Protein AF-A0A261XWT5-F1 (afdb_monomer_lite)

pLDDT: mean 77.83, std 19.95, range [21.97, 98.19]

Organism: NCBI:txid1938954

Radius of gyration: 38.69 Å; chains: 1; bounding box: 104×102×106 Å

Sequence (996 aa):
MNPNPADGDENLSQVWNAPVTFSVPMAVYGLVGGSLRRSVSALGTRVRREFARGISHSAIVQSPVRLAVIGSGPAGFYTASRVLKDVEDVQVDMYEALPVPHGLVRFGVAPDHPEVKHKFDEVATDPRFGFIGNATIGKDFTLEDLKSHYDGIVLAYGASEDRRLGIENEDTPGVFSARAFVGWYNGLPIHRDLEPDLTRTDTAVIIGQGNVALDIGRILLSPVDMLRKTDITEYALEALSKSRIKRVHIVGRRGPLQVAFTAKELREMMTLPDVGFDTDYELLSSQLAAGSDLMSRNRALKRLMGILEKGSKTPFDTASKSWSLQFLRSPTKIHSGPDGRVSGITYELNQLQGPPEKAKAVGTGQFEDQACGLVFRSIGYKSIALEGLPFNQQSGTVPNEYGKVGDGDHVKGTYHCSNCSNKGSWQDYVKKLKQKQKQRHQMHIQDSSDLVKKNSGSFAKSLEEINAMPQQLFHHPHLVDWCVRDMKIDADVLKRYKVGVGSYPTHSSRIAAIQDKREPHEVPCLTFPQTALDYFSSIDQQGQQDTGVGHRIVRLKAYSPDLHETVTYDPPNQATAGLFGYHTAPFDADTVILTRKELDAMSAYQMTGIPSISLPTPNYTFPEKLTPLLDRFSKIYVWMDDDVEGQTAADRIARKLGESRCLIVHTRSGDLEGPLNAHHVLMQGKSIPELLASAQPVRHDKIVEFADLRDEVYREIMNPEQARGVQSKDLPGLNQVLKGHRPGELTILTGPTGIGKTTIISQLSLDYCKSGVSTLWGSFEIWNTRLARRMLSQYAGTDFSKSREEFDVWADEFQQLPLYFLKFFGSTGVRDVLQACNHAVWAYDVRHIVLDNLQFMLSQQGRSSLERWELQDDAIAEIRRFATQKDVHITLVVHPRKESGQGLDINSVFGSAKVTQEADNVIIIQDADGDRFIDVRKNRFDGTLGQIPFKFDRTTFKILPLDDEEMAALRKKYSQQAKQYAHRAYEKPYTPRNIS

Secondary structure (DSSP, 8-state):
--------------S-----------------------------S--SSS--S---------PPEEEEEE--SHHHHHHHHHHHHH-SSEEEEEE-SSSSS-THHHHTS-TT-GGGS-SSTTGGGSTTEEEE-S--BTTTB-HHHHHHH-SEEEE-----EE-----BTTTSTTEEEHHHHHHHHTT-GGGGGG----SS-SEEEEE--SHHHHHHHHHHHS-HHHHTTSS--HHHHHHHHT----EEEEE-SS-GGG----HHHHHHHHT-TTEEEEE-HHHHHHHHHHTHHHHHH-HHHHHHHHHHHH--SB-TTT-SEEEEEE-SEEEEEEEE-TTSSEEEEEEEEEEEES-TTTPEEEEEEEEEEEE-SEEEE-S-EEPPPPTTS--BTTTTB--EETTEE--SS--------TTT-----HHHHHHHHHHHHHHHTTTTHHHHHHHHHT--PPPSS-HHHHHHHHHHHTT-HHHHHIIIIIS---HHHHHHTT-EEEEEE-HHHHHHHHHHTSPPPEEEEEEEEEEEEEEEEEEPTTS-EEEEEEEEEEEEEEEETTTTEEEEEES--TT---EETGGGS-TT--EEEEESSHHHHHHHHHHH-S-EEE-SSSSS---GGGHHHHTT-SEEEEE--SSHHHHHHHHHHHHHH-GGGEEE--SSTT-TTS-SSHHHHHHHT--HHHHHHSPEEPPPTT---HHHHHHHHHHHHH-TTTT--BPPSS-HHHHHHH-SB-TT-EEEEE--TTSSHHHHHHHHHHHHHHTT--EEEEESSS-HHHHHHHHHHHHHTS-TTT-GGGHHHHHHHHHTS-EEE----S---HHHHHHHHHHHHHHH---EEEEE-HHHHHTTS-SSHHHHHHHHHHHHHHHHHHHHHHT-EEEEE-PBP---SS---GGGBSS-THHHHH-SEEEEEEEETTEEEEEEEEETTT---EEEEEEE-TTT--EEEPPHHHHHHHHHHHHHHHHHHHHHHTT---------

Foldseek 3Di:
DDDDDDDDDDDDDDDPDDDDDDDDDDDDDDDDDDDDDDDDDDDDDDDPDPPDDDPDDPDPPPAFAEEEEEAQAPVSLVVLVVCVVPPPRYAYEYEELAQDHHPCLQQPDFQLPCVSNPDRVVSVPDPSYHYHHNADELPNHDVVNVVVVHPYYAYPHPFDFADDLPAAPCVFAQEAALSLLSNCFSVVPVNVPVPHQQQPWQEEEEEAQELSLLSVVCLLAADLVSVVVGNTDPVSSVNSVNGNHFEYEYEEQAALLPGHYFQVSLVVSLEGPLEFEDEDVVSLVVVCVVCVVVCVVPVRSVSSSVSVVVTHPDHPVRGSGYYYYHYQWRWHHFDADPVRHTFWTKTFGWDWDDDSVPTDTDGPPDMDIDTTRHYYYPPDGAHDDRPPFDADPVVNDADDDVSHGDDPDDDAFADADPVPGDTGDVVVVVVVVVVVVVVCLVVCLVVLAVLQVPDADDFPDDLVVLQCFLVVQVVVVVNVCCCCPVLVQDNVLSSLLSWGKDWDFALVQLVVCLVVVHDRGTDIWTKFFFKGKDWDWDQPPVRDTDIDIAIDGRKIFTAHPVVRGTRAMTVLFPSHATWRQLRSADPQQQEEEEEQDNSLQSLCCVQPVHRYIYAPDNQLDHFLSNLSSNLSHQAYEYWYFQAPRRQVSSLLVCVSNDQNRYWYFHQCPLPPPGQRTSSSCSVVVDDDVVRVVPTHGNDDPPDDDCVRCVSVVVCCVVCVLSVAEQDAPQFVVVCVFQSYFFFLAEEEEEEAPPLQRLLVVLSSLLSCLVVSAQEEEAAQPDDPVVSVQLSLLLNVVFFCVPVVVCSVSSVSVSSSGNYYYDPHYFEAALVVVLVVVVCCCSRSVHAEYEHHAPCRNQVPPDPDPVVSQVSSLVSLVVVSVSRNVSRHYYYYYFYFADDPDDWDALVRTPHPNSNSVSGQWYWYWDADPNWIWIWTRHHNPPGGTDIFTWDADPRSRDIHGDDPVRVVVVVVVVVVVVVVVVVVVVPDDDDDDDDD

InterPro domains:
  IPR007694 DNA helicase, DnaB-like, C-terminal [PS51199] (720-966)
  IPR027032 Twinkle-like protein [PTHR12873] (412-958)
  IPR027417 P-loop containing nucleoside triphosphate hydrolase [G3DSA:3.40.50.300] (711-960)
  IPR027417 P-loop containing nucleoside triphosphate hydrolase [SSF52540] (730-954)
  IPR034154 Archaeal primase DnaG/twinkle-like, TOPRIM domain [cd01029] (590-665)
  IPR036188 FAD/NAD(P)-binding domain superfamily [G3DSA:3.50.50.60] (103-381)

Structure (mmCIF, N/CA/C/O backbone):
data_AF-A0A261XWT5-F1
#
_entry.id   AF-A0A261XWT5-F1
#
loop_
_atom_site.group_PDB
_atom_site.id
_atom_site.type_symbol
_atom_site.label_atom_id
_atom_site.label_alt_id
_atom_site.label_comp_id
_atom_site.label_asym_id
_atom_site.label_entity_id
_atom_site.label_seq_id
_atom_site.pdbx_PDB_ins_code
_atom_site.Cartn_x
_atom_site.Cartn_y
_atom_site.Cartn_z
_atom_site.occupancy
_atom_site.B_iso_or_equiv
_atom_site.auth_seq_id
_atom_site.auth_comp_id
_atom_site.auth_asym_id
_atom_site.auth_atom_id
_atom_site.pdbx_PDB_model_num
ATOM 1 N N . MET A 1 1 ? -39.220 62.805 10.317 1.00 37.00 1 MET A N 1
ATOM 2 C CA . MET A 1 1 ? -40.342 62.598 9.381 1.00 37.00 1 MET A CA 1
ATOM 3 C C . MET A 1 1 ? -40.854 61.188 9.613 1.00 37.00 1 MET A C 1
ATOM 5 O O . MET A 1 1 ? -40.074 60.254 9.525 1.00 37.00 1 MET A O 1
ATOM 9 N N . ASN A 1 2 ? -42.098 61.107 10.077 1.00 23.58 2 ASN A N 1
ATOM 10 C CA . ASN A 1 2 ? -42.857 59.910 10.461 1.00 23.58 2 ASN A CA 1
ATOM 11 C C . ASN A 1 2 ? -43.092 58.927 9.290 1.00 23.58 2 ASN A C 1
ATOM 13 O O . ASN A 1 2 ? -43.086 59.402 8.154 1.00 23.58 2 ASN A O 1
ATOM 17 N N . PRO A 1 3 ? -43.511 57.663 9.540 1.00 43.28 3 PRO A N 1
ATOM 18 C CA . PRO A 1 3 ? -43.437 56.903 10.797 1.00 43.28 3 PRO A CA 1
ATOM 19 C C . PRO A 1 3 ? -42.989 55.420 10.652 1.00 43.28 3 PRO A C 1
ATOM 21 O O . PRO A 1 3 ? -42.946 54.838 9.574 1.00 43.28 3 PRO A O 1
ATOM 24 N N . ASN A 1 4 ? -42.692 54.854 11.824 1.00 27.95 4 ASN A N 1
ATOM 25 C CA . ASN A 1 4 ? -42.684 53.443 12.276 1.00 27.95 4 ASN A CA 1
ATOM 26 C C . ASN A 1 4 ? -44.068 52.742 12.031 1.00 27.95 4 ASN A C 1
ATOM 28 O O . ASN A 1 4 ? -44.955 53.460 11.559 1.00 27.95 4 ASN A O 1
ATOM 32 N N . PRO A 1 5 ? -44.395 51.485 12.458 1.00 41.84 5 PRO A N 1
ATOM 33 C CA . PRO A 1 5 ? -43.621 50.422 13.146 1.00 41.84 5 PRO A CA 1
ATOM 34 C C . PRO A 1 5 ? -43.986 48.930 12.804 1.00 41.84 5 PRO A C 1
ATOM 36 O O . PRO A 1 5 ? -44.952 48.658 12.106 1.00 41.84 5 PRO A O 1
ATOM 39 N N . ALA A 1 6 ? -43.235 48.008 13.435 1.00 27.12 6 ALA A N 1
ATOM 40 C CA . ALA A 1 6 ? -43.646 46.759 14.128 1.00 27.12 6 ALA A CA 1
ATOM 41 C C . ALA A 1 6 ? -44.171 45.489 13.403 1.00 27.12 6 ALA A C 1
ATOM 43 O O . ALA A 1 6 ? -44.995 45.549 12.500 1.00 27.12 6 ALA A O 1
ATOM 44 N N . ASP A 1 7 ? -43.727 44.362 13.995 1.00 26.88 7 ASP A N 1
ATOM 45 C CA . ASP A 1 7 ? -44.239 42.975 13.993 1.00 26.88 7 ASP A CA 1
ATOM 46 C C . ASP A 1 7 ? -44.176 42.212 12.656 1.00 26.88 7 ASP A C 1
ATOM 48 O O . ASP A 1 7 ? -44.404 42.765 11.593 1.00 26.88 7 ASP A O 1
ATOM 52 N N . GLY A 1 8 ? -43.850 40.927 12.559 1.00 24.17 8 GLY A N 1
ATOM 53 C CA . GLY A 1 8 ? -43.664 39.824 13.492 1.00 24.17 8 GLY A CA 1
ATOM 54 C C . GLY A 1 8 ? -43.743 38.542 12.640 1.00 24.17 8 GLY A C 1
ATOM 55 O O . GLY A 1 8 ? -44.473 38.526 11.656 1.00 24.17 8 GLY A O 1
ATOM 56 N N . ASP A 1 9 ? -42.976 37.520 13.018 1.00 25.62 9 ASP A N 1
ATOM 57 C CA . ASP A 1 9 ? -43.111 36.103 12.642 1.00 25.62 9 ASP A CA 1
ATOM 58 C C . ASP A 1 9 ? -43.050 35.617 11.168 1.00 25.62 9 ASP A C 1
ATOM 60 O O . ASP A 1 9 ? -43.423 36.269 10.203 1.00 25.62 9 ASP A O 1
ATOM 64 N N . GLU A 1 10 ? -42.565 34.372 11.063 1.00 26.81 10 GLU A N 1
ATOM 65 C CA . GLU A 1 10 ? -42.656 33.427 9.936 1.00 26.81 10 GLU A CA 1
ATOM 66 C C . GLU A 1 10 ? -41.837 33.695 8.657 1.00 26.81 10 GLU A C 1
ATOM 68 O O . GLU A 1 10 ? -42.297 34.291 7.689 1.00 26.81 10 GLU A O 1
ATOM 73 N N . ASN A 1 11 ? -40.639 33.089 8.574 1.00 25.81 11 ASN A N 1
ATOM 74 C CA . ASN A 1 11 ? -40.117 32.605 7.286 1.00 25.81 11 ASN A CA 1
ATOM 75 C C . ASN A 1 11 ? -39.042 31.509 7.433 1.00 25.81 11 ASN A C 1
ATOM 77 O O . ASN A 1 11 ? -37.846 31.742 7.286 1.00 25.81 11 ASN A O 1
ATOM 81 N N . LEU A 1 12 ? -39.491 30.278 7.691 1.00 28.56 12 LEU A N 1
ATOM 82 C CA . LEU A 1 12 ? -38.783 29.045 7.322 1.00 28.56 12 LEU A CA 1
ATOM 83 C C . LEU A 1 12 ? -39.808 28.025 6.803 1.00 28.56 12 LEU A C 1
ATOM 85 O O . LEU A 1 12 ? -40.029 26.975 7.394 1.00 28.56 12 LEU A O 1
ATOM 89 N N . SER A 1 13 ? -40.474 28.349 5.695 1.00 25.31 13 SER A N 1
ATOM 90 C CA . SER A 1 13 ? -41.165 27.349 4.873 1.00 25.31 13 SER A CA 1
ATOM 91 C C . SER A 1 13 ? -41.384 27.870 3.452 1.00 25.31 13 SER A C 1
ATOM 93 O O . SER A 1 13 ? -42.408 28.456 3.145 1.00 25.31 13 SER A O 1
ATOM 95 N N . GLN A 1 14 ? -40.405 27.665 2.568 1.00 25.19 14 GLN A N 1
ATOM 96 C CA . GLN A 1 14 ? -40.595 27.660 1.110 1.00 25.19 14 GLN A CA 1
ATOM 97 C C . GLN A 1 14 ? -39.265 27.287 0.448 1.00 25.19 14 GLN A C 1
ATOM 99 O O . GLN A 1 14 ? -38.399 28.136 0.338 1.00 25.19 14 GLN A O 1
ATOM 104 N N . VAL A 1 15 ? -39.078 26.008 0.102 1.00 28.11 15 VAL A N 1
ATOM 105 C CA . VAL A 1 15 ? -38.671 25.492 -1.229 1.00 28.11 15 VAL A CA 1
ATOM 106 C C . VAL A 1 15 ? -38.748 23.958 -1.151 1.00 28.11 15 VAL A C 1
ATOM 108 O O . VAL A 1 15 ? -37.726 23.299 -1.116 1.00 28.11 15 VAL A O 1
ATOM 111 N N . TRP A 1 16 ? -39.948 23.377 -1.079 1.00 25.20 16 TRP A N 1
ATOM 112 C CA . TRP A 1 16 ? -40.218 21.980 -1.469 1.00 25.20 16 TRP A CA 1
ATOM 113 C C . TRP A 1 16 ? -41.704 21.888 -1.824 1.00 25.20 16 TRP A C 1
ATOM 115 O O . TRP A 1 16 ? -42.525 21.569 -0.976 1.00 25.20 16 TRP A O 1
ATOM 125 N N . ASN A 1 17 ? -42.053 22.283 -3.050 1.00 24.03 17 ASN A N 1
ATOM 126 C CA . ASN A 1 17 ? -43.281 21.874 -3.741 1.00 24.03 17 ASN A CA 1
ATOM 127 C C . ASN A 1 17 ? -43.215 22.338 -5.204 1.00 24.03 17 ASN A C 1
ATOM 129 O O . ASN A 1 17 ? -43.651 23.433 -5.547 1.00 24.03 17 ASN A O 1
ATOM 133 N N . ALA A 1 18 ? -42.656 21.490 -6.066 1.00 25.66 18 ALA A N 1
ATOM 134 C CA . ALA A 1 18 ? -42.948 21.481 -7.496 1.00 25.66 18 ALA A CA 1
ATOM 135 C C . ALA A 1 18 ? -42.745 20.045 -8.027 1.00 25.66 18 ALA A C 1
ATOM 137 O O . ALA A 1 18 ? -41.666 19.481 -7.834 1.00 25.66 18 ALA A O 1
ATOM 138 N N . PRO A 1 19 ? -43.764 19.424 -8.646 1.00 23.72 19 PRO A N 1
ATOM 139 C CA . PRO A 1 19 ? -43.698 18.052 -9.134 1.00 23.72 19 PRO A CA 1
ATOM 140 C C . PRO A 1 19 ? -42.956 17.998 -10.475 1.00 23.72 19 PRO A C 1
ATOM 142 O O . PRO A 1 19 ? -43.339 18.676 -11.426 1.00 23.72 19 PRO A O 1
ATOM 145 N N . VAL A 1 20 ? -41.923 17.160 -10.580 1.00 24.66 20 VAL A N 1
ATOM 146 C CA . VAL A 1 20 ? -41.331 16.805 -11.878 1.00 24.66 20 VAL A CA 1
ATOM 147 C C . VAL A 1 20 ? -42.005 15.529 -12.367 1.00 24.66 20 VAL A C 1
ATOM 149 O O . VAL A 1 20 ? -41.684 14.417 -11.956 1.00 24.66 20 VAL A O 1
ATOM 152 N N . THR A 1 21 ? -42.997 15.718 -13.228 1.00 23.58 21 THR A N 1
ATOM 153 C CA . THR A 1 21 ? -43.660 14.679 -14.016 1.00 23.58 21 THR A CA 1
ATOM 154 C C . THR A 1 21 ? -42.685 14.062 -15.021 1.00 23.58 21 THR A C 1
ATOM 156 O O . THR A 1 21 ? -42.221 14.749 -15.929 1.00 23.58 21 THR A O 1
ATOM 159 N N . PHE A 1 22 ? -42.421 12.758 -14.901 1.00 23.38 22 PHE A N 1
ATOM 160 C CA . PHE A 1 22 ? -41.857 11.947 -15.981 1.00 23.38 22 PHE A CA 1
ATOM 161 C C . PHE A 1 22 ? -42.978 11.551 -16.949 1.00 23.38 22 PHE A C 1
ATOM 163 O O . PHE A 1 22 ? -43.939 10.882 -16.573 1.00 23.38 22 PHE A O 1
ATOM 170 N N . SER A 1 23 ? -42.863 11.985 -18.202 1.00 21.97 23 SER A N 1
ATOM 171 C CA . SER A 1 23 ? -43.772 11.630 -19.289 1.00 21.97 23 SER A CA 1
ATOM 172 C C . SER A 1 23 ? -43.512 10.203 -19.777 1.00 21.97 23 SER A C 1
ATOM 174 O O . SER A 1 23 ? -42.477 9.924 -20.382 1.00 21.97 23 SER A O 1
ATOM 176 N N . VAL A 1 24 ? -44.486 9.325 -19.560 1.00 22.75 24 VAL A N 1
ATOM 177 C CA . VAL A 1 24 ? -44.648 8.038 -20.248 1.00 22.75 24 VAL A CA 1
ATOM 178 C C . VAL A 1 24 ? -45.638 8.250 -21.398 1.00 22.75 24 VAL A C 1
ATOM 180 O O . VAL A 1 24 ? -46.705 8.808 -21.143 1.00 22.75 24 VAL A O 1
ATOM 183 N N . PRO A 1 25 ? -45.384 7.779 -22.630 1.00 23.22 25 PRO A N 1
ATOM 184 C CA . PRO A 1 25 ? -46.446 7.608 -23.608 1.00 23.22 25 PRO A CA 1
ATOM 185 C C . PRO A 1 25 ? -46.893 6.137 -23.658 1.00 23.22 25 PRO A C 1
ATOM 187 O O . PRO A 1 25 ? -46.211 5.270 -24.195 1.00 23.22 25 PRO A O 1
ATOM 190 N N . MET A 1 26 ? -48.079 5.888 -23.109 1.00 23.09 26 MET A N 1
ATOM 191 C CA . MET A 1 26 ? -49.017 4.799 -23.428 1.00 23.09 26 MET A CA 1
ATOM 192 C C . MET A 1 26 ? -50.311 5.530 -23.831 1.00 23.09 26 MET A C 1
ATOM 194 O O . MET A 1 26 ? -50.638 6.532 -23.209 1.00 23.09 26 MET A O 1
ATOM 198 N N . ALA A 1 27 ? -51.118 5.179 -24.824 1.00 26.28 27 ALA A N 1
ATOM 199 C CA . ALA A 1 27 ? -51.316 3.970 -25.606 1.00 26.28 27 ALA A CA 1
ATOM 200 C C . ALA A 1 27 ? -52.194 4.343 -26.822 1.00 26.28 27 ALA A C 1
ATOM 202 O O . ALA A 1 27 ? -52.842 5.388 -26.792 1.00 26.28 27 ALA A O 1
ATOM 203 N N . VAL A 1 28 ? -52.342 3.455 -27.813 1.00 24.36 28 VAL A N 1
ATOM 204 C CA . VAL A 1 28 ? -53.604 3.365 -28.575 1.00 24.36 28 VAL A CA 1
ATOM 205 C C . VAL A 1 28 ? -53.929 1.899 -28.876 1.00 24.36 28 VAL A C 1
ATOM 207 O O . VAL A 1 28 ? -53.222 1.235 -29.628 1.00 24.36 28 VAL A O 1
ATOM 210 N N . TYR A 1 29 ? -55.041 1.422 -28.316 1.00 24.42 29 TYR A N 1
ATOM 211 C CA . TYR A 1 29 ? -55.840 0.300 -28.819 1.00 24.42 29 TYR A CA 1
ATOM 212 C C . TYR A 1 29 ? -57.248 0.851 -29.104 1.00 24.42 29 TYR A C 1
ATOM 214 O O . TYR A 1 29 ? -57.817 1.494 -28.223 1.00 24.42 29 TYR A O 1
ATOM 222 N N . GLY A 1 30 ? -57.827 0.589 -30.288 1.00 23.64 30 GLY A N 1
ATOM 223 C CA . GLY A 1 30 ? -59.265 0.811 -30.521 1.00 23.64 30 GLY A CA 1
ATOM 224 C C . GLY A 1 30 ? -59.755 0.972 -31.972 1.00 23.64 30 GLY A C 1
ATOM 225 O O . GLY A 1 30 ? -59.895 2.087 -32.448 1.00 23.64 30 GLY A O 1
ATOM 226 N N . LEU A 1 31 ? -60.100 -0.166 -32.595 1.00 25.09 31 LEU A N 1
ATOM 227 C CA . LEU A 1 31 ? -61.285 -0.452 -33.440 1.00 25.09 31 LEU A CA 1
ATOM 228 C C . LEU A 1 31 ? -61.637 0.419 -34.670 1.00 25.09 31 LEU A C 1
ATOM 230 O O . LEU A 1 31 ? -62.269 1.459 -34.541 1.00 25.09 31 LEU A O 1
ATOM 234 N N . VAL A 1 32 ? -61.498 -0.181 -35.863 1.00 26.08 32 VAL A N 1
ATOM 235 C CA . VAL A 1 32 ? -62.557 -0.217 -36.897 1.00 26.08 32 VAL A CA 1
ATOM 236 C C . VAL A 1 32 ? -62.563 -1.619 -37.521 1.00 26.08 32 VAL A C 1
ATOM 238 O O . VAL A 1 32 ? -61.518 -2.139 -37.907 1.00 26.08 32 VAL A O 1
ATOM 241 N N . GLY A 1 33 ? -63.734 -2.255 -37.561 1.00 22.34 33 GLY A N 1
ATOM 242 C CA . GLY A 1 33 ? -63.943 -3.570 -38.162 1.00 22.34 33 GLY A CA 1
ATOM 243 C C . GLY A 1 33 ? -64.268 -3.526 -39.657 1.00 22.34 33 GLY A C 1
ATOM 244 O O . GLY A 1 33 ? -64.658 -2.493 -40.192 1.00 22.34 33 GLY A O 1
ATOM 245 N N . GLY A 1 34 ? -64.196 -4.699 -40.292 1.00 23.11 34 GLY A N 1
ATOM 246 C CA . GLY A 1 34 ? -64.938 -4.998 -41.519 1.00 23.11 34 GLY A CA 1
ATOM 247 C C . GLY A 1 34 ? -64.121 -5.585 -42.672 1.00 23.11 34 GLY A C 1
ATOM 248 O O . GLY A 1 34 ? -63.550 -4.830 -43.439 1.00 23.11 34 GLY A O 1
ATOM 249 N N . SER A 1 35 ? -64.238 -6.914 -42.842 1.00 23.67 35 SER A N 1
ATOM 250 C CA . SER A 1 35 ? -64.257 -7.662 -44.122 1.00 23.67 35 SER A CA 1
ATOM 251 C C . SER A 1 35 ? -62.977 -7.621 -44.994 1.00 23.67 35 SER A C 1
ATOM 253 O O . SER A 1 35 ? -62.470 -6.569 -45.328 1.00 23.67 35 SER A O 1
ATOM 255 N N . LEU A 1 36 ? -62.369 -8.712 -45.466 1.00 24.45 36 LEU A N 1
ATOM 256 C CA . LEU A 1 36 ? -62.945 -9.838 -46.195 1.00 24.45 36 LEU A CA 1
ATOM 257 C C . LEU A 1 36 ? -61.902 -10.974 -46.305 1.00 24.45 36 LEU A C 1
ATOM 259 O O . LEU A 1 36 ? -60.698 -10.751 -46.386 1.00 24.45 36 LEU A O 1
ATOM 263 N N . ARG A 1 37 ? -62.417 -12.202 -46.378 1.00 24.09 37 ARG A N 1
ATOM 264 C CA . ARG A 1 37 ? -61.738 -13.468 -46.701 1.00 24.09 37 ARG A CA 1
ATOM 265 C C . ARG A 1 37 ? -60.977 -13.446 -48.041 1.00 24.09 37 ARG A C 1
ATOM 267 O O . ARG A 1 37 ? -61.537 -12.953 -49.016 1.00 24.09 37 ARG A O 1
ATOM 274 N N . ARG A 1 38 ? -59.848 -14.176 -48.107 1.00 24.34 38 ARG A N 1
ATOM 275 C CA . ARG A 1 38 ? -59.423 -15.197 -49.118 1.00 24.34 38 ARG A CA 1
ATOM 276 C C . ARG A 1 38 ? -57.883 -15.268 -49.142 1.00 24.34 38 ARG A C 1
ATOM 278 O O . ARG A 1 38 ? -57.230 -14.266 -49.363 1.00 24.34 38 ARG A O 1
ATOM 285 N N . SER A 1 39 ? -57.262 -16.360 -48.698 1.00 23.23 39 SER A N 1
ATOM 286 C CA . SER A 1 39 ? -57.064 -17.629 -49.422 1.00 23.23 39 SER A CA 1
ATOM 287 C C . SER A 1 39 ? -55.925 -17.584 -50.451 1.00 23.23 39 SER A C 1
ATOM 289 O O . SER A 1 39 ? -56.047 -16.932 -51.478 1.00 23.23 39 SER A O 1
ATOM 291 N N . VAL A 1 40 ? -54.943 -18.461 -50.196 1.00 23.08 40 VAL A N 1
ATOM 292 C CA . VAL A 1 40 ? -54.286 -19.361 -51.165 1.00 23.08 40 VAL A CA 1
ATOM 293 C C . VAL A 1 40 ? -52.984 -18.876 -51.826 1.00 23.08 40 VAL A C 1
ATOM 295 O O . VAL A 1 40 ? -52.940 -17.929 -52.597 1.00 23.08 40 VAL A O 1
ATOM 298 N N . SER A 1 41 ? -51.930 -19.630 -51.487 1.00 27.03 41 SER A N 1
ATOM 299 C CA . SER A 1 41 ? -50.740 -20.006 -52.262 1.00 27.03 41 SER A CA 1
ATOM 300 C C . SER A 1 41 ? -50.315 -19.127 -53.442 1.00 27.03 41 SER A C 1
ATOM 302 O O . SER A 1 41 ? -50.923 -19.170 -54.506 1.00 27.03 41 SER A O 1
ATOM 304 N N . ALA A 1 42 ? -49.146 -18.509 -53.309 1.00 25.92 42 ALA A N 1
ATOM 305 C CA . ALA A 1 42 ? -48.061 -18.554 -54.290 1.00 25.92 42 ALA A CA 1
ATOM 306 C C . ALA A 1 42 ? -46.954 -17.623 -53.799 1.00 25.92 42 ALA A C 1
ATOM 308 O O . ALA A 1 42 ? -47.206 -16.450 -53.567 1.00 25.92 42 ALA A O 1
ATOM 309 N N . LEU A 1 43 ? -45.757 -18.166 -53.602 1.00 25.98 43 LEU A N 1
ATOM 310 C CA . LEU A 1 43 ? -44.460 -17.617 -54.027 1.00 25.98 43 LEU A CA 1
ATOM 311 C C . LEU A 1 43 ? -43.359 -18.406 -53.305 1.00 25.98 43 LEU A C 1
ATOM 313 O O . LEU A 1 43 ? -42.570 -17.903 -52.509 1.00 25.98 43 LEU A O 1
ATOM 317 N N . GLY A 1 44 ? -43.315 -19.701 -53.619 1.00 28.34 44 GLY A N 1
ATOM 318 C CA . GLY A 1 44 ? -42.048 -20.407 -53.634 1.00 28.34 44 GLY A CA 1
ATOM 319 C C . GLY A 1 44 ? -41.213 -19.886 -54.804 1.00 28.34 44 GLY A C 1
ATOM 320 O O . GLY A 1 44 ? -41.739 -19.608 -55.882 1.00 28.34 44 GLY A O 1
ATOM 321 N N . THR A 1 45 ? -39.903 -19.826 -54.582 1.00 34.19 45 THR A N 1
ATOM 322 C CA . THR A 1 45 ? -38.868 -19.736 -55.624 1.00 34.19 45 THR A CA 1
ATOM 323 C C . THR A 1 45 ? -38.549 -18.341 -56.173 1.00 34.19 45 THR A C 1
ATOM 325 O O . THR A 1 45 ? -38.618 -18.117 -57.378 1.00 34.19 45 THR A O 1
ATOM 328 N N . ARG A 1 46 ? -38.078 -17.414 -55.319 1.00 31.09 46 ARG A N 1
ATOM 329 C CA . ARG A 1 46 ? -37.191 -16.318 -55.778 1.00 31.09 46 ARG A CA 1
ATOM 330 C C . ARG A 1 46 ? -36.356 -15.615 -54.691 1.00 31.09 46 ARG A C 1
ATOM 332 O O . ARG A 1 46 ? -36.257 -14.403 -54.705 1.00 31.09 46 ARG A O 1
ATOM 339 N N . VAL A 1 47 ? -35.699 -16.347 -53.781 1.00 28.36 47 VAL A N 1
ATOM 340 C CA . VAL A 1 47 ? -34.600 -15.788 -52.945 1.00 28.36 47 VAL A CA 1
ATOM 341 C C . VAL A 1 47 ? -33.512 -16.845 -52.690 1.00 28.36 47 VAL A C 1
ATOM 343 O O . VAL A 1 47 ? -33.224 -17.242 -51.568 1.00 28.36 47 VAL A O 1
ATOM 346 N N . ARG A 1 48 ? -32.908 -17.361 -53.763 1.00 27.23 48 ARG A N 1
ATOM 347 C CA . ARG A 1 48 ? -31.666 -18.153 -53.697 1.00 27.23 48 ARG A CA 1
ATOM 348 C C . ARG A 1 48 ? -30.737 -17.702 -54.821 1.00 27.23 48 ARG A C 1
ATOM 350 O O . ARG A 1 48 ? -30.675 -18.374 -55.845 1.00 27.23 48 ARG A O 1
ATOM 357 N N . ARG A 1 49 ? -30.077 -16.544 -54.648 1.00 27.84 49 ARG A N 1
ATOM 358 C CA . ARG A 1 49 ? -28.774 -16.221 -55.283 1.00 27.84 49 ARG A CA 1
ATOM 359 C C . ARG A 1 49 ? -28.088 -14.908 -54.863 1.00 27.84 49 ARG A C 1
ATOM 361 O O . ARG A 1 49 ? -26.983 -14.684 -55.329 1.00 27.84 49 ARG A O 1
ATOM 368 N N . GLU A 1 50 ? -28.626 -14.114 -53.933 1.00 27.61 50 GLU A N 1
ATOM 369 C CA . GLU A 1 50 ? -27.969 -12.866 -53.468 1.00 27.61 50 GLU A CA 1
ATOM 370 C C . GLU A 1 50 ? -27.706 -12.796 -51.949 1.00 27.61 50 GLU A C 1
ATOM 372 O O . GLU A 1 50 ? -27.666 -11.728 -51.357 1.00 27.61 50 GLU A O 1
ATOM 377 N N . PHE A 1 51 ? -27.460 -13.938 -51.301 1.00 27.09 51 PHE A N 1
ATOM 378 C CA . PHE A 1 51 ? -26.970 -14.000 -49.911 1.00 27.09 51 PHE A CA 1
ATOM 379 C C . PHE A 1 51 ? -25.691 -14.847 -49.827 1.00 27.09 51 PHE A C 1
ATOM 381 O O . PHE A 1 51 ? -25.592 -15.816 -49.083 1.00 27.09 51 PHE A O 1
ATOM 388 N N . ALA A 1 52 ? -24.710 -14.506 -50.662 1.00 28.03 52 ALA A N 1
ATOM 389 C CA . ALA A 1 52 ? -23.377 -15.107 -50.657 1.00 28.03 52 ALA A CA 1
ATOM 390 C C . ALA A 1 52 ? -22.307 -14.013 -50.790 1.00 28.03 52 ALA A C 1
ATOM 392 O O . ALA A 1 52 ? -21.527 -14.011 -51.734 1.00 28.03 52 ALA A O 1
ATOM 393 N N . ARG A 1 53 ? -22.332 -13.036 -49.875 1.00 31.05 53 ARG A N 1
ATOM 394 C CA . ARG A 1 53 ? -21.254 -12.070 -49.584 1.00 31.05 53 ARG A CA 1
ATOM 395 C C . ARG A 1 53 ? -21.629 -11.332 -48.299 1.00 31.05 53 ARG A C 1
ATOM 397 O O . ARG A 1 53 ? -22.270 -10.292 -48.324 1.00 31.05 53 ARG A O 1
ATOM 404 N N . GLY A 1 54 ? -21.320 -11.958 -47.170 1.00 28.34 54 GLY A N 1
ATOM 405 C CA . GLY A 1 54 ? -21.702 -11.458 -45.850 1.00 28.34 54 GLY A CA 1
ATOM 406 C C . GLY A 1 54 ? -21.642 -12.539 -44.780 1.00 28.34 54 GLY A C 1
ATOM 407 O O . GLY A 1 54 ? -22.585 -12.698 -44.021 1.00 28.34 54 GLY A O 1
ATOM 408 N N . ILE A 1 55 ? -20.560 -13.320 -44.752 1.00 30.83 55 ILE A N 1
ATOM 409 C CA . ILE A 1 55 ? -20.197 -14.107 -43.572 1.00 30.83 55 ILE A CA 1
ATOM 410 C C . ILE A 1 55 ? -18.940 -13.437 -43.021 1.00 30.83 55 ILE A C 1
ATOM 412 O O . ILE A 1 55 ? -17.819 -13.846 -43.315 1.00 30.83 55 ILE A O 1
ATOM 416 N N . SER A 1 56 ? -19.126 -12.335 -42.285 1.00 32.03 56 SER A N 1
ATOM 417 C CA . SER A 1 56 ? -18.104 -11.905 -41.337 1.00 32.03 56 SER A CA 1
ATOM 418 C C . SER A 1 56 ? -18.055 -12.955 -40.238 1.00 32.03 56 SER A C 1
ATOM 420 O O . SER A 1 56 ? -19.097 -13.375 -39.732 1.00 32.03 56 SER A O 1
ATOM 422 N N . HIS A 1 57 ? -16.844 -13.385 -39.914 1.00 29.97 57 HIS A N 1
ATOM 423 C CA . HIS A 1 57 ? -16.537 -14.318 -38.845 1.00 29.97 57 HIS A CA 1
ATOM 424 C C . HIS A 1 57 ? -17.379 -14.043 -37.596 1.00 29.97 57 HIS A C 1
ATOM 426 O O . HIS A 1 57 ? -17.286 -12.976 -36.991 1.00 29.97 57 HIS A O 1
ATOM 432 N N . SER A 1 58 ? -18.184 -15.025 -37.194 1.00 28.62 58 SER A N 1
ATOM 433 C CA . SER A 1 58 ? -18.648 -15.111 -35.819 1.00 28.62 58 SER A CA 1
ATOM 434 C C . SER A 1 58 ? -17.406 -15.281 -34.950 1.00 28.62 58 SER A C 1
ATOM 436 O O . SER A 1 58 ? -16.828 -16.369 -34.891 1.00 28.62 58 SER A O 1
ATOM 438 N N . ALA A 1 59 ? -16.965 -14.197 -34.317 1.00 32.38 59 ALA A N 1
ATOM 439 C CA . ALA A 1 59 ? -16.091 -14.288 -33.166 1.00 32.38 59 ALA A CA 1
ATOM 440 C C . ALA A 1 59 ? -16.742 -15.278 -32.194 1.00 32.38 59 ALA A C 1
ATOM 442 O O . ALA A 1 59 ? -17.905 -15.111 -31.821 1.00 32.38 59 ALA A O 1
ATOM 443 N N . ILE A 1 60 ? -16.019 -16.325 -31.805 1.00 31.95 60 ILE A N 1
ATOM 444 C CA . ILE A 1 60 ? -16.379 -17.059 -30.598 1.00 31.95 60 ILE A CA 1
ATOM 445 C C . ILE A 1 60 ? -16.136 -16.056 -29.471 1.00 31.95 60 ILE A C 1
ATOM 447 O O . ILE A 1 60 ? -15.011 -15.900 -29.004 1.00 31.95 60 ILE A O 1
ATOM 451 N N . VAL A 1 61 ? -17.175 -15.305 -29.105 1.00 33.41 61 VAL A N 1
ATOM 452 C CA . VAL A 1 61 ? -17.178 -14.461 -27.914 1.00 33.41 61 VAL A CA 1
ATOM 453 C C . VAL A 1 61 ? -17.012 -15.424 -26.746 1.00 33.41 61 VAL A C 1
ATOM 455 O O . VAL A 1 61 ? -17.942 -16.142 -26.386 1.00 33.41 61 VAL A O 1
ATOM 458 N N . GLN A 1 62 ? -15.793 -15.531 -26.221 1.00 47.38 62 GLN A N 1
ATOM 459 C CA . GLN A 1 62 ? -15.559 -16.277 -24.995 1.00 47.38 62 GLN A CA 1
ATOM 460 C C . GLN A 1 62 ? -16.206 -15.472 -23.869 1.00 47.38 62 GLN A C 1
ATOM 462 O O . GLN A 1 62 ? -15.820 -14.334 -23.621 1.00 47.38 62 GLN A O 1
ATOM 467 N N . SER A 1 63 ? -17.243 -16.037 -23.258 1.00 61.66 63 SER A N 1
ATOM 468 C CA . SER A 1 63 ? -18.018 -15.388 -22.206 1.00 61.66 63 SER A CA 1
ATOM 469 C C . SER A 1 63 ? -17.175 -15.192 -20.936 1.00 61.66 63 SER A C 1
ATOM 471 O O . SER A 1 63 ? -16.417 -16.107 -20.590 1.00 61.66 63 SER A O 1
ATOM 473 N N . PRO A 1 64 ? -17.313 -14.045 -20.242 1.00 77.19 64 PRO A N 1
ATOM 474 C CA . PRO A 1 64 ? -16.606 -13.769 -18.991 1.00 77.19 64 PRO A CA 1
ATOM 475 C C . PRO A 1 64 ? -16.960 -14.812 -17.929 1.00 77.19 64 PRO A C 1
ATOM 477 O O . PRO A 1 64 ? -18.047 -15.394 -17.965 1.00 77.19 64 PRO A O 1
ATOM 480 N N . VAL A 1 65 ? -16.064 -15.030 -16.961 1.00 83.56 65 VAL A N 1
ATOM 481 C CA . VAL A 1 65 ? -16.346 -15.918 -15.822 1.00 83.56 65 VAL A CA 1
ATOM 482 C C . VAL A 1 65 ? -17.490 -15.320 -15.012 1.00 83.56 65 VAL A C 1
ATOM 484 O O . VAL A 1 65 ? -17.396 -14.181 -14.561 1.00 83.56 65 VAL A O 1
ATOM 487 N N . ARG A 1 66 ? -18.567 -16.071 -14.791 1.00 89.00 66 ARG A N 1
ATOM 488 C CA . ARG A 1 66 ? -19.742 -15.582 -14.060 1.00 89.00 66 ARG A CA 1
ATOM 489 C C . ARG A 1 66 ? -19.720 -16.090 -12.625 1.00 89.00 66 ARG A C 1
ATOM 491 O O . ARG A 1 66 ? -19.772 -17.295 -12.382 1.00 89.00 66 ARG A O 1
ATOM 498 N N . LEU A 1 67 ? -19.691 -15.173 -11.665 1.00 91.06 67 LEU A N 1
ATOM 499 C CA . LEU A 1 67 ? -19.729 -15.463 -10.235 1.00 91.06 67 LEU A CA 1
ATOM 500 C C . LEU A 1 67 ? -21.052 -14.987 -9.634 1.00 91.06 67 LEU A C 1
ATOM 502 O O . LEU A 1 67 ? -21.342 -13.794 -9.659 1.00 91.06 67 LEU A O 1
ATOM 506 N N . ALA A 1 68 ? -21.809 -15.898 -9.027 1.00 92.62 68 ALA A N 1
ATOM 507 C CA . ALA A 1 68 ? -22.949 -15.534 -8.195 1.00 92.62 68 ALA A CA 1
ATOM 508 C C . ALA A 1 68 ? -22.512 -15.372 -6.734 1.00 92.62 68 ALA A C 1
ATOM 510 O O . ALA A 1 68 ? -21.866 -16.256 -6.166 1.00 92.62 68 ALA A O 1
ATOM 511 N N . VAL A 1 69 ? -22.899 -14.272 -6.093 1.00 92.12 69 VAL A N 1
ATOM 512 C CA . VAL 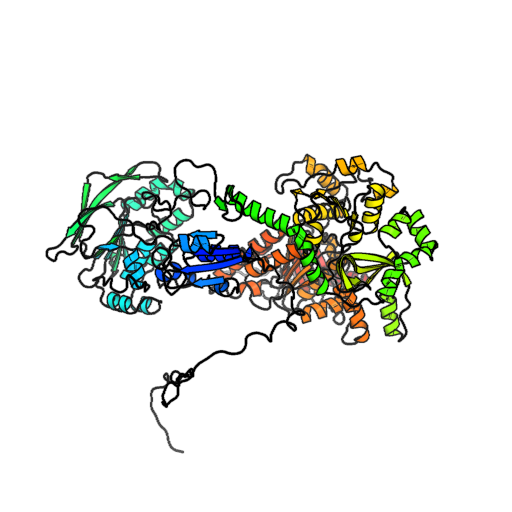A 1 69 ? -22.714 -14.053 -4.651 1.00 92.12 69 VAL A CA 1
ATOM 513 C C . VAL A 1 69 ? -24.086 -14.014 -3.990 1.00 92.12 69 VAL A C 1
ATOM 515 O O . VAL A 1 69 ? -24.876 -13.116 -4.250 1.00 92.12 69 VAL A O 1
ATOM 518 N N . ILE A 1 70 ? -24.389 -14.992 -3.140 1.00 90.44 70 ILE A N 1
ATOM 519 C CA . ILE A 1 70 ? -25.689 -15.109 -2.470 1.00 90.44 70 ILE A CA 1
ATOM 520 C C . ILE A 1 70 ? -25.608 -14.403 -1.118 1.00 90.44 70 ILE A C 1
ATOM 522 O O . ILE A 1 70 ? -25.055 -14.955 -0.170 1.00 90.44 70 ILE A O 1
ATOM 526 N N . GLY A 1 71 ? -26.175 -13.204 -1.029 1.00 86.75 71 GLY A N 1
ATOM 527 C CA . GLY A 1 71 ? -26.218 -12.349 0.153 1.00 86.75 71 GLY A CA 1
ATOM 528 C C . GLY A 1 71 ? -25.374 -11.085 -0.008 1.00 86.75 71 GLY A C 1
ATOM 529 O O . GLY A 1 71 ? -24.188 -11.145 -0.335 1.00 86.75 71 GLY A O 1
ATOM 530 N N . SER A 1 72 ? -25.972 -9.933 0.296 1.00 89.62 72 SER A N 1
ATOM 531 C CA . SER A 1 72 ? -25.350 -8.608 0.158 1.00 89.62 72 SER A CA 1
ATOM 532 C C . SER A 1 72 ? -24.860 -8.014 1.484 1.00 89.62 72 SER A C 1
ATOM 534 O O . SER A 1 72 ? -24.764 -6.801 1.656 1.00 89.62 72 SER A O 1
ATOM 536 N N . GLY A 1 73 ? -24.546 -8.859 2.467 1.00 85.50 73 GLY A N 1
ATOM 537 C CA . GLY A 1 73 ? -23.872 -8.419 3.691 1.00 85.50 73 GLY A CA 1
ATOM 538 C C . GLY A 1 73 ? -22.399 -8.043 3.453 1.00 85.50 73 GLY A C 1
ATOM 539 O O . GLY A 1 73 ? -21.891 -8.170 2.336 1.00 85.50 73 GLY A O 1
ATOM 540 N N . PRO A 1 74 ? -21.654 -7.665 4.510 1.00 80.81 74 PRO A N 1
ATOM 541 C CA . PRO A 1 74 ? -20.227 -7.346 4.408 1.00 80.81 74 PRO A CA 1
ATOM 542 C C . PRO A 1 74 ? -19.403 -8.428 3.711 1.00 80.81 74 PRO A C 1
ATOM 544 O O . PRO A 1 74 ? -18.574 -8.114 2.867 1.00 80.81 74 PRO A O 1
ATOM 547 N N . ALA A 1 75 ? -19.650 -9.704 4.031 1.00 80.44 75 ALA A N 1
ATOM 548 C CA . ALA A 1 75 ? -18.943 -10.823 3.411 1.00 80.44 75 ALA A CA 1
ATOM 549 C C . ALA A 1 75 ? -19.130 -10.840 1.886 1.00 80.44 75 ALA A C 1
ATOM 551 O O . ALA A 1 75 ? -18.147 -10.959 1.161 1.00 80.44 75 ALA A O 1
ATOM 552 N N . GLY A 1 76 ? -20.362 -10.638 1.406 1.00 83.94 76 GLY A N 1
ATOM 553 C CA . GLY A 1 76 ? -20.666 -10.589 -0.022 1.00 83.94 76 GLY A CA 1
ATOM 554 C C . GLY A 1 76 ? -19.971 -9.422 -0.720 1.00 83.94 76 GLY A C 1
ATOM 555 O O . GLY A 1 76 ? -19.301 -9.624 -1.732 1.00 83.94 76 GLY A O 1
ATOM 556 N N . PHE A 1 77 ? -20.051 -8.215 -0.151 1.00 85.56 77 PHE A N 1
ATOM 557 C CA . PHE A 1 77 ? -19.385 -7.038 -0.717 1.00 85.56 77 PHE A CA 1
ATOM 558 C C . PHE A 1 77 ? -17.855 -7.132 -0.689 1.00 85.56 77 PHE A C 1
ATOM 560 O O . PHE A 1 77 ? -17.210 -6.727 -1.654 1.00 85.56 77 PHE A O 1
ATOM 567 N N . TYR A 1 78 ? -17.256 -7.706 0.360 1.00 80.56 78 TYR A N 1
ATOM 568 C CA . TYR A 1 78 ? -15.812 -7.958 0.386 1.00 80.56 78 TYR A CA 1
ATOM 569 C C . TYR A 1 78 ? -15.393 -8.979 -0.671 1.00 80.56 78 TYR A C 1
ATOM 571 O O . TYR A 1 78 ? -14.375 -8.776 -1.333 1.00 80.56 78 TYR A O 1
ATOM 579 N N . THR A 1 79 ? -16.174 -10.047 -0.865 1.00 82.94 79 THR A N 1
ATOM 580 C CA . THR A 1 79 ? -15.930 -11.008 -1.944 1.00 82.94 79 THR A CA 1
ATOM 581 C C . THR A 1 79 ? -16.013 -10.330 -3.305 1.00 82.94 79 THR A C 1
ATOM 583 O O . THR A 1 79 ? -15.067 -10.448 -4.079 1.00 82.94 79 THR A O 1
ATOM 586 N N . ALA A 1 80 ? -17.087 -9.588 -3.584 1.00 87.50 80 ALA A N 1
ATOM 587 C CA . ALA A 1 80 ? -17.262 -8.886 -4.851 1.00 87.50 80 ALA A CA 1
ATOM 588 C C . ALA A 1 80 ? -16.118 -7.891 -5.106 1.00 87.50 80 ALA A C 1
ATOM 590 O O . ALA A 1 80 ? -15.456 -7.981 -6.133 1.00 87.50 80 ALA A O 1
ATOM 591 N N . SER A 1 81 ? -15.803 -7.028 -4.132 1.00 84.12 81 SER A N 1
ATOM 592 C CA . SER A 1 81 ? -14.695 -6.066 -4.216 1.00 84.12 81 SER A CA 1
ATOM 593 C C . SER A 1 81 ? -13.356 -6.743 -4.517 1.00 84.12 81 SER A C 1
ATOM 595 O O . SER A 1 81 ? -12.608 -6.301 -5.389 1.00 84.12 81 SER A O 1
ATOM 597 N N . ARG A 1 82 ? -13.046 -7.843 -3.819 1.00 82.56 82 ARG A N 1
ATOM 598 C CA . ARG A 1 82 ? -11.775 -8.550 -3.997 1.00 82.56 82 ARG A CA 1
ATOM 599 C C . ARG A 1 82 ? -11.703 -9.269 -5.342 1.00 82.56 82 ARG A C 1
ATOM 601 O O . ARG A 1 82 ? -10.662 -9.216 -5.986 1.00 82.56 82 ARG A O 1
ATOM 608 N N . VAL A 1 83 ? -12.788 -9.915 -5.764 1.00 83.19 83 VAL A N 1
ATOM 609 C CA . VAL A 1 83 ? -12.859 -10.622 -7.049 1.00 83.19 83 VAL A CA 1
ATOM 610 C C . VAL A 1 83 ? -12.759 -9.643 -8.213 1.00 83.19 83 VAL A C 1
ATOM 612 O O . VAL A 1 83 ? -11.937 -9.858 -9.094 1.00 83.19 83 VAL A O 1
ATOM 615 N N . LEU A 1 84 ? -13.510 -8.540 -8.183 1.00 86.69 84 LEU A N 1
ATOM 616 C CA . LEU A 1 84 ? -13.462 -7.501 -9.218 1.00 86.69 84 LEU A CA 1
ATOM 617 C C . LEU A 1 84 ? -12.081 -6.839 -9.321 1.00 86.69 84 LEU A C 1
ATOM 619 O O . LEU A 1 84 ? -11.688 -6.392 -10.399 1.00 86.69 84 LEU A O 1
ATOM 623 N N . LYS A 1 85 ? -11.337 -6.783 -8.210 1.00 81.06 85 LYS A N 1
ATOM 624 C CA . LYS A 1 85 ? -9.970 -6.255 -8.166 1.00 81.06 85 LYS A CA 1
ATOM 625 C C . LYS A 1 85 ? -8.921 -7.238 -8.691 1.00 81.06 85 LYS A C 1
ATOM 627 O O . LYS A 1 85 ? -7.988 -6.813 -9.362 1.00 81.06 85 LYS A O 1
ATOM 632 N N . ASP A 1 86 ? -9.035 -8.516 -8.339 1.00 79.94 86 ASP A N 1
ATOM 633 C CA . ASP A 1 86 ? -8.002 -9.524 -8.609 1.00 79.94 86 ASP A CA 1
ATOM 634 C C . ASP A 1 86 ? -8.247 -10.314 -9.913 1.00 79.94 86 ASP A C 1
ATOM 636 O O . ASP A 1 86 ? -7.356 -11.034 -10.366 1.00 79.94 86 ASP A O 1
ATOM 640 N N . VAL A 1 87 ? -9.449 -10.228 -10.498 1.00 79.94 87 VAL A N 1
ATOM 641 C CA . VAL A 1 87 ? -9.849 -10.954 -11.712 1.00 79.94 87 VAL A CA 1
ATOM 642 C C . VAL A 1 87 ? -10.403 -9.961 -12.737 1.00 79.94 87 VAL A C 1
ATOM 644 O O . VAL A 1 87 ? -11.411 -9.301 -12.498 1.00 79.94 87 VAL A O 1
ATOM 647 N N . GLU A 1 88 ? -9.734 -9.840 -13.886 1.00 76.25 88 GLU A N 1
ATOM 648 C CA . GLU A 1 88 ? -10.090 -8.850 -14.915 1.00 76.25 88 GLU A CA 1
ATOM 649 C C . GLU A 1 88 ? -11.355 -9.241 -15.704 1.00 76.25 88 GLU A C 1
ATOM 651 O O . GLU A 1 88 ? -12.255 -8.415 -15.857 1.00 76.25 88 GLU A O 1
ATOM 656 N N . ASP A 1 89 ? -11.461 -10.508 -16.124 1.00 85.69 89 ASP A N 1
ATOM 657 C CA . ASP A 1 89 ? -12.536 -11.052 -16.976 1.00 85.69 89 ASP A CA 1
ATOM 658 C C . ASP A 1 89 ? -13.589 -11.833 -16.159 1.00 85.69 89 ASP A C 1
ATOM 660 O O . ASP A 1 89 ? -13.766 -13.048 -16.303 1.00 85.69 89 ASP A O 1
ATOM 664 N N . VAL A 1 90 ? -14.239 -11.136 -15.220 1.00 89.88 90 VAL A N 1
ATOM 665 C CA . VAL A 1 90 ? -15.289 -11.686 -14.347 1.00 89.88 90 VAL A CA 1
ATOM 666 C C . VAL A 1 90 ? -16.520 -10.787 -14.343 1.00 89.88 90 VAL A C 1
ATOM 668 O O . VAL A 1 90 ? -16.399 -9.566 -14.298 1.00 89.88 90 VAL A O 1
ATOM 671 N N . GLN A 1 91 ? -17.701 -11.396 -14.337 1.00 93.81 91 GLN A N 1
ATOM 672 C CA . GLN A 1 91 ? -18.972 -10.749 -14.037 1.00 93.81 91 GLN A CA 1
ATOM 673 C C . GLN A 1 91 ? -19.472 -11.255 -12.684 1.00 93.81 91 GLN A C 1
ATOM 675 O O . GLN A 1 91 ? -19.571 -12.466 -12.472 1.00 93.81 91 GLN A O 1
ATOM 680 N N . VAL A 1 92 ? -19.774 -10.341 -11.763 1.00 95.00 92 VAL A N 1
ATOM 681 C CA . VAL A 1 92 ? -20.241 -10.671 -10.413 1.00 95.00 92 VAL A CA 1
ATOM 682 C C . VAL A 1 92 ? -21.696 -10.257 -10.269 1.00 95.00 92 VAL A C 1
ATOM 684 O O . VAL A 1 92 ? -21.987 -9.067 -10.219 1.00 95.00 92 VAL A O 1
ATOM 687 N N . ASP A 1 93 ? -22.593 -11.229 -10.137 1.00 95.31 93 ASP A N 1
ATOM 688 C CA . ASP A 1 93 ? -24.007 -10.981 -9.859 1.00 95.31 93 ASP A CA 1
ATOM 689 C C . ASP A 1 93 ? -24.299 -11.313 -8.387 1.00 95.31 93 ASP A C 1
ATOM 691 O O . ASP A 1 93 ? -24.104 -12.439 -7.920 1.00 95.31 93 ASP A O 1
ATOM 695 N N . MET A 1 94 ? -24.742 -10.320 -7.626 1.00 94.81 94 MET A N 1
ATOM 696 C CA . MET A 1 94 ? -25.043 -10.439 -6.206 1.00 94.81 94 MET A CA 1
ATOM 697 C C . MET A 1 94 ? -26.549 -10.550 -5.984 1.00 94.81 94 MET A C 1
ATOM 699 O O . MET A 1 94 ? -27.291 -9.605 -6.240 1.00 94.81 94 MET A O 1
ATOM 703 N N . TYR A 1 95 ? -26.981 -11.692 -5.459 1.00 94.19 95 TYR A N 1
ATOM 704 C CA . TYR A 1 95 ? -28.371 -11.982 -5.128 1.00 94.19 95 TYR A CA 1
ATOM 705 C C . TYR A 1 95 ? -28.669 -11.604 -3.681 1.00 94.19 95 TYR A C 1
ATOM 707 O O . TYR A 1 95 ? -27.946 -12.006 -2.769 1.00 94.19 95 TYR A O 1
ATOM 715 N N . GLU A 1 96 ? -29.751 -10.870 -3.455 1.00 92.69 96 GLU A N 1
ATOM 716 C CA . GLU A 1 96 ? -30.212 -10.473 -2.128 1.00 92.69 96 GLU A CA 1
ATOM 717 C C . GLU A 1 96 ? -31.712 -10.738 -1.983 1.00 92.69 96 GLU A C 1
ATOM 719 O O . GLU A 1 96 ? -32.509 -10.375 -2.846 1.00 92.69 96 GLU A O 1
ATOM 724 N N . ALA A 1 97 ? -32.102 -11.350 -0.862 1.00 90.56 97 ALA A N 1
ATOM 725 C CA . ALA A 1 97 ? -33.499 -11.662 -0.579 1.00 90.56 97 ALA A CA 1
ATOM 726 C C . ALA A 1 97 ? -34.324 -10.388 -0.338 1.00 90.56 97 ALA A C 1
ATOM 728 O O . ALA A 1 97 ? -35.509 -10.340 -0.654 1.00 90.56 97 ALA A O 1
ATOM 729 N N . LEU A 1 98 ? -33.702 -9.344 0.211 1.00 90.69 98 LEU A N 1
ATOM 730 C CA . LEU A 1 98 ? -34.326 -8.042 0.430 1.00 90.69 98 LEU A CA 1
ATOM 731 C C . LEU A 1 98 ? -34.179 -7.115 -0.793 1.00 90.69 98 LEU A C 1
ATOM 733 O O . LEU A 1 98 ? -33.259 -7.257 -1.594 1.00 90.69 98 LEU A O 1
ATOM 737 N N . PRO A 1 99 ? -35.054 -6.108 -0.952 1.00 89.44 99 PRO A N 1
ATOM 738 C CA . PRO A 1 99 ? -34.924 -5.127 -2.032 1.00 89.44 99 PRO A CA 1
ATOM 739 C C . PRO A 1 99 ? -33.742 -4.161 -1.845 1.00 89.44 99 PRO A C 1
ATOM 741 O O . PRO A 1 99 ? -33.405 -3.424 -2.766 1.00 89.44 99 PRO A O 1
ATOM 744 N N . VAL A 1 100 ? -33.122 -4.136 -0.660 1.00 88.94 100 VAL A N 1
ATOM 745 C CA . VAL A 1 100 ? -32.029 -3.219 -0.310 1.00 88.94 100 VAL A CA 1
ATOM 746 C C . VAL A 1 100 ? -30.795 -3.985 0.180 1.00 88.94 100 VAL A C 1
ATOM 748 O O . VAL A 1 100 ? -30.953 -4.990 0.879 1.00 88.94 100 VAL A O 1
ATOM 751 N N . PRO A 1 101 ? -29.578 -3.512 -0.146 1.00 88.06 101 PRO A N 1
ATOM 752 C CA . PRO A 1 101 ? -28.341 -4.213 0.177 1.00 88.06 101 PRO A CA 1
ATOM 753 C C . PRO A 1 101 ? -27.854 -3.995 1.626 1.00 88.06 101 PRO A C 1
ATOM 755 O O . PRO A 1 101 ? -28.504 -3.347 2.451 1.00 88.06 101 PRO A O 1
ATOM 758 N N . HIS A 1 102 ? -26.654 -4.517 1.910 1.00 84.50 102 HIS A N 1
ATOM 759 C CA . HIS A 1 102 ? -25.826 -4.344 3.118 1.00 84.50 102 HIS A CA 1
ATOM 760 C C . HIS A 1 102 ? -26.175 -5.242 4.312 1.00 84.50 102 HIS A C 1
ATOM 762 O O . HIS A 1 102 ? -25.431 -5.270 5.301 1.00 84.50 102 HIS A O 1
ATOM 768 N N . GLY A 1 103 ? -27.255 -6.022 4.235 1.00 86.31 103 GLY A N 1
ATOM 769 C CA . GLY A 1 103 ? -27.628 -6.998 5.261 1.00 86.31 103 GLY A CA 1
ATOM 770 C C . GLY A 1 103 ? -27.605 -6.408 6.679 1.00 86.31 103 GLY A C 1
ATOM 771 O O . GLY A 1 103 ? -28.230 -5.385 6.955 1.00 86.31 103 GLY A O 1
ATOM 772 N N . LEU A 1 104 ? -26.847 -7.027 7.593 1.00 82.12 104 LEU A N 1
ATOM 773 C CA . LEU A 1 104 ? -26.750 -6.581 8.992 1.00 82.12 104 LEU A CA 1
ATOM 774 C C . LEU A 1 104 ? -26.109 -5.199 9.180 1.00 82.12 104 LEU A C 1
ATOM 776 O O . LEU A 1 104 ? -26.304 -4.603 10.231 1.00 82.12 104 LEU A O 1
ATOM 780 N N . VAL A 1 105 ? -25.385 -4.648 8.205 1.00 83.62 105 VAL A N 1
ATOM 781 C CA . VAL A 1 105 ? -24.904 -3.259 8.325 1.00 83.62 105 VAL A CA 1
ATOM 782 C C . VAL A 1 105 ? -26.076 -2.284 8.320 1.00 83.62 105 VAL A C 1
ATOM 784 O O . VAL A 1 105 ? -26.059 -1.302 9.053 1.00 83.62 105 VAL A O 1
ATOM 787 N N . ARG A 1 106 ? -27.125 -2.593 7.551 1.00 83.94 106 ARG A N 1
ATOM 788 C CA . ARG A 1 106 ? -28.366 -1.820 7.530 1.00 83.94 106 ARG A CA 1
ATOM 789 C C . ARG A 1 106 ? -29.316 -2.236 8.649 1.00 83.94 106 ARG A C 1
ATOM 791 O O . ARG A 1 106 ? -29.809 -1.388 9.376 1.00 83.94 106 ARG A O 1
ATOM 798 N N . PHE A 1 107 ? -29.564 -3.539 8.781 1.00 85.31 107 PHE A N 1
ATOM 799 C CA . PHE A 1 107 ? -30.636 -4.061 9.637 1.00 85.31 107 PHE A CA 1
ATOM 800 C C . PHE A 1 107 ? -30.182 -4.551 11.018 1.00 85.31 107 PHE A C 1
ATOM 802 O O . PHE A 1 107 ? -31.020 -4.917 11.836 1.00 85.31 107 PHE A O 1
ATOM 809 N N . GLY A 1 108 ? -28.876 -4.601 11.283 1.00 82.00 108 GLY A N 1
ATOM 810 C CA . GLY A 1 108 ? -28.296 -5.138 12.519 1.00 82.00 108 GLY A CA 1
ATOM 811 C C . GLY A 1 108 ? -27.512 -4.120 13.346 1.00 82.00 108 GLY A C 1
ATOM 812 O O . GLY A 1 108 ? -27.547 -4.196 14.568 1.00 82.00 108 GLY A O 1
ATOM 813 N N . VAL A 1 109 ? -26.818 -3.175 12.706 1.00 82.62 109 VAL A N 1
ATOM 814 C CA . VAL A 1 109 ? -26.118 -2.082 13.398 1.00 82.62 109 VAL A CA 1
ATOM 815 C C . VAL A 1 109 ? -27.151 -1.124 13.982 1.00 82.62 109 VAL A C 1
ATOM 817 O O . VAL A 1 109 ? -28.086 -0.726 13.286 1.00 82.62 109 VAL A O 1
ATOM 820 N N . ALA A 1 110 ? -26.987 -0.770 15.255 1.00 79.25 110 ALA A N 1
ATOM 821 C CA . ALA A 1 110 ? -27.913 0.115 15.942 1.00 79.25 110 ALA A CA 1
ATOM 822 C C . ALA A 1 110 ? -27.970 1.510 15.272 1.00 79.25 110 ALA A C 1
ATOM 824 O O . ALA A 1 110 ? -26.958 1.980 14.736 1.00 79.25 110 ALA A O 1
ATOM 825 N N . PRO A 1 111 ? -29.131 2.188 15.283 1.00 76.88 111 PRO A N 1
ATOM 826 C CA . PRO A 1 111 ? -29.316 3.474 14.616 1.00 76.88 111 PRO A CA 1
ATOM 827 C C . PRO A 1 111 ? -28.371 4.586 15.068 1.00 76.88 111 PRO A C 1
ATOM 829 O O . PRO A 1 111 ? -28.034 5.493 14.308 1.00 76.88 111 PRO A O 1
ATOM 832 N N . ASP A 1 112 ? -27.907 4.510 16.308 1.00 72.75 112 ASP A N 1
ATOM 833 C CA . ASP A 1 112 ? -26.978 5.461 16.897 1.00 72.75 112 ASP A CA 1
ATOM 834 C C . ASP A 1 112 ? -25.500 5.198 16.545 1.00 72.75 112 ASP A C 1
ATOM 836 O O . ASP A 1 112 ? -24.620 5.934 16.989 1.00 72.75 112 ASP A O 1
ATOM 840 N N . HIS A 1 113 ? -25.227 4.233 15.653 1.00 74.06 113 HIS A N 1
ATOM 841 C CA . HIS A 1 113 ? -23.910 3.951 15.059 1.00 74.06 113 HIS A CA 1
ATOM 842 C C . HIS A 1 113 ? -23.865 4.166 13.527 1.00 74.06 113 HIS A C 1
ATOM 844 O O . HIS A 1 113 ? -23.574 3.231 12.771 1.00 74.06 113 HIS A O 1
ATOM 850 N N . PRO A 1 114 ? -24.098 5.390 13.013 1.00 63.31 114 PRO A N 1
ATOM 851 C CA . PRO A 1 114 ? -24.167 5.652 11.566 1.00 63.31 114 PRO A CA 1
ATOM 852 C C . PRO A 1 114 ? -22.822 5.480 10.830 1.00 63.31 114 PRO A C 1
ATOM 854 O O . PRO A 1 114 ? -22.774 5.171 9.642 1.00 63.31 114 PRO A O 1
ATOM 857 N N . GLU A 1 115 ? -21.706 5.628 11.540 1.00 57.94 115 GLU A N 1
ATOM 858 C CA . GLU A 1 115 ? -20.329 5.634 11.021 1.00 57.94 115 GLU A CA 1
ATOM 859 C C . GLU A 1 115 ? -19.864 4.325 10.346 1.00 57.94 115 GLU A C 1
ATOM 861 O O . GLU A 1 115 ? -18.884 4.321 9.598 1.00 57.94 115 GLU A O 1
ATOM 866 N N . VAL A 1 116 ? -20.572 3.209 10.557 1.00 59.41 116 VAL A N 1
ATOM 867 C CA . VAL A 1 116 ? -20.232 1.896 9.973 1.00 59.41 116 VAL A CA 1
ATOM 868 C C . VAL A 1 116 ? -20.965 1.638 8.639 1.00 59.41 116 VAL A C 1
ATOM 870 O O . VAL A 1 116 ? -20.633 0.683 7.937 1.00 59.41 116 VAL A O 1
ATOM 873 N N . LYS A 1 117 ? -21.926 2.491 8.244 1.00 60.38 117 LYS A N 1
ATOM 874 C CA . LYS A 1 117 ? -22.930 2.175 7.208 1.00 60.38 117 LYS A CA 1
ATOM 875 C C . LYS A 1 117 ? -22.556 2.500 5.739 1.00 60.38 117 LYS A C 1
ATOM 877 O O . LYS A 1 117 ? -23.268 2.045 4.856 1.00 60.38 117 LYS A O 1
ATOM 882 N N . HIS A 1 118 ? -21.437 3.180 5.440 1.00 57.38 118 HIS A N 1
ATOM 883 C CA . HIS A 1 118 ? -21.171 3.772 4.098 1.00 57.38 118 HIS A CA 1
ATOM 884 C C . HIS A 1 118 ? -20.010 3.174 3.268 1.00 57.38 118 HIS A C 1
ATOM 886 O O . HIS A 1 118 ? -19.478 3.834 2.382 1.00 57.38 118 HIS A O 1
ATOM 892 N N . LYS A 1 119 ? -19.547 1.948 3.544 1.00 60.75 119 LYS A N 1
ATOM 893 C CA . LYS A 1 119 ? -18.281 1.432 2.966 1.00 60.75 119 LYS A CA 1
ATOM 894 C C . LYS A 1 119 ? -18.398 0.604 1.676 1.00 60.75 119 LYS A C 1
ATOM 896 O O . LYS A 1 119 ? -17.384 0.074 1.233 1.00 60.75 119 LYS A O 1
ATOM 901 N N . PHE A 1 120 ? -19.589 0.439 1.096 1.00 69.94 120 PHE A N 1
ATOM 902 C CA . PHE A 1 120 ? -19.815 -0.584 0.059 1.00 69.94 120 PHE A CA 1
ATOM 903 C C . PHE A 1 120 ? -20.389 -0.070 -1.268 1.00 69.94 120 PHE A C 1
ATOM 905 O O . PHE A 1 120 ? -20.478 -0.844 -2.220 1.00 69.94 120 PHE A O 1
ATOM 912 N N . ASP A 1 121 ? -20.707 1.221 -1.362 1.00 74.19 121 ASP A N 1
ATOM 913 C CA . ASP A 1 121 ? -21.342 1.808 -2.550 1.00 74.19 121 ASP A CA 1
ATOM 914 C C . ASP A 1 121 ? -20.395 1.855 -3.761 1.00 74.19 121 ASP A C 1
ATOM 916 O O . ASP A 1 121 ? -20.839 1.757 -4.901 1.00 74.19 121 ASP A O 1
ATOM 920 N N . GLU A 1 122 ? -19.079 1.907 -3.532 1.00 78.44 122 GLU A N 1
ATOM 921 C CA . GLU A 1 122 ? -18.063 1.901 -4.595 1.00 78.44 122 GLU A CA 1
ATOM 922 C C . GLU A 1 122 ? -18.126 0.637 -5.467 1.00 78.44 122 GLU A C 1
ATOM 924 O O . GLU A 1 122 ? -17.999 0.723 -6.686 1.00 78.44 122 GLU A O 1
ATOM 929 N N . VAL A 1 123 ? -18.383 -0.532 -4.866 1.00 83.38 123 VAL A N 1
ATOM 930 C CA . VAL A 1 123 ? -18.476 -1.816 -5.591 1.00 83.38 123 VAL A CA 1
ATOM 931 C C . VAL A 1 123 ? -19.647 -1.802 -6.570 1.00 83.38 123 VAL A C 1
ATOM 933 O O . VAL A 1 123 ? -19.532 -2.334 -7.670 1.00 83.38 123 VAL A O 1
ATOM 936 N N . ALA A 1 124 ? -20.750 -1.149 -6.195 1.00 81.69 124 ALA A N 1
ATOM 937 C CA . ALA A 1 124 ? -21.937 -1.048 -7.034 1.00 81.69 124 ALA A CA 1
ATOM 938 C C . ALA A 1 124 ? -21.731 -0.170 -8.282 1.00 81.69 124 ALA A C 1
ATOM 940 O O . ALA A 1 124 ? -22.552 -0.217 -9.193 1.00 81.69 124 ALA A O 1
ATOM 941 N N . THR A 1 125 ? -20.648 0.616 -8.339 1.00 85.62 125 THR A N 1
ATOM 942 C CA . THR A 1 125 ? -20.313 1.442 -9.510 1.00 85.62 125 THR A CA 1
ATOM 943 C C . THR A 1 125 ? -19.507 0.704 -10.580 1.00 85.62 125 THR A C 1
ATOM 945 O O . THR A 1 125 ? -19.356 1.227 -11.685 1.00 85.62 125 THR A O 1
ATOM 948 N N . ASP A 1 126 ? -18.996 -0.500 -10.291 1.00 89.56 126 ASP A N 1
ATOM 949 C CA . ASP A 1 126 ? -18.244 -1.287 -11.271 1.00 89.56 126 ASP A CA 1
ATOM 950 C C . ASP A 1 126 ? -19.206 -1.852 -12.337 1.00 89.56 126 ASP A C 1
ATOM 952 O O . ASP A 1 126 ? -20.170 -2.534 -11.985 1.00 89.56 126 ASP A O 1
ATOM 956 N N . PRO A 1 127 ? -18.968 -1.626 -13.643 1.00 91.19 127 PRO A N 1
ATOM 957 C CA . PRO A 1 127 ? -19.859 -2.106 -14.703 1.00 91.19 127 PRO A CA 1
ATOM 958 C C . PRO A 1 127 ? -19.938 -3.638 -14.800 1.00 91.19 127 PRO A C 1
ATOM 960 O O . PRO A 1 127 ? -20.830 -4.161 -15.464 1.00 91.19 127 PRO A O 1
ATOM 963 N N . ARG A 1 128 ? -19.012 -4.367 -14.164 1.00 93.38 128 ARG A N 1
ATOM 964 C CA . ARG A 1 128 ? -18.996 -5.836 -14.101 1.00 93.38 128 ARG A CA 1
ATOM 965 C C . ARG A 1 128 ? -19.784 -6.388 -12.909 1.00 93.38 128 ARG A C 1
ATOM 967 O O . ARG A 1 128 ? -19.836 -7.607 -12.730 1.00 93.38 128 ARG A O 1
ATOM 974 N N . PHE A 1 129 ? -20.359 -5.516 -12.082 1.00 94.94 129 PHE A N 1
ATOM 975 C CA . PHE A 1 129 ? -21.147 -5.873 -10.912 1.00 94.94 129 PHE A CA 1
ATOM 976 C C . PHE A 1 129 ? -22.648 -5.687 -11.169 1.00 94.94 129 PHE A C 1
ATOM 978 O O . PHE A 1 129 ? -23.102 -4.602 -11.528 1.00 94.94 129 PHE A O 1
ATOM 985 N N . GLY A 1 130 ? -23.434 -6.738 -10.938 1.00 94.38 130 GLY A N 1
ATOM 986 C CA . GLY A 1 130 ? -24.893 -6.708 -10.966 1.00 94.38 130 GLY A CA 1
ATOM 987 C C . GLY A 1 130 ? -25.478 -6.930 -9.573 1.00 94.38 130 GLY A C 1
ATOM 988 O O . GLY A 1 130 ? -25.125 -7.894 -8.902 1.00 94.38 130 GLY A O 1
ATOM 989 N N . PHE A 1 131 ? -26.404 -6.076 -9.133 1.00 94.50 131 PHE A N 1
ATOM 990 C CA . PHE A 1 131 ? -27.185 -6.305 -7.913 1.00 94.50 131 PHE A CA 1
ATOM 991 C C . PHE A 1 131 ? -28.599 -6.775 -8.260 1.00 94.50 131 PHE A C 1
ATOM 993 O O . PHE A 1 131 ? -29.315 -6.111 -9.009 1.00 94.50 131 PHE A O 1
ATOM 1000 N N . ILE A 1 132 ? -29.007 -7.905 -7.686 1.00 94.38 132 ILE A N 1
ATOM 1001 C CA . ILE A 1 132 ? -30.304 -8.547 -7.902 1.00 94.38 132 ILE A CA 1
ATOM 1002 C C . ILE A 1 132 ? -30.989 -8.681 -6.537 1.00 94.38 132 ILE A C 1
ATOM 1004 O O . ILE A 1 132 ? -30.860 -9.692 -5.847 1.00 94.38 132 ILE A O 1
ATOM 1008 N N . GLY A 1 133 ? -31.678 -7.616 -6.127 1.00 93.06 133 GLY A N 1
ATOM 1009 C CA . GLY A 1 133 ? -32.474 -7.588 -4.899 1.00 93.06 133 GLY A CA 1
ATOM 1010 C C . GLY A 1 133 ? -33.851 -8.233 -5.065 1.00 93.06 133 GLY A C 1
ATOM 1011 O O . GLY A 1 133 ? -34.316 -8.459 -6.181 1.00 93.06 133 GLY A O 1
ATOM 1012 N N . ASN A 1 134 ? -34.525 -8.475 -3.939 1.00 92.94 134 ASN A N 1
ATOM 1013 C CA . ASN A 1 134 ? -35.836 -9.134 -3.878 1.00 92.94 134 ASN A CA 1
ATOM 1014 C C . ASN A 1 134 ? -35.848 -10.522 -4.556 1.00 92.94 134 ASN A C 1
ATOM 1016 O O . ASN A 1 134 ? -36.826 -10.902 -5.199 1.00 92.94 134 ASN A O 1
ATOM 1020 N N . ALA A 1 135 ? -34.738 -11.253 -4.436 1.00 91.81 135 ALA A N 1
ATOM 1021 C CA . ALA A 1 135 ? -34.522 -12.564 -5.033 1.00 91.81 135 ALA A CA 1
ATOM 1022 C C . ALA A 1 135 ? -34.044 -13.560 -3.966 1.00 91.81 135 ALA A C 1
ATOM 1024 O O . ALA A 1 135 ? -32.870 -13.598 -3.590 1.00 91.81 135 ALA A O 1
ATOM 1025 N N . THR A 1 136 ? -34.959 -14.387 -3.462 1.00 88.94 136 THR A N 1
ATOM 1026 C CA . THR A 1 136 ? -34.672 -15.350 -2.393 1.00 88.94 136 THR A CA 1
ATOM 1027 C C . THR A 1 136 ? -34.211 -16.684 -2.973 1.00 88.94 136 THR A C 1
ATOM 1029 O O . THR A 1 136 ? -35.010 -17.463 -3.497 1.00 88.94 136 THR A O 1
ATOM 1032 N N . ILE A 1 137 ? -32.921 -16.993 -2.832 1.00 86.19 137 ILE A N 1
ATOM 1033 C CA . ILE A 1 137 ? -32.387 -18.302 -3.233 1.00 86.19 137 ILE A CA 1
ATOM 1034 C C . ILE A 1 137 ? -32.885 -19.388 -2.269 1.00 86.19 137 ILE A C 1
ATOM 1036 O O . ILE A 1 137 ? -32.791 -19.240 -1.053 1.00 86.19 137 ILE A O 1
ATOM 1040 N N . GLY A 1 138 ? -33.418 -20.477 -2.821 1.00 82.19 138 GLY A N 1
ATOM 1041 C CA . GLY A 1 138 ? -34.142 -21.533 -2.110 1.00 82.19 138 GLY A CA 1
ATOM 1042 C C . GLY A 1 138 ? -35.667 -21.370 -2.130 1.00 82.19 138 GLY A C 1
ATOM 1043 O O . GLY A 1 138 ? -36.364 -22.270 -1.677 1.00 82.19 138 GLY A O 1
ATOM 1044 N N . LYS A 1 139 ? -36.196 -20.253 -2.655 1.00 85.06 139 LYS A N 1
ATOM 1045 C CA . LYS A 1 139 ? -37.642 -20.029 -2.827 1.00 85.06 139 LYS A CA 1
ATOM 1046 C C . LYS A 1 139 ? -37.993 -19.561 -4.238 1.00 85.06 139 LYS A C 1
ATOM 1048 O O . LYS A 1 139 ? -38.775 -20.220 -4.911 1.00 85.06 139 LYS A O 1
ATOM 1053 N N . ASP A 1 140 ? -37.422 -18.436 -4.663 1.00 86.12 140 ASP A N 1
ATOM 1054 C CA . ASP A 1 140 ? -37.694 -17.827 -5.971 1.00 86.12 140 ASP A CA 1
ATOM 1055 C C . ASP A 1 140 ? -36.807 -18.446 -7.065 1.00 86.12 140 ASP A C 1
ATOM 1057 O O . ASP A 1 140 ? -37.235 -18.609 -8.203 1.00 86.12 140 ASP A O 1
ATOM 1061 N N . PHE A 1 141 ? -35.585 -18.839 -6.691 1.00 85.56 141 PHE A N 1
ATOM 1062 C CA . PHE A 1 141 ? -34.632 -19.566 -7.532 1.00 85.56 141 PHE A CA 1
ATOM 1063 C C . PHE A 1 141 ? -34.027 -20.716 -6.730 1.00 85.56 141 PHE A C 1
ATOM 1065 O O . PHE A 1 141 ? -33.657 -20.525 -5.569 1.00 85.56 141 PHE A O 1
ATOM 1072 N N . THR A 1 142 ? -33.887 -21.900 -7.318 1.00 85.06 142 THR A N 1
ATOM 1073 C CA . THR A 1 142 ? -33.193 -23.020 -6.667 1.00 85.06 142 THR A CA 1
ATOM 1074 C C . THR A 1 142 ? -31.684 -22.876 -6.835 1.00 85.06 142 THR A C 1
ATOM 1076 O O . THR A 1 142 ? -31.217 -22.275 -7.796 1.00 85.06 142 THR A O 1
ATOM 1079 N N . LEU A 1 143 ? -30.881 -23.458 -5.938 1.00 80.75 143 LEU A N 1
ATOM 1080 C CA . LEU A 1 143 ? -29.421 -23.436 -6.104 1.00 80.75 143 LEU A CA 1
ATOM 1081 C C . LEU A 1 143 ? -28.975 -24.108 -7.416 1.00 80.75 143 LEU A C 1
ATOM 1083 O O . LEU A 1 143 ? -27.953 -23.729 -7.986 1.00 80.75 143 LEU A O 1
ATOM 1087 N N . GLU A 1 144 ? -29.738 -25.090 -7.897 1.00 80.25 144 GLU A N 1
ATOM 1088 C CA . GLU A 1 144 ? -29.475 -25.786 -9.157 1.00 80.25 144 GLU A CA 1
ATOM 1089 C C . GLU A 1 144 ? -29.657 -24.863 -10.371 1.00 80.25 144 GLU A C 1
ATOM 1091 O O . GLU A 1 144 ? -28.843 -24.894 -11.299 1.00 80.25 144 GLU A O 1
ATOM 1096 N N . ASP A 1 145 ? -30.635 -23.952 -10.312 1.00 83.38 145 ASP A N 1
ATOM 1097 C CA . ASP A 1 145 ? -30.810 -22.910 -11.326 1.00 83.38 145 ASP A CA 1
ATOM 1098 C C . ASP A 1 145 ? -29.557 -22.032 -11.420 1.00 83.38 145 ASP A C 1
ATOM 1100 O O . ASP A 1 145 ? -29.073 -21.772 -12.518 1.00 83.38 145 ASP A O 1
ATOM 1104 N N . LEU A 1 146 ? -28.948 -21.639 -10.293 1.00 83.88 146 LEU A N 1
ATOM 1105 C CA . LEU A 1 146 ? -27.706 -20.854 -10.329 1.00 83.88 146 LEU A CA 1
ATOM 1106 C C . LEU A 1 146 ? -26.513 -21.670 -10.839 1.00 83.88 146 LEU A C 1
ATOM 1108 O O . LEU A 1 146 ? -25.716 -21.151 -11.619 1.00 83.88 146 LEU A O 1
ATOM 1112 N N . LYS A 1 147 ? -26.378 -22.943 -10.447 1.00 81.12 147 LYS A N 1
ATOM 1113 C CA . LYS A 1 147 ? -25.238 -23.782 -10.869 1.00 81.12 147 LYS A CA 1
ATOM 1114 C C . LYS A 1 147 ? -25.143 -23.950 -12.384 1.00 81.12 147 LYS A C 1
ATOM 1116 O O . LYS A 1 147 ? -24.046 -24.141 -12.898 1.00 81.12 147 LYS A O 1
ATOM 1121 N N . SER A 1 148 ? -26.270 -23.900 -13.091 1.00 81.31 148 SER A N 1
ATOM 1122 C CA . SER A 1 148 ? -26.292 -24.010 -14.554 1.00 81.31 148 SER A CA 1
ATOM 1123 C C . SER A 1 148 ? -25.903 -22.714 -15.280 1.00 81.31 148 SER A C 1
ATOM 1125 O O . SER A 1 148 ? -25.516 -22.773 -16.446 1.00 81.31 148 SER A O 1
ATOM 1127 N N . HIS A 1 149 ? -25.953 -21.560 -14.603 1.00 84.81 149 HIS A N 1
ATOM 1128 C CA . HIS A 1 149 ? -25.728 -20.236 -15.203 1.00 84.81 149 HIS A CA 1
ATOM 1129 C C . HIS A 1 149 ? -24.433 -19.543 -14.752 1.00 84.81 149 HIS A C 1
ATOM 1131 O O . HIS A 1 149 ? -24.036 -18.552 -15.374 1.00 84.81 149 HIS A O 1
ATOM 1137 N N . TYR A 1 150 ? -23.790 -20.045 -13.694 1.00 85.38 150 TYR A N 1
ATOM 1138 C CA . TYR A 1 150 ? -22.608 -19.447 -13.072 1.00 85.38 150 TYR A CA 1
ATOM 1139 C C . TYR A 1 150 ? -21.456 -20.448 -12.940 1.00 85.38 150 TYR A C 1
ATOM 1141 O O . TYR A 1 150 ? -21.649 -21.602 -12.563 1.00 85.38 150 TYR A O 1
ATOM 1149 N N . ASP A 1 151 ? -20.234 -19.974 -13.179 1.00 83.62 151 ASP A N 1
ATOM 1150 C CA . ASP A 1 151 ? -18.994 -20.746 -13.027 1.00 83.62 151 ASP A CA 1
ATOM 1151 C C . ASP A 1 151 ? -18.580 -20.914 -11.556 1.00 83.62 151 ASP A C 1
ATOM 1153 O O . ASP A 1 151 ? -17.784 -21.792 -11.209 1.00 83.62 151 ASP A O 1
ATOM 1157 N N . GLY A 1 152 ? -19.095 -20.053 -10.676 1.00 84.56 152 GLY A N 1
ATOM 1158 C CA . GLY A 1 152 ? -18.878 -20.115 -9.238 1.00 84.56 152 GLY A CA 1
ATOM 1159 C C . GLY A 1 152 ? -20.042 -19.511 -8.464 1.00 84.56 152 GLY A C 1
ATOM 1160 O O . GLY A 1 152 ? -20.680 -18.563 -8.917 1.00 84.56 152 GLY A O 1
ATOM 1161 N N . ILE A 1 153 ? -20.293 -20.048 -7.271 1.00 87.00 153 ILE A N 1
ATOM 1162 C CA . ILE A 1 153 ? -21.310 -19.544 -6.345 1.00 87.00 153 ILE A CA 1
ATOM 1163 C C . ILE A 1 153 ? -20.664 -19.368 -4.975 1.00 87.00 153 ILE A C 1
ATOM 1165 O O . ILE A 1 153 ? -20.079 -20.309 -4.433 1.00 87.00 153 ILE A O 1
ATOM 1169 N N . VAL A 1 154 ? -20.782 -18.173 -4.406 1.00 85.38 154 VAL A N 1
ATOM 1170 C CA . VAL A 1 154 ? -20.323 -17.858 -3.052 1.00 85.38 154 VAL A CA 1
ATOM 1171 C C . VAL A 1 154 ? -21.527 -17.679 -2.145 1.00 85.38 154 VAL A C 1
ATOM 1173 O O . VAL A 1 154 ? -22.415 -16.875 -2.414 1.00 85.38 154 VAL A O 1
ATOM 1176 N N . LEU A 1 155 ? -21.537 -18.418 -1.039 1.00 84.50 155 LEU A N 1
ATOM 1177 C CA . LEU A 1 155 ? -22.582 -18.351 -0.026 1.00 84.50 155 LEU A CA 1
ATOM 1178 C C . LEU A 1 155 ? -22.204 -17.310 1.034 1.00 84.50 155 LEU A C 1
ATOM 1180 O O . LEU A 1 155 ? -21.342 -17.556 1.874 1.00 84.50 155 LEU A O 1
ATOM 1184 N N . ALA A 1 156 ? -22.857 -16.151 0.998 1.00 86.62 156 ALA A N 1
ATOM 1185 C CA . ALA A 1 156 ? -22.636 -15.015 1.894 1.00 86.62 156 ALA A CA 1
ATOM 1186 C C . ALA A 1 156 ? -23.933 -14.557 2.601 1.00 86.62 156 ALA A C 1
ATOM 1188 O O . ALA A 1 156 ? -24.046 -13.410 3.036 1.00 86.62 156 ALA A O 1
ATOM 1189 N N . TYR A 1 157 ? -24.907 -15.462 2.753 1.00 79.12 157 TYR A N 1
ATOM 1190 C CA . TYR A 1 157 ? -26.261 -15.169 3.246 1.00 79.12 157 TYR A CA 1
ATOM 1191 C C . TYR A 1 157 ? -26.361 -15.013 4.775 1.00 79.12 157 TYR A C 1
ATOM 1193 O O . TYR A 1 157 ? -27.427 -14.719 5.316 1.00 79.12 157 TYR A O 1
ATOM 1201 N N . GLY A 1 158 ? -25.237 -15.169 5.481 1.00 79.62 158 GLY A N 1
ATOM 1202 C CA . GLY A 1 158 ? -25.143 -14.966 6.922 1.00 79.62 158 GLY A CA 1
ATOM 1203 C C . GLY A 1 158 ? -26.014 -15.926 7.737 1.00 79.62 158 GLY A C 1
ATOM 1204 O O . GLY A 1 158 ? -26.357 -17.022 7.301 1.00 79.62 158 GLY A O 1
ATOM 1205 N N . ALA A 1 159 ? -26.347 -15.503 8.958 1.00 75.12 159 ALA A N 1
ATOM 1206 C CA . ALA A 1 159 ? -27.168 -16.267 9.888 1.00 75.12 159 ALA A CA 1
ATOM 1207 C C . ALA A 1 159 ? -28.524 -15.576 10.081 1.00 75.12 159 ALA A C 1
ATOM 1209 O O . ALA A 1 159 ? -28.587 -14.465 10.620 1.00 75.12 159 ALA A O 1
ATOM 1210 N N . SER A 1 160 ? -29.596 -16.201 9.591 1.00 68.50 160 SER A N 1
ATOM 1211 C CA . SER A 1 160 ? -30.943 -15.622 9.525 1.00 68.50 160 SER A CA 1
ATOM 1212 C C . SER A 1 160 ? -31.879 -16.018 10.672 1.00 68.50 160 SER A C 1
ATOM 1214 O O . SER A 1 160 ? -32.876 -15.328 10.877 1.00 68.50 160 SER A O 1
ATOM 1216 N N . GLU A 1 161 ? -31.537 -17.042 11.452 1.00 72.62 161 GLU A N 1
ATOM 1217 C CA . GLU A 1 161 ? -32.270 -17.494 12.642 1.00 72.62 161 GLU A CA 1
ATOM 1218 C C . GLU A 1 161 ? -31.575 -17.073 13.945 1.00 72.62 161 GLU A C 1
ATOM 1220 O O . GLU A 1 161 ? -30.421 -16.630 13.968 1.00 72.62 161 GLU A O 1
ATOM 1225 N N . ASP A 1 162 ? -32.283 -17.233 15.060 1.00 76.75 162 ASP A N 1
ATOM 1226 C CA . ASP A 1 162 ? -31.750 -17.114 16.414 1.00 76.75 162 ASP A CA 1
ATOM 1227 C C . ASP A 1 162 ? -31.657 -18.470 17.118 1.00 76.75 162 ASP A C 1
ATOM 1229 O O . ASP A 1 162 ? -32.360 -19.429 16.803 1.00 76.75 162 ASP A O 1
ATOM 1233 N N . ARG A 1 163 ? -30.739 -18.566 18.082 1.00 80.81 163 ARG A N 1
ATOM 1234 C CA . ARG A 1 163 ? -30.631 -19.750 18.937 1.00 80.81 163 ARG A CA 1
ATOM 1235 C C . ARG A 1 163 ? -31.739 -19.749 19.986 1.00 80.81 163 ARG A C 1
ATOM 1237 O O . ARG A 1 163 ? -32.062 -18.702 20.541 1.00 80.81 163 ARG A O 1
ATOM 1244 N N . ARG A 1 164 ? -32.264 -20.935 20.295 1.00 86.12 164 ARG A N 1
ATOM 1245 C CA . ARG A 1 164 ? -33.211 -21.191 21.391 1.00 86.12 164 ARG A CA 1
ATOM 1246 C C . ARG A 1 164 ? -32.471 -21.500 22.697 1.00 86.12 164 ARG A C 1
ATOM 1248 O O . ARG A 1 164 ? -31.365 -22.039 22.661 1.00 86.12 164 ARG A O 1
ATOM 1255 N N . LEU A 1 165 ? -33.064 -21.123 23.825 1.00 86.12 165 LEU A N 1
ATOM 1256 C CA . LEU A 1 165 ? -32.608 -21.451 25.176 1.00 86.12 165 LEU A CA 1
ATOM 1257 C C . LEU A 1 165 ? -32.926 -22.912 25.511 1.00 86.12 165 LEU A C 1
ATOM 1259 O O . LEU A 1 165 ? -32.144 -23.541 26.217 1.00 86.12 165 LEU A O 1
ATOM 1263 N N . GLY A 1 166 ? -34.024 -23.451 24.969 1.00 88.25 166 GLY A N 1
ATOM 1264 C CA . GLY A 1 166 ? -34.465 -24.822 25.217 1.00 88.25 166 GLY A CA 1
ATOM 1265 C C . GLY A 1 166 ? -35.029 -25.011 26.624 1.00 88.25 166 GLY A C 1
ATOM 1266 O O . GLY A 1 166 ? -34.809 -26.056 27.228 1.00 88.25 166 GLY A O 1
ATOM 1267 N N . ILE A 1 167 ? -35.705 -23.988 27.153 1.00 91.38 167 ILE A N 1
ATOM 1268 C CA . ILE A 1 167 ? -36.249 -23.965 28.518 1.00 91.38 167 ILE A CA 1
ATOM 1269 C C . ILE A 1 167 ? -37.777 -23.929 28.513 1.00 91.38 167 ILE A C 1
ATOM 1271 O O . ILE A 1 167 ? -38.405 -23.570 27.516 1.00 91.38 167 ILE A O 1
ATOM 1275 N N . GLU A 1 168 ? -38.383 -24.289 29.642 1.00 89.44 168 GLU A N 1
ATOM 1276 C CA . GLU A 1 168 ? -39.837 -24.261 29.800 1.00 89.44 168 GLU A CA 1
ATOM 1277 C C . GLU A 1 168 ? -40.379 -22.831 29.614 1.00 89.44 168 GLU A C 1
ATOM 1279 O O . GLU A 1 168 ? -39.823 -21.875 30.166 1.00 89.44 168 GLU A O 1
ATOM 1284 N N . ASN A 1 169 ? -41.479 -22.703 28.860 1.00 91.62 169 ASN A N 1
ATOM 1285 C CA . ASN A 1 169 ? -42.180 -21.444 28.569 1.00 91.62 169 ASN A CA 1
ATOM 1286 C C . ASN A 1 169 ? -41.355 -20.403 27.777 1.00 91.62 169 ASN A C 1
ATOM 1288 O O . ASN A 1 169 ? -41.594 -19.202 27.872 1.00 91.62 169 ASN A O 1
ATOM 1292 N N . GLU A 1 170 ? -40.395 -20.844 26.956 1.00 91.00 170 GLU A N 1
ATOM 1293 C CA . GLU A 1 170 ? -39.596 -19.946 26.103 1.00 91.00 170 GLU A CA 1
ATOM 1294 C C . GLU A 1 170 ? -40.431 -19.148 25.076 1.00 91.00 170 GLU A C 1
ATOM 1296 O O . GLU A 1 170 ? -40.020 -18.063 24.669 1.00 91.00 170 GLU A O 1
ATOM 1301 N N . ASP A 1 171 ? -41.601 -19.654 24.676 1.00 90.19 171 ASP A N 1
ATOM 1302 C CA . ASP A 1 171 ? -42.498 -19.017 23.697 1.00 90.19 171 ASP A CA 1
ATOM 1303 C C . ASP A 1 171 ? -43.604 -18.153 24.339 1.00 90.19 171 ASP A C 1
ATOM 1305 O O . ASP A 1 171 ? -44.534 -17.718 23.656 1.00 90.19 171 ASP A O 1
ATOM 1309 N N . THR A 1 172 ? -43.529 -17.887 25.648 1.00 92.88 172 THR A N 1
ATOM 1310 C CA . THR A 1 172 ? -44.507 -17.034 26.336 1.00 92.88 172 THR A CA 1
ATOM 1311 C C . THR A 1 172 ? -44.524 -15.616 25.739 1.00 92.88 172 THR A C 1
ATOM 1313 O O . THR A 1 172 ? -43.466 -15.008 25.548 1.00 92.88 172 THR A O 1
ATOM 1316 N N . PRO A 1 173 ? -45.708 -15.022 25.487 1.00 92.25 173 PRO A N 1
ATOM 1317 C CA . PRO A 1 173 ? -45.825 -13.634 25.051 1.00 92.25 173 PRO A CA 1
ATOM 1318 C C . PRO A 1 173 ? -45.049 -12.659 25.951 1.00 92.25 173 PRO A C 1
ATOM 1320 O O . PRO A 1 173 ? -45.237 -12.625 27.167 1.00 92.25 173 PRO A O 1
ATOM 1323 N N . GLY A 1 174 ? -44.188 -11.839 25.341 1.00 90.94 174 GLY A N 1
ATOM 1324 C CA . GLY A 1 174 ? -43.230 -10.975 26.047 1.00 90.94 174 GLY A CA 1
ATOM 1325 C C . GLY A 1 174 ? -41.794 -11.515 26.060 1.00 90.94 174 GLY A C 1
ATOM 1326 O O . GLY A 1 174 ? -40.886 -10.819 26.515 1.00 90.94 174 GLY A O 1
ATOM 1327 N N . VAL A 1 175 ? -41.563 -12.714 25.519 1.00 94.56 175 VAL A N 1
ATOM 1328 C CA . VAL A 1 175 ? -40.226 -13.234 25.216 1.00 94.56 175 VAL A CA 1
ATOM 1329 C C . VAL A 1 175 ? -39.914 -12.997 23.739 1.00 94.56 175 VAL A C 1
ATOM 1331 O O . VAL A 1 175 ? -40.595 -13.505 22.851 1.00 94.56 175 VAL A O 1
ATOM 1334 N N . PHE A 1 176 ? -38.859 -12.238 23.459 1.00 94.00 176 PHE A N 1
ATOM 1335 C CA . PHE A 1 176 ? -38.458 -11.861 22.108 1.00 94.00 176 PHE A CA 1
ATOM 1336 C C . PHE A 1 176 ? -37.043 -12.333 21.783 1.00 94.00 176 PHE A C 1
ATOM 1338 O O . PHE A 1 176 ? -36.146 -12.376 22.626 1.00 94.00 176 PHE A O 1
ATOM 1345 N N . SER A 1 177 ? -36.808 -12.654 20.515 1.00 92.62 177 SER A N 1
ATOM 1346 C CA . SER A 1 177 ? -35.453 -12.804 19.990 1.00 92.62 177 SER A CA 1
ATOM 1347 C C . SER A 1 177 ? -34.784 -11.432 19.900 1.00 92.62 177 SER A C 1
ATOM 1349 O O . SER A 1 177 ? -35.389 -10.476 19.409 1.00 92.62 177 SER A O 1
ATOM 1351 N N . ALA A 1 178 ? -33.521 -11.331 20.323 1.00 91.62 178 ALA A N 1
ATOM 1352 C CA . ALA A 1 178 ? -32.739 -10.106 20.166 1.00 91.62 178 ALA A CA 1
ATOM 1353 C C . ALA A 1 178 ? -32.685 -9.660 18.697 1.00 91.62 178 ALA A C 1
ATOM 1355 O O . ALA A 1 178 ? -32.855 -8.483 18.395 1.00 91.62 178 ALA A O 1
ATOM 1356 N N . ARG A 1 179 ? -32.537 -10.617 17.772 1.00 87.56 179 ARG A N 1
ATOM 1357 C CA . ARG A 1 179 ? -32.568 -10.368 16.326 1.00 87.56 179 ARG A CA 1
ATOM 1358 C C . ARG A 1 179 ? -33.887 -9.750 15.879 1.00 87.56 179 ARG A C 1
ATOM 1360 O O . ARG A 1 179 ? -33.871 -8.829 15.067 1.00 87.56 179 ARG A O 1
ATOM 1367 N N . ALA A 1 180 ? -35.007 -10.287 16.362 1.00 91.31 180 ALA A N 1
ATOM 1368 C CA . ALA A 1 180 ? -36.328 -9.811 15.975 1.00 91.31 180 ALA A CA 1
ATOM 1369 C C . ALA A 1 180 ? -36.524 -8.360 16.410 1.00 91.31 180 ALA A C 1
ATOM 1371 O O . ALA A 1 180 ? -36.895 -7.523 15.594 1.00 91.31 180 ALA A O 1
ATOM 1372 N N . PHE A 1 181 ? -36.169 -8.042 17.656 1.00 94.69 181 PHE A N 1
ATOM 1373 C CA . PHE A 1 181 ? -36.263 -6.682 18.183 1.00 94.69 181 PHE A CA 1
ATOM 1374 C C . PHE A 1 181 ? -35.329 -5.697 17.464 1.00 94.69 181 PHE A C 1
ATOM 1376 O O . PHE A 1 181 ? -35.751 -4.598 17.113 1.00 94.69 181 PHE A O 1
ATOM 1383 N N . VAL A 1 182 ? -34.088 -6.110 17.173 1.00 93.19 182 VAL A N 1
ATOM 1384 C CA . VAL A 1 182 ? -33.134 -5.320 16.375 1.00 93.19 182 VAL A CA 1
ATOM 1385 C C . VAL A 1 182 ? -33.670 -5.054 14.973 1.00 93.19 182 VAL A C 1
ATOM 1387 O O . VAL A 1 182 ? -33.682 -3.917 14.510 1.00 93.19 182 VAL A O 1
ATOM 1390 N N . GLY A 1 183 ? -34.169 -6.095 14.307 1.00 91.25 183 GLY A N 1
ATOM 1391 C CA . GLY A 1 183 ? -34.784 -5.957 12.995 1.00 91.25 183 GLY A CA 1
ATOM 1392 C C . GLY A 1 183 ? -36.027 -5.070 13.029 1.00 91.25 183 GLY A C 1
ATOM 1393 O O . GLY A 1 183 ? -36.205 -4.270 12.120 1.00 91.25 183 GLY A O 1
ATOM 1394 N N . TRP A 1 184 ? -36.849 -5.159 14.075 1.00 95.12 184 TRP A N 1
ATOM 1395 C CA . TRP A 1 184 ? -38.027 -4.312 14.253 1.00 95.12 184 TRP A CA 1
ATOM 1396 C C . TRP A 1 184 ? -37.644 -2.833 14.294 1.00 95.12 184 TRP A C 1
ATOM 1398 O O . TRP A 1 184 ? -38.143 -2.072 13.467 1.00 95.12 184 TRP A O 1
ATOM 1408 N N . TYR A 1 185 ? -36.707 -2.419 15.155 1.00 94.38 185 TYR A N 1
ATOM 1409 C CA . TYR A 1 185 ? -36.350 -0.999 15.234 1.00 94.38 185 TYR A CA 1
ATOM 1410 C C . TYR A 1 185 ? -35.567 -0.494 14.009 1.00 94.38 185 TYR A C 1
ATOM 1412 O O . TYR A 1 185 ? -35.698 0.681 13.663 1.00 94.38 185 TYR A O 1
ATOM 1420 N N . ASN A 1 186 ? -34.821 -1.367 13.315 1.00 92.25 186 ASN A N 1
ATOM 1421 C CA . ASN A 1 186 ? -34.060 -1.043 12.097 1.00 92.25 186 ASN A CA 1
ATOM 1422 C C . ASN A 1 186 ? -34.861 -1.189 10.787 1.00 92.25 186 ASN A C 1
ATOM 1424 O O . ASN A 1 186 ? -34.313 -0.989 9.702 1.00 92.25 186 ASN A O 1
ATOM 1428 N N . GLY A 1 187 ? -36.141 -1.566 10.843 1.00 90.81 187 GLY A N 1
ATOM 1429 C CA . GLY A 1 187 ? -36.990 -1.631 9.649 1.00 90.81 187 GLY A CA 1
ATOM 1430 C C . GLY A 1 187 ? -36.813 -2.872 8.781 1.00 90.81 187 GLY A C 1
ATOM 1431 O O . GLY A 1 187 ? -37.062 -2.813 7.577 1.00 90.81 187 GLY A O 1
ATOM 1432 N N . LEU A 1 188 ? -36.392 -3.999 9.357 1.00 89.50 188 LEU A N 1
ATOM 1433 C CA . LEU A 1 188 ? -36.391 -5.278 8.656 1.00 89.50 188 LEU A CA 1
ATOM 1434 C C . LEU A 1 188 ? -37.848 -5.709 8.382 1.00 89.50 188 LEU A C 1
ATOM 1436 O O . LEU A 1 188 ? -38.586 -5.931 9.345 1.00 89.50 188 LEU A O 1
ATOM 1440 N N . PRO A 1 189 ? -38.269 -5.888 7.112 1.00 88.25 189 PRO A N 1
ATOM 1441 C CA . PRO A 1 189 ? -39.686 -6.049 6.766 1.00 88.25 189 PRO A CA 1
ATOM 1442 C C . PRO A 1 189 ? -40.408 -7.178 7.511 1.00 88.25 189 PRO A C 1
ATOM 1444 O O . PRO A 1 189 ? -41.536 -6.992 7.952 1.00 88.25 189 PRO A O 1
ATOM 1447 N N . ILE A 1 190 ? -39.739 -8.317 7.719 1.00 88.00 190 ILE A N 1
ATOM 1448 C CA . ILE A 1 190 ? -40.314 -9.485 8.411 1.00 88.00 190 ILE A CA 1
ATOM 1449 C C . ILE A 1 190 ? -40.617 -9.250 9.899 1.00 88.00 190 ILE A C 1
ATOM 1451 O O . ILE A 1 190 ? -41.334 -10.040 10.499 1.00 88.00 190 ILE A O 1
ATOM 1455 N N . HIS A 1 191 ? -40.057 -8.200 10.507 1.00 91.38 191 HIS A N 1
ATOM 1456 C CA . HIS A 1 191 ? -40.252 -7.873 11.922 1.00 91.38 191 HIS A CA 1
ATOM 1457 C C . HIS A 1 191 ? -41.040 -6.578 12.125 1.00 91.38 191 HIS A C 1
ATOM 1459 O O . HIS A 1 191 ? -41.113 -6.100 13.253 1.00 91.38 191 HIS A O 1
ATOM 1465 N N . ARG A 1 192 ? -41.620 -5.997 11.066 1.00 90.06 192 ARG A N 1
ATOM 1466 C CA . ARG A 1 192 ? -42.423 -4.769 11.163 1.00 90.06 192 ARG A CA 1
ATOM 1467 C C . ARG A 1 192 ? -43.521 -4.897 12.224 1.00 90.06 192 ARG A C 1
ATOM 1469 O O . ARG A 1 192 ? -43.649 -4.023 13.074 1.00 90.06 192 ARG A O 1
ATOM 1476 N N . ASP A 1 193 ? -44.223 -6.026 12.213 1.00 90.31 193 ASP A N 1
ATOM 1477 C CA . ASP A 1 193 ? -45.400 -6.278 13.049 1.00 90.31 193 ASP A CA 1
ATOM 1478 C C . ASP A 1 193 ? -45.047 -7.019 14.358 1.00 90.31 193 ASP A C 1
ATOM 1480 O O . ASP A 1 193 ? -45.871 -7.728 14.925 1.00 90.31 193 ASP A O 1
ATOM 1484 N N . LEU A 1 194 ? -43.801 -6.893 14.846 1.00 90.06 194 LEU A N 1
ATOM 1485 C CA . LEU A 1 194 ? -43.366 -7.520 16.106 1.00 90.06 194 LEU A CA 1
ATOM 1486 C C . LEU A 1 194 ? -44.118 -6.975 17.335 1.00 90.06 194 LEU A C 1
ATOM 1488 O O . LEU A 1 194 ? -44.255 -7.690 18.324 1.00 90.06 194 LEU A O 1
ATOM 1492 N N . GLU A 1 195 ? -44.539 -5.706 17.274 1.00 86.75 195 GLU A N 1
ATOM 1493 C CA . GLU A 1 195 ? -45.336 -4.994 18.289 1.00 86.75 195 GLU A CA 1
ATOM 1494 C C . GLU A 1 195 ? -44.953 -5.309 19.756 1.00 86.75 195 GLU A C 1
ATOM 1496 O O . GLU A 1 195 ? -45.784 -5.775 20.544 1.00 86.75 195 GLU A O 1
ATOM 1501 N N . PRO A 1 196 ? -43.690 -5.074 20.170 1.00 91.06 196 PRO A N 1
ATOM 1502 C CA . PRO A 1 196 ? -43.279 -5.318 21.546 1.00 91.06 196 PRO A CA 1
ATOM 1503 C C . PRO A 1 196 ? -44.040 -4.395 22.508 1.00 91.06 196 PRO A C 1
ATOM 1505 O O . PRO A 1 196 ? -44.005 -3.171 22.379 1.00 91.06 196 PRO A O 1
ATOM 1508 N N . ASP A 1 197 ? -44.705 -4.974 23.509 1.00 89.94 197 ASP A N 1
ATOM 1509 C CA . ASP A 1 197 ? -45.414 -4.195 24.525 1.00 89.94 197 ASP A CA 1
ATOM 1510 C C . ASP A 1 197 ? -44.439 -3.645 25.571 1.00 89.94 197 ASP A C 1
ATOM 1512 O O . ASP A 1 197 ? -44.040 -4.326 26.517 1.00 89.94 197 ASP A O 1
ATOM 1516 N N . LEU A 1 198 ? -44.065 -2.380 25.392 1.00 93.88 198 LEU A N 1
ATOM 1517 C CA . LEU A 1 198 ? -43.160 -1.655 26.284 1.00 93.88 198 LEU A CA 1
ATOM 1518 C C . LEU A 1 198 ? -43.901 -0.869 27.382 1.00 93.88 198 LEU A C 1
ATOM 1520 O O . LEU A 1 198 ? -43.270 -0.136 28.140 1.00 93.88 198 LEU A O 1
ATOM 1524 N N . THR A 1 199 ? -45.232 -0.973 27.468 1.00 93.25 199 THR A N 1
ATOM 1525 C CA . THR A 1 199 ? -46.064 -0.082 28.298 1.00 93.25 199 THR A CA 1
ATOM 1526 C C . THR A 1 199 ? -46.488 -0.688 29.635 1.00 93.25 199 THR A C 1
ATOM 1528 O O . THR A 1 199 ? -46.824 0.051 30.561 1.00 93.25 199 THR A O 1
ATOM 1531 N N . ARG A 1 200 ? -46.483 -2.021 29.757 1.00 86.69 200 ARG A N 1
ATOM 1532 C CA . ARG A 1 200 ? -47.016 -2.744 30.931 1.00 86.69 200 ARG A CA 1
ATOM 1533 C C . ARG A 1 200 ? -45.997 -3.015 32.031 1.00 86.69 200 ARG A C 1
ATOM 1535 O O . ARG A 1 200 ? -46.386 -3.230 33.173 1.00 86.69 200 ARG A O 1
ATOM 1542 N N . THR A 1 201 ? -44.715 -3.018 31.691 1.00 92.25 201 THR A N 1
ATOM 1543 C CA . THR A 1 201 ? -43.615 -3.355 32.601 1.00 92.25 201 THR A CA 1
ATOM 1544 C C . THR A 1 201 ? -42.606 -2.222 32.665 1.00 92.25 201 THR A C 1
ATOM 1546 O O . THR A 1 201 ? -42.437 -1.476 31.702 1.00 92.25 201 THR A O 1
ATOM 1549 N N . ASP A 1 202 ? -41.927 -2.102 33.801 1.00 95.50 202 ASP A N 1
ATOM 1550 C CA . ASP A 1 202 ? -40.772 -1.224 33.956 1.00 95.50 202 ASP A CA 1
ATOM 1551 C C . ASP A 1 202 ? -39.433 -1.971 33.868 1.00 95.50 202 ASP A C 1
ATOM 1553 O O . ASP A 1 202 ? -38.380 -1.337 33.890 1.00 95.50 202 ASP A O 1
ATOM 1557 N N . THR A 1 203 ? -39.459 -3.301 33.751 1.00 96.75 203 THR A N 1
ATOM 1558 C CA . THR A 1 203 ? -38.273 -4.153 33.862 1.00 96.75 203 THR A CA 1
ATOM 1559 C C . THR A 1 203 ? -38.172 -5.112 32.681 1.00 96.75 203 THR A C 1
ATOM 1561 O O . THR A 1 203 ? -39.107 -5.876 32.407 1.00 96.75 203 THR A O 1
ATOM 1564 N N . ALA A 1 204 ? -37.018 -5.083 32.008 1.00 97.81 204 ALA A N 1
ATOM 1565 C CA . ALA A 1 204 ? -36.649 -5.978 30.918 1.00 97.81 204 ALA A CA 1
ATOM 1566 C C . ALA A 1 204 ? -35.404 -6.803 31.270 1.00 97.81 204 ALA A C 1
ATOM 1568 O O . ALA A 1 204 ? -34.466 -6.313 31.898 1.00 97.81 204 ALA A O 1
ATOM 1569 N N . VAL A 1 205 ? -35.371 -8.052 30.821 1.00 98.06 205 VAL A N 1
ATOM 1570 C CA . VAL A 1 205 ? -34.239 -8.969 30.994 1.00 98.06 205 VAL A CA 1
ATOM 1571 C C . VAL A 1 205 ? -33.650 -9.300 29.635 1.00 98.06 205 VAL A C 1
ATOM 1573 O O . VAL A 1 205 ? -34.379 -9.630 28.710 1.00 98.06 205 VAL A O 1
ATOM 1576 N N . ILE A 1 206 ? -32.330 -9.259 29.505 1.00 97.94 206 ILE A N 1
ATOM 1577 C CA . ILE A 1 206 ? -31.611 -9.635 28.290 1.00 97.94 206 ILE A CA 1
ATOM 1578 C C . ILE A 1 206 ? -30.669 -10.784 28.634 1.00 97.94 206 ILE A C 1
ATOM 1580 O O . ILE A 1 206 ? -29.730 -10.625 29.408 1.00 97.94 206 ILE A O 1
ATOM 1584 N N . ILE A 1 207 ? -30.906 -11.950 28.043 1.00 96.75 207 ILE A N 1
ATOM 1585 C CA . ILE A 1 207 ? -30.074 -13.135 28.235 1.00 96.75 207 ILE A CA 1
ATOM 1586 C C . ILE A 1 207 ? -28.936 -13.114 27.217 1.00 96.75 207 ILE A C 1
ATOM 1588 O O . ILE A 1 207 ? -29.160 -13.320 26.025 1.00 96.75 207 ILE A O 1
ATOM 1592 N N . GLY A 1 208 ? -27.713 -12.901 27.693 1.00 93.31 208 GLY A N 1
ATOM 1593 C CA . GLY A 1 208 ? -26.495 -12.824 26.891 1.00 93.31 208 GLY A CA 1
ATOM 1594 C C . GLY A 1 208 ? -25.692 -11.552 27.166 1.00 93.31 208 GLY A C 1
ATOM 1595 O O . GLY A 1 208 ? -26.247 -10.491 27.410 1.00 93.31 208 GLY A O 1
ATOM 1596 N N . GLN A 1 209 ? -24.363 -11.653 27.092 1.00 93.88 209 GLN A N 1
ATOM 1597 C CA . GLN A 1 209 ? -23.423 -10.553 27.363 1.00 93.88 209 GLN A CA 1
ATOM 1598 C C . GLN A 1 209 ? -22.512 -10.286 26.153 1.00 93.88 209 GLN A C 1
ATOM 1600 O O . GLN A 1 209 ? -21.284 -10.325 26.251 1.00 93.88 209 GLN A O 1
ATOM 1605 N N . GLY A 1 210 ? -23.127 -10.073 24.988 1.00 90.50 210 GLY A N 1
ATOM 1606 C CA . GLY A 1 210 ? -22.463 -9.600 23.767 1.00 90.50 210 GLY A CA 1
ATOM 1607 C C . GLY A 1 210 ? -22.918 -8.190 23.383 1.00 90.50 210 GLY A C 1
ATOM 1608 O O . GLY A 1 210 ? -23.821 -7.646 24.014 1.00 90.50 210 GLY A O 1
ATOM 1609 N N . ASN A 1 211 ? -22.343 -7.615 22.323 1.00 91.69 211 ASN A N 1
ATOM 1610 C CA . ASN A 1 211 ? -22.661 -6.241 21.894 1.00 91.69 211 ASN A CA 1
ATOM 1611 C C . ASN A 1 211 ? -24.155 -6.022 21.615 1.00 91.69 211 ASN A C 1
ATOM 1613 O O . ASN A 1 211 ? -24.717 -5.048 22.095 1.00 91.69 211 ASN A O 1
ATOM 1617 N N . VAL A 1 212 ? -24.828 -6.985 20.974 1.00 90.44 212 VAL A N 1
ATOM 1618 C CA . VAL A 1 212 ? -26.274 -6.902 20.692 1.00 90.44 212 VAL A CA 1
ATOM 1619 C C . VAL A 1 212 ? -27.103 -6.736 21.973 1.00 90.44 212 VAL A C 1
ATOM 1621 O O . VAL A 1 212 ? -28.121 -6.053 21.968 1.00 90.44 212 VAL A O 1
ATOM 1624 N N . ALA A 1 213 ? -26.683 -7.341 23.091 1.00 94.75 213 ALA A N 1
ATOM 1625 C CA . ALA A 1 213 ? -27.374 -7.155 24.365 1.00 94.75 213 ALA A CA 1
ATOM 1626 C C . ALA A 1 213 ? -27.237 -5.716 24.888 1.00 94.75 213 ALA A C 1
ATOM 1628 O O . ALA A 1 213 ? -28.211 -5.157 25.391 1.00 94.75 213 ALA A O 1
ATOM 1629 N N . LEU A 1 214 ? -26.059 -5.105 24.720 1.00 95.31 214 LEU A N 1
ATOM 1630 C CA . LEU A 1 214 ? -25.843 -3.699 25.060 1.00 95.31 214 LEU A CA 1
ATOM 1631 C C . LEU A 1 214 ? -26.635 -2.771 24.133 1.00 95.31 214 LEU A C 1
ATOM 1633 O O . LEU A 1 214 ? -27.212 -1.807 24.618 1.00 95.31 214 LEU A O 1
ATOM 1637 N N . ASP A 1 215 ? -26.731 -3.082 22.837 1.00 94.00 215 ASP A N 1
ATOM 1638 C CA . ASP A 1 215 ? -27.519 -2.295 21.879 1.00 94.00 215 ASP A CA 1
ATOM 1639 C C . ASP A 1 215 ? -29.008 -2.285 22.240 1.00 94.00 215 ASP A C 1
ATOM 1641 O O . ASP A 1 215 ? -29.635 -1.229 22.269 1.00 94.00 215 ASP A O 1
ATOM 1645 N N . ILE A 1 216 ? -29.577 -3.443 22.588 1.00 95.62 216 ILE A N 1
ATOM 1646 C CA . ILE A 1 216 ? -30.971 -3.527 23.049 1.00 95.62 216 ILE A CA 1
ATOM 1647 C C . ILE A 1 216 ? -31.158 -2.726 24.339 1.00 95.62 216 ILE A C 1
ATOM 1649 O O . ILE A 1 216 ? -32.106 -1.947 24.439 1.00 95.62 216 ILE A O 1
ATOM 1653 N N . GLY A 1 217 ? -30.243 -2.869 25.305 1.00 96.25 217 GLY A N 1
ATOM 1654 C CA . GLY A 1 217 ? -30.269 -2.071 26.531 1.00 96.25 217 GLY A CA 1
ATOM 1655 C C . GLY A 1 217 ? -30.236 -0.570 26.240 1.00 96.25 217 GLY A C 1
ATOM 1656 O O . GLY A 1 217 ? -31.030 0.185 26.799 1.00 96.25 217 GLY A O 1
ATOM 1657 N N . ARG A 1 218 ? -29.390 -0.143 25.300 1.00 95.31 218 ARG A N 1
ATOM 1658 C CA . ARG A 1 218 ? -29.248 1.255 24.893 1.00 95.31 218 ARG A CA 1
ATOM 1659 C C . ARG A 1 218 ? -30.514 1.791 24.243 1.00 95.31 218 ARG A C 1
ATOM 1661 O O . ARG A 1 218 ? -30.969 2.860 24.637 1.00 95.31 218 ARG A O 1
ATOM 1668 N N . ILE A 1 219 ? -31.122 1.050 23.319 1.00 95.69 219 ILE A N 1
ATOM 1669 C CA . ILE A 1 219 ? -32.373 1.455 22.660 1.00 95.69 219 ILE A CA 1
ATOM 1670 C C . ILE A 1 219 ? -33.529 1.567 23.662 1.00 95.69 219 ILE A C 1
ATOM 1672 O O . ILE A 1 219 ? -34.297 2.522 23.596 1.00 95.69 219 ILE A O 1
ATOM 1676 N N . LEU A 1 220 ? -33.634 0.645 24.623 1.00 96.31 220 LEU A N 1
ATOM 1677 C CA . LEU A 1 220 ? -34.692 0.684 25.640 1.00 96.31 220 LEU A CA 1
ATOM 1678 C C . LEU A 1 220 ? -34.528 1.839 26.641 1.00 96.31 220 LEU A C 1
ATOM 1680 O O . LEU A 1 220 ? -35.522 2.361 27.151 1.00 96.31 220 LEU A O 1
ATOM 1684 N N . LEU A 1 221 ? -33.287 2.222 26.951 1.00 96.25 221 LEU A N 1
ATOM 1685 C CA . LEU A 1 221 ? -32.992 3.181 28.018 1.00 96.25 221 LEU A CA 1
ATOM 1686 C C . LEU A 1 221 ? -32.755 4.609 27.520 1.00 96.25 221 LEU A C 1
ATOM 1688 O O . LEU A 1 221 ? -33.042 5.549 28.267 1.00 96.25 221 LEU A O 1
ATOM 1692 N N . SER A 1 222 ? -32.302 4.781 26.276 1.00 94.56 222 SER A N 1
ATOM 1693 C CA . SER A 1 222 ? -31.970 6.088 25.703 1.00 94.56 222 SER A CA 1
ATOM 1694 C C . SER A 1 222 ? -33.156 7.060 25.712 1.00 94.56 222 SER A C 1
ATOM 1696 O O . SER A 1 222 ? -34.304 6.651 25.512 1.00 94.56 222 SER A O 1
ATOM 1698 N N . PRO A 1 223 ? -32.906 8.369 25.896 1.00 92.38 223 PRO A N 1
ATOM 1699 C CA . PRO A 1 223 ? -33.931 9.383 25.698 1.00 92.38 223 PRO A CA 1
ATOM 1700 C C . PRO A 1 223 ? -34.456 9.374 24.260 1.00 92.38 223 PRO A C 1
ATOM 1702 O O . PRO A 1 223 ? -33.685 9.332 23.298 1.00 92.38 223 PRO A O 1
ATOM 1705 N N . VAL A 1 224 ? -35.773 9.500 24.113 1.00 92.19 224 VAL A N 1
ATOM 1706 C CA . VAL A 1 224 ? -36.458 9.477 22.810 1.00 92.19 224 VAL A CA 1
ATOM 1707 C C . VAL A 1 224 ? -35.935 10.580 21.881 1.00 92.19 224 VAL A C 1
ATOM 1709 O O . VAL A 1 224 ? -35.776 10.351 20.686 1.00 92.19 224 VAL A O 1
ATOM 1712 N N . ASP A 1 225 ? -35.586 11.752 22.420 1.00 91.75 225 ASP A N 1
ATOM 1713 C CA . ASP A 1 225 ? -35.047 12.877 21.640 1.00 91.75 225 ASP A CA 1
ATOM 1714 C C . ASP A 1 225 ? -33.663 12.606 21.039 1.00 91.75 225 ASP A C 1
ATOM 1716 O O . ASP A 1 225 ? -33.304 13.200 20.020 1.00 91.75 225 ASP A O 1
ATOM 1720 N N . MET A 1 226 ? -32.875 11.714 21.652 1.00 91.94 226 MET A N 1
ATOM 1721 C CA . MET A 1 226 ? -31.622 11.245 21.059 1.00 91.94 226 MET A CA 1
ATOM 1722 C C . MET A 1 226 ? -31.908 10.273 19.915 1.00 91.94 226 MET A C 1
ATOM 1724 O O . MET A 1 226 ? -31.357 10.439 18.830 1.00 91.94 226 MET A O 1
ATOM 1728 N N . LEU A 1 227 ? -32.820 9.320 20.128 1.00 92.25 227 LEU A N 1
ATOM 1729 C CA . LEU A 1 227 ? -33.195 8.329 19.115 1.00 92.25 227 LEU A CA 1
ATOM 1730 C C . LEU A 1 227 ? -33.866 8.969 17.892 1.00 92.25 227 LEU A C 1
ATOM 1732 O O . LEU A 1 227 ? -33.604 8.555 16.768 1.00 92.25 227 LEU A O 1
ATOM 1736 N N . ARG A 1 228 ? -34.652 10.037 18.077 1.00 91.75 228 ARG A N 1
ATOM 1737 C CA . ARG A 1 228 ? -35.306 10.790 16.989 1.00 91.75 228 ARG A CA 1
ATOM 1738 C C . ARG A 1 228 ? -34.322 11.349 15.950 1.00 91.75 228 ARG A C 1
ATOM 1740 O O . ARG A 1 228 ? -34.723 11.642 14.832 1.00 91.75 228 ARG A O 1
ATOM 1747 N N . LYS A 1 229 ? -33.045 11.515 16.311 1.00 90.62 229 LYS A N 1
ATOM 1748 C CA . LYS A 1 229 ? -31.981 12.017 15.421 1.00 90.62 229 LYS A CA 1
ATOM 1749 C C . LYS A 1 229 ? -31.267 10.908 14.635 1.00 90.62 229 LYS A C 1
ATOM 1751 O O . LYS A 1 229 ? -30.308 11.201 13.926 1.00 90.62 229 LYS A O 1
ATOM 1756 N N . THR A 1 230 ? -31.687 9.656 14.800 1.00 90.44 230 THR A N 1
ATOM 1757 C CA . THR A 1 230 ? -31.090 8.469 14.169 1.00 90.44 230 THR A CA 1
ATOM 1758 C C . THR A 1 230 ? -31.972 7.936 13.036 1.00 90.44 230 THR A C 1
ATOM 1760 O O . THR A 1 230 ? -33.058 8.460 12.802 1.00 90.44 230 THR A O 1
ATOM 1763 N N . ASP A 1 231 ? -31.532 6.882 12.342 1.00 87.25 231 ASP A N 1
ATOM 1764 C CA . ASP A 1 231 ? -32.318 6.191 11.308 1.00 87.25 231 ASP A CA 1
ATOM 1765 C C . ASP A 1 231 ? -33.266 5.107 11.865 1.00 87.25 231 ASP A C 1
ATOM 1767 O O . ASP A 1 231 ? -33.685 4.208 11.134 1.00 87.25 231 ASP A O 1
ATOM 1771 N N . ILE A 1 232 ? -33.627 5.191 13.152 1.00 93.50 232 ILE A N 1
ATOM 1772 C CA . ILE A 1 232 ? -34.632 4.319 13.770 1.00 93.50 232 ILE A CA 1
ATOM 1773 C C . ILE A 1 232 ? -36.000 4.500 13.099 1.00 93.50 232 ILE A C 1
ATOM 1775 O O . ILE A 1 232 ? -36.397 5.605 12.727 1.00 93.50 232 ILE A O 1
ATOM 1779 N N . THR A 1 233 ? -36.751 3.409 12.960 1.00 93.56 233 THR A N 1
ATOM 1780 C CA . THR A 1 233 ? -38.085 3.457 12.349 1.00 93.56 233 THR A CA 1
ATOM 1781 C C . THR A 1 233 ? -39.096 4.250 13.176 1.00 93.56 233 THR A C 1
ATOM 1783 O O . THR A 1 233 ? -39.094 4.214 14.406 1.00 93.56 233 THR A O 1
ATOM 1786 N N . GLU A 1 234 ? -40.010 4.937 12.487 1.00 93.00 234 GLU A N 1
ATOM 1787 C CA . GLU A 1 234 ? -41.009 5.810 13.115 1.00 93.00 234 GLU A CA 1
ATOM 1788 C C . GLU A 1 234 ? -41.941 5.051 14.070 1.00 93.00 234 GLU A C 1
ATOM 1790 O O . GLU A 1 234 ? -42.160 5.495 15.195 1.00 93.00 234 GLU A O 1
ATOM 1795 N N . TYR A 1 235 ? -42.411 3.862 13.678 1.00 93.75 235 TYR A N 1
ATOM 1796 C CA . TYR A 1 235 ? -43.259 3.027 14.536 1.00 93.75 235 TYR A CA 1
ATOM 1797 C C . TYR A 1 235 ? -42.515 2.533 15.789 1.00 93.75 235 TYR A C 1
ATOM 1799 O O . TYR A 1 235 ? -43.108 2.425 16.863 1.00 93.75 235 TYR A O 1
ATOM 1807 N N . ALA A 1 236 ? -41.208 2.264 15.685 1.00 94.81 236 ALA A N 1
ATOM 1808 C CA . ALA A 1 236 ? -40.411 1.862 16.836 1.00 94.81 236 ALA A CA 1
ATOM 1809 C C . ALA A 1 236 ? -40.167 3.044 17.772 1.00 94.81 236 ALA A C 1
ATOM 1811 O O . ALA A 1 236 ? -40.281 2.897 18.988 1.00 94.81 236 ALA A O 1
ATOM 1812 N N . LEU A 1 237 ? -39.904 4.228 17.214 1.00 94.75 237 LEU A N 1
ATOM 1813 C CA . LEU A 1 237 ? -39.784 5.465 17.977 1.00 94.75 237 LEU A CA 1
ATOM 1814 C C . LEU A 1 237 ? -41.092 5.807 18.707 1.00 94.75 237 LEU A C 1
ATOM 1816 O O . LEU A 1 237 ? -41.052 6.203 19.872 1.00 94.75 237 LEU A O 1
ATOM 1820 N N . GLU A 1 238 ? -42.248 5.613 18.066 1.00 93.94 238 GLU A N 1
ATOM 1821 C CA . GLU A 1 238 ? -43.558 5.802 18.693 1.00 93.94 238 GLU A CA 1
ATOM 1822 C C . GLU A 1 238 ? -43.765 4.838 19.869 1.00 93.94 238 GLU A C 1
ATOM 1824 O O . GLU A 1 238 ? -44.117 5.274 20.970 1.00 93.94 238 GLU A O 1
ATOM 1829 N N . ALA A 1 239 ? -43.488 3.546 19.683 1.00 94.88 239 ALA A N 1
ATOM 1830 C CA . ALA A 1 239 ? -43.583 2.558 20.755 1.00 94.88 239 ALA A CA 1
ATOM 1831 C C . ALA A 1 239 ? -42.613 2.864 21.913 1.00 94.88 239 ALA A C 1
ATOM 1833 O O . ALA A 1 239 ? -43.005 2.821 23.081 1.00 94.88 239 ALA A O 1
ATOM 1834 N N . LEU A 1 240 ? -41.370 3.249 21.605 1.00 95.06 240 LEU A N 1
ATOM 1835 C CA . LEU A 1 240 ? -40.366 3.646 22.596 1.00 95.06 240 LEU A CA 1
ATOM 1836 C C . LEU A 1 240 ? -40.760 4.930 23.337 1.00 95.06 240 LEU A C 1
ATOM 1838 O O . LEU A 1 240 ? -40.486 5.044 24.529 1.00 95.06 240 LEU A O 1
ATOM 1842 N N . SER A 1 241 ? -41.464 5.862 22.688 1.00 94.62 241 SER A N 1
ATOM 1843 C CA . SER A 1 241 ? -41.966 7.077 23.346 1.00 94.62 241 SER A CA 1
ATOM 1844 C C . SER A 1 241 ? -43.015 6.801 24.429 1.00 94.62 241 SER A C 1
ATOM 1846 O O . SER A 1 241 ? -43.154 7.580 25.370 1.00 94.62 241 SER A O 1
ATOM 1848 N N . LYS A 1 242 ? -43.715 5.664 24.324 1.00 95.44 242 LYS A N 1
ATOM 1849 C CA . LYS A 1 242 ? -44.709 5.176 25.291 1.00 95.44 242 LYS A CA 1
ATOM 1850 C C . LYS A 1 242 ? -44.107 4.190 26.307 1.00 95.44 242 LYS A C 1
ATOM 1852 O O . LYS A 1 242 ? -44.824 3.709 27.186 1.00 95.44 242 LYS A O 1
ATOM 1857 N N . SER A 1 243 ? -42.813 3.878 26.189 1.00 95.94 243 SER A N 1
ATOM 1858 C CA . SER A 1 243 ? -42.126 2.877 27.007 1.00 95.94 243 SER A CA 1
ATOM 1859 C C . SER A 1 243 ? -42.117 3.257 28.486 1.00 95.94 243 SER A C 1
ATOM 1861 O O . SER A 1 243 ? -41.766 4.377 28.860 1.00 95.94 243 SER A O 1
ATOM 1863 N N . ARG A 1 244 ? -42.454 2.291 29.344 1.00 95.62 244 ARG A N 1
ATOM 1864 C CA . ARG A 1 244 ? -42.323 2.392 30.803 1.00 95.62 244 ARG A CA 1
ATOM 1865 C C . ARG A 1 244 ? -41.061 1.723 31.334 1.00 95.62 244 ARG A C 1
ATOM 1867 O O . ARG A 1 244 ? -40.854 1.752 32.545 1.00 95.62 244 ARG A O 1
ATOM 1874 N N . ILE A 1 245 ? -40.217 1.164 30.463 1.00 97.12 245 ILE A N 1
ATOM 1875 C CA . ILE A 1 245 ? -38.982 0.483 30.859 1.00 97.12 245 ILE A CA 1
ATOM 1876 C C . ILE A 1 245 ? -38.038 1.461 31.565 1.00 97.12 245 ILE A C 1
ATOM 1878 O O . ILE A 1 245 ? -37.614 2.479 31.011 1.00 97.12 245 ILE A O 1
ATOM 1882 N N . LYS A 1 246 ? -37.699 1.113 32.805 1.00 96.12 246 LYS A N 1
ATOM 1883 C CA . LYS A 1 246 ? -36.751 1.816 33.669 1.00 96.12 246 LYS A CA 1
ATOM 1884 C C . LYS A 1 246 ? -35.547 0.961 34.029 1.00 96.12 246 LYS A C 1
ATOM 1886 O O . LYS A 1 246 ? -34.499 1.532 34.295 1.00 96.12 246 LYS A O 1
ATOM 1891 N N . ARG A 1 247 ? -35.683 -0.369 34.055 1.00 97.00 247 ARG A N 1
ATOM 1892 C CA . ARG A 1 247 ? -34.635 -1.301 34.489 1.00 97.00 247 ARG A CA 1
ATOM 1893 C C . ARG A 1 247 ? -34.339 -2.331 33.407 1.00 97.00 247 ARG A C 1
ATOM 1895 O O . ARG A 1 247 ? -35.258 -2.975 32.900 1.00 97.00 247 ARG A O 1
ATOM 1902 N N . VAL A 1 248 ? -33.063 -2.506 33.074 1.00 98.19 248 VAL A N 1
ATOM 1903 C CA . VAL A 1 248 ? -32.602 -3.555 32.149 1.00 98.19 248 VAL A CA 1
ATOM 1904 C C . VAL A 1 248 ? -31.558 -4.441 32.824 1.00 98.19 248 VAL A C 1
ATOM 1906 O O . VAL A 1 248 ? -30.466 -3.985 33.148 1.00 98.19 248 VAL A O 1
ATOM 1909 N N . HIS A 1 249 ? -31.855 -5.727 32.985 1.00 98.00 249 HIS A N 1
ATOM 1910 C CA . HIS A 1 249 ? -30.914 -6.705 33.536 1.00 98.00 249 HIS A CA 1
ATOM 1911 C C . HIS A 1 249 ? -30.265 -7.511 32.413 1.00 98.00 249 HIS A C 1
ATOM 1913 O O . HIS A 1 249 ? -30.952 -8.232 31.692 1.00 98.00 249 HIS A O 1
ATOM 1919 N N . ILE A 1 250 ? -28.944 -7.410 32.264 1.00 97.94 250 ILE A N 1
ATOM 1920 C CA . ILE A 1 250 ? -28.174 -8.146 31.258 1.00 97.94 250 ILE A CA 1
ATOM 1921 C C . ILE A 1 250 ? -27.481 -9.332 31.928 1.00 97.94 250 ILE A C 1
ATOM 1923 O O . ILE A 1 250 ? -26.529 -9.179 32.698 1.00 97.94 250 ILE A O 1
ATOM 1927 N N . VAL A 1 251 ? -27.953 -10.533 31.609 1.00 97.19 251 VAL A N 1
ATOM 1928 C CA . VAL A 1 251 ? -27.640 -11.758 32.347 1.00 97.19 251 VAL A CA 1
ATOM 1929 C C . VAL A 1 251 ? -26.694 -12.647 31.552 1.00 97.19 251 VAL A C 1
ATOM 1931 O O . VAL A 1 251 ? -26.945 -12.982 30.393 1.00 97.19 251 VAL A O 1
ATOM 1934 N N . GLY A 1 252 ? -25.589 -13.049 32.173 1.00 94.75 252 GLY A N 1
ATOM 1935 C CA . GLY A 1 252 ? -24.587 -13.933 31.598 1.00 94.75 252 GLY A CA 1
ATOM 1936 C C . GLY A 1 252 ? -24.367 -15.185 32.437 1.00 94.75 252 GLY A C 1
ATOM 1937 O O . GLY A 1 252 ? -24.185 -15.122 33.647 1.00 94.75 252 GLY A O 1
ATOM 1938 N N . ARG A 1 253 ? -24.262 -16.335 31.766 1.00 93.62 253 ARG A N 1
ATOM 1939 C CA . ARG A 1 253 ? -23.935 -17.620 32.411 1.00 93.62 253 ARG A CA 1
ATOM 1940 C C . ARG A 1 253 ? -22.500 -17.722 32.947 1.00 93.62 253 ARG A C 1
ATOM 1942 O O . ARG A 1 253 ? -22.199 -18.635 33.701 1.00 93.62 253 ARG A O 1
ATOM 1949 N N . ARG A 1 254 ? -21.590 -16.831 32.531 1.00 93.12 254 ARG A N 1
ATOM 1950 C CA . ARG A 1 254 ? -20.166 -16.818 32.938 1.00 93.12 254 ARG A CA 1
ATOM 1951 C C . ARG A 1 254 ? -19.832 -15.559 33.744 1.00 93.12 254 ARG A C 1
ATOM 1953 O O . ARG A 1 254 ? -20.719 -14.751 34.004 1.00 93.12 254 ARG A O 1
ATOM 1960 N N . GLY A 1 255 ? -18.572 -15.431 34.160 1.00 91.00 255 GLY A N 1
ATOM 1961 C CA . GLY A 1 255 ? -18.076 -14.302 34.941 1.00 91.00 255 GLY A CA 1
ATOM 1962 C C . GLY A 1 255 ? -17.637 -13.095 34.095 1.00 91.00 255 GLY A C 1
ATOM 1963 O O . GLY A 1 255 ? -17.590 -13.179 32.861 1.00 91.00 255 GLY A O 1
ATOM 1964 N N . PRO A 1 256 ? -17.260 -11.983 34.759 1.00 90.88 256 PRO A N 1
ATOM 1965 C CA . PRO A 1 256 ? -16.856 -10.726 34.119 1.00 90.88 256 PRO A CA 1
ATOM 1966 C C . PRO A 1 256 ? -15.694 -10.861 33.129 1.00 90.88 256 PRO A C 1
ATOM 1968 O O . PRO A 1 256 ? -15.664 -10.183 32.108 1.00 90.88 256 PRO A O 1
ATOM 1971 N N . LEU A 1 257 ? -14.753 -11.775 33.383 1.00 89.44 257 LEU A N 1
ATOM 1972 C CA . LEU A 1 257 ? -13.591 -11.982 32.513 1.00 89.44 257 LEU A CA 1
ATOM 1973 C C . LEU A 1 257 ? -13.938 -12.685 31.186 1.00 89.44 257 LEU A C 1
ATOM 1975 O O . LEU A 1 257 ? -13.118 -12.687 30.272 1.00 89.44 257 LEU A O 1
ATOM 1979 N N . GLN A 1 258 ? -15.128 -13.291 31.067 1.00 89.12 258 GLN A N 1
ATOM 1980 C CA . GLN A 1 258 ? -15.567 -14.047 29.882 1.00 89.12 258 GLN A CA 1
ATOM 1981 C C . GLN A 1 258 ? -16.680 -13.351 29.081 1.00 89.12 258 GLN A C 1
ATOM 1983 O O . GLN A 1 258 ? -17.353 -13.996 28.260 1.00 89.12 258 GLN A O 1
ATOM 1988 N N . VAL A 1 259 ? -16.910 -12.061 29.327 1.00 90.38 259 VAL A N 1
ATOM 1989 C CA . VAL A 1 259 ? -17.857 -11.250 28.553 1.00 90.38 259 VAL A CA 1
ATOM 1990 C C . VAL A 1 259 ? -17.430 -11.163 27.087 1.00 90.38 259 VAL A C 1
ATOM 1992 O O . VAL A 1 259 ? -16.244 -11.213 26.765 1.00 90.38 259 VAL A O 1
ATOM 1995 N N . ALA A 1 260 ? -18.408 -11.062 26.187 1.00 88.94 260 ALA A N 1
ATOM 1996 C CA . ALA A 1 260 ? -18.166 -10.990 24.745 1.00 88.94 260 ALA A CA 1
ATOM 1997 C C . ALA A 1 260 ? -18.360 -9.575 24.180 1.00 88.94 260 ALA A C 1
ATOM 1999 O O . ALA A 1 260 ? -18.081 -9.355 23.002 1.00 88.94 260 ALA A O 1
ATOM 2000 N N . PHE A 1 261 ? -18.858 -8.634 24.987 1.00 92.62 261 PHE A N 1
ATOM 2001 C CA . PHE A 1 261 ? -18.991 -7.245 24.575 1.00 92.62 261 PHE A CA 1
ATOM 2002 C C . PHE A 1 261 ? -17.647 -6.508 24.585 1.00 92.62 261 PHE A C 1
ATOM 2004 O O . PHE A 1 261 ? -16.729 -6.843 25.337 1.00 92.62 261 PHE A O 1
ATOM 2011 N N . THR A 1 262 ? -17.533 -5.484 23.748 1.00 90.88 262 THR A N 1
ATOM 2012 C CA . THR A 1 262 ? -16.310 -4.699 23.573 1.00 90.88 262 THR A CA 1
ATOM 2013 C C . THR A 1 262 ? -16.331 -3.389 24.367 1.00 90.88 262 THR A C 1
ATOM 2015 O O . THR A 1 262 ? -17.356 -2.915 24.855 1.00 90.88 262 THR A O 1
ATOM 2018 N N . ALA A 1 263 ? -15.144 -2.801 24.558 1.00 90.44 263 ALA A N 1
ATOM 2019 C CA . ALA A 1 263 ? -14.971 -1.645 25.437 1.00 90.44 263 ALA A CA 1
ATOM 2020 C C . ALA A 1 263 ? -15.592 -0.350 24.900 1.00 90.44 263 ALA A C 1
ATOM 2022 O O . ALA A 1 263 ? -15.745 0.587 25.675 1.00 90.44 263 ALA A O 1
ATOM 2023 N N . LYS A 1 264 ? -15.899 -0.257 23.600 1.00 88.62 264 LYS A N 1
ATOM 2024 C CA . LYS A 1 264 ? -16.565 0.915 23.014 1.00 88.62 264 LYS A CA 1
ATOM 2025 C C . LYS A 1 264 ? -18.037 0.941 23.439 1.00 88.62 264 LYS A C 1
ATOM 2027 O O . LYS A 1 264 ? -18.473 1.901 24.060 1.00 88.62 264 LYS A O 1
ATOM 2032 N N . GLU A 1 265 ? -18.726 -0.163 23.209 1.00 90.31 265 GLU A N 1
ATOM 2033 C CA . GLU A 1 265 ? -20.153 -0.391 23.418 1.00 90.31 265 GLU A CA 1
ATOM 2034 C C . GLU A 1 265 ? -20.493 -0.332 24.908 1.00 90.31 265 GLU A C 1
ATOM 2036 O O . GLU A 1 265 ? -21.483 0.280 25.308 1.00 90.31 265 GLU A O 1
ATOM 2041 N N . LEU A 1 266 ? -19.617 -0.883 25.758 1.00 94.50 266 LEU A N 1
ATOM 2042 C CA . LEU A 1 266 ? -19.740 -0.724 27.206 1.00 94.50 266 LEU A CA 1
ATOM 2043 C C . LEU A 1 266 ? -19.668 0.752 27.622 1.00 94.50 266 LEU A C 1
ATOM 2045 O O . LEU A 1 266 ? -20.437 1.204 28.466 1.00 94.50 266 LEU A O 1
ATOM 2049 N N . ARG A 1 267 ? -18.729 1.511 27.047 1.00 92.56 267 ARG A N 1
ATOM 2050 C CA . ARG A 1 267 ? -18.504 2.915 27.410 1.00 92.56 267 ARG A CA 1
ATOM 2051 C C . ARG A 1 267 ? -19.700 3.779 27.025 1.00 92.56 267 ARG A C 1
ATOM 2053 O O . ARG A 1 267 ? -20.078 4.642 27.803 1.00 92.56 267 ARG A O 1
ATOM 2060 N N . GLU A 1 268 ? -20.311 3.505 25.878 1.00 91.06 268 GLU A N 1
ATOM 2061 C CA . GLU A 1 268 ? -21.528 4.181 25.423 1.00 91.06 268 GLU A CA 1
ATOM 2062 C C . GLU A 1 268 ? -22.693 3.954 26.394 1.00 91.06 268 GLU A C 1
ATOM 2064 O O . GLU A 1 268 ? -23.313 4.929 26.823 1.00 91.06 268 GLU A O 1
ATOM 2069 N N . MET A 1 269 ? -22.909 2.710 26.847 1.00 93.50 269 MET A N 1
ATOM 2070 C CA . MET A 1 269 ? -23.893 2.409 27.899 1.00 93.50 269 MET A CA 1
ATOM 2071 C C . MET A 1 269 ? -23.613 3.162 29.206 1.00 93.50 269 MET A C 1
ATOM 2073 O O . MET A 1 269 ? -24.524 3.743 29.790 1.00 93.50 269 MET A O 1
ATOM 2077 N N . MET A 1 270 ? -22.352 3.213 29.646 1.00 93.62 270 MET A N 1
ATOM 2078 C CA . MET A 1 270 ? -21.945 3.924 30.872 1.00 93.62 270 MET A CA 1
ATOM 2079 C C . MET A 1 270 ? -22.110 5.451 30.790 1.00 93.62 270 MET A C 1
ATOM 2081 O O . MET A 1 270 ? -22.080 6.133 31.818 1.00 93.62 270 MET A O 1
ATOM 2085 N N . THR A 1 271 ? -22.236 5.998 29.578 1.00 92.31 271 THR A N 1
ATOM 2086 C CA . THR A 1 271 ? -22.345 7.443 29.320 1.00 92.31 271 THR A CA 1
ATOM 2087 C C . THR A 1 271 ? -23.768 7.920 29.047 1.00 92.31 271 THR A C 1
ATOM 2089 O O . THR A 1 271 ? -23.956 9.123 28.853 1.00 92.31 271 THR A O 1
ATOM 2092 N N . LEU A 1 272 ? -24.753 7.015 29.034 1.00 92.69 272 LEU A N 1
ATOM 2093 C CA . LEU A 1 272 ? -26.149 7.386 28.829 1.00 92.69 272 LEU A CA 1
ATOM 2094 C C . LEU A 1 272 ? -26.614 8.401 29.888 1.00 92.69 272 LEU A C 1
ATOM 2096 O O . LEU A 1 272 ? -26.327 8.232 31.076 1.00 92.69 272 LEU A O 1
ATOM 2100 N N . PRO A 1 273 ? -27.321 9.469 29.478 1.00 92.06 273 PRO A N 1
ATOM 2101 C CA . PRO A 1 273 ? -27.798 10.480 30.409 1.00 92.06 273 PRO A CA 1
ATOM 2102 C C . PRO A 1 273 ? -28.902 9.906 31.300 1.00 92.06 273 PRO A C 1
ATOM 2104 O O . PRO A 1 273 ? -29.825 9.272 30.799 1.00 92.06 273 PRO A O 1
ATOM 2107 N N . ASP A 1 274 ? -28.817 10.176 32.605 1.00 93.06 274 ASP A N 1
ATOM 2108 C CA . ASP A 1 274 ? -29.815 9.760 33.607 1.00 93.06 274 ASP A CA 1
ATOM 2109 C C . ASP A 1 274 ? -30.052 8.232 33.686 1.00 93.06 274 ASP A C 1
ATOM 2111 O O . ASP A 1 274 ? -31.142 7.753 34.000 1.00 93.06 274 ASP A O 1
ATOM 2115 N N . VAL A 1 275 ? -29.004 7.449 33.396 1.00 96.44 275 VAL A N 1
ATOM 2116 C CA . VAL A 1 275 ? -29.017 5.987 33.513 1.00 96.44 275 VAL A CA 1
ATOM 2117 C C . VAL A 1 275 ? -27.880 5.523 34.427 1.00 96.44 275 VAL A C 1
ATOM 2119 O O . VAL A 1 275 ? -26.705 5.756 34.142 1.00 96.44 275 VAL A O 1
ATOM 2122 N N . GLY A 1 276 ? -28.230 4.839 35.516 1.00 95.69 276 GLY A N 1
ATOM 2123 C CA . GLY A 1 276 ? -27.288 4.256 36.471 1.00 95.69 276 GLY A CA 1
ATOM 2124 C C . GLY A 1 276 ? -26.890 2.818 36.130 1.00 95.69 276 GLY A C 1
ATOM 2125 O O . GLY A 1 276 ? -27.701 2.051 35.612 1.00 95.69 276 GLY A O 1
ATOM 2126 N N . PHE A 1 277 ? -25.651 2.437 36.435 1.00 96.25 277 PHE A N 1
ATOM 2127 C CA . PHE A 1 277 ? -25.136 1.074 36.302 1.00 96.25 277 PHE A CA 1
ATOM 2128 C C . PHE A 1 277 ? -25.034 0.388 37.667 1.00 96.25 277 PHE A C 1
ATOM 2130 O O . PHE A 1 277 ? -24.531 0.988 38.615 1.00 96.25 277 PHE A O 1
ATOM 2137 N N . ASP A 1 278 ? -25.462 -0.871 37.731 1.00 93.00 278 ASP A N 1
ATOM 2138 C CA . ASP A 1 278 ? -25.347 -1.733 38.909 1.00 93.00 278 ASP A CA 1
ATOM 2139 C C . ASP A 1 278 ? -24.737 -3.103 38.566 1.00 93.00 278 ASP A C 1
ATOM 2141 O O . ASP A 1 278 ? -24.867 -3.622 37.453 1.00 93.00 278 ASP A O 1
ATOM 2145 N N . THR A 1 279 ? -24.040 -3.702 39.524 1.00 93.06 279 THR A N 1
ATOM 2146 C CA . THR A 1 279 ? -23.460 -5.044 39.412 1.00 93.06 279 THR A CA 1
ATOM 2147 C C . THR A 1 279 ? -23.103 -5.569 40.798 1.00 93.06 279 THR A C 1
ATOM 2149 O O . THR A 1 279 ? -22.937 -4.814 41.751 1.00 93.06 279 THR A O 1
ATOM 2152 N N . A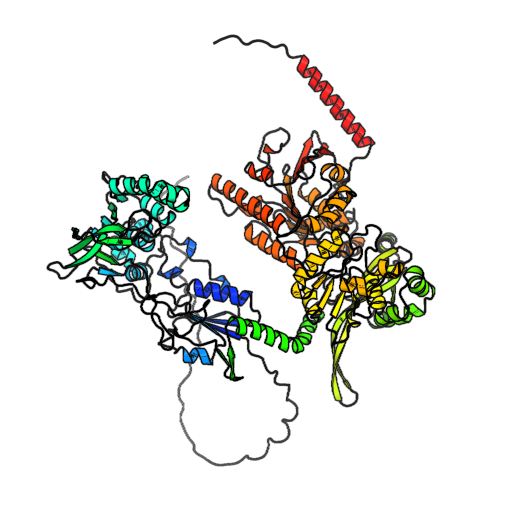SP A 1 280 ? -22.877 -6.875 40.898 1.00 90.62 280 ASP A N 1
ATOM 2153 C CA . ASP A 1 280 ? -22.228 -7.461 42.068 1.00 90.62 280 ASP A CA 1
ATOM 2154 C C . ASP A 1 280 ? -20.741 -7.046 42.112 1.00 90.62 280 ASP A C 1
ATOM 2156 O O . ASP A 1 280 ? -19.887 -7.620 41.425 1.00 90.62 280 ASP A O 1
ATOM 2160 N N . TYR A 1 281 ? -20.444 -5.986 42.869 1.00 87.69 281 TYR A N 1
ATOM 2161 C CA . TYR A 1 281 ? -19.095 -5.431 43.016 1.00 87.69 281 TYR A CA 1
ATOM 2162 C C . TYR A 1 281 ? -18.152 -6.348 43.811 1.00 87.69 281 TYR A C 1
ATOM 2164 O O . TYR A 1 281 ? -16.937 -6.323 43.587 1.00 87.69 281 TYR A O 1
ATOM 2172 N N . GLU A 1 282 ? -18.681 -7.188 44.701 1.00 88.88 282 GLU A N 1
ATOM 2173 C CA . GLU A 1 282 ? -17.890 -8.165 45.457 1.00 88.88 282 GLU A CA 1
ATOM 2174 C C . GLU A 1 282 ? -17.434 -9.310 44.539 1.00 88.88 282 GLU A C 1
ATOM 2176 O O . GLU A 1 282 ? -16.251 -9.669 44.484 1.00 88.88 282 GLU A O 1
ATOM 2181 N N . LEU A 1 283 ? -18.341 -9.814 43.700 1.00 88.75 283 LEU A N 1
ATOM 2182 C CA . LEU A 1 283 ? -17.995 -10.776 42.658 1.00 88.75 283 LEU A CA 1
ATOM 2183 C C . LEU A 1 283 ? -17.035 -10.177 41.621 1.00 88.75 283 LEU A C 1
ATOM 2185 O O . LEU A 1 283 ? -16.091 -10.843 41.194 1.00 88.75 283 LEU A O 1
ATOM 2189 N N . LEU A 1 284 ? -17.255 -8.927 41.204 1.00 88.69 284 LEU A N 1
ATOM 2190 C CA . LEU A 1 284 ? -16.385 -8.260 40.238 1.00 88.69 284 LEU A CA 1
ATOM 2191 C C . LEU A 1 284 ? -14.958 -8.129 40.785 1.00 88.69 284 LEU A C 1
ATOM 2193 O O . LEU A 1 284 ? -14.011 -8.574 40.138 1.00 88.69 284 LEU A O 1
ATOM 2197 N N . SER A 1 285 ? -14.803 -7.577 41.988 1.00 87.56 285 SER A N 1
ATOM 2198 C CA . SER A 1 285 ? -13.492 -7.381 42.619 1.00 87.56 285 SER A CA 1
ATOM 2199 C C . SER A 1 285 ? -12.754 -8.702 42.865 1.00 87.56 285 SER A C 1
ATOM 2201 O O . SER A 1 285 ? -11.567 -8.811 42.540 1.00 87.56 285 SER A O 1
ATOM 2203 N N . SER A 1 286 ? -13.448 -9.743 43.339 1.00 87.00 286 SER A N 1
ATOM 2204 C CA . SER A 1 286 ? -12.851 -11.072 43.536 1.00 87.00 286 SER A CA 1
ATOM 2205 C C . SER A 1 286 ? -12.381 -11.719 42.224 1.00 87.00 286 SER A C 1
ATOM 2207 O O . SER A 1 286 ? -11.272 -12.258 42.157 1.00 87.00 286 SER A O 1
ATOM 2209 N N . GLN A 1 287 ? -13.165 -11.617 41.145 1.00 84.69 287 GLN A N 1
ATOM 2210 C CA . GLN A 1 287 ? -12.794 -12.125 39.817 1.00 84.69 287 GLN A CA 1
ATOM 2211 C C . GLN A 1 287 ? -11.614 -11.355 39.210 1.00 84.69 287 GLN A C 1
ATOM 2213 O O . GLN A 1 287 ? -10.742 -11.956 38.582 1.00 84.69 287 GLN A O 1
ATOM 2218 N N . LEU A 1 288 ? -11.546 -10.038 39.415 1.00 83.62 288 LEU A N 1
ATOM 2219 C CA . LEU A 1 288 ? -10.440 -9.204 38.939 1.00 83.62 288 LEU A CA 1
ATOM 2220 C C . LEU A 1 288 ? -9.126 -9.527 39.649 1.00 83.62 288 LEU A C 1
ATOM 2222 O O . LEU A 1 288 ? -8.091 -9.649 38.990 1.00 83.62 288 LEU A O 1
ATOM 2226 N N . ALA A 1 289 ? -9.168 -9.743 40.965 1.00 84.00 289 ALA A N 1
ATOM 2227 C CA . ALA A 1 289 ? -8.007 -10.194 41.726 1.00 84.00 289 ALA A CA 1
ATOM 2228 C C . ALA A 1 289 ? -7.501 -11.556 41.212 1.00 84.00 289 ALA A C 1
ATOM 2230 O O . ALA A 1 289 ? -6.313 -11.707 40.906 1.00 84.00 289 ALA A O 1
ATOM 2231 N N . ALA A 1 290 ? -8.416 -12.515 41.022 1.00 81.25 290 ALA A N 1
ATOM 2232 C CA . ALA A 1 290 ? -8.101 -13.846 40.505 1.00 81.25 290 ALA A CA 1
ATOM 2233 C C . ALA A 1 290 ? -7.595 -13.837 39.044 1.00 81.25 290 ALA A C 1
ATOM 2235 O O . ALA A 1 290 ? -6.813 -14.702 38.653 1.00 81.25 290 ALA A O 1
ATOM 2236 N N . GLY A 1 291 ? -8.019 -12.862 38.232 1.00 79.81 291 GLY A N 1
ATOM 2237 C CA . GLY A 1 291 ? -7.663 -12.717 36.815 1.00 79.81 291 GLY A CA 1
ATOM 2238 C C . GLY A 1 291 ? -6.514 -11.752 36.513 1.00 79.81 291 GLY A C 1
ATOM 2239 O O . GLY A 1 291 ? -6.308 -11.407 35.346 1.00 79.81 291 GLY A O 1
ATOM 2240 N N . SER A 1 292 ? -5.781 -11.284 37.525 1.00 80.38 292 SER A N 1
ATOM 2241 C CA . SER A 1 292 ? -4.755 -10.237 37.388 1.00 80.38 292 SER A CA 1
ATOM 2242 C C . SER A 1 292 ? -3.657 -10.562 36.361 1.00 80.38 292 SER A C 1
ATOM 2244 O O . SER A 1 292 ? -3.315 -9.710 35.535 1.00 80.38 292 SER A O 1
ATOM 2246 N N . ASP A 1 293 ? -3.165 -11.804 36.330 1.00 80.69 293 ASP A N 1
ATOM 2247 C CA . ASP A 1 293 ? -2.181 -12.267 35.339 1.00 80.69 293 ASP A CA 1
ATOM 2248 C C . ASP A 1 293 ? -2.747 -12.231 33.906 1.00 80.69 293 ASP A C 1
ATOM 2250 O O . ASP A 1 293 ? -2.124 -11.670 33.002 1.00 80.69 293 ASP A O 1
ATOM 2254 N N . LEU A 1 294 ? -3.980 -12.708 33.699 1.00 78.88 294 LEU A N 1
ATOM 2255 C CA . LEU A 1 294 ? -4.656 -12.668 32.394 1.00 78.88 294 LEU A CA 1
ATOM 2256 C C . LEU A 1 294 ? -4.832 -11.226 31.887 1.00 78.88 294 LEU A C 1
ATOM 2258 O O . LEU A 1 294 ? -4.591 -10.933 30.713 1.00 78.88 294 LEU A O 1
ATOM 2262 N N . MET A 1 295 ? -5.203 -10.300 32.774 1.00 81.75 295 MET A N 1
ATOM 2263 C CA . MET A 1 295 ? -5.342 -8.880 32.435 1.00 81.75 295 MET A CA 1
ATOM 2264 C C . MET A 1 295 ? -4.003 -8.198 32.136 1.00 81.75 295 MET A C 1
ATOM 2266 O O . MET A 1 295 ? -3.960 -7.262 31.336 1.00 81.75 295 MET A O 1
ATOM 2270 N N . SER A 1 296 ? -2.900 -8.656 32.735 1.00 80.00 296 SER A N 1
ATOM 2271 C CA . SER A 1 296 ? -1.564 -8.137 32.417 1.00 80.00 296 SER A CA 1
ATOM 2272 C C . SER A 1 296 ? -1.154 -8.463 30.974 1.00 80.00 296 SER A C 1
ATOM 2274 O O . SER A 1 296 ? -0.554 -7.627 30.295 1.00 80.00 296 SER A O 1
ATOM 2276 N N . ARG A 1 297 ? -1.565 -9.637 30.477 1.00 82.44 297 ARG A N 1
ATOM 2277 C CA . ARG A 1 297 ? -1.264 -10.138 29.127 1.00 82.44 297 ARG A CA 1
ATOM 2278 C C . ARG A 1 297 ? -2.259 -9.648 28.073 1.00 82.44 297 ARG A C 1
ATOM 2280 O O . ARG A 1 297 ? -1.908 -9.551 26.901 1.00 82.44 297 ARG A O 1
ATOM 2287 N N . ASN A 1 298 ? -3.484 -9.292 28.472 1.00 84.12 298 ASN A N 1
ATOM 2288 C CA . ASN A 1 298 ? -4.534 -8.816 27.572 1.00 84.12 298 ASN A CA 1
ATOM 2289 C C . ASN A 1 298 ? -4.949 -7.366 27.876 1.00 84.12 298 ASN A C 1
ATOM 2291 O O . ASN A 1 298 ? -5.849 -7.083 28.672 1.00 84.12 298 ASN A O 1
ATOM 2295 N N . ARG A 1 299 ? -4.323 -6.421 27.163 1.00 85.06 299 ARG A N 1
ATOM 2296 C CA . ARG A 1 299 ? -4.572 -4.978 27.318 1.00 85.06 299 ARG A CA 1
ATOM 2297 C C . ARG A 1 299 ? -6.028 -4.579 27.031 1.00 85.06 299 ARG A C 1
ATOM 2299 O O . ARG A 1 299 ? -6.518 -3.632 27.645 1.00 85.06 299 ARG A O 1
ATOM 2306 N N . ALA A 1 300 ? -6.713 -5.264 26.112 1.00 81.62 300 ALA A N 1
ATOM 2307 C CA . ALA A 1 300 ? -8.114 -4.979 25.794 1.00 81.62 300 ALA A CA 1
ATOM 2308 C C . ALA A 1 300 ? -9.031 -5.353 26.967 1.00 81.62 300 ALA A C 1
ATOM 2310 O O . ALA A 1 300 ? -9.858 -4.537 27.376 1.00 81.62 300 ALA A O 1
ATOM 2311 N N . LEU A 1 301 ? -8.809 -6.528 27.563 1.00 85.00 301 LEU A N 1
ATOM 2312 C CA . LEU A 1 301 ? -9.532 -6.982 28.749 1.00 85.00 301 LEU A CA 1
ATOM 2313 C C . LEU A 1 301 ? -9.287 -6.054 29.947 1.00 85.00 301 LEU A C 1
ATOM 2315 O O . LEU A 1 301 ? -10.242 -5.628 30.588 1.00 85.00 301 LEU A O 1
ATOM 2319 N N . LYS A 1 302 ? -8.034 -5.645 30.194 1.00 87.31 302 LYS A N 1
ATOM 2320 C CA . LYS A 1 302 ? -7.699 -4.697 31.274 1.00 87.31 302 LYS A CA 1
ATOM 2321 C C . LYS A 1 302 ? -8.456 -3.370 31.152 1.00 87.31 302 LYS A C 1
ATOM 2323 O O . LYS A 1 302 ? -8.960 -2.846 32.139 1.00 87.31 302 LYS A O 1
ATOM 2328 N N . ARG A 1 303 ? -8.554 -2.822 29.935 1.00 87.69 303 ARG A N 1
ATOM 2329 C CA . ARG A 1 303 ? -9.318 -1.589 29.672 1.00 87.69 303 ARG A CA 1
ATOM 2330 C C . ARG A 1 303 ? -10.816 -1.781 29.897 1.00 87.69 303 ARG A C 1
ATOM 2332 O O . ARG A 1 303 ? -11.450 -0.879 30.427 1.00 87.69 303 ARG A O 1
ATOM 2339 N N . LEU A 1 304 ? -11.367 -2.920 29.475 1.00 90.75 304 LEU A N 1
ATOM 2340 C CA . LEU A 1 304 ? -12.779 -3.256 29.660 1.00 90.75 304 LEU A CA 1
ATOM 2341 C C . LEU A 1 304 ? -13.137 -3.322 31.147 1.00 90.75 304 LEU A C 1
ATOM 2343 O O . LEU A 1 304 ? -14.096 -2.692 31.583 1.00 90.75 304 LEU A O 1
ATOM 2347 N N . MET A 1 305 ? -12.322 -4.034 31.922 1.00 91.06 305 MET A N 1
ATOM 2348 C CA . MET A 1 305 ? -12.516 -4.192 33.360 1.00 91.06 305 MET A CA 1
ATOM 2349 C C . MET A 1 305 ? -12.407 -2.860 34.106 1.00 91.06 305 MET A C 1
ATOM 2351 O O . MET A 1 305 ? -13.269 -2.558 34.923 1.00 91.06 305 MET A O 1
ATOM 2355 N N . GLY A 1 306 ? -11.450 -2.002 33.739 1.00 88.75 306 GLY A N 1
ATOM 2356 C CA . GLY A 1 306 ? -11.342 -0.663 34.328 1.00 88.75 306 GLY A CA 1
ATOM 2357 C C . GLY A 1 306 ? -12.555 0.245 34.063 1.00 88.75 306 GLY A C 1
ATOM 2358 O O . GLY A 1 306 ? -12.797 1.175 34.825 1.00 88.75 306 GLY A O 1
ATOM 2359 N N . ILE A 1 307 ? -13.341 -0.004 33.006 1.00 91.50 307 ILE A N 1
ATOM 2360 C CA . ILE A 1 307 ? -14.614 0.707 32.781 1.00 91.50 307 ILE A CA 1
ATOM 2361 C C . ILE A 1 307 ? -15.690 0.193 33.744 1.00 91.50 307 ILE A C 1
ATOM 2363 O O . ILE A 1 307 ? -16.424 1.004 34.300 1.00 91.50 307 ILE A O 1
ATOM 2367 N N . LEU A 1 308 ? -15.768 -1.126 33.961 1.00 90.94 308 LEU A N 1
ATOM 2368 C CA . LEU A 1 308 ? -16.711 -1.723 34.915 1.00 90.94 308 LEU A CA 1
ATOM 2369 C C . LEU A 1 308 ? -16.420 -1.278 36.354 1.00 90.94 308 LEU A C 1
ATOM 2371 O O . LEU A 1 308 ? -17.350 -0.907 37.061 1.00 90.94 308 LEU A O 1
ATOM 2375 N N . GLU A 1 309 ? -15.145 -1.248 36.758 1.00 87.06 309 GLU A N 1
ATOM 2376 C CA . GLU A 1 309 ? -14.728 -0.745 38.077 1.00 87.06 309 GLU A CA 1
ATOM 2377 C C . GLU A 1 309 ? -15.095 0.730 38.277 1.00 87.06 309 GLU A C 1
ATOM 2379 O O . GLU A 1 309 ? -15.490 1.128 39.369 1.00 87.06 309 GLU A O 1
ATOM 2384 N N . LYS A 1 310 ? -14.979 1.548 37.223 1.00 88.62 310 LYS A N 1
ATOM 2385 C CA . LYS A 1 310 ? -15.282 2.982 37.288 1.00 88.62 310 LYS A CA 1
ATOM 2386 C C . LYS A 1 310 ? -16.784 3.276 37.404 1.00 88.62 310 LYS A C 1
ATOM 2388 O O . LYS A 1 310 ? -17.142 4.308 37.966 1.00 88.62 310 LYS A O 1
ATOM 2393 N N . GLY A 1 311 ? -17.638 2.401 36.874 1.00 87.88 311 GLY A N 1
ATOM 2394 C CA . GLY A 1 311 ? -19.093 2.568 36.879 1.00 87.88 311 GLY A CA 1
ATOM 2395 C C . GLY A 1 311 ? -19.620 3.634 35.907 1.00 87.88 311 GLY A C 1
ATOM 2396 O O . GLY A 1 311 ? -18.878 4.212 35.102 1.00 87.88 311 GLY A O 1
ATOM 2397 N N . SER A 1 312 ? -20.936 3.866 35.956 1.00 89.06 312 SER A N 1
ATOM 2398 C CA . SER A 1 312 ? -21.635 4.839 35.108 1.00 89.06 312 SER A CA 1
ATOM 2399 C C . SER A 1 312 ? -21.368 6.280 35.531 1.00 89.06 312 SER A C 1
ATOM 2401 O O . SER A 1 312 ? -21.062 6.575 36.685 1.00 89.06 312 SER A O 1
ATOM 2403 N N . LYS A 1 313 ? -21.531 7.213 34.586 1.00 86.56 313 LYS A N 1
ATOM 2404 C CA . LYS A 1 313 ? -21.381 8.649 34.865 1.00 86.56 313 LYS A CA 1
ATOM 2405 C C . LYS A 1 313 ? -22.461 9.173 35.819 1.00 86.56 313 LYS A C 1
ATOM 2407 O O . LYS A 1 313 ? -22.163 10.030 36.646 1.00 86.56 313 LYS A O 1
ATOM 2412 N N . THR A 1 314 ? -23.689 8.674 35.687 1.00 87.88 314 THR A N 1
ATOM 2413 C CA . THR A 1 314 ? -24.772 8.930 36.641 1.00 87.88 314 THR A CA 1
ATOM 2414 C C . THR A 1 314 ? -24.724 7.860 37.734 1.00 87.88 314 THR A C 1
ATOM 2416 O O . THR A 1 314 ? -24.765 6.674 37.393 1.00 87.88 314 THR A O 1
ATOM 2419 N N . PRO A 1 315 ? -24.621 8.233 39.019 1.00 87.19 315 PRO A N 1
ATOM 2420 C CA . PRO A 1 315 ? -24.689 7.282 40.126 1.00 87.19 315 PRO A CA 1
ATOM 2421 C C . PRO A 1 315 ? -26.026 6.525 40.163 1.00 87.19 315 PRO A C 1
ATOM 2423 O O . PRO A 1 315 ? -27.077 7.089 39.864 1.00 87.19 315 PRO A O 1
ATOM 2426 N N . PHE A 1 316 ? -25.993 5.238 40.520 1.00 87.69 316 PHE A N 1
ATOM 2427 C CA . PHE A 1 316 ? -27.174 4.362 40.504 1.00 87.69 316 PHE A CA 1
ATOM 2428 C C . PHE A 1 316 ? -28.305 4.823 41.436 1.00 87.69 316 PHE A C 1
ATOM 2430 O O . PHE A 1 316 ? -29.476 4.702 41.093 1.00 87.69 316 PHE A O 1
ATOM 2437 N N . ASP A 1 317 ? -27.957 5.385 42.589 1.00 85.31 317 ASP A N 1
ATOM 2438 C CA . ASP A 1 317 ? -28.875 5.886 43.616 1.00 85.31 317 ASP A CA 1
ATOM 2439 C C . ASP A 1 317 ? -29.667 7.135 43.195 1.00 85.31 317 ASP A C 1
ATOM 2441 O O . ASP A 1 317 ? -30.746 7.394 43.729 1.00 85.31 317 ASP A O 1
ATOM 2445 N N . THR A 1 318 ? -29.147 7.903 42.237 1.00 89.00 318 THR A N 1
ATOM 2446 C CA . THR A 1 318 ? -29.729 9.177 41.785 1.00 89.00 318 THR A CA 1
ATOM 2447 C C . THR A 1 318 ? -30.351 9.108 40.391 1.00 89.00 318 THR A C 1
ATOM 2449 O O . THR A 1 318 ? -31.009 10.063 39.980 1.00 89.00 318 THR A O 1
ATOM 2452 N N . ALA A 1 319 ? -30.173 8.001 39.666 1.00 91.94 319 ALA A N 1
ATOM 2453 C CA . ALA A 1 319 ? -30.654 7.843 38.298 1.00 91.94 319 ALA A CA 1
ATOM 2454 C C . ALA A 1 319 ? -32.151 7.492 38.228 1.00 91.94 319 ALA A C 1
ATOM 2456 O O . ALA A 1 319 ? -32.651 6.674 39.003 1.00 91.94 319 ALA A O 1
ATOM 2457 N N . SER A 1 320 ? -32.869 8.044 37.244 1.00 92.44 320 SER A N 1
ATOM 2458 C CA . SER A 1 320 ? -34.283 7.690 37.016 1.00 92.44 320 SER A CA 1
ATOM 2459 C C . SER A 1 320 ? -34.474 6.331 36.326 1.00 92.44 320 SER A C 1
ATOM 2461 O O . SER A 1 320 ? -35.531 5.698 36.463 1.00 92.44 320 SER A O 1
ATOM 2463 N N . LYS A 1 321 ? -33.449 5.876 35.598 1.00 96.62 321 LYS A N 1
ATOM 2464 C CA . LYS A 1 321 ? -33.370 4.569 34.940 1.00 96.62 321 LYS A CA 1
ATOM 2465 C C . LYS A 1 321 ? -32.073 3.855 35.308 1.00 96.62 321 LYS A C 1
ATOM 2467 O O . LYS A 1 321 ? -31.088 4.486 35.684 1.00 96.62 321 LYS A O 1
ATOM 2472 N N . SER A 1 322 ? -32.035 2.538 35.141 1.00 96.81 322 SER A N 1
ATOM 2473 C CA . SER A 1 322 ? -30.840 1.754 35.420 1.00 96.81 322 SER A CA 1
ATOM 2474 C C . SER A 1 322 ? -30.683 0.517 34.545 1.00 96.81 322 SER A C 1
ATOM 2476 O O . SER A 1 322 ? -31.624 0.008 33.930 1.00 96.81 322 SER A O 1
ATOM 2478 N N . TRP A 1 323 ? -29.454 0.018 34.502 1.00 97.62 323 TRP A N 1
ATOM 2479 C CA . TRP A 1 323 ? -29.134 -1.283 33.940 1.00 97.62 323 TRP A CA 1
ATOM 2480 C C . TRP A 1 323 ? -28.120 -2.012 34.810 1.00 97.62 323 TRP A C 1
ATOM 2482 O O . TRP A 1 323 ? -27.335 -1.380 35.515 1.00 97.62 323 TRP A O 1
ATOM 2492 N N . SER A 1 324 ? -28.124 -3.342 34.750 1.00 96.38 324 SER A N 1
ATOM 2493 C CA . SER A 1 324 ? -27.157 -4.141 35.495 1.00 96.38 324 SER A CA 1
ATOM 2494 C C . SER A 1 324 ? -26.555 -5.286 34.700 1.00 96.38 324 SER A C 1
ATOM 2496 O O . SER A 1 324 ? -27.149 -5.790 33.743 1.00 96.38 324 SER A O 1
ATOM 2498 N N . LEU A 1 325 ? -25.355 -5.699 35.113 1.00 97.06 325 LEU A N 1
ATOM 2499 C CA . LEU A 1 325 ? -24.719 -6.929 34.651 1.00 97.06 325 LEU A CA 1
ATOM 2500 C C . LEU A 1 325 ? -24.826 -7.994 35.737 1.00 97.06 325 LEU A C 1
ATOM 2502 O O . LEU A 1 325 ? -24.230 -7.883 36.804 1.00 97.06 325 LEU A O 1
ATOM 2506 N N . GLN A 1 326 ? -25.568 -9.055 35.442 1.00 96.00 326 GLN A N 1
ATOM 2507 C CA . GLN A 1 326 ? -25.717 -10.196 36.335 1.00 96.00 326 GLN A CA 1
ATOM 2508 C C . GLN A 1 326 ? -24.915 -11.369 35.785 1.00 96.00 326 GLN A C 1
ATOM 2510 O O . GLN A 1 326 ? -25.186 -11.880 34.699 1.00 96.00 326 GLN A O 1
ATOM 2515 N N . PHE A 1 327 ? -23.893 -11.778 36.526 1.00 95.31 327 PHE A N 1
ATOM 2516 C CA . PHE A 1 327 ? -23.001 -12.865 36.134 1.00 95.31 327 PHE A CA 1
ATOM 2517 C C . PHE A 1 327 ? -23.441 -14.195 36.734 1.00 95.31 327 PHE A C 1
ATOM 2519 O O . PHE A 1 327 ? -24.268 -14.240 37.647 1.00 95.31 327 PHE A O 1
ATOM 2526 N N . LEU A 1 328 ? -22.838 -15.271 36.228 1.00 94.81 328 LEU A N 1
ATOM 2527 C CA . LEU A 1 328 ? -22.974 -16.624 36.759 1.00 94.81 328 LEU A CA 1
ATOM 2528 C C . LEU A 1 328 ? -24.428 -17.109 36.869 1.00 94.81 328 LEU A C 1
ATOM 2530 O O . LEU A 1 328 ? -24.757 -17.859 37.776 1.00 94.81 328 LEU A O 1
ATOM 2534 N N . ARG A 1 329 ? -25.299 -16.755 35.921 1.00 96.50 329 ARG A N 1
ATOM 2535 C CA . ARG A 1 329 ? -26.718 -17.156 35.923 1.00 96.50 329 ARG A CA 1
ATOM 2536 C C . ARG A 1 329 ? -27.139 -17.779 34.599 1.00 96.50 329 ARG A C 1
ATOM 2538 O O . ARG A 1 329 ? -26.927 -17.197 33.535 1.00 96.50 329 ARG A O 1
ATOM 2545 N N . SER A 1 330 ? -27.721 -18.972 34.668 1.00 95.38 330 SER A N 1
ATOM 2546 C CA . SER A 1 330 ? -28.273 -19.694 33.517 1.00 95.38 330 SER A CA 1
ATOM 2547 C C . SER A 1 330 ? -29.792 -19.738 33.659 1.00 95.38 330 SER A C 1
ATOM 2549 O O . SER A 1 330 ? -30.260 -20.209 34.688 1.00 95.38 330 SER A O 1
ATOM 2551 N N . PRO A 1 331 ? -30.584 -19.257 32.688 1.00 95.56 331 PRO A N 1
ATOM 2552 C CA . PRO A 1 331 ? -32.038 -19.340 32.790 1.00 95.56 331 PRO A CA 1
ATOM 2553 C C . PRO A 1 331 ? -32.500 -20.795 32.688 1.00 95.56 331 PRO A C 1
ATOM 2555 O O . PRO A 1 331 ? -31.987 -21.543 31.856 1.00 95.56 331 PRO A O 1
ATOM 2558 N N . THR A 1 332 ? -33.471 -21.179 33.513 1.00 94.81 332 THR A N 1
ATOM 2559 C CA . THR A 1 332 ? -34.010 -22.549 33.563 1.00 94.81 332 THR A CA 1
ATOM 2560 C C . THR A 1 332 ? -35.503 -22.617 33.280 1.00 94.81 332 THR A C 1
ATOM 2562 O O . THR A 1 332 ? -35.963 -23.603 32.706 1.00 94.81 332 THR A O 1
ATOM 2565 N N . LYS A 1 333 ? -36.260 -21.572 33.631 1.00 94.81 333 LYS A N 1
ATOM 2566 C CA . LYS A 1 333 ? -37.713 -21.520 33.435 1.00 94.81 333 LYS A CA 1
ATOM 2567 C C . LYS A 1 333 ? -38.208 -20.089 33.279 1.00 94.81 333 LYS A C 1
ATOM 2569 O O . LYS A 1 333 ? -37.748 -19.201 33.991 1.00 94.81 333 LYS A O 1
ATOM 2574 N N . ILE A 1 334 ? -39.170 -19.878 32.384 1.00 96.12 334 ILE A N 1
ATOM 2575 C CA . ILE A 1 334 ? -39.922 -18.623 32.286 1.00 96.12 334 ILE A CA 1
ATOM 2576 C C . ILE A 1 334 ? -41.277 -18.790 32.984 1.00 96.12 334 ILE A C 1
ATOM 2578 O O . ILE A 1 334 ? -41.965 -19.802 32.822 1.00 96.12 334 ILE A O 1
ATOM 2582 N N . HIS A 1 335 ? -41.665 -17.796 33.778 1.00 94.88 335 HIS A N 1
ATOM 2583 C CA . HIS A 1 335 ? -42.949 -17.765 34.472 1.00 94.88 335 HIS A CA 1
ATOM 2584 C C . HIS A 1 335 ? -43.967 -16.975 33.660 1.00 94.88 335 HIS A C 1
ATOM 2586 O O . HIS A 1 335 ? -43.656 -15.900 33.142 1.00 94.88 335 HIS A O 1
ATOM 2592 N N . SER A 1 336 ? -45.186 -17.506 33.570 1.00 92.00 336 SER A N 1
ATOM 2593 C CA . SER A 1 336 ? -46.314 -16.827 32.930 1.00 92.00 336 SER A CA 1
ATOM 2594 C C . SER A 1 336 ? -47.284 -16.315 33.994 1.00 92.00 336 SER A C 1
ATOM 2596 O O . SER A 1 336 ? -47.657 -17.054 34.905 1.00 92.00 336 SER A O 1
ATOM 2598 N N . GLY A 1 337 ? -47.686 -15.053 33.876 1.00 88.38 337 GLY A N 1
ATOM 2599 C CA . GLY A 1 337 ? -48.669 -14.418 34.740 1.00 88.38 337 GLY A CA 1
ATOM 2600 C C . GLY A 1 337 ? -50.109 -14.833 34.412 1.00 88.38 337 GLY A C 1
ATOM 2601 O O . GLY A 1 337 ? -50.353 -15.574 33.456 1.00 88.38 337 GLY A O 1
ATOM 2602 N N . PRO A 1 338 ? -51.097 -14.325 35.172 1.00 84.50 338 PRO A N 1
ATOM 2603 C CA . PRO A 1 338 ? -52.514 -14.650 34.978 1.00 84.50 338 PRO A CA 1
ATOM 2604 C C . PRO A 1 338 ? -53.077 -14.263 33.601 1.00 84.50 338 PRO A C 1
ATOM 2606 O O . PRO A 1 338 ? -54.071 -14.831 33.163 1.00 84.50 338 PRO A O 1
ATOM 2609 N N . ASP A 1 339 ? -52.454 -13.299 32.918 1.00 85.06 339 ASP A N 1
ATOM 2610 C CA . ASP A 1 339 ? -52.804 -12.857 31.564 1.00 85.06 339 ASP A CA 1
ATOM 2611 C C . ASP A 1 339 ? -52.082 -13.654 30.459 1.00 85.06 339 ASP A C 1
ATOM 2613 O O . ASP A 1 339 ? -52.190 -13.316 29.279 1.00 85.06 339 ASP A O 1
ATOM 2617 N N . GLY A 1 340 ? -51.349 -14.709 30.832 1.00 87.62 340 GLY A N 1
ATOM 2618 C CA . GLY A 1 340 ? -50.618 -15.584 29.918 1.00 87.62 340 GLY A CA 1
ATOM 2619 C C . GLY A 1 340 ? -49.327 -14.983 29.358 1.00 87.62 340 GLY A C 1
ATOM 2620 O O . GLY A 1 340 ? -48.760 -15.558 28.433 1.00 87.62 340 GLY A O 1
ATOM 2621 N N . ARG A 1 341 ? -48.858 -13.840 29.876 1.00 90.88 341 ARG A N 1
ATOM 2622 C CA . ARG A 1 341 ? -47.607 -13.184 29.450 1.00 90.88 341 ARG A CA 1
ATOM 2623 C C . ARG A 1 341 ? -46.489 -13.413 30.457 1.00 90.88 341 ARG A C 1
ATOM 2625 O O . ARG A 1 341 ? -46.737 -13.872 31.567 1.00 90.88 341 ARG A O 1
ATOM 2632 N N . VAL A 1 342 ? -45.254 -13.087 30.090 1.00 94.75 342 VAL A N 1
ATOM 2633 C CA . VAL A 1 342 ? -44.110 -13.259 30.993 1.00 94.75 342 VAL A CA 1
ATOM 2634 C C . VAL A 1 342 ? -44.268 -12.408 32.260 1.00 94.75 342 VAL A C 1
ATOM 2636 O O . VAL A 1 342 ? -44.592 -11.224 32.189 1.00 94.75 342 VAL A O 1
ATOM 2639 N N . SER A 1 343 ? -44.054 -13.028 33.421 1.00 94.75 343 SER A N 1
ATOM 2640 C CA . SER A 1 343 ? -44.092 -12.368 34.735 1.00 94.75 343 SER A CA 1
ATOM 2641 C C . SER A 1 343 ? -42.779 -12.492 35.512 1.00 94.75 343 SER A C 1
ATOM 2643 O O . SER A 1 343 ? -42.574 -11.802 36.512 1.00 94.75 343 SER A O 1
ATOM 2645 N N . GLY A 1 344 ? -41.877 -13.367 35.069 1.00 95.19 344 GLY A N 1
ATOM 2646 C CA . GLY A 1 344 ? -40.568 -13.555 35.674 1.00 95.19 344 GLY A CA 1
ATOM 2647 C C . GLY A 1 344 ? -39.780 -14.688 35.032 1.00 95.19 344 GLY A C 1
ATOM 2648 O O . GLY A 1 344 ? -40.246 -15.353 34.106 1.00 95.19 344 GLY A O 1
ATOM 2649 N N . ILE A 1 345 ? -38.578 -14.911 35.543 1.00 97.00 345 ILE A N 1
ATOM 2650 C CA . ILE A 1 345 ? -37.650 -15.934 35.069 1.00 97.00 345 ILE A CA 1
ATOM 2651 C C . ILE A 1 345 ? -36.875 -16.525 36.249 1.00 97.00 345 ILE A C 1
ATOM 2653 O O . ILE A 1 345 ? -36.439 -15.790 37.133 1.00 97.00 345 ILE A O 1
ATOM 2657 N N . THR A 1 346 ? -36.704 -17.845 36.251 1.00 97.25 346 THR A N 1
ATOM 2658 C CA . THR A 1 346 ? -35.834 -18.560 37.190 1.00 97.25 346 THR A CA 1
ATOM 2659 C C . THR A 1 346 ? -34.458 -18.745 36.570 1.00 97.25 346 THR A C 1
ATOM 2661 O O . THR A 1 346 ? -34.331 -19.181 35.418 1.00 97.25 346 THR A O 1
ATOM 2664 N N . TYR A 1 347 ? -33.423 -18.469 37.353 1.00 97.25 347 TYR A N 1
ATOM 2665 C CA . TYR A 1 347 ? -32.038 -18.781 37.040 1.00 97.25 347 TYR A CA 1
ATOM 2666 C C . TYR A 1 347 ? -31.518 -19.891 37.944 1.00 97.25 347 TYR A C 1
ATOM 2668 O O . TYR A 1 347 ? -31.845 -19.936 39.123 1.00 97.25 347 TYR A O 1
ATOM 2676 N N . GLU A 1 348 ? -30.645 -20.737 37.412 1.00 97.12 348 GLU A N 1
ATOM 2677 C CA . GLU A 1 348 ? -29.697 -21.511 38.205 1.00 97.12 348 GLU A CA 1
ATOM 2678 C C . GLU A 1 348 ? -28.391 -20.715 38.340 1.00 97.12 348 GLU A C 1
ATOM 2680 O O . GLU A 1 348 ? -27.856 -20.186 37.351 1.00 97.12 348 GLU A O 1
ATOM 2685 N N . LEU A 1 349 ? -27.875 -20.628 39.565 1.00 96.38 349 LEU A N 1
ATOM 2686 C CA . LEU A 1 349 ? -26.573 -20.038 39.846 1.00 96.38 349 LEU A CA 1
ATOM 2687 C C . LEU A 1 349 ? -25.465 -20.970 39.348 1.00 96.38 349 LEU A C 1
ATOM 2689 O O . LEU A 1 349 ? -25.525 -22.186 39.500 1.00 96.38 349 LEU A O 1
ATOM 2693 N N . ASN A 1 350 ? -24.433 -20.394 38.743 1.00 95.44 350 ASN A N 1
ATOM 2694 C CA . ASN A 1 350 ? -23.312 -21.130 38.178 1.00 95.44 350 ASN A CA 1
ATOM 2695 C C . ASN A 1 350 ? -22.034 -20.900 38.983 1.00 95.44 350 ASN A C 1
ATOM 2697 O O . ASN A 1 350 ? -21.793 -19.831 39.537 1.00 95.44 350 ASN A O 1
ATOM 2701 N N . GLN A 1 351 ? -21.139 -21.874 38.917 1.00 91.88 351 GLN A N 1
ATOM 2702 C CA . GLN A 1 351 ? -19.734 -21.716 39.248 1.00 91.88 351 GLN A CA 1
ATOM 2703 C C . GLN A 1 351 ? -18.884 -21.928 37.991 1.00 91.88 351 GLN A C 1
ATOM 2705 O O . GLN A 1 351 ? -19.254 -22.672 37.079 1.00 91.88 351 GLN A O 1
ATOM 2710 N N . LEU A 1 352 ? -17.736 -21.255 37.920 1.00 90.88 352 LEU A N 1
ATOM 2711 C CA . LEU A 1 352 ? -16.776 -21.450 36.838 1.00 90.88 352 LEU A CA 1
ATOM 2712 C C . LEU A 1 352 ? -15.838 -22.619 37.149 1.00 90.88 352 LEU A C 1
ATOM 2714 O O . LEU A 1 352 ? -15.218 -22.653 38.209 1.00 90.88 352 LEU A O 1
ATOM 2718 N N . GLN A 1 353 ? -15.692 -23.540 36.196 1.00 85.69 353 GLN A N 1
ATOM 2719 C CA . GLN A 1 353 ? -14.720 -24.632 36.245 1.00 85.69 353 GLN A CA 1
ATOM 2720 C C . GLN A 1 353 ? -13.724 -24.541 35.082 1.00 85.69 353 GLN A C 1
ATOM 2722 O O . GLN A 1 353 ? -14.099 -24.267 33.938 1.00 85.69 353 GLN A O 1
ATOM 2727 N N . GLY A 1 354 ? -12.454 -24.831 35.368 1.00 81.44 354 GLY A N 1
ATOM 2728 C CA . GLY A 1 354 ? -11.355 -24.790 34.401 1.00 81.44 354 GLY A CA 1
ATOM 2729 C C . GLY A 1 354 ? -10.563 -23.474 34.413 1.00 81.44 354 GLY A C 1
ATOM 2730 O O . GLY A 1 354 ? -10.847 -22.582 35.211 1.00 81.44 354 GLY A O 1
ATOM 2731 N N . PRO A 1 355 ? -9.540 -23.348 33.548 1.00 75.69 355 PRO A N 1
ATOM 2732 C CA . PRO A 1 355 ? -8.677 -22.169 33.514 1.00 75.69 355 PRO A CA 1
ATOM 2733 C C . PRO A 1 355 ? -9.454 -20.915 33.067 1.00 75.69 355 PRO A C 1
ATOM 2735 O O . PRO A 1 355 ? -10.360 -21.045 32.237 1.00 75.69 355 PRO A O 1
ATOM 2738 N N . PRO A 1 356 ? -9.081 -19.700 33.525 1.00 71.25 356 PRO A N 1
ATOM 2739 C CA . PRO A 1 356 ? -9.828 -18.458 33.274 1.00 71.25 356 PRO A CA 1
ATOM 2740 C C . PRO A 1 356 ? -10.188 -18.185 31.803 1.00 71.25 356 PRO A C 1
ATOM 2742 O O . PRO A 1 356 ? -11.265 -17.659 31.518 1.00 71.25 356 PRO A O 1
ATOM 2745 N N . GLU A 1 357 ? -9.324 -18.590 30.866 1.00 68.00 357 GLU A N 1
ATOM 2746 C CA . GLU A 1 357 ? -9.501 -18.405 29.416 1.00 68.00 357 GLU A CA 1
ATOM 2747 C C . GLU A 1 357 ? -10.528 -19.357 28.778 1.00 68.00 357 GLU A C 1
ATOM 2749 O O . GLU A 1 357 ? -11.115 -19.040 27.744 1.00 68.00 357 GLU A O 1
ATOM 2754 N N . LYS A 1 358 ? -10.755 -20.536 29.373 1.00 74.81 358 LYS A N 1
ATOM 2755 C CA . LYS A 1 358 ? -11.673 -21.574 28.861 1.00 74.81 358 LYS A CA 1
ATOM 2756 C C . LYS A 1 358 ? -12.706 -22.006 29.903 1.00 74.81 358 LYS A C 1
ATOM 2758 O O . LYS A 1 358 ? -13.274 -23.093 29.790 1.00 74.81 358 LYS A O 1
ATOM 2763 N N . ALA A 1 359 ? -12.941 -21.161 30.905 1.00 81.62 359 ALA A N 1
ATOM 2764 C CA . ALA A 1 359 ? -13.821 -21.458 32.019 1.00 81.62 359 ALA A CA 1
ATOM 2765 C C . ALA A 1 359 ? -15.238 -21.795 31.528 1.00 81.62 359 ALA A C 1
ATOM 2767 O O . ALA A 1 359 ? -15.862 -21.036 30.772 1.00 81.62 359 ALA A O 1
ATOM 2768 N N . LYS A 1 360 ? -15.738 -22.955 31.956 1.00 87.19 360 LYS A N 1
ATOM 2769 C CA . LYS A 1 360 ? -17.100 -23.419 31.686 1.00 87.19 360 LYS A CA 1
ATOM 2770 C C . LYS A 1 360 ? -17.989 -23.088 32.877 1.00 87.19 360 LYS A C 1
ATOM 2772 O O . LYS A 1 360 ? -17.559 -23.215 34.018 1.00 87.19 360 LYS A O 1
ATOM 2777 N N . ALA A 1 361 ? -19.216 -22.667 32.594 1.00 90.19 361 ALA A N 1
ATOM 2778 C CA . ALA A 1 361 ? -20.243 -22.483 33.610 1.00 90.19 361 ALA A CA 1
ATOM 2779 C C . ALA A 1 361 ? -20.860 -23.841 33.957 1.00 90.19 361 ALA A C 1
ATOM 2781 O O . ALA A 1 361 ? -21.236 -24.583 33.046 1.00 90.19 361 ALA A O 1
ATOM 2782 N N . VAL A 1 362 ? -20.937 -24.152 35.247 1.00 92.69 362 VAL A N 1
ATOM 2783 C CA . VAL A 1 362 ? -21.550 -25.370 35.783 1.00 92.69 362 VAL A CA 1
ATOM 2784 C C . VAL A 1 362 ? -22.558 -24.963 36.850 1.00 92.69 362 VAL A C 1
ATOM 2786 O O . VAL A 1 362 ? -22.216 -24.174 37.728 1.00 92.69 362 VAL A O 1
ATOM 2789 N N . GLY A 1 363 ? -23.783 -25.474 36.753 1.00 91.94 363 GLY A N 1
ATOM 2790 C CA . GLY A 1 363 ? -24.854 -25.187 37.703 1.00 91.94 363 GLY A CA 1
ATOM 2791 C C . GLY A 1 363 ? -24.525 -25.678 39.113 1.00 91.94 363 GLY A C 1
ATOM 2792 O O . GLY A 1 363 ? -23.894 -26.723 39.286 1.00 91.94 363 GLY A O 1
ATOM 2793 N N . THR A 1 364 ? -24.904 -24.897 40.123 1.00 93.75 364 THR A N 1
ATOM 2794 C CA . THR A 1 364 ? -24.686 -25.221 41.541 1.00 93.75 364 THR A CA 1
ATOM 2795 C C . THR A 1 364 ? -25.886 -25.920 42.179 1.00 93.75 364 THR A C 1
ATOM 2797 O O . THR A 1 364 ? -25.808 -26.308 43.344 1.00 93.75 364 THR A O 1
ATOM 2800 N N . GLY A 1 365 ? -27.005 -26.062 41.457 1.00 92.75 365 GLY A N 1
ATOM 2801 C CA . GLY A 1 365 ? -28.284 -26.514 42.004 1.00 92.75 365 GLY A CA 1
ATOM 2802 C C . GLY A 1 365 ? -29.017 -25.474 42.861 1.00 92.75 365 GLY A C 1
ATOM 2803 O O . GLY A 1 365 ? -30.062 -25.792 43.427 1.00 92.75 365 GLY A O 1
ATOM 2804 N N . GLN A 1 366 ? -28.498 -24.246 42.981 1.00 95.19 366 GLN A N 1
ATOM 2805 C CA . GLN A 1 366 ? -29.192 -23.132 43.636 1.00 95.19 366 GLN A CA 1
ATOM 2806 C C . GLN A 1 366 ? -29.956 -22.300 42.609 1.00 95.19 366 GLN A C 1
ATOM 2808 O O . GLN A 1 366 ? -29.419 -21.989 41.545 1.00 95.19 366 GLN A O 1
ATOM 2813 N N . PHE A 1 367 ? -31.184 -21.908 42.949 1.00 95.69 367 PHE A N 1
ATOM 2814 C CA . PHE A 1 367 ? -32.084 -21.195 42.046 1.00 95.69 367 PHE A CA 1
ATOM 2815 C C . PHE A 1 367 ? -32.466 -19.814 42.584 1.00 95.69 367 PHE A C 1
ATOM 2817 O O . PHE A 1 367 ? -32.621 -19.632 43.790 1.00 95.69 367 PHE A O 1
ATOM 2824 N N . GLU A 1 368 ? -32.631 -18.857 41.675 1.00 95.56 368 GLU A N 1
ATOM 2825 C CA . GLU A 1 368 ? -33.011 -17.470 41.953 1.00 95.56 368 GLU A CA 1
ATOM 2826 C C . GLU A 1 368 ? -34.127 -17.046 40.990 1.00 95.56 368 GLU A C 1
ATOM 2828 O O . GLU A 1 368 ? -33.985 -17.205 39.778 1.00 95.56 368 GLU A O 1
ATOM 2833 N N . ASP A 1 369 ? -35.223 -16.495 41.512 1.00 95.06 369 ASP A N 1
ATOM 2834 C CA . ASP A 1 369 ? -36.316 -15.949 40.702 1.00 95.06 369 ASP A CA 1
ATOM 2835 C C . ASP A 1 369 ? -36.176 -14.432 40.537 1.00 95.06 369 ASP A C 1
ATOM 2837 O O . ASP A 1 369 ? -35.955 -13.702 41.503 1.00 95.06 369 ASP A O 1
ATOM 2841 N N . GLN A 1 370 ? -36.381 -13.944 39.313 1.00 94.94 370 GLN A N 1
ATOM 2842 C CA . GLN A 1 370 ? -36.396 -12.521 38.991 1.00 94.94 370 GLN A CA 1
ATOM 2843 C C . GLN A 1 370 ? -37.698 -12.134 38.295 1.00 94.94 370 GLN A C 1
ATOM 2845 O O . GLN A 1 370 ? -38.021 -12.645 37.222 1.00 94.94 370 GLN A O 1
ATOM 2850 N N . ALA A 1 371 ? -38.431 -11.189 38.884 1.00 94.94 371 ALA A N 1
ATOM 2851 C CA . ALA A 1 371 ? -39.632 -10.627 38.278 1.00 94.94 371 ALA A CA 1
ATOM 2852 C C . ALA A 1 371 ? -39.274 -9.763 37.059 1.00 94.94 371 ALA A C 1
ATOM 2854 O O . ALA A 1 371 ? -38.395 -8.901 37.124 1.00 94.94 371 ALA A O 1
ATOM 2855 N N . CYS A 1 372 ? -39.965 -9.979 35.943 1.00 94.75 372 CYS A N 1
ATOM 2856 C CA . CYS A 1 372 ? -39.818 -9.174 34.736 1.00 94.75 372 CYS A CA 1
ATOM 2857 C C . CYS A 1 372 ? -41.035 -9.337 33.823 1.00 94.75 372 CYS A C 1
ATOM 2859 O O . CYS A 1 372 ? -41.658 -10.393 33.782 1.00 94.75 372 CYS A O 1
ATOM 2861 N N . GLY A 1 373 ? -41.360 -8.286 33.071 1.00 93.12 373 GLY A N 1
ATOM 2862 C CA . GLY A 1 373 ? -42.454 -8.317 32.092 1.00 93.12 373 GLY A CA 1
ATOM 2863 C C . GLY A 1 373 ? -41.984 -8.391 30.639 1.00 93.12 373 GLY A C 1
ATOM 2864 O O . GLY A 1 373 ? -42.804 -8.313 29.730 1.00 93.12 373 GLY A O 1
ATOM 2865 N N . LEU A 1 374 ? -40.671 -8.493 30.411 1.00 96.06 374 LEU A N 1
ATOM 2866 C CA . LEU A 1 374 ? -40.075 -8.523 29.079 1.00 96.06 374 LEU A CA 1
ATOM 2867 C C . LEU A 1 374 ? -38.744 -9.281 29.113 1.00 96.06 374 LEU A C 1
ATOM 2869 O O . LEU A 1 374 ? -37.902 -9.004 29.970 1.00 96.06 374 LEU A O 1
ATOM 2873 N N . VAL A 1 375 ? -38.537 -10.213 28.182 1.00 96.81 375 VAL A N 1
ATOM 2874 C CA . VAL A 1 375 ? -37.305 -11.014 28.086 1.00 96.81 375 VAL A CA 1
ATOM 2875 C C . VAL A 1 375 ? -36.780 -11.005 26.652 1.00 96.81 375 VAL A C 1
ATOM 2877 O O . VAL A 1 375 ? -37.521 -11.274 25.715 1.00 96.81 375 VAL A O 1
ATOM 2880 N N . PHE A 1 376 ? -35.484 -10.758 26.472 1.00 96.25 376 PHE A N 1
ATOM 2881 C CA . PHE A 1 376 ? -34.791 -10.818 25.188 1.00 96.25 376 PHE A CA 1
ATOM 2882 C C . PHE A 1 376 ? -33.743 -11.924 25.177 1.00 96.25 376 PHE A C 1
ATOM 2884 O O . PHE A 1 376 ? -32.848 -11.971 26.020 1.00 96.25 376 PHE A O 1
ATOM 2891 N N . ARG A 1 377 ? -33.800 -12.790 24.169 1.00 94.25 377 ARG A N 1
ATOM 2892 C CA . ARG A 1 377 ? -32.841 -13.880 23.967 1.00 94.25 377 ARG A CA 1
ATOM 2893 C C . ARG A 1 377 ? -31.716 -13.395 23.046 1.00 94.25 377 ARG A C 1
ATOM 2895 O O . ARG A 1 377 ? -31.905 -13.295 21.837 1.00 94.25 377 ARG A O 1
ATOM 2902 N N . SER A 1 378 ? -30.549 -13.081 23.613 1.00 91.50 378 SER A N 1
ATOM 2903 C CA . SER A 1 378 ? -29.358 -12.541 22.925 1.00 91.50 378 SER A CA 1
ATOM 2904 C C . SER A 1 378 ? -28.165 -13.510 23.000 1.00 91.50 378 SER A C 1
ATOM 2906 O O . SER A 1 378 ? -27.041 -13.162 23.364 1.00 91.50 378 SER A O 1
ATOM 2908 N N . ILE A 1 379 ? -28.415 -14.778 22.662 1.00 83.06 379 ILE A N 1
ATOM 2909 C CA . ILE A 1 379 ? -27.455 -15.893 22.800 1.00 83.06 379 ILE A CA 1
ATOM 2910 C C . ILE A 1 379 ? -26.783 -16.314 21.479 1.00 83.06 379 ILE A C 1
ATOM 2912 O O . ILE A 1 379 ? -26.135 -17.362 21.405 1.00 83.06 379 ILE A O 1
ATOM 2916 N N . GLY A 1 380 ? -26.901 -15.477 20.445 1.00 71.94 380 GLY A N 1
ATOM 2917 C CA . GLY A 1 380 ? -26.268 -15.655 19.138 1.00 71.94 380 GLY A CA 1
ATOM 2918 C C . GLY A 1 380 ? -27.223 -16.097 18.027 1.00 71.94 380 GLY A C 1
ATOM 2919 O O . GLY A 1 380 ? -28.335 -16.565 18.269 1.00 71.94 380 GLY A O 1
ATOM 2920 N N . TYR A 1 381 ? -26.752 -15.939 16.792 1.00 69.81 381 TYR A N 1
ATOM 2921 C CA . TYR A 1 381 ? -27.483 -16.265 15.570 1.00 69.81 381 TYR A CA 1
ATOM 2922 C C . TYR A 1 381 ? -27.254 -17.726 15.147 1.00 69.81 381 TYR A C 1
ATOM 2924 O O . TYR A 1 381 ? -26.267 -18.362 15.542 1.00 69.81 381 TYR A O 1
ATOM 2932 N N . LYS A 1 382 ? -28.165 -18.255 14.329 1.00 65.94 382 LYS A N 1
ATOM 2933 C CA . LYS A 1 382 ? -28.079 -19.562 13.671 1.00 65.94 382 LYS A CA 1
ATOM 2934 C C . LYS A 1 382 ? -28.319 -19.374 12.169 1.00 65.94 382 LYS A C 1
ATOM 2936 O O . LYS A 1 382 ? -29.158 -18.573 11.768 1.00 65.94 382 LYS A O 1
ATOM 2941 N N . SER A 1 383 ? -27.549 -20.054 11.326 1.00 68.25 383 SER A N 1
ATOM 2942 C CA . SER A 1 383 ? -27.802 -20.047 9.879 1.00 68.25 383 SER A CA 1
ATOM 2943 C C . SER A 1 383 ? -28.891 -21.055 9.524 1.00 68.25 383 SER A C 1
ATOM 2945 O O . SER A 1 383 ? -29.102 -22.017 10.261 1.00 68.25 383 SER A O 1
ATOM 2947 N N . ILE A 1 384 ? -29.556 -20.843 8.392 1.00 72.44 384 ILE A N 1
ATOM 2948 C CA . ILE A 1 384 ? -30.545 -21.780 7.851 1.00 72.44 384 ILE A CA 1
ATOM 2949 C C . ILE A 1 384 ? -29.858 -22.684 6.822 1.00 72.44 384 ILE A C 1
ATOM 2951 O O . ILE A 1 384 ? -28.955 -22.249 6.094 1.00 72.44 384 ILE A O 1
ATOM 2955 N N . ALA A 1 385 ? -30.275 -23.950 6.787 1.00 74.56 385 ALA A N 1
ATOM 2956 C CA . ALA A 1 385 ? -29.891 -24.880 5.736 1.00 74.56 385 ALA A CA 1
ATOM 2957 C C . ALA A 1 385 ? -30.584 -24.480 4.429 1.00 74.56 385 ALA A C 1
ATOM 2959 O O . ALA A 1 385 ? -31.804 -24.342 4.392 1.00 74.56 385 ALA A O 1
ATOM 2960 N N . LEU A 1 386 ? -29.812 -24.305 3.364 1.00 75.38 386 LEU A N 1
ATOM 2961 C CA . LEU A 1 386 ? -30.359 -24.065 2.036 1.00 75.38 386 LEU A CA 1
ATOM 2962 C C . LEU A 1 386 ? -30.475 -25.407 1.306 1.00 75.38 386 LEU A C 1
ATOM 2964 O O . LEU A 1 386 ? -29.555 -26.226 1.359 1.00 75.38 386 LEU A O 1
ATOM 2968 N N . GLU A 1 387 ? -31.625 -25.651 0.681 1.00 73.25 387 GLU A N 1
ATOM 2969 C CA . GLU A 1 387 ? -31.924 -26.925 0.025 1.00 73.25 387 GLU A CA 1
ATOM 2970 C C . GLU A 1 387 ? -30.873 -27.251 -1.051 1.00 73.25 387 GLU A C 1
ATOM 2972 O O . GLU A 1 387 ? -30.497 -26.400 -1.859 1.00 73.25 387 GLU A O 1
ATOM 2977 N N . GLY A 1 388 ? -30.352 -28.482 -1.029 1.00 68.94 388 GLY A N 1
ATOM 2978 C CA . GLY A 1 388 ? -29.267 -28.914 -1.916 1.00 68.94 388 GLY A CA 1
ATOM 2979 C C . GLY A 1 388 ? -27.842 -28.641 -1.408 1.00 68.94 388 GLY A C 1
ATOM 2980 O O . GLY A 1 388 ? -26.897 -28.832 -2.177 1.00 68.94 388 GLY A O 1
ATOM 2981 N N . LEU A 1 389 ? -27.661 -28.222 -0.145 1.00 74.69 389 LEU A N 1
ATOM 2982 C CA . LEU A 1 389 ? -26.350 -28.084 0.511 1.00 74.69 389 LEU A CA 1
ATOM 2983 C C . LEU A 1 389 ? -26.255 -28.882 1.823 1.00 74.69 389 LEU A C 1
ATOM 2985 O O . LEU A 1 389 ? -27.231 -28.946 2.575 1.00 74.69 389 LEU A O 1
ATOM 2989 N N . PRO A 1 390 ? -25.071 -29.428 2.162 1.00 74.94 390 PRO A N 1
ATOM 2990 C CA . PRO A 1 390 ? -24.839 -30.006 3.479 1.00 74.94 390 PRO A CA 1
ATOM 2991 C C . PRO A 1 390 ? -24.908 -28.928 4.562 1.00 74.94 390 PRO A C 1
ATOM 2993 O O . PRO A 1 390 ? -24.416 -27.810 4.395 1.00 74.94 390 PRO A O 1
ATOM 2996 N N . PHE A 1 391 ? -25.482 -29.271 5.714 1.00 74.56 391 PHE A N 1
ATOM 2997 C CA . PHE A 1 391 ? -25.624 -28.342 6.830 1.00 74.56 391 PHE A CA 1
ATOM 2998 C C . PHE A 1 391 ? -25.374 -29.037 8.167 1.00 74.56 391 PHE A C 1
ATOM 3000 O O . PHE A 1 391 ? -26.048 -30.006 8.516 1.00 74.56 391 PHE A O 1
ATOM 3007 N N . ASN A 1 392 ? -24.415 -28.530 8.946 1.00 73.81 392 ASN A N 1
ATOM 3008 C CA . ASN A 1 392 ? -24.177 -29.035 10.291 1.00 73.81 392 ASN A CA 1
ATOM 3009 C C . ASN A 1 392 ? -25.160 -28.370 11.264 1.00 73.81 392 ASN A C 1
ATOM 3011 O O . ASN A 1 392 ? -25.023 -27.194 11.609 1.00 73.81 392 ASN A O 1
ATOM 3015 N N . GLN A 1 393 ? -26.139 -29.147 11.731 1.00 74.44 393 GLN A N 1
ATOM 3016 C CA . GLN A 1 393 ? -27.178 -28.682 12.653 1.00 74.44 393 GLN A CA 1
ATOM 3017 C C . GLN A 1 393 ? -26.630 -28.220 14.015 1.00 74.44 393 GLN A C 1
ATOM 3019 O O . GLN A 1 393 ? -27.228 -27.338 14.631 1.00 74.44 393 GLN A O 1
ATOM 3024 N N . GLN A 1 394 ? -25.500 -28.771 14.480 1.00 67.44 394 GLN A N 1
ATOM 3025 C CA . GLN A 1 394 ? -24.894 -28.412 15.768 1.00 67.44 394 GLN A CA 1
ATOM 3026 C C . GLN A 1 394 ? -24.137 -27.082 15.699 1.00 67.44 394 GLN A C 1
ATOM 3028 O O . GLN A 1 394 ? -24.307 -26.228 16.569 1.00 67.44 394 GLN A O 1
ATOM 3033 N N . SER A 1 395 ? -23.300 -26.887 14.675 1.00 64.38 395 SER A N 1
ATOM 3034 C CA . SER A 1 395 ? -22.535 -25.643 14.514 1.00 64.38 395 SER A CA 1
ATOM 3035 C C . SER A 1 395 ? -23.341 -24.529 13.838 1.00 64.38 395 SER A C 1
ATOM 3037 O O . SER A 1 395 ? -22.990 -23.358 13.983 1.00 64.38 395 SER A O 1
ATOM 3039 N N . GLY A 1 396 ? -24.432 -24.864 13.141 1.00 67.06 396 GLY A N 1
ATOM 3040 C CA . GLY A 1 396 ? -25.259 -23.911 12.398 1.00 67.06 396 GLY A CA 1
ATOM 3041 C C . GLY A 1 396 ? -24.541 -23.338 11.175 1.00 67.06 396 GLY A C 1
ATOM 3042 O O . GLY A 1 396 ? -24.727 -22.163 10.849 1.00 67.06 396 GLY A O 1
ATOM 3043 N N . THR A 1 397 ? -23.683 -24.138 10.539 1.00 72.69 397 THR A N 1
ATOM 3044 C CA . THR A 1 397 ? -22.826 -23.729 9.419 1.00 72.69 397 THR A CA 1
ATOM 3045 C C . THR A 1 397 ? -22.836 -24.768 8.304 1.00 72.69 397 THR A C 1
ATOM 3047 O O . THR A 1 397 ? -22.947 -25.969 8.559 1.00 72.69 397 THR A O 1
ATOM 3050 N N . VAL A 1 398 ? -22.626 -24.311 7.070 1.00 73.88 398 VAL A N 1
ATOM 3051 C CA . VAL A 1 398 ? -22.344 -25.186 5.925 1.00 73.88 398 VAL A CA 1
ATOM 3052 C C . VAL A 1 398 ? -20.933 -25.777 6.096 1.00 73.88 398 VAL A C 1
ATOM 3054 O O . VAL A 1 398 ? -19.974 -25.003 6.237 1.00 73.88 398 VAL A O 1
ATOM 3057 N N . PRO A 1 399 ? -20.771 -27.115 6.138 1.00 72.31 399 PRO A N 1
ATOM 3058 C CA . PRO A 1 399 ? -19.459 -27.742 6.239 1.00 72.31 399 PRO A CA 1
ATOM 3059 C C . PRO A 1 399 ? -18.581 -27.335 5.057 1.00 72.31 399 PRO A C 1
ATOM 3061 O O . PRO A 1 399 ? -19.019 -27.344 3.905 1.00 72.31 399 PRO A O 1
ATOM 3064 N N . ASN A 1 400 ? -17.349 -26.928 5.349 1.00 70.69 400 ASN A N 1
ATOM 3065 C CA . ASN A 1 400 ? -16.427 -26.449 4.334 1.00 70.69 400 ASN A CA 1
ATOM 3066 C C . ASN A 1 400 ? -14.969 -26.744 4.695 1.00 70.69 400 ASN A C 1
ATOM 3068 O O . ASN A 1 400 ? -14.613 -26.836 5.869 1.00 70.69 400 ASN A O 1
ATOM 3072 N N . GLU A 1 401 ? -14.133 -26.832 3.665 1.00 65.56 401 GLU A N 1
ATOM 3073 C CA . GLU A 1 401 ? -12.681 -26.940 3.762 1.00 65.56 401 GLU A CA 1
ATOM 3074 C C . GLU A 1 401 ? -12.066 -25.712 3.079 1.00 65.56 401 GLU A C 1
ATOM 3076 O O . GLU A 1 401 ? -12.242 -25.500 1.876 1.00 65.56 401 GLU A O 1
ATOM 3081 N N . TYR A 1 402 ? -11.412 -24.845 3.860 1.00 62.25 402 TYR A N 1
ATOM 3082 C CA . TYR A 1 402 ? -10.887 -23.549 3.397 1.00 62.25 402 TYR A CA 1
ATOM 3083 C C . TYR A 1 402 ? -11.911 -22.703 2.606 1.00 62.25 402 TYR A C 1
ATOM 3085 O O . TYR A 1 402 ? -11.548 -22.005 1.660 1.00 62.25 402 TYR A O 1
ATOM 3093 N N . GLY A 1 403 ? -13.199 -22.771 2.973 1.00 62.91 403 GLY A N 1
ATOM 3094 C CA . GLY A 1 403 ? -14.283 -22.029 2.320 1.00 62.91 403 GLY A CA 1
ATOM 3095 C C . GLY A 1 403 ? -14.975 -22.736 1.145 1.00 62.91 403 GLY A C 1
ATOM 3096 O O . GLY A 1 403 ? -15.960 -22.204 0.639 1.00 62.91 403 GLY A O 1
ATOM 3097 N N . LYS A 1 404 ? -14.538 -23.934 0.723 1.00 71.12 404 LYS A N 1
ATOM 3098 C CA . LYS A 1 404 ? -15.256 -24.758 -0.272 1.00 71.12 404 LYS A CA 1
ATOM 3099 C C . LYS A 1 404 ? -16.210 -25.734 0.426 1.00 71.12 404 LYS A C 1
ATOM 3101 O O . LYS A 1 404 ? -15.771 -26.473 1.299 1.00 71.12 404 LYS A O 1
ATOM 3106 N N . VAL A 1 405 ? -17.479 -25.778 0.017 1.00 72.56 405 VAL A N 1
ATOM 3107 C CA . VAL A 1 405 ? -18.496 -26.697 0.572 1.00 72.56 405 VAL A CA 1
ATOM 3108 C C . VAL A 1 405 ? -18.162 -28.173 0.280 1.00 72.56 405 VAL A C 1
ATOM 3110 O O . VAL A 1 405 ? -17.740 -28.486 -0.836 1.00 72.56 405 VAL A O 1
ATOM 3113 N N . GLY A 1 406 ? -18.376 -29.074 1.251 1.00 63.09 406 GLY A N 1
ATOM 3114 C CA . GLY A 1 406 ? -18.226 -30.531 1.092 1.00 63.09 406 GLY A CA 1
ATOM 3115 C C . GLY A 1 406 ? -19.021 -31.347 2.124 1.00 63.09 406 GLY A C 1
ATOM 3116 O O . GLY A 1 406 ? -19.332 -30.838 3.198 1.00 63.09 406 GLY A O 1
ATOM 3117 N N . ASP A 1 407 ? -19.358 -32.600 1.800 1.00 50.88 407 ASP A N 1
ATOM 3118 C CA . ASP A 1 407 ? -20.102 -33.505 2.690 1.00 50.88 407 ASP A CA 1
ATOM 3119 C C . ASP A 1 407 ? -19.166 -34.099 3.751 1.00 50.88 407 ASP A C 1
ATOM 3121 O O . ASP A 1 407 ? -18.109 -34.642 3.435 1.00 50.88 407 ASP A O 1
ATOM 3125 N N . GLY A 1 408 ? -19.540 -33.961 5.024 1.00 46.69 408 GLY A N 1
ATOM 3126 C CA . GLY A 1 408 ? -18.694 -34.185 6.201 1.00 46.69 408 GLY A CA 1
ATOM 3127 C C . GLY A 1 408 ? -18.191 -35.609 6.475 1.00 46.69 408 GLY A C 1
ATOM 3128 O O . GLY A 1 408 ? -17.683 -35.822 7.567 1.00 46.69 408 GLY A O 1
ATOM 3129 N N . ASP A 1 409 ? -18.274 -36.550 5.532 1.00 36.16 409 ASP A N 1
ATOM 3130 C CA . ASP A 1 409 ? -17.670 -37.881 5.645 1.00 36.16 409 ASP A CA 1
ATOM 3131 C C . ASP A 1 409 ? -17.026 -38.305 4.312 1.00 36.16 409 ASP A C 1
ATOM 3133 O O . ASP A 1 409 ? -17.696 -38.588 3.326 1.00 36.16 409 ASP A O 1
ATOM 3137 N N . HIS A 1 410 ? -15.689 -38.335 4.298 1.00 36.28 410 HIS A N 1
ATOM 3138 C CA . HIS A 1 410 ? -14.817 -38.989 3.312 1.00 36.28 410 HIS A CA 1
ATOM 3139 C C . HIS A 1 410 ? -15.226 -38.927 1.824 1.00 36.28 410 HIS A C 1
ATOM 3141 O O . HIS A 1 410 ? -15.664 -39.924 1.253 1.00 36.28 410 HIS A O 1
ATOM 3147 N N . VAL A 1 411 ? -14.853 -37.845 1.123 1.00 30.89 411 VAL A N 1
ATOM 3148 C CA . VAL A 1 411 ? -14.528 -37.924 -0.316 1.00 30.89 411 VAL A CA 1
ATOM 3149 C C . VAL A 1 411 ? -13.286 -37.088 -0.642 1.00 30.89 411 VAL A C 1
ATOM 3151 O O . VAL A 1 411 ? -13.255 -35.871 -0.476 1.00 30.89 411 VAL A O 1
ATOM 3154 N N . LYS A 1 412 ? -12.258 -37.765 -1.168 1.00 31.19 412 LYS A N 1
ATOM 3155 C CA . LYS A 1 412 ? -11.113 -37.163 -1.863 1.00 31.19 412 LYS A CA 1
ATOM 3156 C C . LYS A 1 412 ? -11.608 -36.311 -3.042 1.00 31.19 412 LYS A C 1
ATOM 3158 O O . LYS A 1 412 ? -12.192 -36.840 -3.978 1.00 31.19 412 LYS A O 1
ATOM 3163 N N . GLY A 1 413 ? -11.322 -35.011 -2.964 1.00 40.03 413 GLY A N 1
ATOM 3164 C CA . GLY A 1 413 ? -11.442 -33.940 -3.964 1.00 40.03 413 GLY A CA 1
ATOM 3165 C C . GLY A 1 413 ? -12.181 -34.197 -5.283 1.00 40.03 413 GLY A C 1
ATOM 3166 O O . GLY A 1 413 ? -11.637 -34.801 -6.202 1.00 40.03 413 GLY A O 1
ATOM 3167 N N . THR A 1 414 ? -13.339 -33.551 -5.448 1.00 29.25 414 THR A N 1
ATOM 3168 C CA . THR A 1 414 ? -14.052 -33.482 -6.734 1.00 29.25 414 THR A CA 1
ATOM 3169 C C . THR A 1 414 ? -14.907 -32.214 -6.868 1.00 29.25 414 THR A C 1
ATOM 3171 O O . THR A 1 414 ? -15.900 -32.068 -6.171 1.00 29.25 414 THR A O 1
ATOM 3174 N N . TYR A 1 415 ? -14.557 -31.284 -7.765 1.00 43.78 415 TYR A N 1
ATOM 3175 C CA . TYR A 1 415 ? -15.544 -30.545 -8.577 1.00 43.78 415 TYR A CA 1
ATOM 3176 C C . TYR A 1 415 ? -15.816 -31.334 -9.867 1.00 43.78 415 TYR A C 1
ATOM 3178 O O . TYR A 1 415 ? -14.973 -32.134 -10.259 1.00 43.78 415 TYR A O 1
ATOM 3186 N N . HIS A 1 416 ? -16.960 -31.127 -10.521 1.00 32.53 416 HIS A N 1
ATOM 3187 C CA . HIS A 1 416 ? -17.293 -31.735 -11.813 1.00 32.53 416 HIS A CA 1
ATOM 3188 C C . HIS A 1 416 ? -17.514 -30.630 -12.851 1.00 32.53 416 HIS A C 1
ATOM 3190 O O . HIS A 1 416 ? -18.417 -29.814 -12.694 1.00 32.53 416 HIS A O 1
ATOM 3196 N N . CYS A 1 417 ? -16.682 -30.586 -13.896 1.00 35.69 417 CYS A N 1
ATOM 3197 C CA . CYS A 1 417 ? -16.885 -29.703 -15.047 1.00 35.69 417 CYS A CA 1
ATOM 3198 C C . CYS A 1 417 ? -17.734 -30.429 -16.099 1.00 35.69 417 CYS A C 1
ATOM 3200 O O . CYS A 1 417 ? -17.261 -31.385 -16.711 1.00 35.69 417 CYS A O 1
ATOM 3202 N N . SER A 1 418 ? -18.954 -29.956 -16.348 1.00 33.00 418 SER A N 1
ATOM 3203 C CA . SER A 1 418 ? -19.901 -30.528 -17.322 1.00 33.00 418 SER A CA 1
ATOM 3204 C C . SER A 1 418 ? -19.417 -30.484 -18.779 1.00 33.00 418 SER A C 1
ATOM 3206 O O . SER A 1 418 ? -19.946 -31.213 -19.608 1.00 33.00 418 SER A O 1
ATOM 3208 N N . ASN A 1 419 ? -18.381 -29.695 -19.089 1.00 29.78 419 ASN A N 1
ATOM 3209 C CA . ASN A 1 419 ? -17.823 -29.578 -20.440 1.00 29.78 419 ASN A CA 1
ATOM 3210 C C . ASN A 1 419 ? -16.602 -30.494 -20.697 1.00 29.78 419 ASN A C 1
ATOM 3212 O O . ASN A 1 419 ? -16.275 -30.776 -21.843 1.00 29.78 419 ASN A O 1
ATOM 3216 N N . CYS A 1 420 ? -15.894 -30.966 -19.658 1.00 36.22 420 CYS A N 1
ATOM 3217 C CA . CYS A 1 420 ? -14.706 -31.827 -19.836 1.00 36.22 420 CYS A CA 1
ATOM 3218 C C . CYS A 1 420 ? -14.592 -33.013 -18.863 1.00 36.22 420 CYS A C 1
ATOM 3220 O O . CYS A 1 420 ? -13.583 -33.714 -18.871 1.00 36.22 420 CYS A O 1
ATOM 3222 N N . SER A 1 421 ? -15.611 -33.253 -18.033 1.00 35.69 421 SER A N 1
ATOM 3223 C CA . SER A 1 421 ? -15.767 -34.425 -17.154 1.00 35.69 421 SER A CA 1
ATOM 3224 C C . SER A 1 421 ? -14.643 -34.681 -16.124 1.00 35.69 421 SER A C 1
ATOM 3226 O O . SER A 1 421 ? -14.562 -35.769 -15.556 1.00 35.69 421 SER A O 1
ATOM 3228 N N . ASN A 1 422 ? -13.787 -33.693 -15.831 1.00 36.19 422 ASN A N 1
ATOM 3229 C CA . ASN A 1 422 ? -12.633 -33.834 -14.922 1.00 36.19 422 ASN A CA 1
ATOM 3230 C C . ASN A 1 422 ? -12.889 -33.356 -13.471 1.00 36.19 422 ASN A C 1
ATOM 3232 O O . ASN A 1 422 ? -13.791 -32.554 -13.226 1.00 36.19 422 ASN A O 1
ATOM 3236 N N . LYS A 1 423 ? -12.059 -33.849 -12.526 1.00 36.16 423 LYS A N 1
ATOM 3237 C CA . LYS A 1 423 ? -12.270 -33.866 -11.057 1.00 36.16 423 LYS A CA 1
ATOM 3238 C C . LYS A 1 423 ? -11.069 -33.296 -10.227 1.00 36.16 423 LYS A C 1
ATOM 3240 O O . LYS A 1 423 ? -9.938 -33.659 -10.537 1.00 36.16 423 LYS A O 1
ATOM 3245 N N . GLY A 1 424 ? -11.264 -32.405 -9.214 1.00 41.12 424 GLY A N 1
ATOM 3246 C CA . GLY A 1 424 ? -10.185 -31.821 -8.335 1.00 41.12 424 GLY A CA 1
ATOM 3247 C C . GLY A 1 424 ? -10.575 -30.818 -7.188 1.00 41.12 424 GLY A C 1
ATOM 3248 O O . GLY A 1 424 ? -11.760 -30.675 -6.878 1.00 41.12 424 GLY A O 1
ATOM 3249 N N . SER A 1 425 ? -9.612 -30.117 -6.530 1.00 43.09 425 SER A N 1
ATOM 3250 C CA . SER A 1 425 ? -9.812 -29.126 -5.415 1.00 43.09 425 SER A CA 1
ATOM 3251 C C . SER A 1 425 ? -10.069 -27.661 -5.873 1.00 43.09 425 SER A C 1
ATOM 3253 O O . SER A 1 425 ? -9.845 -27.346 -7.034 1.00 43.09 425 SER A O 1
ATOM 3255 N N . TRP A 1 426 ? -10.534 -26.729 -5.011 1.00 42.12 426 TRP A N 1
ATOM 3256 C CA . TRP A 1 426 ? -10.747 -25.303 -5.403 1.00 42.12 426 TRP A CA 1
ATOM 3257 C C . TRP A 1 426 ? -9.437 -24.573 -5.721 1.00 42.12 426 TRP A C 1
ATOM 3259 O O . TRP A 1 426 ? -9.364 -23.809 -6.678 1.00 42.12 426 TRP A O 1
ATOM 3269 N N . GLN A 1 427 ? -8.368 -24.861 -4.981 1.00 42.78 427 GLN A N 1
ATOM 3270 C CA . GLN A 1 427 ? -7.042 -24.328 -5.292 1.00 42.78 427 GLN A CA 1
ATOM 3271 C C . GLN A 1 427 ? -6.510 -24.900 -6.613 1.00 42.78 427 GLN A C 1
ATOM 3273 O O . GLN A 1 427 ? -5.859 -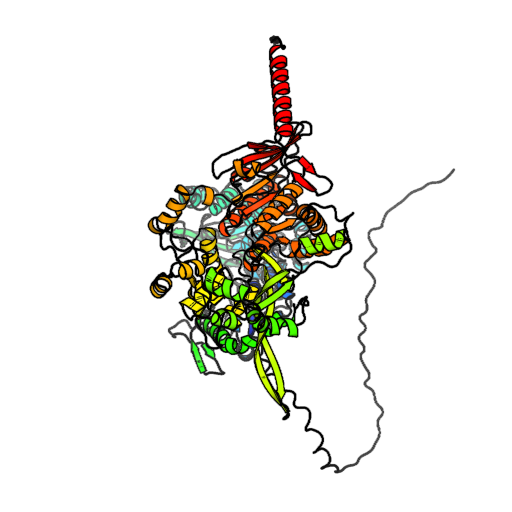24.171 -7.356 1.00 42.78 427 GLN A O 1
ATOM 3278 N N . ASP A 1 428 ? -6.856 -26.148 -6.957 1.00 42.47 428 ASP A N 1
ATOM 3279 C CA . ASP A 1 428 ? -6.578 -26.726 -8.278 1.00 42.47 428 ASP A CA 1
ATOM 3280 C C . ASP A 1 428 ? -7.470 -26.144 -9.371 1.00 42.47 428 ASP A C 1
ATOM 3282 O O . ASP A 1 428 ? -7.030 -26.064 -10.507 1.00 42.47 428 ASP A O 1
ATOM 3286 N N . TYR A 1 429 ? -8.701 -25.726 -9.063 1.00 44.16 429 TYR A N 1
ATOM 3287 C CA . TYR A 1 429 ? -9.568 -24.998 -9.993 1.00 44.16 429 TYR A CA 1
ATOM 3288 C C . TYR A 1 429 ? -9.015 -23.603 -10.277 1.00 44.16 429 TYR A C 1
ATOM 3290 O O . TYR A 1 429 ? -8.879 -23.244 -11.436 1.00 44.16 429 TYR A O 1
ATOM 3298 N N . VAL A 1 430 ? -8.581 -22.858 -9.256 1.00 46.59 430 VAL A N 1
ATOM 3299 C CA . VAL A 1 430 ? -7.920 -21.552 -9.417 1.00 46.59 430 VAL A CA 1
ATOM 3300 C C . VAL A 1 430 ? -6.559 -21.706 -10.105 1.00 46.59 430 VAL A C 1
ATOM 3302 O O . VAL A 1 430 ? -6.243 -20.943 -11.013 1.00 46.59 430 VAL A O 1
ATOM 3305 N N . LYS A 1 431 ? -5.761 -22.727 -9.760 1.00 48.50 431 LYS A N 1
ATOM 3306 C CA . LYS A 1 431 ? -4.514 -23.055 -10.474 1.00 48.50 431 LYS A CA 1
ATOM 3307 C C . LYS A 1 431 ? -4.767 -23.504 -11.907 1.00 48.50 431 LYS A C 1
ATOM 3309 O O . LYS A 1 431 ? -3.978 -23.148 -12.773 1.00 48.50 431 LYS A O 1
ATOM 3314 N N . LYS A 1 432 ? -5.840 -24.252 -12.185 1.00 46.28 432 LYS A N 1
ATOM 3315 C CA . LYS A 1 432 ? -6.188 -24.701 -13.540 1.00 46.28 432 LYS A CA 1
ATOM 3316 C C . LYS A 1 432 ? -6.894 -23.634 -14.361 1.00 46.28 432 LYS A C 1
ATOM 3318 O O . LYS A 1 432 ? -6.704 -23.644 -15.562 1.00 46.28 432 LYS A O 1
ATOM 3323 N N . LEU A 1 433 ? -7.614 -22.690 -13.760 1.00 45.62 433 LEU A N 1
ATOM 3324 C CA . LEU A 1 433 ? -8.054 -21.443 -14.392 1.00 45.62 433 LEU A CA 1
ATOM 3325 C C . LEU A 1 433 ? -6.839 -20.606 -14.773 1.00 45.62 433 LEU A C 1
ATOM 3327 O O . LEU A 1 433 ? -6.755 -20.163 -15.909 1.00 45.62 433 LEU A O 1
ATOM 3331 N N . LYS A 1 434 ? -5.844 -20.509 -13.882 1.00 46.47 434 LYS A N 1
ATOM 3332 C CA . LYS A 1 434 ? -4.537 -19.911 -14.186 1.00 46.47 434 LYS A CA 1
ATOM 3333 C C . LYS A 1 434 ? -3.758 -20.707 -15.249 1.00 46.47 434 LYS A C 1
ATOM 3335 O O . LYS A 1 434 ? -3.106 -20.103 -16.091 1.00 46.47 434 LYS A O 1
ATOM 3340 N N . GLN A 1 435 ? -3.858 -22.043 -15.293 1.00 45.03 435 GLN A N 1
ATOM 3341 C CA . GLN A 1 435 ? -3.255 -22.875 -16.355 1.00 45.03 435 GLN A CA 1
ATOM 3342 C C . GLN A 1 435 ? -4.028 -22.833 -17.681 1.00 45.03 435 GLN A C 1
ATOM 3344 O O . GLN A 1 435 ? -3.400 -22.897 -18.728 1.00 45.03 435 GLN A O 1
ATOM 3349 N N . LYS A 1 436 ? -5.359 -22.692 -17.670 1.00 41.22 436 LYS A N 1
ATOM 3350 C CA . LYS A 1 436 ? -6.194 -22.452 -18.857 1.00 41.22 436 LYS A CA 1
ATOM 3351 C C . LYS A 1 436 ? -6.014 -21.028 -19.362 1.00 41.22 436 LYS A C 1
ATOM 3353 O O . LYS A 1 436 ? -6.015 -20.848 -20.568 1.00 41.22 436 LYS A O 1
ATOM 3358 N N . GLN A 1 437 ? -5.775 -20.052 -18.481 1.00 43.19 437 GLN A N 1
ATOM 3359 C CA . GLN A 1 437 ? -5.203 -18.753 -18.840 1.00 43.19 437 GLN A CA 1
ATOM 3360 C C . GLN A 1 437 ? -3.840 -18.954 -19.501 1.00 43.19 437 GLN A C 1
ATOM 3362 O O . GLN A 1 437 ? -3.615 -18.379 -20.550 1.00 43.19 437 GLN A O 1
ATOM 3367 N N . LYS A 1 438 ? -2.972 -19.832 -18.981 1.00 40.66 438 LYS A N 1
ATOM 3368 C CA . LYS A 1 438 ? -1.681 -20.201 -19.601 1.00 40.66 438 LYS A CA 1
ATOM 3369 C C . LYS A 1 438 ? -1.803 -20.963 -20.936 1.00 40.66 438 LYS A C 1
ATOM 3371 O O . LYS A 1 438 ? -0.935 -20.818 -21.780 1.00 40.66 438 LYS A O 1
ATOM 3376 N N . GLN A 1 439 ? -2.875 -21.721 -21.187 1.00 38.06 439 GLN A N 1
ATOM 3377 C CA . GLN A 1 439 ? -3.185 -22.265 -22.524 1.00 38.06 439 GLN A CA 1
ATOM 3378 C C . GLN A 1 439 ? -3.810 -21.197 -23.438 1.00 38.06 439 GLN A C 1
ATOM 3380 O O . GLN A 1 439 ? -3.478 -21.131 -24.615 1.00 38.06 439 GLN A O 1
ATOM 3385 N N . ARG A 1 440 ? -4.615 -20.278 -22.884 1.00 36.44 440 ARG A N 1
ATOM 3386 C CA . ARG A 1 440 ? -5.011 -19.007 -23.517 1.00 36.44 440 ARG A CA 1
ATOM 3387 C C . ARG A 1 440 ? -3.810 -18.076 -23.744 1.00 36.44 440 ARG A C 1
ATOM 3389 O O . ARG A 1 440 ? -3.933 -17.169 -24.552 1.00 36.44 440 ARG A O 1
ATOM 3396 N N . HIS A 1 441 ? -2.635 -18.306 -23.141 1.00 38.81 441 HIS A N 1
ATOM 3397 C CA . HIS A 1 441 ? -1.433 -17.519 -23.445 1.00 38.81 441 HIS A CA 1
ATOM 3398 C C . HIS A 1 441 ? -0.863 -17.811 -24.841 1.00 38.81 441 HIS A C 1
ATOM 3400 O O . HIS A 1 441 ? -0.115 -16.988 -25.357 1.00 38.81 441 HIS A O 1
ATOM 3406 N N . GLN A 1 442 ? -1.282 -18.896 -25.510 1.00 36.47 442 GLN A N 1
ATOM 3407 C CA . GLN A 1 442 ? -1.079 -19.018 -26.961 1.00 36.47 442 GLN A CA 1
ATOM 3408 C C . GLN A 1 442 ? -1.944 -18.021 -27.758 1.00 36.47 442 GLN A C 1
ATOM 3410 O O . GLN A 1 442 ? -1.576 -17.671 -28.873 1.00 36.47 442 GLN A O 1
ATOM 3415 N N . MET A 1 443 ? -3.040 -17.505 -27.180 1.00 33.16 443 MET A N 1
ATOM 3416 C CA . MET A 1 443 ? -3.854 -16.408 -27.730 1.00 33.16 443 MET A CA 1
ATOM 3417 C C . MET A 1 443 ? -3.458 -15.009 -27.212 1.00 33.16 443 MET A C 1
ATOM 3419 O O . MET A 1 443 ? -3.733 -14.036 -27.905 1.00 33.16 443 MET A O 1
ATOM 3423 N N . HIS A 1 444 ? -2.776 -14.862 -26.062 1.00 34.00 444 HIS A N 1
ATOM 3424 C CA . HIS A 1 444 ? -2.344 -13.537 -25.551 1.00 34.00 444 HIS A CA 1
ATOM 3425 C C . HIS A 1 444 ? -1.301 -12.833 -26.407 1.00 34.00 444 HIS A C 1
ATOM 3427 O O . HIS A 1 444 ? -1.028 -11.649 -26.197 1.00 34.00 444 HIS A O 1
ATOM 3433 N N . ILE A 1 445 ? -0.737 -13.517 -27.400 1.00 38.66 445 ILE A N 1
ATOM 3434 C CA . ILE A 1 445 ? 0.083 -12.816 -28.368 1.00 38.66 445 ILE A CA 1
ATOM 3435 C C . ILE A 1 445 ? -0.792 -11.701 -29.020 1.00 38.66 445 ILE A C 1
ATOM 3437 O O . ILE A 1 445 ? -0.246 -10.643 -29.310 1.00 38.66 445 ILE A O 1
ATOM 3441 N N . GLN A 1 446 ? -2.127 -11.835 -29.164 1.00 36.00 446 GLN A N 1
ATOM 3442 C CA . GLN A 1 446 ? -2.993 -10.778 -29.731 1.00 36.00 446 GLN A CA 1
ATOM 3443 C C . GLN A 1 446 ? -3.135 -9.517 -28.848 1.00 36.00 446 GLN A C 1
ATOM 3445 O O . GLN A 1 446 ? -3.090 -8.415 -29.395 1.00 36.00 446 GLN A O 1
ATOM 3450 N N . ASP A 1 447 ? -3.217 -9.626 -27.514 1.00 36.91 447 ASP A N 1
ATOM 3451 C CA . ASP A 1 447 ? -3.347 -8.454 -26.612 1.00 36.91 447 ASP A CA 1
ATOM 3452 C C . ASP A 1 447 ? -2.072 -7.607 -26.539 1.00 36.91 447 ASP A C 1
ATOM 3454 O O . ASP A 1 447 ? -2.123 -6.386 -26.368 1.00 36.91 447 ASP A O 1
ATOM 3458 N N . SER A 1 448 ? -0.907 -8.230 -26.747 1.00 38.00 448 SER A N 1
ATOM 3459 C CA . SER A 1 448 ? 0.345 -7.480 -26.874 1.00 38.00 448 SER A CA 1
ATOM 3460 C C . SER A 1 448 ? 0.317 -6.507 -28.063 1.00 38.00 448 SER A C 1
ATOM 3462 O O . SER A 1 448 ? 0.975 -5.475 -28.014 1.00 38.00 448 SER A O 1
ATOM 3464 N N . SER A 1 449 ? -0.511 -6.749 -29.089 1.00 39.84 449 SER A N 1
ATOM 3465 C CA . SER A 1 449 ? -0.645 -5.854 -30.246 1.00 39.84 449 SER A CA 1
ATOM 3466 C C . SER A 1 449 ? -1.412 -4.557 -29.941 1.00 39.84 449 SER A C 1
ATOM 3468 O O . SER A 1 449 ? -1.098 -3.508 -30.514 1.00 39.84 449 SER A O 1
ATOM 3470 N N . ASP A 1 450 ? -2.360 -4.586 -28.998 1.00 38.72 450 ASP A N 1
ATOM 3471 C CA . ASP A 1 450 ? -3.185 -3.426 -28.633 1.00 38.72 450 ASP A CA 1
ATOM 3472 C C . ASP A 1 450 ? -2.460 -2.462 -27.683 1.00 38.72 450 ASP A C 1
ATOM 3474 O O . ASP A 1 450 ? -2.656 -1.244 -27.765 1.00 38.72 450 ASP A O 1
ATOM 3478 N N . LEU A 1 451 ? -1.537 -2.971 -26.857 1.00 39.94 451 LEU A N 1
ATOM 3479 C CA . LEU A 1 451 ? -0.604 -2.152 -26.071 1.00 39.94 451 LEU A CA 1
ATOM 3480 C C . LEU A 1 451 ? 0.360 -1.352 -26.962 1.00 39.94 451 LEU A C 1
ATOM 3482 O O . LEU A 1 451 ? 0.727 -0.228 -26.618 1.00 39.94 451 LEU A O 1
ATOM 3486 N N . VAL A 1 452 ? 0.743 -1.896 -28.124 1.00 42.75 452 VAL A N 1
ATOM 3487 C CA . VAL A 1 452 ? 1.710 -1.260 -29.036 1.00 42.75 452 VAL A CA 1
ATOM 3488 C C . VAL A 1 452 ? 1.008 -0.316 -30.031 1.00 42.75 452 VAL A C 1
ATOM 3490 O O . VAL A 1 452 ? 1.636 0.624 -30.516 1.00 42.75 452 VAL A O 1
ATOM 3493 N N . LYS A 1 453 ? -0.287 -0.503 -30.341 1.00 40.53 453 LYS A N 1
ATOM 3494 C CA . LYS A 1 453 ? -1.052 0.367 -31.268 1.00 40.53 453 LYS A CA 1
ATOM 3495 C C . LYS A 1 453 ? -1.443 1.735 -30.692 1.00 40.53 453 LYS A C 1
ATOM 3497 O O . LYS A 1 453 ? -1.689 2.652 -31.468 1.00 40.53 453 LYS A O 1
ATOM 3502 N N . LYS A 1 454 ? -1.505 1.897 -29.365 1.00 41.00 454 LYS A N 1
ATOM 3503 C CA . LYS A 1 454 ? -2.013 3.133 -28.731 1.00 41.00 454 LYS A CA 1
ATOM 3504 C C . LYS A 1 454 ? -0.973 4.235 -28.475 1.00 41.00 454 LYS A C 1
ATOM 3506 O O . LYS A 1 454 ? -1.385 5.326 -28.105 1.00 41.00 454 LYS A O 1
ATOM 3511 N N . ASN A 1 455 ? 0.329 4.001 -28.680 1.00 44.78 455 ASN A N 1
ATOM 3512 C CA . ASN A 1 455 ? 1.391 4.972 -28.354 1.00 44.78 455 ASN A CA 1
ATOM 3513 C C . ASN A 1 455 ? 2.572 4.939 -29.344 1.00 44.78 455 ASN A C 1
ATOM 3515 O O . ASN A 1 455 ? 3.683 4.568 -28.973 1.00 44.78 455 ASN A O 1
ATOM 3519 N N . SER A 1 456 ? 2.374 5.350 -30.595 1.00 46.47 456 SER A N 1
ATOM 3520 C CA . SER A 1 456 ? 3.498 5.668 -31.488 1.00 46.47 456 SER A CA 1
ATOM 3521 C C . SER A 1 456 ? 3.654 7.184 -31.579 1.00 46.47 456 SER A C 1
ATOM 3523 O O . SER A 1 456 ? 2.864 7.849 -32.247 1.00 46.47 456 SER A O 1
ATOM 3525 N N . GLY A 1 457 ? 4.666 7.739 -30.906 1.00 53.62 457 GLY A N 1
ATOM 3526 C CA . GLY A 1 457 ? 5.209 9.028 -31.336 1.00 53.62 457 GLY A CA 1
ATOM 3527 C C . GLY A 1 457 ? 5.715 8.895 -32.775 1.00 53.62 457 GLY A C 1
ATOM 3528 O O . GLY A 1 457 ? 6.146 7.812 -33.173 1.00 53.62 457 GLY A O 1
ATOM 3529 N N . SER A 1 458 ? 5.621 9.955 -33.574 1.00 67.44 458 SER A N 1
ATOM 3530 C CA . SER A 1 458 ? 6.199 9.957 -34.919 1.00 67.44 458 SER A CA 1
ATOM 3531 C C . SER A 1 458 ? 7.722 9.917 -34.817 1.00 67.44 458 SER A C 1
ATOM 3533 O O . SER A 1 458 ? 8.295 10.744 -34.107 1.00 67.44 458 SER A O 1
ATOM 3535 N N . PHE A 1 459 ? 8.355 8.981 -35.523 1.00 79.00 459 PHE A N 1
ATOM 3536 C CA . PHE A 1 459 ? 9.806 8.974 -35.694 1.00 79.00 459 PHE A CA 1
ATOM 3537 C C . PHE A 1 459 ? 10.271 10.243 -36.421 1.00 79.00 459 PHE A C 1
ATOM 3539 O O . PHE A 1 459 ? 9.550 10.769 -37.274 1.00 79.00 459 PHE A O 1
ATOM 3546 N N . ALA A 1 460 ? 11.475 10.717 -36.103 1.00 79.06 460 ALA A N 1
ATOM 3547 C CA . ALA A 1 460 ? 12.099 11.844 -36.791 1.00 79.06 460 ALA A CA 1
ATOM 3548 C C . ALA A 1 460 ? 12.524 11.485 -38.226 1.00 79.06 460 ALA A C 1
ATOM 3550 O O . ALA A 1 460 ? 12.498 12.341 -39.110 1.00 79.06 460 ALA A O 1
ATOM 3551 N N . LYS A 1 461 ? 12.903 10.223 -38.461 1.00 83.38 461 LYS A N 1
ATOM 3552 C CA . LYS A 1 461 ? 13.196 9.664 -39.791 1.00 83.38 461 LYS A CA 1
ATOM 3553 C C . LYS A 1 461 ? 12.047 8.754 -40.251 1.00 83.38 461 LYS A C 1
ATOM 3555 O O . LYS A 1 461 ? 11.294 8.219 -39.438 1.00 83.38 461 LYS A O 1
ATOM 3560 N N . SER A 1 462 ? 11.894 8.565 -41.559 1.00 82.94 462 SER A N 1
ATOM 3561 C CA . SER A 1 462 ? 10.857 7.683 -42.111 1.00 82.94 462 SER A CA 1
ATOM 3562 C C . SER A 1 462 ? 11.110 6.210 -41.754 1.00 82.94 462 SER A C 1
ATOM 3564 O O . SER A 1 462 ? 12.248 5.780 -41.560 1.00 82.94 462 SER A O 1
ATOM 3566 N N . LEU A 1 463 ? 10.053 5.392 -41.703 1.00 80.00 463 LEU A N 1
ATOM 3567 C CA . LEU A 1 463 ? 10.197 3.953 -41.437 1.00 80.00 463 LEU A CA 1
ATOM 3568 C C . LEU A 1 463 ? 11.036 3.237 -42.509 1.00 80.00 463 LEU A C 1
ATOM 3570 O O . LEU A 1 463 ? 11.704 2.253 -42.198 1.00 80.00 463 LEU A O 1
ATOM 3574 N N . GLU A 1 464 ? 11.020 3.712 -43.755 1.00 82.25 464 GLU A N 1
ATOM 3575 C CA . GLU A 1 464 ? 11.862 3.178 -44.833 1.00 82.25 464 GLU A CA 1
ATOM 3576 C C . GLU A 1 464 ? 13.348 3.429 -44.552 1.00 82.25 464 GLU A C 1
ATOM 3578 O O . GLU A 1 464 ? 14.147 2.492 -44.601 1.00 82.25 464 GLU A O 1
ATOM 3583 N N . GLU A 1 465 ? 13.708 4.655 -44.161 1.00 85.62 465 GLU A N 1
ATOM 3584 C CA . GLU A 1 465 ? 15.077 5.004 -43.763 1.00 85.62 465 GLU A CA 1
ATOM 3585 C C . GLU A 1 465 ? 15.533 4.183 -42.557 1.00 85.62 465 GLU A C 1
ATOM 3587 O O . GLU A 1 465 ? 16.610 3.591 -42.587 1.00 85.62 465 GLU A O 1
ATOM 3592 N N . ILE A 1 466 ? 14.693 4.077 -41.522 1.00 86.88 466 ILE A N 1
ATOM 3593 C CA . ILE A 1 466 ? 14.985 3.306 -40.306 1.00 86.88 466 ILE A CA 1
ATOM 3594 C C . ILE A 1 466 ? 15.271 1.836 -40.630 1.00 86.88 466 ILE A C 1
ATOM 3596 O O . ILE A 1 466 ? 16.229 1.259 -40.115 1.00 86.88 466 ILE A O 1
ATOM 3600 N N . ASN A 1 467 ? 14.465 1.223 -41.498 1.00 86.31 467 ASN A N 1
ATOM 3601 C CA . ASN A 1 467 ? 14.665 -0.169 -41.897 1.00 86.31 467 ASN A CA 1
ATOM 3602 C C . ASN A 1 467 ? 15.921 -0.367 -42.768 1.00 86.31 467 ASN A C 1
ATOM 3604 O O . ASN A 1 467 ? 16.451 -1.479 -42.806 1.00 86.31 467 ASN A O 1
ATOM 3608 N N . ALA A 1 468 ? 16.426 0.685 -43.423 1.00 89.06 468 ALA A N 1
ATOM 3609 C CA . ALA A 1 468 ? 17.664 0.655 -44.203 1.00 89.06 468 ALA A CA 1
ATOM 3610 C C . ALA A 1 468 ? 18.939 0.868 -43.356 1.00 89.06 468 ALA A C 1
ATOM 3612 O O . ALA A 1 468 ? 20.010 0.397 -43.750 1.00 89.06 468 ALA A O 1
ATOM 3613 N N . MET A 1 469 ? 18.846 1.512 -42.183 1.00 92.81 469 MET A N 1
ATOM 3614 C CA . MET A 1 469 ? 19.999 1.825 -41.311 1.00 92.81 469 MET A CA 1
ATOM 3615 C C . MET A 1 469 ? 20.920 0.626 -40.996 1.00 92.81 469 MET A C 1
ATOM 3617 O O . MET A 1 469 ? 22.141 0.808 -41.020 1.00 92.81 469 MET A O 1
ATOM 3621 N N . PRO A 1 470 ? 20.417 -0.602 -40.731 1.00 91.75 470 PRO A N 1
ATOM 3622 C CA . PRO A 1 470 ? 21.285 -1.754 -40.470 1.00 91.75 470 PRO A CA 1
ATOM 3623 C C . PRO A 1 470 ? 22.151 -2.151 -41.668 1.00 91.75 470 PRO A C 1
ATOM 3625 O O . PRO A 1 470 ? 23.287 -2.585 -41.498 1.00 91.75 470 PRO A O 1
ATOM 3628 N N . GLN A 1 471 ? 21.635 -1.996 -42.890 1.00 88.88 471 GLN A N 1
ATOM 3629 C CA . GLN A 1 471 ? 22.411 -2.257 -44.105 1.00 88.88 471 GLN A CA 1
ATOM 3630 C C . GLN A 1 471 ? 23.436 -1.145 -44.339 1.00 88.88 471 GLN A C 1
ATOM 3632 O O . GLN A 1 471 ? 24.579 -1.428 -44.693 1.00 88.88 471 GLN A O 1
ATOM 3637 N N . GLN A 1 472 ? 23.047 0.106 -44.077 1.00 89.94 472 GLN A N 1
ATOM 3638 C CA . GLN A 1 472 ? 23.923 1.267 -44.217 1.00 89.94 472 GLN A CA 1
ATOM 3639 C C . GLN A 1 472 ? 25.153 1.191 -43.308 1.00 89.94 472 GLN A C 1
ATOM 3641 O O . GLN A 1 472 ? 26.220 1.613 -43.737 1.00 89.94 472 GLN A O 1
ATOM 3646 N N . LEU A 1 473 ? 25.061 0.596 -42.109 1.00 90.62 473 LEU A N 1
ATOM 3647 C CA . LEU A 1 473 ? 26.208 0.443 -41.200 1.00 90.62 473 LEU A CA 1
ATOM 3648 C C . LEU A 1 473 ? 27.422 -0.205 -41.891 1.00 90.62 473 LEU A C 1
ATOM 3650 O O . LEU A 1 473 ? 28.552 0.242 -41.709 1.00 90.62 473 LEU A O 1
ATOM 3654 N N . PHE A 1 474 ? 27.195 -1.201 -42.751 1.00 88.06 474 PHE A N 1
ATOM 3655 C CA . PHE A 1 474 ? 28.264 -1.909 -43.469 1.00 88.06 474 PHE A CA 1
ATOM 3656 C C . PHE A 1 474 ? 28.887 -1.101 -44.616 1.00 88.06 474 PHE A C 1
ATOM 3658 O O . PHE A 1 474 ? 29.908 -1.511 -45.165 1.00 88.06 474 PHE A O 1
ATOM 3665 N N . HIS A 1 475 ? 28.329 0.066 -44.945 1.00 87.88 475 HIS A N 1
ATOM 3666 C CA . HIS A 1 475 ? 28.950 1.059 -45.823 1.00 87.88 475 HIS A CA 1
ATOM 3667 C C . HIS A 1 475 ? 29.841 2.058 -45.060 1.00 87.88 475 HIS A C 1
ATOM 3669 O O . HIS A 1 475 ? 30.477 2.900 -45.691 1.00 87.88 475 HIS A O 1
ATOM 3675 N N . HIS A 1 476 ? 29.938 1.951 -43.727 1.00 86.25 476 HIS A N 1
ATOM 3676 C CA . HIS A 1 476 ? 30.815 2.761 -42.874 1.00 86.25 476 HIS A CA 1
ATOM 3677 C C . HIS A 1 476 ? 31.873 1.878 -42.175 1.00 86.25 476 HIS A C 1
ATOM 3679 O O . HIS A 1 476 ? 31.725 1.557 -40.994 1.00 86.25 476 HIS A O 1
ATOM 3685 N N . PRO A 1 477 ? 32.976 1.500 -42.863 1.00 84.31 477 PRO A N 1
ATOM 3686 C CA . PRO A 1 477 ? 33.954 0.536 -42.347 1.00 84.31 477 PRO A CA 1
ATOM 3687 C C . PRO A 1 477 ? 34.569 0.927 -41.004 1.00 84.31 477 PRO A C 1
ATOM 3689 O O . PRO A 1 477 ? 34.780 0.062 -40.168 1.00 84.31 477 PRO A O 1
ATOM 3692 N N . HIS A 1 478 ? 34.789 2.223 -40.763 1.00 85.81 478 HIS A N 1
ATOM 3693 C CA . HIS A 1 478 ? 35.356 2.720 -39.507 1.00 85.81 478 HIS A CA 1
ATOM 3694 C C . HIS A 1 478 ? 34.469 2.425 -38.282 1.00 85.81 478 HIS A C 1
ATOM 3696 O O . HIS A 1 478 ? 34.992 2.077 -37.229 1.00 85.81 478 HIS A O 1
ATOM 3702 N N . LEU A 1 479 ? 33.136 2.504 -38.413 1.00 85.75 479 LEU A N 1
ATOM 3703 C CA . LEU A 1 479 ? 32.201 2.189 -37.321 1.00 85.75 479 LEU A CA 1
ATOM 3704 C C . LEU A 1 479 ? 32.099 0.682 -37.079 1.00 85.75 479 LEU A C 1
ATOM 3706 O O . LEU A 1 479 ? 31.974 0.238 -35.937 1.00 85.75 479 LEU A O 1
ATOM 3710 N N . VAL A 1 480 ? 32.163 -0.108 -38.153 1.00 88.44 480 VAL A N 1
ATOM 3711 C CA . VAL A 1 480 ? 32.195 -1.571 -38.060 1.00 88.44 480 VAL A CA 1
ATOM 3712 C C . VAL A 1 480 ? 33.502 -2.032 -37.419 1.00 88.44 480 VAL A C 1
ATOM 3714 O O . VAL A 1 480 ? 33.462 -2.851 -36.506 1.00 88.44 480 VAL A O 1
ATOM 3717 N N . ASP A 1 481 ? 34.644 -1.477 -37.834 1.00 87.12 481 ASP A N 1
ATOM 3718 C CA . ASP A 1 481 ? 35.951 -1.753 -37.232 1.00 87.12 481 ASP A CA 1
ATOM 3719 C C . ASP A 1 481 ? 35.959 -1.389 -35.743 1.00 87.12 481 ASP A C 1
ATOM 3721 O O . ASP A 1 481 ? 36.448 -2.181 -34.944 1.00 87.12 481 ASP A O 1
ATOM 3725 N N . TRP A 1 482 ? 35.359 -0.262 -35.348 1.00 88.19 482 TRP A N 1
ATOM 3726 C CA . TRP A 1 482 ? 35.208 0.103 -33.936 1.00 88.19 482 TRP A CA 1
ATOM 3727 C C . TRP A 1 482 ? 34.394 -0.943 -33.151 1.00 88.19 482 TRP A C 1
ATOM 3729 O O . TRP A 1 482 ? 34.818 -1.416 -32.097 1.00 88.19 482 TRP A O 1
ATOM 3739 N N . CYS A 1 483 ? 33.255 -1.399 -33.686 1.00 89.00 483 CYS A N 1
ATOM 3740 C CA . CYS A 1 483 ? 32.447 -2.437 -33.032 1.00 89.00 483 CYS A CA 1
ATOM 3741 C C . CYS A 1 483 ? 33.184 -3.787 -32.929 1.00 89.00 483 CYS A C 1
ATOM 3743 O O . CYS A 1 483 ? 33.130 -4.451 -31.893 1.00 89.00 483 CYS A O 1
ATOM 3745 N N . VAL A 1 484 ? 33.872 -4.199 -33.997 1.00 91.25 484 VAL A N 1
ATOM 3746 C CA . VAL A 1 484 ? 34.508 -5.522 -34.095 1.00 91.25 484 VAL A CA 1
ATOM 3747 C C . VAL A 1 484 ? 35.849 -5.568 -33.364 1.00 91.25 484 VAL A C 1
ATOM 3749 O O . VAL A 1 484 ? 36.151 -6.560 -32.708 1.00 91.25 484 VAL A O 1
ATOM 3752 N N . ARG A 1 485 ? 36.673 -4.521 -33.461 1.00 87.31 485 ARG A N 1
ATOM 3753 C CA . ARG A 1 485 ? 38.020 -4.497 -32.868 1.00 87.31 485 ARG A CA 1
ATOM 3754 C C . ARG A 1 485 ? 38.005 -3.977 -31.442 1.00 87.31 485 ARG A C 1
ATOM 3756 O O . ARG A 1 485 ? 38.569 -4.630 -30.567 1.00 87.31 485 ARG A O 1
ATOM 3763 N N . ASP A 1 486 ? 37.350 -2.842 -31.214 1.00 86.88 486 ASP A N 1
ATOM 3764 C CA . ASP A 1 486 ? 37.417 -2.158 -29.922 1.00 86.88 486 ASP A CA 1
ATOM 3765 C C . ASP A 1 486 ? 36.397 -2.741 -28.938 1.00 86.88 486 ASP A C 1
ATOM 3767 O O . ASP A 1 486 ? 36.724 -2.961 -27.773 1.00 86.88 486 ASP A O 1
ATOM 3771 N N . MET A 1 487 ? 35.191 -3.077 -29.418 1.00 89.12 487 MET A N 1
ATOM 3772 C CA . MET A 1 487 ? 34.123 -3.678 -28.601 1.00 89.12 487 MET A CA 1
ATOM 3773 C C . MET A 1 487 ? 34.032 -5.212 -28.721 1.00 89.12 487 MET A C 1
ATOM 3775 O O . MET A 1 487 ? 33.219 -5.831 -28.037 1.00 89.12 487 MET A O 1
ATOM 3779 N N . LYS A 1 488 ? 34.842 -5.855 -29.575 1.00 92.19 488 LYS A N 1
ATOM 3780 C CA . LYS A 1 488 ? 34.832 -7.318 -29.807 1.00 92.19 488 LYS A CA 1
ATOM 3781 C C . LYS A 1 488 ? 33.452 -7.915 -30.146 1.00 92.19 488 LYS A C 1
ATOM 3783 O O . LYS A 1 488 ? 33.209 -9.091 -29.872 1.00 92.19 488 LYS A O 1
ATOM 3788 N N . ILE A 1 489 ? 32.545 -7.130 -30.731 1.00 94.25 489 ILE A N 1
ATOM 3789 C CA . ILE A 1 489 ? 31.232 -7.611 -31.180 1.00 94.25 489 ILE A CA 1
ATOM 3790 C C . ILE A 1 489 ? 31.329 -8.041 -32.640 1.00 94.25 489 ILE A C 1
ATOM 3792 O O . ILE A 1 489 ? 31.646 -7.232 -33.511 1.00 94.25 489 ILE A O 1
ATOM 3796 N N . ASP A 1 490 ? 31.013 -9.301 -32.918 1.00 93.81 490 ASP A N 1
ATOM 3797 C CA . ASP A 1 490 ? 31.113 -9.861 -34.260 1.00 93.81 490 ASP A CA 1
ATOM 3798 C C . ASP A 1 490 ? 30.139 -9.175 -35.228 1.00 93.81 490 ASP A C 1
ATOM 3800 O O . ASP A 1 490 ? 28.992 -8.855 -34.897 1.00 93.81 490 ASP A O 1
ATOM 3804 N N . ALA A 1 491 ? 30.570 -9.005 -36.480 1.00 92.31 491 ALA A N 1
ATOM 3805 C CA . ALA A 1 491 ? 29.765 -8.363 -37.519 1.00 92.31 491 ALA A CA 1
ATOM 3806 C C . ALA A 1 491 ? 28.408 -9.063 -37.743 1.00 92.31 491 ALA A C 1
ATOM 3808 O O . ALA A 1 491 ? 27.411 -8.407 -38.051 1.00 92.31 491 ALA A O 1
ATOM 3809 N N . ASP A 1 492 ? 28.346 -10.383 -37.557 1.00 92.94 492 ASP A N 1
ATOM 3810 C CA . ASP A 1 492 ? 27.103 -11.149 -37.673 1.00 92.94 492 ASP A CA 1
ATOM 3811 C C . ASP A 1 492 ? 26.141 -10.884 -36.508 1.00 92.94 492 ASP A C 1
ATOM 3813 O O . ASP A 1 492 ? 24.924 -10.860 -36.708 1.00 92.94 492 ASP A O 1
ATOM 3817 N N . VAL A 1 493 ? 26.664 -10.592 -35.313 1.00 94.88 493 VAL A N 1
ATOM 3818 C CA . VAL A 1 493 ? 25.858 -10.188 -34.152 1.00 94.88 493 VAL A CA 1
ATOM 3819 C C . VAL A 1 493 ? 25.271 -8.795 -34.380 1.00 94.88 493 VAL A C 1
ATOM 3821 O O . VAL A 1 493 ? 24.072 -8.607 -34.168 1.00 94.88 493 VAL A O 1
ATOM 3824 N N . LEU A 1 494 ? 26.051 -7.849 -34.923 1.00 94.25 494 LEU A N 1
ATOM 3825 C CA . LEU A 1 494 ? 25.552 -6.518 -35.307 1.00 94.25 494 LEU A CA 1
ATOM 3826 C C . LEU A 1 494 ? 24.383 -6.615 -36.301 1.00 94.25 494 LEU A C 1
ATOM 3828 O O . LEU A 1 494 ? 23.345 -5.979 -36.102 1.00 94.25 494 LEU A O 1
ATOM 3832 N N . LYS A 1 495 ? 24.511 -7.468 -37.331 1.00 92.94 495 LYS A N 1
ATOM 3833 C CA . LYS A 1 495 ? 23.423 -7.742 -38.291 1.00 92.94 495 LYS A CA 1
ATOM 3834 C C . LYS A 1 495 ? 22.206 -8.343 -37.601 1.00 92.94 495 LYS A C 1
ATOM 3836 O O . LYS A 1 495 ? 21.082 -7.912 -37.855 1.00 92.94 495 LYS A O 1
ATOM 3841 N N . ARG A 1 496 ? 22.421 -9.338 -36.736 1.00 93.44 496 ARG A N 1
ATOM 3842 C CA . ARG A 1 496 ? 21.351 -10.066 -36.045 1.00 93.44 496 ARG A CA 1
ATOM 3843 C C . ARG A 1 496 ? 20.512 -9.149 -35.162 1.00 93.44 496 ARG A C 1
ATOM 3845 O O . ARG A 1 496 ? 19.295 -9.283 -35.174 1.00 93.44 496 ARG A O 1
ATOM 3852 N N . TYR A 1 497 ? 21.156 -8.226 -34.451 1.00 94.88 497 TYR A N 1
ATOM 3853 C CA . TYR A 1 497 ? 20.514 -7.245 -33.571 1.00 94.88 497 TYR A CA 1
ATOM 3854 C C . TYR A 1 497 ? 20.010 -5.991 -34.299 1.00 94.88 497 TYR A C 1
ATOM 3856 O O . TYR A 1 497 ? 19.456 -5.095 -33.659 1.00 94.88 497 TYR A O 1
ATOM 3864 N N . LYS A 1 498 ? 20.175 -5.931 -35.629 1.00 94.25 498 LYS A N 1
ATOM 3865 C CA . LYS A 1 498 ? 19.815 -4.786 -36.475 1.00 94.25 498 LYS A CA 1
ATOM 3866 C C . LYS A 1 498 ? 20.463 -3.474 -36.010 1.00 94.25 498 LYS A C 1
ATOM 3868 O O . LYS A 1 498 ? 19.828 -2.424 -36.072 1.00 94.25 498 LYS A O 1
ATOM 3873 N N . VAL A 1 499 ? 21.713 -3.528 -35.543 1.00 95.06 499 VAL A N 1
ATOM 3874 C CA . VAL A 1 499 ? 22.481 -2.309 -35.250 1.00 95.06 499 VAL A CA 1
ATOM 3875 C C . VAL A 1 499 ? 22.698 -1.561 -36.561 1.00 95.06 499 VAL A C 1
ATOM 3877 O O . VAL A 1 499 ? 23.112 -2.163 -37.552 1.00 95.06 499 VAL A O 1
ATOM 3880 N N . GLY A 1 500 ? 22.374 -0.272 -36.578 1.00 94.31 500 GLY A N 1
ATOM 3881 C CA . GLY A 1 500 ? 22.447 0.562 -37.772 1.00 94.31 500 GLY A CA 1
ATOM 3882 C C . GLY A 1 500 ? 23.294 1.810 -37.587 1.00 94.31 500 GLY A C 1
ATOM 3883 O O . GLY A 1 500 ? 23.915 2.017 -36.546 1.00 94.31 500 GLY A O 1
ATOM 3884 N N . VAL A 1 501 ? 23.300 2.649 -38.619 1.00 93.75 501 VAL A N 1
ATOM 3885 C CA . VAL A 1 501 ? 23.882 3.993 -38.587 1.00 93.75 501 VAL A CA 1
ATOM 3886 C C . VAL A 1 501 ? 22.842 5.009 -39.049 1.00 93.75 501 VAL A C 1
ATOM 3888 O O . VAL A 1 501 ? 22.086 4.744 -39.980 1.00 93.75 501 VAL A O 1
ATOM 3891 N N . GLY A 1 502 ? 22.785 6.164 -38.393 1.00 90.62 502 GLY A N 1
ATOM 3892 C CA . GLY A 1 502 ? 21.934 7.284 -38.785 1.00 90.62 502 GLY A CA 1
ATOM 3893 C C . GLY A 1 502 ? 22.482 8.606 -38.262 1.00 90.62 502 GLY A C 1
ATOM 3894 O O . GLY A 1 502 ? 23.258 8.622 -37.309 1.00 90.62 502 GLY A O 1
ATOM 3895 N N . SER A 1 503 ? 22.081 9.713 -38.877 1.00 89.62 503 SER A N 1
ATOM 3896 C CA . SER A 1 503 ? 22.507 11.056 -38.475 1.00 89.62 503 SER A CA 1
ATOM 3897 C C . SER A 1 503 ? 21.423 11.734 -37.640 1.00 89.62 503 SER A C 1
ATOM 3899 O O . SER A 1 503 ? 20.251 11.732 -38.025 1.00 89.62 503 SER A O 1
ATOM 3901 N N . TYR A 1 504 ? 21.816 12.278 -36.485 1.00 88.69 504 TYR A N 1
ATOM 3902 C CA . TYR A 1 504 ? 20.911 12.949 -35.546 1.00 88.69 504 TYR A CA 1
ATOM 3903 C C . TYR A 1 504 ? 21.540 14.242 -35.008 1.00 88.69 504 TYR A C 1
ATOM 3905 O O . TYR A 1 504 ? 22.749 14.278 -34.770 1.00 88.69 504 TYR A O 1
ATOM 3913 N N . PRO A 1 505 ? 20.758 15.314 -34.791 1.00 86.50 505 PRO A N 1
ATOM 3914 C CA . PRO A 1 505 ? 21.268 16.546 -34.202 1.00 86.50 505 PRO A CA 1
ATOM 3915 C C . PRO A 1 505 ? 21.493 16.379 -32.693 1.00 86.50 505 PRO A C 1
ATOM 3917 O O . PRO A 1 505 ? 20.613 15.896 -31.980 1.00 86.50 505 PRO A O 1
ATOM 3920 N N . THR A 1 506 ? 22.651 16.812 -32.189 1.00 84.56 506 THR A N 1
ATOM 3921 C CA . THR A 1 506 ? 22.923 16.818 -30.741 1.00 84.56 506 THR A CA 1
ATOM 3922 C C . THR A 1 506 ? 22.113 17.891 -30.023 1.00 84.56 506 THR A C 1
ATOM 3924 O O . THR A 1 506 ? 21.730 18.899 -30.619 1.00 84.56 506 THR A O 1
ATOM 3927 N N . HIS A 1 507 ? 21.902 17.725 -28.717 1.00 81.25 507 HIS A N 1
ATOM 3928 C CA . HIS A 1 507 ? 21.245 18.739 -27.889 1.00 81.25 507 HIS A CA 1
ATOM 3929 C C . HIS A 1 507 ? 21.907 20.123 -28.031 1.00 81.25 507 HIS A C 1
ATOM 3931 O O . HIS A 1 507 ? 21.238 21.117 -28.310 1.00 81.25 507 HIS A O 1
ATOM 3937 N N . SER A 1 508 ? 23.238 20.183 -27.922 1.00 81.75 508 SER A N 1
ATOM 3938 C CA . SER A 1 508 ? 24.014 21.421 -28.080 1.00 81.75 508 SER A CA 1
ATOM 3939 C C . SER A 1 508 ? 23.839 22.055 -29.463 1.00 81.75 508 SER A C 1
ATOM 3941 O O . SER A 1 508 ? 23.695 23.271 -29.570 1.00 81.75 508 SER A O 1
ATOM 3943 N N . SER A 1 509 ? 23.783 21.232 -30.510 1.00 84.25 509 SER A N 1
ATOM 3944 C CA . SER A 1 509 ? 23.550 21.657 -31.890 1.00 84.25 509 SER A CA 1
ATOM 3945 C C . SER A 1 509 ? 22.139 22.216 -32.097 1.00 84.25 509 SER A C 1
ATOM 3947 O O . SER A 1 509 ? 21.985 23.246 -32.748 1.00 84.25 509 SER A O 1
ATOM 3949 N N . ARG A 1 510 ? 21.111 21.603 -31.486 1.00 83.00 510 ARG A N 1
ATOM 3950 C CA . ARG A 1 510 ? 19.720 22.099 -31.523 1.00 83.00 510 ARG A CA 1
ATOM 3951 C C . ARG A 1 510 ? 19.591 23.460 -30.839 1.00 83.00 510 ARG A C 1
ATOM 3953 O O . ARG A 1 510 ? 18.970 24.357 -31.400 1.00 83.00 510 ARG A O 1
ATOM 3960 N N . ILE A 1 511 ? 20.214 23.640 -29.673 1.00 83.44 511 ILE A N 1
ATOM 3961 C CA . ILE A 1 511 ? 20.203 24.928 -28.960 1.00 83.44 511 ILE A CA 1
ATOM 3962 C C . ILE A 1 511 ? 20.965 26.005 -29.746 1.00 83.44 511 ILE A C 1
ATOM 3964 O O . ILE A 1 511 ? 20.429 27.089 -29.968 1.00 83.44 511 ILE A O 1
ATOM 3968 N N . ALA A 1 512 ? 22.175 25.707 -30.232 1.00 82.62 512 ALA A N 1
ATOM 3969 C CA . ALA A 1 512 ? 22.956 26.651 -31.035 1.00 82.62 512 ALA A CA 1
ATOM 3970 C C . ALA A 1 512 ? 22.243 27.029 -32.345 1.00 82.62 512 ALA A C 1
ATOM 3972 O O . ALA A 1 512 ? 22.272 28.181 -32.761 1.00 82.62 512 ALA A O 1
ATOM 3973 N N . ALA A 1 513 ? 21.559 26.078 -32.983 1.00 84.00 513 ALA A N 1
ATOM 3974 C CA . ALA A 1 513 ? 20.751 26.314 -34.174 1.00 84.00 513 ALA A CA 1
ATOM 3975 C C . ALA A 1 513 ? 19.611 27.310 -33.935 1.00 84.00 513 ALA A C 1
ATOM 3977 O O . ALA A 1 513 ? 19.394 28.197 -34.758 1.00 84.00 513 ALA A O 1
ATOM 3978 N N . ILE A 1 514 ? 18.928 27.201 -32.792 1.00 83.00 514 ILE A N 1
ATOM 3979 C CA . ILE A 1 514 ? 17.877 28.141 -32.385 1.00 83.00 514 ILE A CA 1
ATOM 3980 C C . ILE A 1 514 ? 18.474 29.533 -32.143 1.00 83.00 514 ILE A C 1
ATOM 3982 O O . ILE A 1 514 ? 17.985 30.517 -32.696 1.00 83.00 514 ILE A O 1
ATOM 3986 N N . GLN A 1 515 ? 19.567 29.612 -31.380 1.00 82.31 515 GLN A N 1
ATOM 3987 C CA . GLN A 1 515 ? 20.217 30.881 -31.032 1.00 82.31 515 GLN A CA 1
ATOM 3988 C C . GLN A 1 515 ? 20.796 31.605 -32.260 1.00 82.31 515 GLN A C 1
ATOM 3990 O O . GLN A 1 515 ? 20.637 32.819 -32.395 1.00 82.31 515 GLN A O 1
ATOM 3995 N N . ASP A 1 516 ? 21.399 30.856 -33.185 1.00 86.38 516 ASP A N 1
ATOM 3996 C CA . ASP A 1 516 ? 22.031 31.376 -34.401 1.00 86.38 516 ASP A CA 1
ATOM 3997 C C . ASP A 1 516 ? 21.072 31.431 -35.613 1.00 86.38 516 ASP A C 1
ATOM 3999 O O . ASP A 1 516 ? 21.478 31.856 -36.696 1.00 86.38 516 ASP A O 1
ATOM 4003 N N . LYS A 1 517 ? 19.812 30.989 -35.463 1.00 82.56 517 LYS A N 1
ATOM 4004 C CA . LYS A 1 517 ? 18.803 30.848 -36.539 1.00 82.56 517 LYS A CA 1
ATOM 4005 C C . LYS A 1 517 ? 19.304 30.071 -37.766 1.00 82.56 517 LYS A C 1
ATOM 4007 O O . LYS A 1 517 ? 19.115 30.496 -38.908 1.00 82.56 517 LYS A O 1
ATOM 4012 N N . ARG A 1 518 ? 19.936 28.922 -37.532 1.00 86.88 518 ARG A N 1
ATOM 4013 C CA . ARG A 1 518 ? 20.456 28.007 -38.566 1.00 86.88 518 ARG A CA 1
ATOM 4014 C C . ARG A 1 518 ? 19.883 26.604 -38.404 1.00 86.88 518 ARG A C 1
ATOM 4016 O O . ARG A 1 518 ? 19.223 26.318 -37.413 1.00 86.88 518 ARG A O 1
ATOM 4023 N N . GLU A 1 519 ? 20.147 25.722 -39.362 1.00 81.06 519 GLU A N 1
ATOM 4024 C CA . GLU A 1 519 ? 19.835 24.301 -39.192 1.00 81.06 519 GLU A CA 1
ATOM 4025 C C . GLU A 1 519 ? 20.813 23.635 -38.208 1.00 81.06 519 GLU A C 1
ATOM 4027 O O . GLU A 1 519 ? 22.009 23.958 -38.212 1.00 81.06 519 GLU A O 1
ATOM 4032 N N . PRO A 1 520 ? 20.332 22.711 -37.356 1.00 83.81 520 PRO A N 1
ATOM 4033 C CA . PRO A 1 520 ? 21.194 21.968 -36.453 1.00 83.81 520 PRO A CA 1
ATOM 4034 C C . PRO A 1 520 ? 22.065 20.986 -37.235 1.00 83.81 520 PRO A C 1
ATOM 4036 O O . PRO A 1 520 ? 21.583 20.180 -38.025 1.00 83.81 520 PRO A O 1
ATOM 4039 N N . HIS A 1 521 ? 23.365 21.029 -36.970 1.00 86.12 521 HIS A N 1
ATOM 4040 C CA . HIS A 1 521 ? 24.316 20.051 -37.478 1.00 86.12 521 HIS A CA 1
ATOM 4041 C C . HIS A 1 521 ? 24.012 18.659 -36.893 1.00 86.12 521 HIS A C 1
ATOM 4043 O O . HIS A 1 521 ? 23.966 18.501 -35.666 1.00 86.12 521 HIS A O 1
ATOM 4049 N N . GLU A 1 522 ? 23.833 17.660 -37.761 1.00 88.44 522 GLU A N 1
ATOM 4050 C CA . GLU A 1 522 ? 23.673 16.251 -37.383 1.00 88.44 522 GLU A CA 1
ATOM 4051 C C . GLU A 1 522 ? 25.029 15.541 -37.251 1.00 88.44 522 GLU A C 1
ATOM 4053 O O . GLU A 1 522 ? 25.954 15.789 -38.022 1.00 88.44 522 GLU A O 1
ATOM 4058 N N . VAL A 1 523 ? 25.145 14.633 -36.283 1.00 88.31 523 VAL A N 1
ATOM 4059 C CA . VAL A 1 523 ? 26.328 13.786 -36.087 1.00 88.31 523 VAL A CA 1
ATOM 4060 C C . VAL A 1 523 ? 26.005 12.326 -36.418 1.00 88.31 523 VAL A C 1
ATOM 4062 O O . VAL A 1 523 ? 24.882 11.878 -36.151 1.00 88.31 523 VAL A O 1
ATOM 4065 N N . PRO A 1 524 ? 26.957 11.562 -36.986 1.00 88.56 524 PRO A N 1
ATOM 4066 C CA . PRO A 1 524 ? 26.767 10.139 -37.228 1.00 88.56 524 PRO A CA 1
ATOM 4067 C C . PRO A 1 524 ? 26.631 9.390 -35.897 1.00 88.56 524 PRO A C 1
ATOM 4069 O O . PRO A 1 524 ? 27.430 9.559 -34.974 1.00 88.56 524 PRO A O 1
ATOM 4072 N N . CYS A 1 525 ? 25.601 8.556 -35.803 1.00 91.50 525 CYS A N 1
ATOM 4073 C CA . CYS A 1 525 ? 25.272 7.778 -34.618 1.00 91.50 525 CYS A CA 1
ATOM 4074 C C . CYS A 1 525 ? 25.060 6.310 -34.980 1.00 91.50 525 CYS A C 1
ATOM 4076 O O . CYS A 1 525 ? 24.412 5.992 -35.979 1.00 91.50 525 CYS A O 1
ATOM 4078 N N . LEU A 1 526 ? 25.522 5.414 -34.111 1.00 93.69 526 LEU A N 1
ATOM 4079 C CA . LEU A 1 526 ? 25.046 4.038 -34.082 1.00 93.69 526 LEU A CA 1
ATOM 4080 C C . LEU A 1 526 ? 23.611 4.013 -33.562 1.00 93.69 526 LEU A C 1
ATOM 4082 O O . LEU A 1 526 ? 23.287 4.687 -32.579 1.00 93.69 526 LEU A O 1
ATOM 4086 N N . THR A 1 527 ? 22.759 3.225 -34.211 1.00 94.00 527 THR A N 1
ATOM 4087 C CA . THR A 1 527 ? 21.352 3.082 -33.839 1.00 94.00 527 THR A CA 1
ATOM 4088 C C . THR A 1 527 ? 21.062 1.695 -33.284 1.00 94.00 527 THR A C 1
ATOM 4090 O O . THR A 1 527 ? 21.417 0.675 -33.875 1.00 94.00 527 THR A O 1
ATOM 4093 N N . PHE A 1 528 ? 20.389 1.661 -32.133 1.00 94.00 528 PHE A N 1
ATOM 4094 C CA . PHE A 1 528 ? 19.991 0.434 -31.447 1.00 94.00 528 PHE A CA 1
ATOM 4095 C C . PHE A 1 528 ? 18.458 0.331 -31.410 1.00 94.00 528 PHE A C 1
ATOM 4097 O O . PHE A 1 528 ? 17.816 1.081 -30.662 1.00 94.00 528 PHE A O 1
ATOM 4104 N N . PRO A 1 529 ? 17.841 -0.554 -32.216 1.00 92.56 529 PRO A N 1
ATOM 4105 C CA . PRO A 1 529 ? 16.388 -0.661 -32.296 1.00 92.56 529 PRO A CA 1
ATOM 4106 C C . PRO A 1 529 ? 15.781 -1.475 -31.153 1.00 92.56 529 PRO A C 1
ATOM 4108 O O . PRO A 1 529 ? 16.099 -2.646 -30.942 1.00 92.56 529 PRO A O 1
ATOM 4111 N N . GLN A 1 530 ? 14.808 -0.881 -30.471 1.00 91.12 530 GLN A N 1
ATOM 4112 C CA . GLN A 1 530 ? 13.898 -1.589 -29.582 1.00 91.12 530 GLN A CA 1
ATOM 4113 C C . GLN A 1 530 ? 12.721 -2.124 -30.393 1.00 91.12 530 GLN A C 1
ATOM 4115 O O . GLN A 1 530 ? 12.065 -1.389 -31.139 1.00 91.12 530 GLN A O 1
ATOM 4120 N N . THR A 1 531 ? 12.454 -3.418 -30.241 1.00 88.88 531 THR A N 1
ATOM 4121 C CA . THR A 1 531 ? 11.443 -4.132 -31.026 1.00 88.88 531 THR A CA 1
ATOM 4122 C C . THR A 1 531 ? 10.320 -4.674 -30.156 1.00 88.88 531 THR A C 1
ATOM 4124 O O . THR A 1 531 ? 10.551 -5.038 -29.003 1.00 88.88 531 THR A O 1
ATOM 4127 N N . ALA A 1 532 ? 9.124 -4.757 -30.733 1.00 83.00 532 ALA A N 1
ATOM 4128 C CA . ALA A 1 532 ? 7.932 -5.355 -30.135 1.00 83.00 532 ALA A CA 1
ATOM 4129 C C . ALA A 1 532 ? 7.257 -6.312 -31.130 1.00 83.00 532 ALA A C 1
ATOM 4131 O O . ALA A 1 532 ? 7.548 -6.254 -32.328 1.00 83.00 532 ALA A O 1
ATOM 4132 N N . LEU A 1 533 ? 6.359 -7.173 -30.643 1.00 77.94 533 LEU A N 1
ATOM 4133 C CA . LEU A 1 533 ? 5.523 -8.030 -31.491 1.00 77.94 533 LEU A CA 1
ATOM 4134 C C . LEU A 1 533 ? 4.606 -7.185 -32.379 1.00 77.94 533 LEU A C 1
ATOM 4136 O O . LEU A 1 533 ? 4.020 -6.203 -31.921 1.00 77.94 533 LEU A O 1
ATOM 4140 N N . ASP A 1 534 ? 4.474 -7.589 -33.639 1.00 67.50 534 ASP A N 1
ATOM 4141 C CA . ASP A 1 534 ? 3.591 -6.954 -34.610 1.00 67.50 534 ASP A CA 1
ATOM 4142 C C . ASP A 1 534 ? 2.739 -7.986 -35.345 1.00 67.50 534 ASP A C 1
ATOM 4144 O O . ASP A 1 534 ? 3.207 -9.072 -35.685 1.00 67.50 534 ASP A O 1
ATOM 4148 N N . TYR A 1 535 ? 1.486 -7.624 -35.600 1.00 61.34 535 TYR A N 1
ATOM 4149 C CA . TYR A 1 535 ? 0.518 -8.461 -36.300 1.00 61.34 535 TYR A CA 1
ATOM 4150 C C . TYR A 1 535 ? 0.197 -7.836 -37.633 1.00 61.34 535 TYR A C 1
ATOM 4152 O O . TYR A 1 535 ? -0.388 -6.751 -37.677 1.00 61.34 535 TYR A O 1
ATOM 4160 N N . PHE A 1 536 ? 0.523 -8.541 -38.707 1.00 58.47 536 PHE A N 1
ATOM 4161 C CA . PHE A 1 536 ? 0.191 -8.099 -40.047 1.00 58.47 536 PHE A CA 1
ATOM 4162 C C . PHE A 1 536 ? -0.770 -9.079 -40.709 1.00 58.47 536 PHE A C 1
ATOM 4164 O O . PHE A 1 536 ? -0.675 -10.296 -40.554 1.00 58.47 536 PHE A O 1
ATOM 4171 N N . SER A 1 537 ? -1.716 -8.511 -41.448 1.00 43.53 537 SER A N 1
ATOM 4172 C CA . SER A 1 537 ? -2.580 -9.227 -42.376 1.00 43.53 537 SER A CA 1
ATOM 4173 C C . SER A 1 537 ? -2.325 -8.653 -43.763 1.00 43.53 537 SER A C 1
ATOM 4175 O O . SER A 1 537 ? -2.765 -7.539 -44.060 1.00 43.53 537 SER A O 1
ATOM 4177 N N . SER A 1 538 ? -1.590 -9.380 -44.595 1.00 44.28 538 SER A N 1
ATOM 4178 C CA . SER A 1 538 ? -1.442 -9.068 -46.016 1.00 44.28 538 SER A CA 1
ATOM 4179 C C . SER A 1 538 ? -2.410 -9.918 -46.826 1.00 44.28 538 SER A C 1
ATOM 4181 O O . SER A 1 538 ? -2.692 -11.054 -46.469 1.00 44.28 538 SER A O 1
ATOM 4183 N N . ILE A 1 539 ? -2.944 -9.369 -47.912 1.00 46.06 539 ILE A N 1
ATOM 4184 C CA . ILE A 1 539 ? -3.677 -10.156 -48.904 1.00 46.06 539 ILE A CA 1
ATOM 4185 C C . ILE A 1 539 ? -2.690 -10.402 -50.037 1.00 46.06 539 ILE A C 1
ATOM 4187 O O . ILE A 1 539 ? -2.156 -9.442 -50.597 1.00 46.06 539 ILE A O 1
ATOM 4191 N N . ASP A 1 540 ? -2.394 -11.664 -50.328 1.00 48.69 540 ASP A N 1
ATOM 4192 C CA . ASP A 1 540 ? -1.515 -12.002 -51.439 1.00 48.69 540 ASP A CA 1
ATOM 4193 C C . ASP A 1 540 ? -2.156 -11.620 -52.791 1.00 48.69 540 ASP A C 1
ATOM 4195 O O . ASP A 1 540 ? -3.346 -11.306 -52.893 1.00 48.69 540 ASP A O 1
ATOM 4199 N N . GLN A 1 541 ? -1.372 -11.650 -53.873 1.00 44.12 541 GLN A N 1
ATOM 4200 C CA . GLN A 1 541 ? -1.866 -11.328 -55.222 1.00 44.12 541 GLN A CA 1
ATOM 4201 C C . GLN A 1 541 ? -2.950 -12.308 -55.729 1.00 44.12 541 GLN A C 1
ATOM 4203 O O . GLN A 1 541 ? -3.532 -12.076 -56.788 1.00 44.12 541 GLN A O 1
ATOM 4208 N N . GLN A 1 542 ? -3.236 -13.385 -54.986 1.00 47.06 542 GLN A N 1
ATOM 4209 C CA . GLN A 1 542 ? -4.241 -14.409 -55.281 1.00 47.06 542 GLN A CA 1
ATOM 4210 C C . GLN A 1 542 ? -5.503 -14.277 -54.404 1.00 47.06 542 GLN A C 1
ATOM 4212 O O . GLN A 1 542 ? -6.462 -15.026 -54.595 1.00 47.06 542 GLN A O 1
ATOM 4217 N N . GLY A 1 543 ? -5.553 -13.298 -53.493 1.00 40.69 543 GLY A N 1
ATOM 4218 C CA . GLY A 1 543 ? -6.694 -13.044 -52.616 1.00 40.69 543 GLY A CA 1
ATOM 4219 C C . GLY A 1 543 ? -6.727 -13.877 -51.329 1.00 40.69 543 GLY A C 1
ATOM 4220 O O . GLY A 1 543 ? -7.754 -13.863 -50.647 1.00 40.69 543 GLY A O 1
ATOM 4221 N N . GLN A 1 544 ? -5.655 -14.590 -50.971 1.00 39.50 544 GLN A N 1
ATOM 4222 C CA . GLN A 1 544 ? -5.516 -15.242 -49.667 1.00 39.50 544 GLN A CA 1
ATOM 4223 C C . GLN A 1 544 ? -5.021 -14.245 -48.616 1.00 39.50 544 GLN A C 1
ATOM 4225 O O . GLN A 1 544 ? -4.067 -13.500 -48.832 1.00 39.50 544 GLN A O 1
ATOM 4230 N N . GLN A 1 545 ? -5.689 -14.228 -47.460 1.00 43.06 545 GLN A N 1
ATOM 4231 C CA . GLN A 1 545 ? -5.212 -13.515 -46.277 1.00 43.06 545 GLN A CA 1
ATOM 4232 C C . GLN A 1 545 ? -4.033 -14.283 -45.676 1.00 43.06 545 GLN A C 1
ATOM 4234 O O . GLN A 1 545 ? -4.222 -15.338 -45.076 1.00 43.06 545 GLN A O 1
ATOM 4239 N N . ASP A 1 546 ? -2.837 -13.732 -45.826 1.00 39.94 546 ASP A N 1
ATOM 4240 C CA . ASP A 1 546 ? -1.634 -14.159 -45.128 1.00 39.94 546 ASP A CA 1
ATOM 4241 C C . ASP A 1 546 ? -1.527 -13.358 -43.822 1.00 39.94 546 ASP A C 1
ATOM 4243 O O . ASP A 1 546 ? -1.232 -12.156 -43.813 1.00 39.94 546 ASP A O 1
ATOM 4247 N N . THR A 1 547 ? -1.886 -13.998 -42.709 1.00 48.09 547 THR A N 1
ATOM 4248 C CA . THR A 1 547 ? -1.767 -13.422 -41.365 1.00 48.09 547 THR A CA 1
ATOM 4249 C C . THR A 1 547 ? -0.493 -13.934 -40.710 1.00 48.09 547 THR A C 1
ATOM 4251 O O . THR A 1 547 ? -0.384 -15.130 -40.435 1.00 48.09 547 THR A O 1
ATOM 4254 N N . GLY A 1 548 ? 0.444 -13.032 -40.422 1.00 54.69 548 GLY A N 1
ATOM 4255 C CA . GLY A 1 548 ? 1.731 -13.357 -39.815 1.00 54.69 548 GLY A CA 1
ATOM 4256 C C . GLY A 1 548 ? 1.984 -12.601 -38.512 1.00 54.69 548 GLY A C 1
ATOM 4257 O O . GLY A 1 548 ? 1.430 -11.527 -38.262 1.00 54.69 548 GLY A O 1
ATOM 4258 N N . VAL A 1 549 ? 2.847 -13.179 -37.676 1.00 63.03 549 VAL A N 1
ATOM 4259 C CA . VAL A 1 549 ? 3.392 -12.533 -36.477 1.00 63.03 549 VAL A CA 1
ATOM 4260 C C . VAL A 1 549 ? 4.837 -12.153 -36.773 1.00 63.03 549 VAL A C 1
ATOM 4262 O O . VAL A 1 549 ? 5.660 -13.005 -37.106 1.00 63.03 549 VAL A O 1
ATOM 4265 N N . GLY A 1 550 ? 5.138 -10.864 -36.678 1.00 71.00 550 GLY A N 1
ATOM 4266 C CA . GLY A 1 550 ? 6.457 -10.298 -36.922 1.00 71.00 550 GLY A CA 1
ATOM 4267 C C . GLY A 1 550 ? 6.941 -9.449 -35.759 1.00 71.00 550 GLY A C 1
ATOM 4268 O O . GLY A 1 550 ? 6.382 -9.460 -34.663 1.00 71.00 550 GLY A O 1
ATOM 4269 N N . HIS A 1 551 ? 7.998 -8.688 -36.022 1.00 82.56 551 HIS A N 1
ATOM 4270 C CA . HIS A 1 551 ? 8.534 -7.713 -35.085 1.00 82.56 551 HIS A CA 1
ATOM 4271 C C . HIS A 1 551 ? 8.601 -6.351 -35.760 1.00 82.56 551 HIS A C 1
ATOM 4273 O O . HIS A 1 551 ? 9.092 -6.254 -36.887 1.00 82.56 551 HIS A O 1
ATOM 4279 N N . ARG A 1 552 ? 8.194 -5.300 -35.048 1.00 83.81 552 ARG A N 1
ATOM 4280 C CA . ARG A 1 552 ? 8.355 -3.914 -35.499 1.00 83.81 552 ARG A CA 1
ATOM 4281 C C . ARG A 1 552 ? 9.294 -3.136 -34.597 1.00 83.81 552 ARG A C 1
ATOM 4283 O O . ARG A 1 552 ? 9.369 -3.400 -33.396 1.00 83.81 552 ARG A O 1
ATOM 4290 N N . ILE A 1 553 ? 9.990 -2.166 -35.181 1.00 86.81 553 ILE A N 1
ATOM 4291 C CA . ILE A 1 553 ? 10.782 -1.189 -34.434 1.00 86.81 553 ILE A CA 1
ATOM 4292 C C . ILE A 1 553 ? 9.808 -0.185 -33.822 1.00 86.81 553 ILE A C 1
ATOM 4294 O O . ILE A 1 553 ? 8.977 0.386 -34.524 1.00 86.81 553 ILE A O 1
ATOM 4298 N N . VAL A 1 554 ? 9.890 -0.005 -32.507 1.00 84.88 554 VAL A N 1
ATOM 4299 C CA . VAL A 1 554 ? 9.037 0.937 -31.763 1.00 84.88 554 VAL A CA 1
ATOM 4300 C C . VAL A 1 554 ? 9.823 2.112 -31.198 1.00 84.88 554 VAL A C 1
ATOM 4302 O O . VAL A 1 554 ? 9.220 3.124 -30.861 1.00 84.88 554 VAL A O 1
ATOM 4305 N N . ARG A 1 555 ? 11.150 1.981 -31.094 1.00 87.38 555 ARG A N 1
ATOM 4306 C CA . ARG A 1 555 ? 12.053 3.042 -30.648 1.00 87.38 555 ARG A CA 1
ATOM 4307 C C . ARG A 1 555 ? 13.477 2.772 -31.124 1.00 87.38 555 ARG A C 1
ATOM 4309 O O . ARG A 1 555 ? 13.866 1.615 -31.273 1.00 87.38 555 ARG A O 1
ATOM 4316 N N . LEU A 1 556 ? 14.259 3.823 -31.308 1.00 88.75 556 LEU A N 1
ATOM 4317 C CA . LEU A 1 556 ? 15.684 3.787 -31.611 1.00 88.75 556 LEU A CA 1
ATOM 4318 C C . LEU A 1 556 ? 16.435 4.584 -30.554 1.00 88.75 556 LEU A C 1
ATOM 4320 O O . LEU A 1 556 ? 16.026 5.682 -30.188 1.00 88.75 556 LEU A O 1
ATOM 4324 N N . LYS A 1 557 ? 17.554 4.047 -30.086 1.00 90.50 557 LYS A N 1
ATOM 4325 C CA . LYS A 1 557 ? 18.557 4.818 -29.351 1.00 90.50 557 LYS A CA 1
ATOM 4326 C C . LYS A 1 557 ? 19.671 5.195 -30.315 1.00 90.50 557 LYS A C 1
ATOM 4328 O O . LYS A 1 557 ? 20.224 4.303 -30.956 1.00 90.50 557 LYS A O 1
ATOM 4333 N N . ALA A 1 558 ? 20.003 6.478 -30.395 1.00 90.62 558 ALA A N 1
ATOM 4334 C CA . ALA A 1 558 ? 21.124 6.987 -31.173 1.00 90.62 558 ALA A CA 1
ATOM 4335 C C . ALA A 1 558 ? 22.302 7.295 -30.239 1.00 90.62 558 ALA A C 1
ATOM 4337 O O . ALA A 1 558 ? 22.172 8.083 -29.302 1.00 90.62 558 ALA A O 1
ATOM 4338 N N . TYR A 1 559 ? 23.448 6.669 -30.480 1.00 90.69 559 TYR A N 1
ATOM 4339 C CA . TYR A 1 559 ? 24.678 6.856 -29.712 1.00 90.69 559 TYR A CA 1
ATOM 4340 C C . TYR A 1 559 ? 25.796 7.310 -30.641 1.00 90.69 559 TYR A C 1
ATOM 4342 O O . TYR A 1 559 ? 26.008 6.685 -31.679 1.00 90.69 559 TYR A O 1
ATOM 4350 N N . SER A 1 560 ? 26.522 8.360 -30.267 1.00 89.62 560 SER A N 1
ATOM 4351 C CA . SER A 1 560 ? 27.682 8.820 -31.029 1.00 89.62 560 SER A CA 1
ATOM 4352 C C . SER A 1 560 ? 28.957 8.217 -30.434 1.00 89.62 560 SER A C 1
ATOM 4354 O O . SER A 1 560 ? 29.283 8.517 -29.282 1.00 89.62 560 SER A O 1
ATOM 4356 N N . PRO A 1 561 ? 29.698 7.384 -31.190 1.00 85.12 561 PRO A N 1
ATOM 4357 C CA . PRO A 1 561 ? 30.995 6.877 -30.751 1.00 85.12 561 PRO A CA 1
ATOM 4358 C C . PRO A 1 561 ? 32.022 7.988 -30.529 1.00 85.12 561 PRO A C 1
ATOM 4360 O O . PRO A 1 561 ? 32.790 7.896 -29.580 1.00 85.12 561 PRO A O 1
ATOM 4363 N N . ASP A 1 562 ? 31.985 9.046 -31.344 1.00 84.44 562 ASP A N 1
ATOM 4364 C CA . ASP A 1 562 ? 32.941 10.158 -31.281 1.00 84.44 562 ASP A CA 1
ATOM 4365 C C . ASP A 1 562 ? 32.743 11.033 -30.035 1.00 84.44 562 ASP A C 1
ATOM 4367 O O . ASP A 1 562 ? 33.707 11.499 -29.432 1.00 84.44 562 ASP A O 1
ATOM 4371 N N . LEU A 1 563 ? 31.485 11.257 -29.637 1.00 83.62 563 LEU A N 1
ATOM 4372 C CA . LEU A 1 563 ? 31.140 12.050 -28.449 1.00 83.62 563 LEU A CA 1
ATOM 4373 C C . LEU A 1 563 ? 31.043 11.205 -27.171 1.00 83.62 563 LEU A C 1
ATOM 4375 O O . LEU A 1 563 ? 30.913 11.754 -26.080 1.00 83.62 563 LEU A O 1
ATOM 4379 N N . HIS A 1 564 ? 31.091 9.876 -27.297 1.00 83.88 564 HIS A N 1
ATOM 4380 C CA . HIS A 1 564 ? 30.891 8.921 -26.205 1.00 83.88 564 HIS A CA 1
ATOM 4381 C C . HIS A 1 564 ? 29.584 9.122 -25.414 1.00 83.88 564 HIS A C 1
ATOM 4383 O O . HIS A 1 564 ? 29.516 8.836 -24.216 1.00 83.88 564 HIS A O 1
ATOM 4389 N N . GLU A 1 565 ? 28.518 9.577 -26.076 1.00 82.44 565 GLU A N 1
ATOM 4390 C CA . GLU A 1 565 ? 27.237 9.869 -25.429 1.00 82.44 565 GLU A CA 1
ATOM 4391 C C . GLU A 1 565 ? 26.028 9.370 -26.227 1.00 82.44 565 GLU A C 1
ATOM 4393 O O . GLU A 1 565 ? 26.062 9.175 -27.446 1.00 82.44 565 GLU A O 1
ATOM 4398 N N . THR A 1 566 ? 24.923 9.144 -25.510 1.00 84.62 566 THR A N 1
ATOM 4399 C CA . THR A 1 566 ? 23.622 8.922 -26.151 1.00 84.62 566 THR A CA 1
ATOM 4400 C C . THR A 1 566 ? 23.102 10.272 -26.624 1.00 84.62 566 THR A C 1
ATOM 4402 O O . THR A 1 566 ? 22.858 11.147 -25.803 1.00 84.62 566 THR A O 1
ATOM 4405 N N . VAL A 1 567 ? 22.938 10.422 -27.936 1.00 85.31 567 VAL A N 1
ATOM 4406 C CA . VAL A 1 567 ? 22.537 11.677 -28.580 1.00 85.31 567 VAL A CA 1
ATOM 4407 C C . VAL A 1 567 ? 21.039 11.907 -28.438 1.00 85.31 567 VAL A C 1
ATOM 4409 O O . VAL A 1 567 ? 20.614 13.011 -28.116 1.00 85.31 567 VAL A O 1
ATOM 4412 N N . THR A 1 568 ? 20.224 10.877 -28.691 1.00 83.75 568 THR A N 1
ATOM 4413 C CA . THR A 1 568 ? 18.767 10.970 -28.549 1.00 83.75 568 THR A CA 1
ATOM 4414 C C . THR A 1 568 ? 18.097 9.594 -28.519 1.00 83.75 568 THR A C 1
ATOM 4416 O O . THR A 1 568 ? 18.709 8.569 -28.840 1.00 83.75 568 THR A O 1
ATOM 4419 N N . TYR A 1 569 ? 16.815 9.584 -28.159 1.00 82.94 569 TYR A N 1
ATOM 4420 C CA . TYR A 1 569 ? 15.903 8.474 -28.403 1.00 82.94 569 TYR A CA 1
ATOM 4421 C C . TYR A 1 569 ? 14.827 8.921 -29.393 1.00 82.94 569 TYR A C 1
ATOM 4423 O O . TYR A 1 569 ? 14.249 9.990 -29.222 1.00 82.94 569 TYR A O 1
ATOM 4431 N N . ASP A 1 570 ? 14.519 8.082 -30.378 1.00 82.50 570 ASP A N 1
ATOM 4432 C CA . ASP A 1 570 ? 13.534 8.375 -31.419 1.00 82.50 570 ASP A CA 1
ATOM 4433 C C . ASP A 1 570 ? 12.442 7.285 -31.466 1.00 82.50 570 ASP A C 1
ATOM 4435 O O . ASP A 1 570 ? 12.769 6.121 -31.715 1.00 82.50 570 ASP A O 1
ATOM 4439 N N . PRO A 1 571 ? 11.160 7.597 -31.194 1.00 78.06 571 PRO A N 1
ATOM 4440 C CA . PRO A 1 571 ? 10.664 8.885 -30.713 1.00 78.06 571 PRO A CA 1
ATOM 4441 C C . PRO A 1 571 ? 11.135 9.198 -29.274 1.00 78.06 571 PRO A C 1
ATOM 4443 O O . PRO A 1 571 ? 11.411 8.279 -28.484 1.00 78.06 571 PRO A O 1
ATOM 4446 N N . PRO A 1 572 ? 11.173 10.488 -28.884 1.00 67.88 572 PRO A N 1
ATOM 4447 C CA . PRO A 1 572 ? 11.607 10.894 -27.548 1.00 67.88 572 PRO A CA 1
ATOM 4448 C C . PRO A 1 572 ? 10.653 10.385 -26.460 1.00 67.88 572 PRO A C 1
ATOM 4450 O O . PRO A 1 572 ? 11.084 10.052 -25.360 1.00 67.88 572 PRO A O 1
ATOM 4453 N N . ASN A 1 573 ? 9.362 10.230 -26.745 1.00 63.91 573 ASN A N 1
ATOM 4454 C CA . ASN A 1 573 ? 8.392 9.803 -25.738 1.00 63.91 573 ASN A CA 1
ATOM 4455 C C . ASN A 1 573 ? 8.629 8.354 -25.241 1.00 63.91 573 ASN A C 1
ATOM 4457 O O . ASN A 1 573 ? 8.680 7.416 -26.030 1.00 63.91 573 ASN A O 1
ATOM 4461 N N . GLN A 1 574 ? 8.680 8.157 -23.916 1.00 57.19 574 GLN A N 1
ATOM 4462 C CA . GLN A 1 574 ? 8.891 6.864 -23.235 1.00 57.19 574 GLN A CA 1
ATOM 4463 C C . GLN A 1 574 ? 7.698 5.888 -23.301 1.00 57.19 574 GLN A C 1
ATOM 4465 O O . GLN A 1 574 ? 7.732 4.813 -22.705 1.00 57.19 574 GLN A O 1
ATOM 4470 N N . ALA A 1 575 ? 6.611 6.245 -23.985 1.00 52.75 575 ALA A N 1
ATOM 4471 C CA . ALA A 1 575 ? 5.360 5.490 -23.954 1.00 52.75 575 ALA A CA 1
ATOM 4472 C C . ALA A 1 575 ? 5.362 4.181 -24.783 1.00 52.75 575 ALA A C 1
ATOM 4474 O O . ALA A 1 575 ? 4.345 3.483 -24.815 1.00 52.75 575 ALA A O 1
ATOM 4475 N N . THR A 1 576 ? 6.474 3.849 -25.446 1.00 56.34 576 THR A N 1
ATOM 4476 C CA . THR A 1 576 ? 6.611 2.727 -26.390 1.00 56.34 576 THR A CA 1
ATOM 4477 C C . THR A 1 576 ? 7.080 1.430 -25.724 1.00 56.34 576 THR A C 1
ATOM 4479 O O . THR A 1 576 ? 8.083 1.404 -25.014 1.00 56.34 576 THR A O 1
ATOM 4482 N N . ALA A 1 577 ? 6.368 0.333 -25.998 1.00 66.19 577 ALA A N 1
ATOM 4483 C CA . ALA A 1 577 ? 6.557 -0.973 -25.370 1.00 66.19 577 ALA A CA 1
ATOM 4484 C C . ALA A 1 577 ? 7.482 -1.905 -26.184 1.00 66.19 577 ALA A C 1
ATOM 4486 O O . ALA A 1 577 ? 6.991 -2.796 -26.872 1.00 66.19 577 ALA A O 1
ATOM 4487 N N . GLY A 1 578 ? 8.806 -1.708 -26.137 1.00 82.38 578 GLY A N 1
ATOM 4488 C CA . GLY A 1 578 ? 9.766 -2.580 -26.831 1.00 82.38 578 GLY A CA 1
ATOM 4489 C C . GLY A 1 578 ? 11.061 -2.814 -26.060 1.00 82.38 578 GLY A C 1
ATOM 4490 O O . GLY A 1 578 ? 11.394 -2.075 -25.138 1.00 82.38 578 GLY A O 1
ATOM 4491 N N . LEU A 1 579 ? 11.790 -3.858 -26.455 1.00 91.06 579 LEU A N 1
ATOM 4492 C CA . LEU A 1 579 ? 13.080 -4.237 -25.875 1.00 91.06 579 LEU A CA 1
ATOM 4493 C C . LEU A 1 579 ? 14.109 -4.425 -26.996 1.00 91.06 579 LEU A C 1
ATOM 4495 O O . LEU A 1 579 ? 13.796 -4.967 -28.065 1.00 91.06 579 LEU A O 1
ATOM 4499 N N . PHE A 1 580 ? 15.338 -3.965 -26.767 1.00 94.19 580 PHE A N 1
ATOM 4500 C CA . PHE A 1 580 ? 16.444 -4.221 -27.688 1.00 94.19 580 PHE A CA 1
ATOM 4501 C C . PHE A 1 580 ? 16.776 -5.716 -27.673 1.00 94.19 580 PHE A C 1
ATOM 4503 O O . PHE A 1 580 ? 16.779 -6.347 -26.616 1.00 94.19 580 PHE A O 1
ATOM 4510 N N . GLY A 1 581 ? 16.997 -6.298 -28.852 1.00 93.25 581 GLY A N 1
ATOM 4511 C CA . GLY A 1 581 ? 17.264 -7.731 -29.003 1.00 93.25 581 GLY A CA 1
ATOM 4512 C C . GLY A 1 581 ? 16.038 -8.646 -28.952 1.00 93.25 581 GLY A C 1
ATOM 4513 O O . GLY A 1 581 ? 16.177 -9.832 -29.231 1.00 93.25 581 GLY A O 1
ATOM 4514 N N . TYR A 1 582 ? 14.832 -8.144 -28.658 1.00 92.12 582 TYR A N 1
ATOM 4515 C CA . TYR A 1 582 ? 13.643 -8.999 -28.499 1.00 92.12 582 TYR A CA 1
ATOM 4516 C C . TYR A 1 582 ? 13.336 -9.846 -29.743 1.00 92.12 582 TYR A C 1
ATOM 4518 O O . TYR A 1 582 ? 13.071 -11.040 -29.641 1.00 92.12 582 TYR A O 1
ATOM 4526 N N . HIS A 1 583 ? 13.475 -9.252 -30.930 1.00 90.50 583 HIS A N 1
ATOM 4527 C CA . HIS A 1 583 ? 13.296 -9.925 -32.219 1.00 90.50 583 HIS A CA 1
ATOM 4528 C C . HIS A 1 583 ? 14.307 -11.049 -32.505 1.00 90.50 583 HIS A C 1
ATOM 4530 O O . HIS A 1 583 ? 14.121 -11.804 -33.458 1.00 90.50 583 HIS A O 1
ATOM 4536 N N . THR A 1 584 ? 15.394 -11.148 -31.734 1.00 91.31 584 THR A N 1
ATOM 4537 C CA . THR A 1 584 ? 16.397 -12.208 -31.908 1.00 91.31 584 THR A CA 1
ATOM 4538 C C . THR A 1 584 ? 15.936 -13.538 -31.318 1.00 91.31 584 THR A C 1
ATOM 4540 O O . THR A 1 584 ? 16.454 -14.578 -31.734 1.00 91.31 584 THR A O 1
ATOM 4543 N N . ALA A 1 585 ? 14.957 -13.507 -30.403 1.00 88.38 585 ALA A N 1
ATOM 4544 C CA . ALA A 1 585 ? 14.380 -14.674 -29.753 1.00 88.38 585 ALA A CA 1
ATOM 4545 C C . ALA A 1 585 ? 13.386 -15.397 -30.685 1.00 88.38 585 ALA A C 1
ATOM 4547 O O . ALA A 1 585 ? 12.345 -14.828 -31.028 1.00 88.38 585 ALA A O 1
ATOM 4548 N N . PRO A 1 586 ? 13.656 -16.661 -31.070 1.00 82.62 586 PRO A N 1
ATOM 4549 C CA . PRO A 1 586 ? 12.694 -17.501 -31.790 1.00 82.62 586 PRO A CA 1
ATOM 4550 C C . PRO A 1 586 ? 11.345 -17.602 -31.066 1.00 82.62 586 PRO A C 1
ATOM 4552 O O . PRO A 1 586 ? 11.305 -17.486 -29.844 1.00 82.62 586 PRO A O 1
ATOM 4555 N N . PHE A 1 587 ? 10.235 -17.844 -31.775 1.00 77.31 587 PHE A N 1
ATOM 4556 C CA . PHE A 1 587 ? 8.883 -17.943 -31.183 1.00 77.31 587 PHE A CA 1
ATOM 4557 C C . PHE A 1 587 ? 8.686 -19.134 -30.222 1.00 77.31 587 PHE A C 1
ATOM 4559 O O . PHE A 1 587 ? 7.795 -19.110 -29.376 1.00 77.31 587 PHE A O 1
ATOM 4566 N N . ASP A 1 588 ? 9.549 -20.136 -30.305 1.00 75.69 588 ASP A N 1
ATOM 4567 C CA . ASP A 1 588 ? 9.608 -21.323 -29.452 1.00 75.69 588 ASP A CA 1
ATOM 4568 C C . ASP A 1 588 ? 10.674 -21.227 -28.345 1.00 75.69 588 ASP A C 1
ATOM 4570 O O . ASP A 1 588 ? 10.801 -22.139 -27.530 1.00 75.69 588 ASP A O 1
ATOM 4574 N N . ALA A 1 589 ? 11.428 -20.124 -28.277 1.00 81.00 589 ALA A N 1
ATOM 4575 C CA . ALA A 1 589 ? 12.423 -19.925 -27.232 1.00 81.00 589 ALA A CA 1
ATOM 4576 C C . ALA A 1 589 ? 11.771 -19.827 -25.845 1.00 81.00 589 ALA A C 1
ATOM 4578 O O . ALA A 1 589 ? 10.880 -19.005 -25.624 1.00 81.00 589 ALA A O 1
ATOM 4579 N N . ASP A 1 590 ? 12.277 -20.634 -24.912 1.00 86.81 590 ASP A N 1
ATOM 4580 C CA . ASP A 1 590 ? 11.799 -20.725 -23.525 1.00 86.81 590 ASP A CA 1
ATOM 4581 C C . ASP A 1 590 ? 12.758 -20.068 -22.510 1.00 86.81 590 ASP A C 1
ATOM 4583 O O . ASP A 1 590 ? 12.420 -19.852 -21.347 1.00 86.81 590 ASP A O 1
ATOM 4587 N N . THR A 1 591 ? 13.972 -19.721 -22.951 1.00 92.25 591 THR A N 1
ATOM 4588 C CA . THR A 1 591 ? 15.010 -19.084 -22.129 1.00 92.25 591 THR A CA 1
ATOM 4589 C C . THR A 1 591 ? 15.486 -17.777 -22.753 1.00 92.25 591 THR A C 1
ATOM 4591 O O . THR A 1 591 ? 15.685 -17.708 -23.967 1.00 92.25 591 THR A O 1
ATOM 4594 N N . VAL A 1 592 ? 15.708 -16.760 -21.918 1.00 95.69 592 VAL A N 1
ATOM 4595 C CA . VAL A 1 592 ? 16.253 -15.456 -22.325 1.00 95.69 592 VAL A CA 1
ATOM 4596 C C . VAL A 1 592 ? 17.240 -14.920 -21.279 1.00 95.69 592 VAL A C 1
ATOM 4598 O O . VAL A 1 592 ? 17.109 -15.217 -20.088 1.00 95.69 592 VAL A O 1
ATOM 4601 N N . ILE A 1 593 ? 18.222 -14.126 -21.711 1.00 95.69 593 ILE A N 1
ATOM 4602 C CA . ILE A 1 593 ? 19.110 -13.348 -20.832 1.00 95.69 593 ILE A CA 1
ATOM 4603 C C . ILE A 1 593 ? 18.668 -11.884 -20.863 1.00 95.69 593 ILE A C 1
ATOM 4605 O O . ILE A 1 593 ? 18.601 -11.282 -21.930 1.00 95.69 593 ILE A O 1
ATOM 4609 N N . LEU A 1 594 ? 18.384 -11.303 -19.701 1.00 95.44 594 LEU A N 1
ATOM 4610 C CA . LEU A 1 594 ? 18.101 -9.883 -19.533 1.00 95.44 594 LEU A CA 1
ATOM 4611 C C . LEU A 1 594 ? 19.337 -9.169 -18.986 1.00 95.44 594 LEU A C 1
ATOM 4613 O O . LEU A 1 594 ? 19.788 -9.486 -17.888 1.00 95.44 594 LEU A O 1
ATOM 4617 N N . THR A 1 595 ? 19.848 -8.190 -19.728 1.00 95.00 595 THR A N 1
ATOM 4618 C CA . THR A 1 595 ? 21.046 -7.412 -19.389 1.00 95.00 595 THR A CA 1
ATOM 4619 C C . THR A 1 595 ? 20.742 -5.925 -19.196 1.00 95.00 595 THR A C 1
ATOM 4621 O O . THR A 1 595 ? 19.644 -5.446 -19.494 1.00 95.00 595 THR A O 1
ATOM 4624 N N . ARG A 1 596 ? 21.721 -5.165 -18.691 1.00 90.56 596 ARG A N 1
ATOM 4625 C CA . ARG A 1 596 ? 21.600 -3.716 -18.473 1.00 90.56 596 ARG A CA 1
ATOM 4626 C C . ARG A 1 596 ? 21.630 -2.921 -19.781 1.00 90.56 596 ARG A C 1
ATOM 4628 O O . ARG A 1 596 ? 20.749 -2.089 -19.985 1.00 90.56 596 ARG A O 1
ATOM 4635 N N . LYS A 1 597 ? 22.633 -3.138 -20.644 1.00 91.38 597 LYS A N 1
ATOM 4636 C CA . LYS A 1 597 ? 22.857 -2.349 -21.873 1.00 91.38 597 LYS A CA 1
ATOM 4637 C C . LYS A 1 597 ? 22.870 -3.206 -23.136 1.00 91.38 597 LYS A C 1
ATOM 4639 O O . LYS A 1 597 ? 22.989 -4.428 -23.099 1.00 91.38 597 LYS A O 1
ATOM 4644 N N . GLU A 1 598 ? 22.787 -2.532 -24.278 1.00 93.12 598 GLU A N 1
ATOM 4645 C CA . GLU A 1 598 ? 22.751 -3.149 -25.604 1.00 93.12 598 GLU A CA 1
ATOM 4646 C C . GLU A 1 598 ? 24.032 -3.941 -25.906 1.00 93.12 598 GLU A C 1
ATOM 4648 O O . GLU A 1 598 ? 23.959 -5.053 -26.425 1.00 93.12 598 GLU A O 1
ATOM 4653 N N . LEU A 1 599 ? 25.198 -3.409 -25.514 1.00 92.38 599 LEU A N 1
ATOM 4654 C CA . LEU A 1 599 ? 26.480 -4.114 -25.633 1.00 92.38 599 LEU A CA 1
ATOM 4655 C C . LEU A 1 599 ? 26.494 -5.406 -24.810 1.00 92.38 599 LEU A C 1
ATOM 4657 O O . LEU A 1 599 ? 26.894 -6.440 -25.330 1.00 92.38 599 LEU A O 1
ATOM 4661 N N . ASP A 1 600 ? 25.986 -5.376 -23.574 1.00 93.81 600 ASP A N 1
ATOM 4662 C CA . ASP A 1 600 ? 25.911 -6.568 -22.724 1.00 93.81 600 ASP A CA 1
ATOM 4663 C C . ASP A 1 600 ? 25.000 -7.634 -23.334 1.00 93.81 600 ASP A C 1
ATOM 4665 O O . ASP A 1 600 ? 25.330 -8.815 -23.289 1.00 93.81 600 ASP A O 1
ATOM 4669 N N . ALA A 1 601 ? 23.868 -7.229 -23.926 1.00 95.25 601 ALA A N 1
ATOM 4670 C CA . ALA A 1 601 ? 22.958 -8.154 -24.600 1.00 95.25 601 ALA A CA 1
ATOM 4671 C C . ALA A 1 601 ? 23.633 -8.824 -25.807 1.00 95.25 601 ALA A C 1
ATOM 4673 O O . ALA A 1 601 ? 23.575 -10.044 -25.945 1.00 95.25 601 ALA A O 1
ATOM 4674 N N . MET A 1 602 ? 24.316 -8.047 -26.653 1.00 96.25 602 MET A N 1
ATOM 4675 C CA . MET A 1 602 ? 25.050 -8.590 -27.801 1.00 96.25 602 MET A CA 1
ATOM 4676 C C . MET A 1 602 ? 26.203 -9.495 -27.364 1.00 96.25 602 MET A C 1
ATOM 4678 O O . MET A 1 602 ? 26.350 -10.592 -27.901 1.00 96.25 602 MET A O 1
ATOM 4682 N N . SER A 1 603 ? 26.978 -9.084 -26.355 1.00 94.75 603 SER A N 1
ATOM 4683 C CA . SER A 1 603 ? 28.053 -9.900 -25.791 1.00 94.75 603 SER A CA 1
ATOM 4684 C C . SER A 1 603 ? 27.518 -11.201 -25.195 1.00 94.75 603 SER A C 1
ATOM 4686 O O . SER A 1 603 ? 28.053 -12.265 -25.492 1.00 94.75 603 SER A O 1
ATOM 4688 N N . ALA A 1 604 ? 26.438 -11.153 -24.409 1.00 93.38 604 ALA A N 1
ATOM 4689 C CA . ALA A 1 604 ? 25.812 -12.342 -23.835 1.00 93.38 604 ALA A CA 1
ATOM 4690 C C . ALA A 1 604 ? 25.332 -13.314 -24.923 1.00 93.38 604 ALA A C 1
ATOM 4692 O O . ALA A 1 604 ? 25.593 -14.514 -24.826 1.00 93.38 604 ALA A O 1
ATOM 4693 N N . TYR A 1 605 ? 24.708 -12.812 -25.991 1.00 94.81 605 TYR A N 1
ATOM 4694 C CA . TYR A 1 605 ? 24.289 -13.640 -27.121 1.00 94.81 605 TYR A CA 1
ATOM 4695 C C . TYR A 1 605 ? 25.474 -14.264 -27.858 1.00 94.81 605 TYR A C 1
ATOM 4697 O O . TYR A 1 605 ? 25.469 -15.468 -28.090 1.00 94.81 605 TYR A O 1
ATOM 4705 N N . GLN A 1 606 ? 26.505 -13.478 -28.182 1.00 94.25 606 GLN A N 1
ATOM 4706 C CA . GLN A 1 606 ? 27.707 -13.964 -28.868 1.00 94.25 606 GLN A CA 1
ATOM 4707 C C . GLN A 1 606 ? 28.403 -15.079 -28.079 1.00 94.25 606 GLN A C 1
ATOM 4709 O O . GLN A 1 606 ? 28.867 -16.062 -28.647 1.00 94.25 606 GLN A O 1
ATOM 4714 N N . MET A 1 607 ? 28.436 -14.936 -26.755 1.00 90.94 607 MET A N 1
ATOM 4715 C CA . MET A 1 607 ? 29.060 -15.887 -25.841 1.00 90.94 607 MET A CA 1
ATOM 4716 C C . MET A 1 607 ? 28.243 -17.167 -25.624 1.00 90.94 607 MET A C 1
ATOM 4718 O O . MET A 1 607 ? 28.816 -18.236 -25.431 1.00 90.94 607 MET A O 1
ATOM 4722 N N . THR A 1 608 ? 26.911 -17.071 -25.595 1.00 90.62 608 THR A N 1
ATOM 4723 C CA . THR A 1 608 ? 26.043 -18.160 -25.100 1.00 90.62 608 THR A CA 1
ATOM 4724 C C . THR A 1 608 ? 25.151 -18.783 -26.171 1.00 90.62 608 THR A C 1
ATOM 4726 O O . THR A 1 608 ? 24.656 -19.892 -25.985 1.00 90.62 608 THR A O 1
ATOM 4729 N N . GLY A 1 609 ? 24.876 -18.057 -27.256 1.00 90.69 609 GLY A N 1
ATOM 4730 C CA . GLY A 1 609 ? 23.822 -18.370 -28.222 1.00 90.69 609 GLY A CA 1
ATOM 4731 C C . GLY A 1 609 ? 22.391 -18.217 -27.682 1.00 90.69 609 GLY A C 1
ATOM 4732 O O . GLY A 1 609 ? 21.437 -18.413 -28.435 1.00 90.69 609 GLY A O 1
ATOM 4733 N N . ILE A 1 610 ? 22.208 -17.865 -26.403 1.00 93.06 610 ILE A N 1
ATOM 4734 C CA . ILE A 1 610 ? 20.890 -17.681 -25.786 1.00 93.06 610 ILE A CA 1
ATOM 4735 C C . ILE A 1 610 ? 20.358 -16.300 -26.182 1.00 93.06 610 ILE A C 1
ATOM 4737 O O . ILE A 1 610 ? 21.091 -15.314 -26.039 1.00 93.06 610 ILE A O 1
ATOM 4741 N N . PRO A 1 611 ? 19.091 -16.184 -26.636 1.00 94.81 611 PRO A N 1
ATOM 4742 C CA . PRO A 1 611 ? 18.479 -14.891 -26.919 1.00 94.81 611 PRO A CA 1
ATOM 4743 C C . PRO A 1 611 ? 18.681 -13.919 -25.759 1.00 94.81 611 PRO A C 1
ATOM 4745 O O . PRO A 1 611 ? 18.341 -14.224 -24.616 1.00 94.81 611 PRO A O 1
ATOM 4748 N N . SER A 1 612 ? 19.272 -12.766 -26.054 1.00 96.38 612 SER A N 1
ATOM 4749 C CA . SER A 1 612 ? 19.674 -11.800 -25.034 1.00 96.38 612 SER A CA 1
ATOM 4750 C C . SER A 1 612 ? 19.075 -10.436 -25.342 1.00 96.38 612 SER A C 1
ATOM 4752 O O . SER A 1 612 ? 19.128 -9.964 -26.479 1.00 96.38 612 SER A O 1
ATOM 4754 N N . ILE A 1 613 ? 18.490 -9.812 -24.330 1.00 95.69 613 ILE A N 1
ATOM 4755 C CA . ILE A 1 613 ? 17.761 -8.546 -24.406 1.00 95.69 613 ILE A CA 1
ATOM 4756 C C . ILE A 1 613 ? 18.329 -7.567 -23.385 1.00 95.69 613 ILE A C 1
ATOM 4758 O O . ILE A 1 613 ? 18.833 -7.992 -22.349 1.00 95.69 613 ILE A O 1
ATOM 4762 N N . SER A 1 614 ? 18.213 -6.265 -23.640 1.00 93.81 614 SER A N 1
ATOM 4763 C CA . SER A 1 614 ? 18.609 -5.240 -22.665 1.00 93.81 614 SER A CA 1
ATOM 4764 C C . SER A 1 614 ? 17.408 -4.492 -22.097 1.00 93.81 614 SER A C 1
ATOM 4766 O O . SER A 1 614 ? 16.345 -4.423 -22.723 1.00 93.81 614 SER A O 1
ATOM 4768 N N . LEU A 1 615 ? 17.594 -3.882 -20.924 1.00 90.25 615 LEU A N 1
ATOM 4769 C CA . LEU A 1 615 ? 16.636 -2.930 -20.366 1.00 90.25 615 LEU A CA 1
ATOM 4770 C C . LEU A 1 615 ? 16.340 -1.789 -21.362 1.00 90.25 615 LEU A C 1
ATOM 4772 O O . LEU A 1 615 ? 17.219 -1.385 -22.129 1.00 90.25 615 LEU A O 1
ATOM 4776 N N . PRO A 1 616 ? 15.106 -1.250 -21.362 1.00 80.00 616 PRO A N 1
ATOM 4777 C CA . PRO A 1 616 ? 14.696 -0.196 -22.294 1.00 80.00 616 PRO A CA 1
ATOM 4778 C C . PRO A 1 616 ? 15.316 1.170 -21.964 1.00 80.00 616 PRO A C 1
ATOM 4780 O O . PRO A 1 616 ? 15.297 2.076 -22.799 1.00 80.00 616 PRO A O 1
ATOM 4783 N N . THR A 1 617 ? 15.818 1.331 -20.738 1.00 72.25 617 THR A N 1
ATOM 4784 C CA . THR A 1 617 ? 16.412 2.554 -20.198 1.00 72.25 617 THR A CA 1
ATOM 4785 C C . THR A 1 617 ? 17.709 2.212 -19.455 1.00 72.25 617 THR A C 1
ATOM 4787 O O . THR A 1 617 ? 17.854 1.111 -18.918 1.00 72.25 617 THR A O 1
ATOM 4790 N N . PRO A 1 618 ? 18.659 3.155 -19.357 1.00 66.88 618 PRO A N 1
ATOM 4791 C CA . PRO A 1 618 ? 19.956 2.910 -18.722 1.00 66.88 618 PRO A CA 1
ATOM 4792 C C . PRO A 1 618 ? 19.915 2.884 -17.181 1.00 66.88 618 PRO A C 1
ATOM 4794 O O . PRO A 1 618 ? 20.953 2.718 -16.543 1.00 66.88 618 PRO A O 1
ATOM 4797 N N . ASN A 1 619 ? 18.746 3.045 -16.557 1.00 71.75 619 ASN A N 1
ATOM 4798 C CA . ASN A 1 619 ? 18.615 3.383 -15.133 1.00 71.75 619 ASN A CA 1
ATOM 4799 C C . ASN A 1 619 ? 18.283 2.186 -14.232 1.00 71.75 619 ASN A C 1
ATOM 4801 O O . ASN A 1 619 ? 17.700 2.368 -13.167 1.00 71.75 619 ASN A O 1
ATOM 4805 N N . TYR A 1 620 ? 18.599 0.961 -14.665 1.00 79.56 620 TYR A N 1
ATOM 4806 C CA . TYR A 1 620 ? 18.247 -0.268 -13.938 1.00 79.56 620 TYR A CA 1
ATOM 4807 C C . TYR A 1 620 ? 16.742 -0.431 -13.658 1.00 79.56 620 TYR A C 1
ATOM 4809 O O . TYR A 1 620 ? 16.348 -1.165 -12.751 1.00 79.56 620 TYR A O 1
ATOM 4817 N N . THR A 1 621 ? 15.886 0.249 -14.423 1.00 77.81 621 THR A N 1
ATOM 4818 C CA . THR A 1 621 ? 14.437 0.180 -14.253 1.00 77.81 621 THR A CA 1
ATOM 4819 C C . THR A 1 621 ? 13.826 -0.760 -15.283 1.00 77.81 621 THR A C 1
ATOM 4821 O O . THR A 1 621 ? 14.115 -0.685 -16.478 1.00 77.81 621 THR A O 1
ATOM 4824 N N . PHE A 1 622 ? 12.944 -1.645 -14.817 1.00 85.06 622 PHE A N 1
ATOM 4825 C CA . PHE A 1 622 ? 12.112 -2.473 -15.687 1.00 85.06 622 PHE A CA 1
ATOM 4826 C C . PHE A 1 622 ? 10.645 -2.026 -15.577 1.00 85.06 622 PHE A C 1
ATOM 4828 O O . PHE A 1 622 ? 10.030 -2.223 -14.517 1.00 85.06 622 PHE A O 1
ATOM 4835 N N . PRO A 1 623 ? 10.089 -1.394 -16.633 1.00 79.06 623 PRO A N 1
ATOM 4836 C CA . PRO A 1 623 ? 8.687 -1.000 -16.681 1.00 79.06 623 PRO A CA 1
ATOM 4837 C C . PRO A 1 623 ? 7.763 -2.216 -16.656 1.00 79.06 623 PRO A C 1
ATOM 4839 O O . PRO A 1 623 ? 7.887 -3.123 -17.477 1.00 79.06 623 PRO A O 1
ATOM 4842 N N . GLU A 1 624 ? 6.769 -2.193 -15.772 1.00 78.94 624 GLU A N 1
ATOM 4843 C CA . GLU A 1 624 ? 5.797 -3.282 -15.613 1.00 78.94 624 GLU A CA 1
ATOM 4844 C C . GLU A 1 624 ? 5.065 -3.627 -16.922 1.00 78.94 624 GLU A C 1
ATOM 4846 O O . GLU A 1 624 ? 4.828 -4.796 -17.216 1.00 78.94 624 GLU A O 1
ATOM 4851 N N . LYS A 1 625 ? 4.800 -2.621 -17.764 1.00 76.31 625 LYS A N 1
ATOM 4852 C CA . LYS A 1 625 ? 4.141 -2.775 -19.073 1.00 76.31 625 LYS A CA 1
ATOM 4853 C C . LYS A 1 625 ? 4.884 -3.709 -20.038 1.00 76.31 625 LYS A C 1
ATOM 4855 O O . LYS A 1 625 ? 4.290 -4.151 -21.015 1.00 76.31 625 LYS A O 1
ATOM 4860 N N . LEU A 1 626 ? 6.169 -3.984 -19.795 1.00 81.19 626 LEU A N 1
ATOM 4861 C CA . LEU A 1 626 ? 6.984 -4.899 -20.599 1.00 81.19 626 LEU A CA 1
ATOM 4862 C C . LEU A 1 626 ? 6.981 -6.335 -20.056 1.00 81.19 626 LEU A C 1
ATOM 4864 O O . LEU A 1 626 ? 7.442 -7.234 -20.753 1.00 81.19 626 LEU A O 1
ATOM 4868 N N . THR A 1 627 ? 6.445 -6.573 -18.853 1.00 83.81 627 THR A N 1
ATOM 4869 C CA . THR A 1 627 ? 6.353 -7.914 -18.244 1.00 83.81 627 THR A CA 1
ATOM 4870 C C . THR A 1 627 ? 5.666 -8.929 -19.166 1.00 83.81 627 THR A C 1
ATOM 4872 O O . THR A 1 627 ? 6.252 -9.994 -19.370 1.00 83.81 627 THR A O 1
ATOM 4875 N N . PRO A 1 628 ? 4.539 -8.598 -19.842 1.00 82.25 628 PRO A N 1
ATOM 4876 C CA . PRO A 1 628 ? 3.885 -9.532 -20.762 1.00 82.25 628 PRO A CA 1
ATOM 4877 C C . PRO A 1 628 ? 4.777 -10.007 -21.916 1.00 82.25 628 PRO A C 1
ATOM 4879 O O . PRO A 1 628 ? 4.634 -11.135 -22.383 1.00 82.25 628 PRO A O 1
ATOM 4882 N N . LEU A 1 629 ? 5.744 -9.191 -22.364 1.00 80.69 629 LEU A N 1
ATOM 4883 C CA . LEU A 1 629 ? 6.687 -9.599 -23.414 1.00 80.69 629 LEU A CA 1
ATOM 4884 C C . LEU A 1 629 ? 7.590 -10.752 -22.958 1.00 80.69 629 LEU A C 1
ATOM 4886 O O . LEU A 1 629 ? 8.052 -11.529 -23.797 1.00 80.69 629 LEU A O 1
ATOM 4890 N N . LEU A 1 630 ? 7.844 -10.861 -21.651 1.00 87.75 630 LEU A N 1
ATOM 4891 C CA . LEU A 1 630 ? 8.725 -11.866 -21.062 1.00 87.75 630 LEU A CA 1
ATOM 4892 C C . LEU A 1 630 ? 7.977 -13.085 -20.511 1.00 87.75 630 LEU A C 1
ATOM 4894 O O . LEU A 1 630 ? 8.617 -14.083 -20.192 1.00 87.75 630 LEU A O 1
ATOM 4898 N N . ASP A 1 631 ? 6.645 -13.070 -20.431 1.00 82.25 631 ASP A N 1
ATOM 4899 C CA . ASP A 1 631 ? 5.837 -14.179 -19.883 1.00 82.25 631 ASP A CA 1
ATOM 4900 C C . ASP A 1 631 ? 5.944 -15.489 -20.666 1.00 82.25 631 ASP A C 1
ATOM 4902 O O . ASP A 1 631 ? 5.710 -16.569 -20.122 1.00 82.25 631 ASP A O 1
ATOM 4906 N N . ARG A 1 632 ? 6.375 -15.403 -21.924 1.00 81.06 632 ARG A N 1
ATOM 4907 C CA . ARG A 1 632 ? 6.647 -16.560 -22.779 1.00 81.06 632 ARG A CA 1
ATOM 4908 C C . ARG A 1 632 ? 7.902 -17.354 -22.401 1.00 81.06 632 ARG A C 1
ATOM 4910 O O . ARG A 1 632 ? 8.036 -18.476 -22.870 1.00 81.06 632 ARG A O 1
ATOM 4917 N N . PHE A 1 633 ? 8.799 -16.802 -21.583 1.00 86.69 633 PHE A N 1
ATOM 4918 C CA . PHE A 1 633 ? 10.021 -17.487 -21.152 1.00 86.69 633 PHE A CA 1
ATOM 4919 C C . PHE A 1 633 ? 9.820 -18.115 -19.769 1.00 86.69 633 PHE A C 1
ATOM 4921 O O . PHE A 1 633 ? 9.563 -17.405 -18.787 1.00 86.69 633 PHE A O 1
ATOM 4928 N N . SER A 1 634 ? 9.948 -19.443 -19.667 1.00 86.12 634 SER A N 1
ATOM 4929 C CA . SER A 1 634 ? 9.900 -20.137 -18.375 1.00 86.12 634 SER A CA 1
ATOM 4930 C C . SER A 1 634 ? 11.176 -19.955 -17.551 1.00 86.12 634 SER A C 1
ATOM 4932 O O . SER A 1 634 ? 11.141 -20.182 -16.341 1.00 86.12 634 SER A O 1
ATOM 4934 N N . LYS A 1 635 ? 12.275 -19.517 -18.184 1.00 91.56 635 LYS A N 1
ATOM 4935 C CA . LYS A 1 635 ? 13.571 -19.273 -17.545 1.00 91.56 635 LYS A CA 1
ATOM 4936 C C . LYS A 1 635 ? 14.181 -17.945 -17.998 1.00 91.56 635 LYS A C 1
ATOM 4938 O O . LYS A 1 635 ? 14.331 -17.695 -19.191 1.00 91.56 635 LYS A O 1
ATOM 4943 N N . ILE A 1 636 ? 14.574 -17.105 -17.044 1.00 94.38 636 ILE A N 1
ATOM 4944 C CA . ILE A 1 636 ? 15.168 -15.788 -17.300 1.00 94.38 636 ILE A CA 1
ATOM 4945 C C . ILE A 1 636 ? 16.469 -15.663 -16.508 1.00 94.38 636 ILE A C 1
ATOM 4947 O O . ILE A 1 636 ? 16.456 -15.690 -15.279 1.00 94.38 636 ILE A O 1
ATOM 4951 N N . TYR A 1 637 ? 17.590 -15.493 -17.203 1.00 94.38 637 TYR A N 1
ATOM 4952 C CA . TYR A 1 637 ? 18.842 -15.092 -16.565 1.00 94.38 637 TYR A CA 1
ATOM 4953 C C . TYR A 1 637 ? 18.859 -13.573 -16.423 1.00 94.38 637 TYR A C 1
ATOM 4955 O O . TYR A 1 637 ? 18.755 -12.862 -17.419 1.00 94.38 637 TYR A O 1
ATOM 4963 N N . VAL A 1 638 ? 18.977 -13.070 -15.200 1.00 94.25 638 VAL A N 1
ATOM 4964 C CA . VAL A 1 638 ? 19.089 -11.639 -14.918 1.00 94.25 638 VAL A CA 1
ATOM 4965 C C . VAL A 1 638 ? 20.570 -11.324 -14.734 1.00 94.25 638 VAL A C 1
ATOM 4967 O O . VAL A 1 638 ? 21.167 -11.671 -13.717 1.00 94.25 638 VAL A O 1
ATOM 4970 N N . TRP A 1 639 ? 21.169 -10.710 -15.752 1.00 93.12 639 TRP A N 1
ATOM 4971 C CA . TRP A 1 639 ? 22.604 -10.451 -15.843 1.00 93.12 639 TRP A CA 1
ATOM 4972 C C . TRP A 1 639 ? 22.875 -8.941 -15.864 1.00 93.12 639 TRP A C 1
ATOM 4974 O O . TRP A 1 639 ? 23.109 -8.333 -16.909 1.00 93.12 639 TRP A O 1
ATOM 4984 N N . MET A 1 640 ? 22.793 -8.332 -14.682 1.00 92.56 640 MET A N 1
ATOM 4985 C CA . MET A 1 640 ? 23.112 -6.917 -14.452 1.00 92.56 640 MET A CA 1
ATOM 4986 C C . MET A 1 640 ? 24.613 -6.724 -14.170 1.00 92.56 640 MET A C 1
ATOM 4988 O O . MET A 1 640 ? 25.369 -7.696 -14.159 1.00 92.56 640 MET A O 1
ATOM 4992 N N . ASP A 1 641 ? 25.045 -5.479 -13.941 1.00 89.44 641 ASP A N 1
ATOM 4993 C CA . ASP A 1 641 ? 26.404 -5.206 -13.462 1.00 89.44 641 ASP A CA 1
ATOM 4994 C C . ASP A 1 641 ? 26.584 -5.820 -12.052 1.00 89.44 641 ASP A C 1
ATOM 4996 O O . ASP A 1 641 ? 25.693 -5.763 -11.201 1.00 89.44 641 ASP A O 1
ATOM 5000 N N . ASP A 1 642 ? 27.732 -6.444 -11.796 1.00 83.75 642 ASP A N 1
ATOM 5001 C CA . ASP A 1 642 ? 28.090 -7.072 -10.518 1.00 83.75 642 ASP A CA 1
ATOM 5002 C C . ASP A 1 642 ? 28.709 -6.052 -9.548 1.00 83.75 642 ASP A C 1
ATOM 5004 O O . ASP A 1 642 ? 29.849 -6.157 -9.079 1.00 83.75 642 ASP A O 1
ATOM 5008 N N . ASP A 1 643 ? 27.941 -4.990 -9.316 1.00 77.81 643 ASP A N 1
ATOM 5009 C CA . ASP A 1 643 ? 28.127 -3.985 -8.277 1.00 77.81 643 ASP A CA 1
ATOM 5010 C C . ASP A 1 643 ? 26.877 -3.909 -7.380 1.00 77.81 643 ASP A C 1
ATOM 5012 O O . ASP A 1 643 ? 25.894 -4.623 -7.584 1.00 77.81 643 ASP A O 1
ATOM 5016 N N . VAL A 1 644 ? 26.923 -3.078 -6.336 1.00 71.25 644 VAL A N 1
ATOM 5017 C CA . VAL A 1 644 ? 25.823 -2.978 -5.361 1.00 71.25 644 VAL A CA 1
ATOM 5018 C C . VAL A 1 644 ? 24.512 -2.560 -6.040 1.00 71.25 644 VAL A C 1
ATOM 5020 O O . VAL A 1 644 ? 23.461 -3.140 -5.765 1.00 71.25 644 VAL A O 1
ATOM 5023 N N . GLU A 1 645 ? 24.555 -1.592 -6.960 1.00 75.12 645 GLU A N 1
ATOM 5024 C CA . GLU A 1 645 ? 23.348 -1.082 -7.616 1.00 75.12 645 GLU A CA 1
ATOM 5025 C C . GLU A 1 645 ? 22.752 -2.105 -8.593 1.00 75.12 645 GLU A C 1
ATOM 5027 O O . GLU A 1 645 ? 21.537 -2.329 -8.592 1.00 75.12 645 GLU A O 1
ATOM 5032 N N . GLY A 1 646 ? 23.593 -2.748 -9.403 1.00 82.69 646 GLY A N 1
ATOM 5033 C CA . GLY A 1 646 ? 23.188 -3.720 -10.408 1.00 82.69 646 GLY A CA 1
ATOM 5034 C C . GLY A 1 646 ? 22.631 -5.004 -9.801 1.00 82.69 646 GLY A C 1
ATOM 5035 O O . GLY A 1 646 ? 21.597 -5.484 -10.268 1.00 82.69 646 GLY A O 1
ATOM 5036 N N . GLN A 1 647 ? 23.223 -5.515 -8.719 1.00 82.44 647 GLN A N 1
ATOM 5037 C CA . GLN A 1 647 ? 22.711 -6.709 -8.034 1.00 82.44 647 GLN A CA 1
ATOM 5038 C C . GLN A 1 647 ? 21.402 -6.425 -7.285 1.00 82.44 647 GLN A C 1
ATOM 5040 O O . GLN A 1 647 ? 20.435 -7.172 -7.430 1.00 82.44 647 GLN A O 1
ATOM 5045 N N . THR A 1 648 ? 21.299 -5.269 -6.619 1.00 77.50 648 THR A N 1
ATOM 5046 C CA . THR A 1 648 ? 20.030 -4.812 -6.020 1.00 77.50 648 THR A CA 1
ATOM 5047 C C . THR A 1 648 ? 18.931 -4.660 -7.080 1.00 77.50 648 THR A C 1
ATOM 5049 O O . THR A 1 648 ? 17.757 -4.972 -6.855 1.00 77.50 648 THR A O 1
ATOM 5052 N N . ALA A 1 649 ? 19.287 -4.178 -8.276 1.00 82.44 649 ALA A N 1
ATOM 5053 C CA . ALA A 1 649 ? 18.362 -4.116 -9.399 1.00 82.44 649 ALA A CA 1
ATOM 5054 C C . ALA A 1 649 ? 17.976 -5.498 -9.932 1.00 82.44 649 ALA A C 1
ATOM 5056 O O . ALA A 1 649 ? 16.805 -5.704 -10.259 1.00 82.44 649 ALA A O 1
ATOM 5057 N N . ALA A 1 650 ? 18.918 -6.440 -9.994 1.00 87.44 650 ALA A N 1
ATOM 5058 C CA . ALA A 1 650 ? 18.661 -7.802 -10.444 1.00 87.44 650 ALA A CA 1
ATOM 5059 C C . ALA A 1 650 ? 17.606 -8.491 -9.569 1.00 87.44 650 ALA A C 1
ATOM 5061 O O . ALA A 1 650 ? 16.629 -9.015 -10.107 1.00 87.44 650 ALA A O 1
ATOM 5062 N N . ASP A 1 651 ? 17.728 -8.391 -8.242 1.00 82.56 651 ASP A N 1
ATOM 5063 C CA . ASP A 1 651 ? 16.730 -8.900 -7.295 1.00 82.56 651 ASP A CA 1
ATOM 5064 C C . ASP A 1 651 ? 15.353 -8.271 -7.522 1.00 82.56 651 ASP A C 1
ATOM 5066 O O . ASP A 1 651 ? 14.334 -8.960 -7.623 1.00 82.56 651 ASP A O 1
ATOM 5070 N N . ARG A 1 652 ? 15.298 -6.943 -7.662 1.00 83.06 652 ARG A N 1
ATOM 5071 C CA . ARG A 1 652 ? 14.038 -6.217 -7.869 1.00 83.06 652 ARG A CA 1
ATOM 5072 C C . ARG A 1 652 ? 13.348 -6.611 -9.174 1.00 83.06 652 ARG A C 1
ATOM 5074 O O . ARG A 1 652 ? 12.130 -6.803 -9.197 1.00 83.06 652 ARG A O 1
ATOM 5081 N N . ILE A 1 653 ? 14.113 -6.747 -10.253 1.00 88.38 653 ILE A N 1
ATOM 5082 C CA . ILE A 1 653 ? 13.608 -7.197 -11.552 1.00 88.38 653 ILE A CA 1
ATOM 5083 C C . ILE A 1 653 ? 13.139 -8.651 -11.452 1.00 88.38 653 ILE A C 1
ATOM 5085 O O . ILE A 1 653 ? 12.052 -8.970 -11.931 1.00 88.38 653 ILE A O 1
ATOM 5089 N N . ALA A 1 654 ? 13.891 -9.516 -10.773 1.00 88.31 654 ALA A N 1
ATOM 5090 C CA . ALA A 1 654 ? 13.513 -10.909 -10.572 1.00 88.31 654 ALA A CA 1
ATOM 5091 C C . ALA A 1 654 ? 12.184 -11.046 -9.810 1.00 88.31 654 ALA A C 1
ATOM 5093 O O . ALA A 1 654 ? 11.330 -11.839 -10.205 1.00 88.31 654 ALA A O 1
ATOM 5094 N N . ARG A 1 655 ? 11.935 -10.210 -8.792 1.00 83.19 655 ARG A N 1
ATOM 5095 C CA . ARG A 1 655 ? 10.634 -10.148 -8.095 1.00 83.19 655 ARG A CA 1
ATOM 5096 C C . ARG A 1 655 ? 9.483 -9.740 -9.016 1.00 83.19 655 ARG A C 1
ATOM 5098 O O . ARG A 1 655 ? 8.388 -10.285 -8.897 1.00 83.19 655 ARG A O 1
ATOM 5105 N N . LYS A 1 656 ? 9.718 -8.796 -9.936 1.00 83.94 656 LYS A N 1
ATOM 5106 C CA . LYS A 1 656 ? 8.713 -8.341 -10.917 1.00 83.94 656 LYS A CA 1
ATOM 5107 C C . LYS A 1 656 ? 8.398 -9.409 -11.959 1.00 83.94 656 LYS A C 1
ATOM 5109 O O . LYS A 1 656 ? 7.236 -9.613 -12.292 1.00 83.94 656 LYS A O 1
ATOM 5114 N N . LEU A 1 657 ? 9.426 -10.087 -12.461 1.00 86.81 657 LEU A N 1
ATOM 5115 C CA . LEU A 1 657 ? 9.279 -11.110 -13.491 1.00 86.81 657 LEU A CA 1
ATOM 5116 C C . LEU A 1 657 ? 8.807 -12.446 -12.907 1.00 86.81 657 LEU A C 1
ATOM 5118 O O . LEU A 1 657 ? 8.151 -13.209 -13.607 1.00 86.81 657 LEU A O 1
ATOM 5122 N N . GLY A 1 658 ? 9.067 -12.718 -11.632 1.00 82.38 658 GLY A N 1
ATOM 5123 C CA . GLY A 1 658 ? 8.668 -13.929 -10.925 1.00 82.38 658 GLY A CA 1
ATOM 5124 C C . GLY A 1 658 ? 9.886 -14.716 -10.452 1.00 82.38 658 GLY A C 1
ATOM 5125 O O . GLY A 1 658 ? 10.563 -15.367 -11.245 1.00 82.38 658 GLY A O 1
ATOM 5126 N N . GLU A 1 659 ? 10.108 -14.713 -9.138 1.00 80.88 659 GLU A N 1
ATOM 5127 C CA . GLU A 1 659 ? 11.303 -15.263 -8.478 1.00 80.88 659 GLU A CA 1
ATOM 5128 C C . GLU A 1 659 ? 11.620 -16.706 -8.890 1.00 80.88 659 GLU A C 1
ATOM 5130 O O . GLU A 1 659 ? 12.771 -17.051 -9.133 1.00 80.88 659 GLU A O 1
ATOM 5135 N N . SER A 1 660 ? 10.593 -17.546 -9.056 1.00 81.25 660 SER A N 1
ATOM 5136 C CA . SER A 1 660 ? 10.763 -18.964 -9.388 1.00 81.25 660 SER A CA 1
ATOM 5137 C C . SER A 1 660 ? 11.322 -19.231 -10.788 1.00 81.25 660 SER A C 1
ATOM 5139 O O . SER A 1 660 ? 11.711 -20.362 -11.066 1.00 81.25 660 SER A O 1
ATOM 5141 N N . ARG A 1 661 ? 11.298 -18.239 -11.689 1.00 88.69 661 ARG A N 1
ATOM 5142 C CA . ARG A 1 661 ? 11.817 -18.364 -13.061 1.00 88.69 661 ARG A CA 1
ATOM 5143 C C . ARG A 1 661 ? 13.073 -17.538 -13.326 1.00 88.69 661 ARG A C 1
ATOM 5145 O O . ARG A 1 661 ? 13.606 -17.605 -14.432 1.00 88.69 661 ARG A O 1
ATOM 5152 N N . CYS A 1 662 ? 13.539 -16.771 -12.344 1.00 91.00 662 CYS A N 1
ATOM 5153 C CA . CYS A 1 662 ? 14.695 -15.896 -12.485 1.00 91.00 662 CYS A CA 1
ATOM 5154 C C . CYS A 1 662 ? 15.938 -16.493 -11.817 1.00 91.00 662 CYS A C 1
ATOM 5156 O O . CYS A 1 662 ? 15.876 -16.990 -10.694 1.00 91.00 662 CYS A O 1
ATOM 5158 N N . LEU A 1 663 ? 17.069 -16.411 -12.515 1.00 90.06 663 LEU A N 1
ATOM 5159 C CA . LEU A 1 663 ? 18.394 -16.767 -12.010 1.00 90.06 663 LEU A CA 1
ATOM 5160 C C . LEU A 1 663 ? 19.296 -15.543 -12.118 1.00 90.06 663 LEU A C 1
ATOM 5162 O O . LEU A 1 663 ? 19.449 -14.998 -13.212 1.00 90.06 663 LEU A O 1
ATOM 5166 N N . ILE A 1 664 ? 19.879 -15.110 -11.004 1.00 89.19 664 ILE A N 1
ATOM 5167 C CA . ILE A 1 664 ? 20.763 -13.942 -10.977 1.00 89.19 664 ILE A CA 1
ATOM 5168 C C . ILE A 1 664 ? 22.190 -14.395 -11.283 1.00 89.19 664 ILE A C 1
ATOM 5170 O O . ILE A 1 664 ? 22.681 -15.371 -10.710 1.00 89.19 664 ILE A O 1
ATOM 5174 N N . VAL A 1 665 ? 22.833 -13.711 -12.231 1.00 88.31 665 VAL A N 1
ATOM 5175 C CA . VAL A 1 665 ? 24.204 -14.005 -12.665 1.00 88.31 665 VAL A CA 1
ATOM 5176 C C . VAL A 1 665 ? 25.188 -13.116 -11.902 1.00 88.31 665 VAL A C 1
ATOM 5178 O O . VAL A 1 665 ? 25.116 -11.892 -11.999 1.00 88.31 665 VAL A O 1
ATOM 5181 N N . HIS A 1 666 ? 26.136 -13.742 -11.200 1.00 84.56 666 HIS A N 1
ATOM 5182 C CA . HIS A 1 666 ? 27.218 -13.075 -10.466 1.00 84.56 666 HIS A CA 1
ATOM 5183 C C . HIS A 1 666 ? 28.560 -13.315 -11.175 1.00 84.56 666 HIS A C 1
ATOM 5185 O O . HIS A 1 666 ? 29.176 -14.375 -11.028 1.00 84.56 666 HIS A O 1
ATOM 5191 N N . THR A 1 667 ? 29.020 -12.353 -11.976 1.00 82.00 667 THR A N 1
ATOM 5192 C CA . THR A 1 667 ? 30.231 -12.499 -12.805 1.00 82.00 667 THR A CA 1
ATOM 5193 C C . THR A 1 667 ? 31.538 -12.428 -12.036 1.00 82.00 667 THR A C 1
ATOM 5195 O O . THR A 1 667 ? 32.532 -13.013 -12.468 1.00 82.00 667 THR A O 1
ATOM 5198 N N . ARG A 1 668 ? 31.559 -11.719 -10.910 1.00 75.94 668 ARG A N 1
ATOM 5199 C CA . ARG A 1 668 ? 32.730 -11.595 -10.045 1.00 75.94 668 ARG A CA 1
ATOM 5200 C C . ARG A 1 668 ? 32.856 -12.780 -9.110 1.00 75.94 668 ARG A C 1
ATOM 5202 O O . ARG A 1 668 ? 33.974 -13.192 -8.839 1.00 75.94 668 ARG A O 1
ATOM 5209 N N . SER A 1 669 ? 31.744 -13.357 -8.643 1.00 66.12 669 SER A N 1
ATOM 5210 C CA . SER A 1 669 ? 31.765 -14.502 -7.712 1.00 66.12 669 SER A CA 1
ATOM 5211 C C . SER A 1 669 ? 32.759 -14.302 -6.538 1.00 66.12 669 SER A C 1
ATOM 5213 O O . SER A 1 669 ? 33.437 -15.241 -6.131 1.00 66.12 669 SER A O 1
ATOM 5215 N N . GLY A 1 670 ? 32.891 -13.062 -6.039 1.00 60.09 670 GLY A N 1
ATOM 5216 C CA . GLY A 1 670 ? 33.834 -12.673 -4.975 1.00 60.09 670 GLY A CA 1
ATOM 5217 C C . GLY A 1 670 ? 35.177 -12.065 -5.432 1.00 60.09 670 GLY A C 1
ATOM 5218 O O . GLY A 1 670 ? 35.906 -11.524 -4.605 1.00 60.09 670 GLY A O 1
ATOM 5219 N N . ASP A 1 671 ? 35.503 -12.086 -6.728 1.00 70.38 671 ASP A N 1
ATOM 5220 C CA . ASP A 1 671 ? 36.698 -11.454 -7.315 1.00 70.38 671 ASP A CA 1
ATOM 5221 C C . ASP A 1 671 ? 36.439 -9.973 -7.666 1.00 70.38 671 ASP A C 1
ATOM 5223 O O . ASP A 1 671 ? 35.788 -9.661 -8.665 1.00 70.38 671 ASP A O 1
ATOM 5227 N N . LEU A 1 672 ? 36.944 -9.041 -6.848 1.00 62.12 672 LEU A N 1
ATOM 5228 C CA . LEU A 1 672 ? 36.724 -7.592 -7.011 1.00 62.12 672 LEU A CA 1
ATOM 5229 C C . LEU A 1 672 ? 37.298 -7.019 -8.319 1.00 62.12 672 LEU A C 1
ATOM 5231 O O . LEU A 1 672 ? 36.740 -6.059 -8.855 1.00 62.12 672 LEU A O 1
ATOM 5235 N N . GLU A 1 673 ? 38.370 -7.612 -8.848 1.00 69.31 673 GLU A N 1
ATOM 5236 C CA . GLU A 1 673 ? 38.958 -7.244 -10.147 1.00 69.31 673 GLU A CA 1
ATOM 5237 C C . GLU A 1 673 ? 38.322 -8.024 -11.311 1.00 69.31 673 GLU A C 1
ATOM 5239 O O . GLU A 1 673 ? 38.627 -7.802 -12.487 1.00 69.31 673 GLU A O 1
ATOM 5244 N N . GLY A 1 674 ? 37.380 -8.912 -10.988 1.00 74.00 674 GLY A N 1
ATOM 5245 C CA . GLY A 1 674 ? 36.613 -9.687 -11.938 1.00 74.00 674 GLY A CA 1
ATOM 5246 C C . GLY A 1 674 ? 35.706 -8.828 -12.830 1.00 74.00 674 GLY A C 1
ATOM 5247 O O . GLY A 1 674 ? 35.407 -7.659 -12.540 1.00 74.00 674 GLY A O 1
ATOM 5248 N N . PRO A 1 675 ? 35.231 -9.411 -13.941 1.00 84.00 675 PRO A N 1
ATOM 5249 C CA . PRO A 1 675 ? 34.457 -8.698 -14.943 1.00 84.00 675 PRO A CA 1
ATOM 5250 C C . PRO A 1 675 ? 33.134 -8.206 -14.354 1.00 84.00 675 PRO A C 1
ATOM 5252 O O . PRO A 1 675 ? 32.394 -8.965 -13.734 1.00 84.00 675 PRO A O 1
ATOM 5255 N N . LEU A 1 676 ? 32.839 -6.924 -14.573 1.00 85.56 676 LEU A N 1
ATOM 5256 C CA . LEU A 1 676 ? 31.630 -6.281 -14.045 1.00 85.56 676 LEU A CA 1
ATOM 5257 C C . LEU A 1 676 ? 30.343 -6.833 -14.675 1.00 85.56 676 LEU A C 1
ATOM 5259 O O . LEU A 1 676 ? 29.343 -6.943 -13.989 1.00 85.56 676 LEU A O 1
ATOM 5263 N N . ASN A 1 677 ? 30.345 -7.143 -15.970 1.00 89.69 677 ASN A N 1
ATOM 5264 C CA . ASN A 1 677 ? 29.146 -7.520 -16.722 1.00 89.69 677 ASN A CA 1
ATOM 5265 C C . ASN A 1 677 ? 29.490 -8.428 -17.909 1.00 89.69 677 ASN A C 1
ATOM 5267 O O . ASN A 1 677 ? 30.654 -8.776 -18.123 1.00 89.69 677 ASN A O 1
ATOM 5271 N N . ALA A 1 678 ? 28.474 -8.818 -18.684 1.00 90.50 678 ALA A N 1
ATOM 5272 C CA . ALA A 1 678 ? 28.631 -9.707 -19.832 1.00 90.50 678 ALA A CA 1
ATOM 5273 C C . ALA A 1 678 ? 29.646 -9.176 -20.860 1.00 90.50 678 ALA A C 1
ATOM 5275 O O . ALA A 1 678 ? 30.446 -9.949 -21.387 1.00 90.50 678 ALA A O 1
ATOM 5276 N N . HIS A 1 679 ? 29.673 -7.866 -21.112 1.00 91.94 679 HIS A N 1
ATOM 5277 C CA . HIS A 1 679 ? 30.643 -7.284 -22.034 1.00 91.94 679 HIS A CA 1
ATOM 5278 C C . HIS A 1 679 ? 32.088 -7.396 -21.518 1.00 91.94 679 HIS A C 1
ATOM 5280 O O . HIS A 1 679 ? 32.985 -7.813 -22.251 1.00 91.94 679 HIS A O 1
ATOM 5286 N N . HIS A 1 680 ? 32.329 -7.121 -20.232 1.00 90.88 680 HIS A N 1
ATOM 5287 C CA . HIS A 1 680 ? 33.654 -7.315 -19.633 1.00 90.88 680 HIS A CA 1
ATOM 5288 C C . HIS A 1 680 ? 34.096 -8.786 -19.622 1.00 90.88 680 HIS A C 1
ATOM 5290 O O . HIS A 1 680 ? 35.283 -9.060 -19.805 1.00 90.88 680 HIS A O 1
ATOM 5296 N N . VAL A 1 681 ? 33.164 -9.734 -19.458 1.00 89.50 681 VAL A N 1
ATOM 5297 C CA . VAL A 1 681 ? 33.459 -11.174 -19.576 1.00 89.50 681 VAL A CA 1
ATOM 5298 C C . VAL A 1 681 ? 33.978 -11.502 -20.977 1.00 89.50 681 VAL A C 1
ATOM 5300 O O . VAL A 1 681 ? 35.015 -12.158 -21.094 1.00 89.50 681 VAL A O 1
ATOM 5303 N N . LEU A 1 682 ? 33.318 -10.993 -22.026 1.00 89.31 682 LEU A N 1
ATOM 5304 C CA . LEU A 1 682 ? 33.751 -11.171 -23.416 1.00 89.31 682 LEU A CA 1
ATOM 5305 C C . LEU A 1 682 ? 35.143 -10.569 -23.655 1.00 89.31 682 LEU A C 1
ATOM 5307 O O . LEU A 1 682 ? 36.004 -11.202 -24.266 1.00 89.31 682 LEU A O 1
ATOM 5311 N N . MET A 1 683 ? 35.394 -9.366 -23.130 1.00 88.38 683 MET A N 1
ATOM 5312 C CA . MET A 1 683 ? 36.683 -8.689 -23.290 1.00 88.38 683 MET A CA 1
ATOM 5313 C C . MET A 1 683 ? 37.845 -9.461 -22.656 1.00 88.38 683 MET A C 1
ATOM 5315 O O . MET A 1 683 ? 38.931 -9.489 -23.245 1.00 88.38 683 MET A O 1
ATOM 5319 N N . GLN A 1 684 ? 37.604 -10.103 -21.508 1.00 86.50 684 GLN A N 1
ATOM 5320 C CA . GLN A 1 684 ? 38.590 -10.873 -20.742 1.00 86.50 684 GLN A CA 1
ATOM 5321 C C . GLN A 1 684 ? 38.699 -12.353 -21.157 1.00 86.50 684 GLN A C 1
ATOM 5323 O O . GLN A 1 684 ? 39.665 -13.009 -20.776 1.00 86.50 684 GLN A O 1
ATOM 5328 N N . GLY A 1 685 ? 37.741 -12.893 -21.922 1.00 80.31 685 GLY A N 1
ATOM 5329 C CA . GLY A 1 685 ? 37.772 -14.276 -22.413 1.00 80.31 685 GLY A CA 1
ATOM 5330 C C . GLY A 1 685 ? 37.573 -15.355 -21.337 1.00 80.31 685 GLY A C 1
ATOM 5331 O O . GLY A 1 685 ? 38.169 -16.427 -21.440 1.00 80.31 685 GLY A O 1
ATOM 5332 N N . LYS A 1 686 ? 36.774 -15.088 -20.289 1.00 76.12 686 LYS A N 1
ATOM 5333 C CA . LYS A 1 686 ? 36.485 -16.069 -19.216 1.00 76.12 686 LYS A CA 1
ATOM 5334 C C . LYS A 1 686 ? 35.486 -17.160 -19.665 1.00 76.12 686 LYS A C 1
ATOM 5336 O O . LYS A 1 686 ? 34.698 -16.957 -20.585 1.00 76.12 686 LYS A O 1
ATOM 5341 N N . SER A 1 687 ? 35.505 -18.317 -18.988 1.00 70.44 687 SER A N 1
ATOM 5342 C CA . SER A 1 687 ? 34.614 -19.464 -19.254 1.00 70.44 687 SER A CA 1
ATOM 5343 C C . SER A 1 687 ? 33.146 -19.146 -18.934 1.00 70.44 687 SER A C 1
ATOM 5345 O O . SER A 1 687 ? 32.797 -18.817 -17.804 1.00 70.44 687 SER A O 1
ATOM 5347 N N . ILE A 1 688 ? 32.275 -19.256 -19.939 1.00 71.75 688 ILE A N 1
ATOM 5348 C CA . ILE A 1 688 ? 30.852 -18.873 -19.878 1.00 71.75 688 ILE A CA 1
ATOM 5349 C C . ILE A 1 688 ? 29.934 -19.958 -19.274 1.00 71.75 688 ILE A C 1
ATOM 5351 O O . ILE A 1 688 ? 29.049 -19.603 -18.491 1.00 71.75 688 ILE A O 1
ATOM 5355 N N . PRO A 1 689 ? 30.099 -21.266 -19.577 1.00 68.12 689 PRO A N 1
ATOM 5356 C CA . PRO A 1 689 ? 29.218 -22.305 -19.032 1.00 68.12 689 PRO A CA 1
ATOM 5357 C C . PRO A 1 689 ? 29.261 -22.396 -17.503 1.00 68.12 689 PRO A C 1
ATOM 5359 O O . PRO A 1 689 ? 28.235 -22.641 -16.874 1.00 68.12 689 PRO A O 1
ATOM 5362 N N . GLU A 1 690 ? 30.427 -22.149 -16.905 1.00 67.38 690 GLU A N 1
ATOM 5363 C CA . GLU A 1 690 ? 30.614 -22.140 -15.449 1.00 67.38 690 GLU A CA 1
ATOM 5364 C C . GLU A 1 690 ? 29.889 -20.957 -14.789 1.00 67.38 690 GLU A C 1
ATOM 5366 O O . GLU A 1 690 ? 29.258 -21.134 -13.748 1.00 67.38 690 GLU A O 1
ATOM 5371 N N . LEU A 1 691 ? 29.890 -19.781 -15.431 1.00 76.50 691 LEU A N 1
ATOM 5372 C CA . LEU A 1 691 ? 29.212 -18.572 -14.944 1.00 76.50 691 LEU A CA 1
ATOM 5373 C C . LEU A 1 691 ? 27.681 -18.680 -14.986 1.00 76.50 691 LEU A C 1
ATOM 5375 O O . LEU A 1 691 ? 26.994 -18.217 -14.080 1.00 76.50 691 LEU A O 1
ATOM 5379 N N . LEU A 1 692 ? 27.116 -19.299 -16.026 1.00 77.50 692 LEU A N 1
ATOM 5380 C CA . LEU A 1 692 ? 25.667 -19.532 -16.083 1.00 77.50 692 LEU A CA 1
ATOM 5381 C C . LEU A 1 692 ? 25.221 -20.688 -15.179 1.00 77.50 692 LEU A C 1
ATOM 5383 O O . LEU A 1 692 ? 24.063 -20.713 -14.755 1.00 77.50 692 LEU A O 1
ATOM 5387 N N . ALA A 1 693 ? 26.113 -21.641 -14.890 1.00 68.44 693 ALA A N 1
ATOM 5388 C CA . ALA A 1 693 ? 25.862 -22.725 -13.945 1.00 68.44 693 ALA A CA 1
ATOM 5389 C C . ALA A 1 693 ? 25.924 -22.260 -12.481 1.00 68.44 693 ALA A C 1
ATOM 5391 O O . ALA A 1 693 ? 25.232 -22.834 -11.642 1.00 68.44 693 ALA A O 1
ATOM 5392 N N . SER A 1 694 ? 26.707 -21.218 -12.176 1.00 68.94 694 SER A N 1
ATOM 5393 C CA . SER A 1 694 ? 26.775 -20.606 -10.843 1.00 68.94 694 SER A CA 1
ATOM 5394 C C . SER A 1 694 ? 25.641 -19.613 -10.557 1.00 68.94 694 SER A C 1
ATOM 5396 O O . SER A 1 694 ? 25.520 -19.152 -9.420 1.00 68.94 694 SER A O 1
ATOM 5398 N N . ALA A 1 695 ? 24.801 -19.299 -11.552 1.00 77.81 695 ALA A N 1
ATOM 5399 C CA . ALA A 1 695 ? 23.661 -18.404 -11.392 1.00 77.81 695 ALA A CA 1
ATOM 5400 C C . ALA A 1 695 ? 22.685 -18.942 -10.333 1.00 77.81 695 ALA A C 1
ATOM 5402 O O . ALA A 1 695 ? 22.258 -20.099 -10.385 1.00 77.81 695 ALA A O 1
ATOM 5403 N N . GLN A 1 696 ? 22.330 -18.098 -9.366 1.00 72.50 696 GLN A N 1
ATOM 5404 C CA . GLN A 1 696 ? 21.598 -18.525 -8.175 1.00 72.50 696 GLN A CA 1
ATOM 5405 C C . GLN A 1 696 ? 20.105 -18.183 -8.268 1.00 72.50 696 GLN A C 1
ATOM 5407 O O . GLN A 1 696 ? 19.741 -17.157 -8.852 1.00 72.50 696 GLN A O 1
ATOM 5412 N N . PRO A 1 697 ? 19.215 -19.021 -7.702 1.00 71.50 697 PRO A N 1
ATOM 5413 C CA . PRO A 1 697 ? 17.813 -18.664 -7.535 1.00 71.50 697 PRO A CA 1
ATOM 5414 C C . PRO A 1 697 ? 17.661 -17.537 -6.507 1.00 71.50 697 PRO A C 1
ATOM 5416 O O . PRO A 1 697 ? 18.450 -17.429 -5.566 1.00 71.50 697 PRO A O 1
ATOM 5419 N N . VAL A 1 698 ? 16.603 -16.738 -6.659 1.00 64.12 698 VAL A N 1
ATOM 5420 C CA . VAL A 1 698 ? 16.252 -15.680 -5.701 1.00 64.12 698 VAL A CA 1
ATOM 5421 C C . VAL A 1 698 ? 15.983 -16.308 -4.326 1.00 64.12 698 VAL A C 1
ATOM 5423 O O . VAL A 1 698 ? 15.168 -17.227 -4.200 1.00 64.12 698 VAL A O 1
ATOM 5426 N N . ARG A 1 699 ? 16.709 -15.857 -3.296 1.00 64.31 699 ARG A N 1
ATOM 5427 C CA . ARG A 1 699 ? 16.663 -16.418 -1.934 1.00 64.31 699 ARG A CA 1
ATOM 5428 C C . ARG A 1 699 ? 15.563 -15.774 -1.075 1.00 64.31 699 ARG A C 1
ATOM 5430 O O . ARG A 1 699 ? 14.947 -14.782 -1.448 1.00 64.31 699 ARG A O 1
ATOM 5437 N N . HIS A 1 700 ? 15.306 -16.356 0.098 1.00 58.38 700 HIS A N 1
ATOM 5438 C CA . HIS A 1 700 ? 14.224 -15.949 1.000 1.00 58.38 700 HIS A CA 1
ATOM 5439 C C . HIS A 1 700 ? 14.430 -14.540 1.602 1.00 58.38 700 HIS A C 1
ATOM 5441 O O . HIS A 1 700 ? 15.404 -14.287 2.302 1.00 58.38 700 HIS A O 1
ATOM 5447 N N . ASP A 1 701 ? 13.438 -13.659 1.440 1.00 53.56 701 ASP A N 1
ATOM 5448 C CA . ASP A 1 701 ? 13.455 -12.202 1.710 1.00 53.56 701 ASP A CA 1
ATOM 5449 C C . ASP A 1 701 ? 13.684 -11.749 3.179 1.00 53.56 701 ASP A C 1
ATOM 5451 O O . ASP A 1 701 ? 13.572 -10.565 3.502 1.00 53.56 701 ASP A O 1
ATOM 5455 N N . LYS A 1 702 ? 13.916 -12.665 4.127 1.00 53.41 702 LYS A N 1
ATOM 5456 C CA . LYS A 1 702 ? 13.933 -12.339 5.572 1.00 53.41 702 LYS A CA 1
ATOM 5457 C C . LYS A 1 702 ? 15.032 -13.009 6.392 1.00 53.41 702 LYS A C 1
ATOM 5459 O O . LYS A 1 702 ? 15.098 -12.757 7.592 1.00 53.41 702 LYS A O 1
ATOM 5464 N N . ILE A 1 703 ? 15.848 -13.878 5.796 1.00 57.53 703 ILE A N 1
ATOM 5465 C CA . ILE A 1 703 ? 16.880 -14.624 6.527 1.00 57.53 703 ILE A CA 1
ATOM 5466 C C . ILE A 1 703 ? 18.138 -14.649 5.667 1.00 57.53 703 ILE A C 1
ATOM 5468 O O . ILE A 1 703 ? 18.093 -15.131 4.540 1.00 57.53 703 ILE A O 1
ATOM 5472 N N . VAL A 1 704 ? 19.229 -14.119 6.213 1.00 65.38 704 VAL A N 1
ATOM 5473 C CA . VAL A 1 704 ? 20.541 -14.041 5.567 1.00 65.38 704 VAL A CA 1
ATOM 5474 C C . VAL A 1 704 ? 21.584 -14.506 6.583 1.00 65.38 704 VAL A C 1
ATOM 5476 O O . VAL A 1 704 ? 21.508 -14.121 7.753 1.00 65.38 704 VAL A O 1
ATOM 5479 N N . GLU A 1 705 ? 22.528 -15.354 6.178 1.00 68.06 705 GLU A N 1
ATOM 5480 C CA . GLU A 1 705 ? 23.638 -15.767 7.038 1.00 68.06 705 GLU A CA 1
ATOM 5481 C C . GLU A 1 705 ? 24.812 -14.791 6.901 1.00 68.06 705 GLU A C 1
ATOM 5483 O O . GLU A 1 705 ? 24.973 -14.121 5.883 1.00 68.06 705 GLU A O 1
ATOM 5488 N N . PHE A 1 706 ? 25.696 -14.710 7.902 1.00 71.06 706 PHE A N 1
ATOM 5489 C CA . PHE A 1 706 ? 26.879 -13.844 7.779 1.00 71.06 706 PHE A CA 1
ATOM 5490 C C . PHE A 1 706 ? 27.773 -14.247 6.598 1.00 71.06 706 PHE A C 1
ATOM 5492 O O . PHE A 1 706 ? 28.407 -13.386 6.003 1.00 71.06 706 PHE A O 1
ATOM 5499 N N . ALA A 1 707 ? 27.802 -15.533 6.231 1.00 64.81 707 ALA A N 1
ATOM 5500 C CA . ALA A 1 707 ? 28.509 -15.996 5.039 1.00 64.81 707 ALA A CA 1
ATOM 5501 C C . ALA A 1 707 ? 28.017 -15.296 3.760 1.00 64.81 707 ALA A C 1
ATOM 5503 O O . ALA A 1 707 ? 28.829 -15.016 2.885 1.00 64.81 707 ALA A O 1
ATOM 5504 N N . ASP A 1 708 ? 26.727 -14.957 3.696 1.00 60.22 708 ASP A N 1
ATOM 5505 C CA . ASP A 1 708 ? 26.116 -14.257 2.566 1.00 60.22 708 ASP A CA 1
ATOM 5506 C C . ASP A 1 708 ? 26.391 -12.745 2.613 1.00 60.22 708 ASP A C 1
ATOM 5508 O O . ASP A 1 708 ? 26.600 -12.120 1.578 1.00 60.22 708 ASP A O 1
ATOM 5512 N N . LEU A 1 709 ? 26.443 -12.158 3.816 1.00 66.56 709 LEU A N 1
ATOM 5513 C CA . LEU A 1 709 ? 26.753 -10.734 4.015 1.00 66.56 709 LEU A CA 1
ATOM 5514 C C . LEU A 1 709 ? 28.251 -10.432 3.941 1.00 66.56 709 LEU A C 1
ATOM 5516 O O . LEU A 1 709 ? 28.639 -9.275 3.830 1.00 66.56 709 LEU A O 1
ATOM 5520 N N . ARG A 1 710 ? 29.115 -11.446 4.045 1.00 68.50 710 ARG A N 1
ATOM 5521 C CA . ARG A 1 710 ? 30.561 -11.272 4.225 1.00 68.50 710 ARG A CA 1
ATOM 5522 C C . ARG A 1 710 ? 31.189 -10.420 3.127 1.00 68.50 710 ARG A C 1
ATOM 5524 O O . ARG A 1 710 ? 31.965 -9.519 3.439 1.00 68.50 710 ARG A O 1
ATOM 5531 N N . ASP A 1 711 ? 30.848 -10.694 1.873 1.00 61.56 711 ASP A N 1
ATOM 5532 C CA . ASP A 1 711 ? 31.414 -9.985 0.724 1.00 61.56 711 ASP A CA 1
ATOM 5533 C C . ASP A 1 711 ? 30.831 -8.576 0.576 1.00 61.56 711 ASP A C 1
ATOM 5535 O O . ASP A 1 711 ? 31.509 -7.679 0.078 1.00 61.56 711 ASP A O 1
ATOM 5539 N N . GLU A 1 712 ? 29.583 -8.366 0.995 1.00 62.88 712 GLU A N 1
ATOM 5540 C CA . GLU A 1 712 ? 28.937 -7.050 1.026 1.00 62.88 712 GLU A CA 1
ATOM 5541 C C . GLU A 1 712 ? 29.532 -6.176 2.136 1.00 62.88 712 GLU A C 1
ATOM 5543 O O . GLU A 1 712 ? 30.002 -5.075 1.866 1.00 62.88 712 GLU A O 1
ATOM 5548 N N . VAL A 1 713 ? 29.650 -6.714 3.353 1.00 71.19 713 VAL A N 1
ATOM 5549 C CA . VAL A 1 713 ? 30.290 -6.059 4.503 1.00 71.19 713 VAL A CA 1
ATOM 5550 C C . VAL A 1 713 ? 31.760 -5.755 4.212 1.00 71.19 713 VAL A C 1
ATOM 5552 O O . VAL A 1 713 ? 32.242 -4.665 4.511 1.00 71.19 713 VAL A O 1
ATOM 5555 N N . TYR A 1 714 ? 32.499 -6.687 3.602 1.00 69.00 714 TYR A N 1
ATOM 5556 C CA . TYR A 1 714 ? 33.885 -6.440 3.202 1.00 69.00 714 TYR A CA 1
ATOM 5557 C C . TYR A 1 714 ? 33.982 -5.327 2.150 1.00 69.00 714 TYR A C 1
ATOM 5559 O O . TYR A 1 714 ? 34.847 -4.458 2.268 1.00 69.00 714 TYR A O 1
ATOM 5567 N N . ARG A 1 715 ? 33.081 -5.308 1.156 1.00 63.59 715 ARG A N 1
ATOM 5568 C CA . ARG A 1 715 ? 33.001 -4.232 0.153 1.00 63.59 715 ARG A CA 1
ATOM 5569 C C . ARG A 1 715 ? 32.685 -2.882 0.782 1.00 63.59 715 ARG A C 1
ATOM 5571 O O . ARG A 1 715 ? 33.347 -1.909 0.440 1.00 63.59 715 ARG A O 1
ATOM 5578 N N . GLU A 1 716 ? 31.742 -2.829 1.713 1.00 67.44 716 GLU A N 1
ATOM 5579 C CA . GLU A 1 716 ? 31.397 -1.614 2.453 1.00 67.44 716 GLU A CA 1
ATOM 5580 C C . GLU A 1 716 ? 32.588 -1.085 3.271 1.00 67.44 716 GLU A C 1
ATOM 5582 O O . GLU A 1 716 ? 32.874 0.112 3.243 1.00 67.44 716 GLU A O 1
ATOM 5587 N N . ILE A 1 717 ? 33.343 -1.971 3.930 1.00 73.69 717 ILE A N 1
ATOM 5588 C CA . ILE A 1 717 ? 34.543 -1.595 4.695 1.00 73.69 717 ILE A CA 1
ATOM 5589 C C . ILE A 1 717 ? 35.668 -1.099 3.774 1.00 73.69 717 ILE A C 1
ATOM 5591 O O . ILE A 1 717 ? 36.319 -0.101 4.084 1.00 73.69 717 ILE A O 1
ATOM 5595 N N . MET A 1 718 ? 35.929 -1.797 2.663 1.00 70.38 718 MET A N 1
ATOM 5596 C CA . MET A 1 718 ? 37.051 -1.488 1.765 1.00 70.38 718 MET A CA 1
ATOM 5597 C C . MET A 1 718 ? 36.764 -0.316 0.826 1.00 70.38 718 MET A C 1
ATOM 5599 O O . MET A 1 718 ? 37.683 0.419 0.473 1.00 70.38 718 MET A O 1
ATOM 5603 N N . ASN A 1 719 ? 35.497 -0.102 0.463 1.00 66.75 719 ASN A N 1
ATOM 5604 C CA . ASN A 1 719 ? 35.045 0.999 -0.381 1.00 66.75 719 ASN A CA 1
ATOM 5605 C C . ASN A 1 719 ? 33.919 1.789 0.313 1.00 66.75 719 ASN A C 1
ATOM 5607 O O . ASN A 1 719 ? 32.769 1.730 -0.130 1.00 66.75 719 ASN A O 1
ATOM 5611 N N . PRO A 1 720 ? 34.226 2.612 1.336 1.00 65.31 720 PRO A N 1
ATOM 5612 C CA . PRO A 1 720 ? 33.215 3.384 2.069 1.00 65.31 720 PRO A CA 1
ATOM 5613 C C . PRO A 1 720 ? 32.406 4.341 1.180 1.00 65.31 720 PRO A C 1
ATOM 5615 O O . PRO A 1 720 ? 31.298 4.745 1.524 1.00 65.31 720 PRO A O 1
ATOM 5618 N N . GLU A 1 721 ? 32.959 4.725 0.025 1.00 61.66 721 GLU A N 1
ATOM 5619 C CA . GLU A 1 721 ? 32.277 5.536 -0.987 1.00 61.66 721 GLU A CA 1
ATOM 5620 C C . GLU A 1 721 ? 31.089 4.803 -1.639 1.00 61.66 721 GLU A C 1
ATOM 5622 O O . GLU A 1 721 ? 30.128 5.460 -2.024 1.00 61.66 721 GLU A O 1
ATOM 5627 N N . GLN A 1 722 ? 31.105 3.464 -1.718 1.00 60.78 722 GLN A N 1
ATOM 5628 C CA . GLN A 1 722 ? 30.004 2.662 -2.282 1.00 60.78 722 GLN A CA 1
ATOM 5629 C C . GLN A 1 722 ? 28.801 2.544 -1.337 1.00 60.78 722 GLN A C 1
ATOM 5631 O O . GLN A 1 722 ? 27.689 2.319 -1.801 1.00 60.78 722 GLN A O 1
ATOM 5636 N N . ALA A 1 723 ? 29.004 2.739 -0.031 1.00 63.69 723 ALA A N 1
ATOM 5637 C CA . ALA A 1 723 ? 27.934 2.762 0.970 1.00 63.69 723 ALA A CA 1
ATOM 5638 C C . ALA A 1 723 ? 27.237 4.133 1.081 1.00 63.69 723 ALA A C 1
ATOM 5640 O O . ALA A 1 723 ? 26.272 4.307 1.831 1.00 63.69 723 ALA A O 1
ATOM 5641 N N . ARG A 1 724 ? 27.729 5.143 0.351 1.00 76.56 724 ARG A N 1
ATOM 5642 C CA . ARG A 1 724 ? 27.100 6.464 0.303 1.00 76.56 724 ARG A CA 1
ATOM 5643 C C . ARG A 1 724 ? 25.795 6.406 -0.489 1.00 76.56 724 ARG A C 1
ATOM 5645 O O . ARG A 1 724 ? 25.665 5.678 -1.465 1.00 76.56 724 ARG A O 1
ATOM 5652 N N . GLY A 1 725 ? 24.823 7.205 -0.058 1.00 80.56 725 GLY A N 1
ATOM 5653 C CA . GLY A 1 725 ? 23.547 7.345 -0.751 1.00 80.56 725 GLY A CA 1
ATOM 5654 C C . GLY A 1 725 ? 23.657 8.173 -2.026 1.00 80.56 725 GLY A C 1
ATOM 5655 O O . GLY A 1 725 ? 24.722 8.661 -2.397 1.00 80.56 725 GLY A O 1
ATOM 5656 N N . VAL A 1 726 ? 22.515 8.426 -2.658 1.00 85.56 726 VAL A N 1
ATOM 5657 C CA . VAL A 1 726 ? 22.415 9.270 -3.852 1.00 85.56 726 VAL A CA 1
ATOM 5658 C C . VAL A 1 726 ? 22.851 10.699 -3.514 1.00 85.56 726 VAL A C 1
ATOM 5660 O O . VAL A 1 726 ? 22.254 11.369 -2.665 1.00 85.56 726 VAL A O 1
ATOM 5663 N N . GLN A 1 727 ? 23.905 11.164 -4.179 1.00 88.12 727 GLN A N 1
ATOM 5664 C CA . GLN A 1 727 ? 24.532 12.464 -3.947 1.00 88.12 727 GLN A CA 1
ATOM 5665 C C . GLN A 1 727 ? 23.997 13.538 -4.903 1.00 88.12 727 GLN A C 1
ATOM 5667 O O . GLN A 1 727 ? 23.657 13.257 -6.050 1.00 88.12 727 GLN A O 1
ATOM 5672 N N . SER A 1 728 ? 23.942 14.787 -4.436 1.00 89.06 728 SER A N 1
ATOM 5673 C CA . SER A 1 728 ? 23.574 15.943 -5.265 1.00 89.06 728 SER A CA 1
ATOM 5674 C C . SER A 1 728 ? 24.821 16.573 -5.874 1.00 89.06 728 SER A C 1
ATOM 5676 O O . SER A 1 728 ? 25.742 16.944 -5.150 1.00 89.06 728 SER A O 1
ATOM 5678 N N . LYS A 1 729 ? 24.864 16.714 -7.200 1.00 87.00 729 LYS A N 1
ATOM 5679 C CA . LYS A 1 729 ? 25.996 17.355 -7.888 1.00 87.00 729 LYS A CA 1
ATOM 5680 C C . LYS A 1 729 ? 25.988 18.867 -7.687 1.00 87.00 729 LYS A C 1
ATOM 5682 O O . LYS A 1 729 ? 27.052 19.459 -7.539 1.00 87.00 729 LYS A O 1
ATOM 5687 N N . ASP A 1 730 ? 24.802 19.468 -7.620 1.00 86.81 730 ASP A N 1
ATOM 5688 C CA . ASP A 1 730 ? 24.655 20.911 -7.453 1.00 86.81 730 ASP A CA 1
ATOM 5689 C C . ASP A 1 730 ? 24.926 21.374 -6.004 1.00 86.81 730 ASP A C 1
ATOM 5691 O O . ASP A 1 730 ? 25.217 22.548 -5.775 1.00 86.81 730 ASP A O 1
ATOM 5695 N N . LEU A 1 731 ? 24.859 20.471 -5.013 1.00 88.25 731 LEU A N 1
ATOM 5696 C CA . LEU A 1 731 ? 25.079 20.771 -3.590 1.00 88.25 731 LEU A CA 1
ATOM 5697 C C . LEU A 1 731 ? 26.182 19.887 -2.970 1.00 88.25 731 LEU A C 1
ATOM 5699 O O . LEU A 1 731 ? 25.905 19.065 -2.090 1.00 88.25 731 LEU A O 1
ATOM 5703 N N . PRO A 1 732 ? 27.461 20.078 -3.343 1.00 87.56 732 PRO A N 1
ATOM 5704 C CA . PRO A 1 732 ? 28.564 19.251 -2.846 1.00 87.56 732 PRO A CA 1
ATOM 5705 C C . PRO A 1 732 ? 28.750 19.339 -1.323 1.00 87.56 732 PRO A C 1
ATOM 5707 O O . PRO A 1 732 ? 29.072 18.338 -0.682 1.00 87.56 732 PRO A O 1
ATOM 5710 N N . GLY A 1 733 ? 28.484 20.504 -0.718 1.00 86.62 733 GLY A N 1
ATOM 5711 C CA . GLY A 1 733 ? 28.526 20.676 0.738 1.00 86.62 733 GLY A CA 1
ATOM 5712 C C . GLY A 1 733 ? 27.508 19.798 1.475 1.00 86.62 733 GLY A C 1
ATOM 5713 O O . GLY A 1 733 ? 27.796 19.301 2.562 1.00 86.62 733 GLY A O 1
ATOM 5714 N N . LEU A 1 734 ? 26.349 19.525 0.863 1.00 89.69 734 LEU A N 1
ATOM 5715 C CA . LEU A 1 734 ? 25.347 18.627 1.439 1.00 89.69 734 LEU A CA 1
ATOM 5716 C C . LEU A 1 734 ? 25.849 17.178 1.459 1.00 89.69 734 LEU A C 1
ATOM 5718 O O . LEU A 1 734 ? 25.635 16.468 2.440 1.00 89.69 734 LEU A O 1
ATOM 5722 N N . ASN A 1 735 ? 26.572 16.751 0.420 1.00 90.06 735 ASN A N 1
ATOM 5723 C CA . ASN A 1 735 ? 27.149 15.406 0.354 1.00 90.06 735 ASN A CA 1
ATOM 5724 C C . ASN A 1 735 ? 28.226 15.188 1.414 1.00 90.06 735 ASN A C 1
ATOM 5726 O O . ASN A 1 735 ? 28.360 14.078 1.917 1.00 90.06 735 ASN A O 1
ATOM 5730 N N . GLN A 1 736 ? 28.979 16.230 1.780 1.00 86.94 736 GLN A N 1
ATOM 5731 C CA . GLN A 1 736 ? 29.985 16.131 2.840 1.00 86.94 736 GLN A CA 1
ATOM 5732 C C . GLN A 1 736 ? 29.355 15.809 4.197 1.00 86.94 736 GLN A C 1
ATOM 5734 O O . GLN A 1 736 ? 29.982 15.101 4.985 1.00 86.94 736 GLN A O 1
ATOM 5739 N N . VAL A 1 737 ? 28.127 16.281 4.436 1.00 89.88 737 VAL A N 1
ATOM 5740 C CA . VAL A 1 737 ? 27.407 16.090 5.698 1.00 89.88 737 VAL A CA 1
ATOM 5741 C C . VAL A 1 737 ? 26.520 14.845 5.661 1.00 89.88 737 VAL A C 1
ATOM 5743 O O . VAL A 1 737 ? 26.702 13.970 6.490 1.00 89.88 737 VAL A O 1
ATOM 5746 N N . LEU A 1 738 ? 25.601 14.719 4.695 1.00 89.50 738 LEU A N 1
ATOM 5747 C CA . LEU A 1 738 ? 24.634 13.606 4.639 1.00 89.50 738 LEU A CA 1
ATOM 5748 C C . LEU A 1 738 ? 25.182 12.321 4.013 1.00 89.50 738 LEU A C 1
ATOM 5750 O O . LEU A 1 738 ? 24.576 11.258 4.155 1.00 89.50 738 LEU A O 1
ATOM 5754 N N . LYS A 1 739 ? 26.281 12.418 3.255 1.00 88.69 739 LYS A N 1
ATOM 5755 C CA . LYS A 1 739 ? 26.800 11.329 2.412 1.00 88.69 739 LYS A CA 1
ATOM 5756 C C . LYS A 1 739 ? 25.758 10.794 1.414 1.00 88.69 739 LYS A C 1
ATOM 5758 O O . LYS A 1 739 ? 25.808 9.627 1.049 1.00 88.69 739 LYS A O 1
ATOM 5763 N N . GLY A 1 740 ? 24.827 11.647 0.980 1.00 89.31 740 GLY A N 1
ATOM 5764 C CA . GLY A 1 740 ? 23.726 11.301 0.076 1.00 89.31 740 GLY A CA 1
ATOM 5765 C C . GLY A 1 740 ? 22.497 10.712 0.778 1.00 89.31 740 GLY A C 1
ATOM 5766 O O . GLY A 1 740 ? 22.528 10.412 1.965 1.00 89.31 740 GLY A O 1
ATOM 5767 N N . HIS A 1 741 ? 21.397 10.570 0.041 1.00 91.75 741 HIS A N 1
ATOM 5768 C CA . HIS A 1 741 ? 20.158 9.967 0.540 1.00 91.75 741 HIS A CA 1
ATOM 5769 C C . HIS A 1 741 ? 20.097 8.477 0.206 1.00 91.75 741 HIS A C 1
ATOM 5771 O O . HIS A 1 741 ? 20.325 8.092 -0.942 1.00 91.75 741 HIS A O 1
ATOM 5777 N N . ARG A 1 742 ? 19.782 7.637 1.196 1.00 89.38 742 ARG A N 1
ATOM 5778 C CA . ARG A 1 742 ? 19.769 6.177 1.028 1.00 89.38 742 ARG A CA 1
ATOM 5779 C C . ARG A 1 742 ? 18.339 5.626 0.918 1.00 89.38 742 ARG A C 1
ATOM 5781 O O . ARG A 1 742 ? 17.427 6.192 1.534 1.00 89.38 742 ARG A O 1
ATOM 5788 N N . PRO A 1 743 ? 18.123 4.550 0.139 1.00 87.12 743 PRO A N 1
ATOM 5789 C CA . PRO A 1 743 ? 16.890 3.769 0.174 1.00 87.12 743 PRO A CA 1
ATOM 5790 C C . PRO A 1 743 ? 16.527 3.342 1.598 1.00 87.12 743 PRO A C 1
ATOM 5792 O O . PRO A 1 743 ? 17.386 3.225 2.470 1.00 87.12 743 PRO A O 1
ATOM 5795 N N . GLY A 1 744 ? 15.233 3.193 1.869 1.00 88.81 744 GLY A N 1
ATOM 5796 C CA . GLY A 1 744 ? 14.768 2.794 3.191 1.00 88.81 744 GLY A CA 1
ATOM 5797 C C . GLY A 1 744 ? 14.889 3.864 4.279 1.00 88.81 744 GLY A C 1
ATOM 5798 O O . GLY A 1 744 ? 14.505 3.571 5.409 1.00 88.81 744 GLY A O 1
ATOM 5799 N N . GLU A 1 745 ? 15.368 5.080 3.989 1.00 94.44 745 GLU A N 1
ATOM 5800 C CA . GLU A 1 745 ? 15.440 6.198 4.943 1.00 94.44 745 GLU A CA 1
ATOM 5801 C C . GLU A 1 745 ? 14.259 7.176 4.825 1.00 94.44 745 GLU A C 1
ATOM 5803 O O . GLU A 1 745 ? 13.690 7.392 3.751 1.00 94.44 745 GLU A O 1
ATOM 5808 N N . LEU A 1 746 ? 13.934 7.826 5.946 1.00 96.38 746 LEU A N 1
ATOM 5809 C CA . LEU A 1 746 ? 13.027 8.971 6.015 1.00 96.38 746 LEU A CA 1
ATOM 5810 C C . LEU A 1 746 ? 13.809 10.253 6.340 1.00 96.38 746 LEU A C 1
ATOM 5812 O O . LEU A 1 746 ? 14.341 10.403 7.442 1.00 96.38 746 LEU A O 1
ATOM 5816 N N . THR A 1 747 ? 13.811 11.209 5.413 1.00 95.88 747 THR A N 1
ATOM 5817 C CA . THR A 1 747 ? 14.327 12.566 5.628 1.00 95.88 747 THR A CA 1
ATOM 5818 C C . THR A 1 747 ? 13.177 13.526 5.908 1.00 95.88 747 THR A C 1
ATOM 5820 O O . THR A 1 747 ? 12.287 13.704 5.076 1.00 95.88 747 THR A O 1
ATOM 5823 N N . ILE A 1 748 ? 13.220 14.203 7.055 1.00 94.31 748 ILE A N 1
ATOM 5824 C CA . ILE A 1 748 ? 12.318 15.314 7.372 1.00 94.31 748 ILE A CA 1
ATOM 5825 C C . ILE A 1 748 ? 12.975 16.624 6.953 1.00 94.31 748 ILE A C 1
ATOM 5827 O O . ILE A 1 748 ? 14.056 16.961 7.438 1.00 94.31 748 ILE A O 1
ATOM 5831 N N . LEU A 1 749 ? 12.295 17.387 6.097 1.00 93.12 749 LEU A N 1
ATOM 5832 C CA . LEU A 1 749 ? 12.678 18.755 5.758 1.00 93.12 749 LEU A CA 1
ATOM 5833 C C . LEU A 1 749 ? 11.717 19.749 6.413 1.00 93.12 749 LEU A C 1
ATOM 5835 O O . LEU A 1 749 ? 10.505 19.702 6.196 1.00 93.12 749 LEU A O 1
ATOM 5839 N N . THR A 1 750 ? 12.255 20.715 7.151 1.00 91.25 750 THR A N 1
ATOM 5840 C CA . THR A 1 750 ? 11.467 21.790 7.758 1.00 91.25 750 THR A CA 1
ATOM 5841 C C . THR A 1 750 ? 12.085 23.170 7.529 1.00 91.25 750 THR A C 1
ATOM 5843 O O . THR A 1 750 ? 13.187 23.313 7.005 1.00 91.25 750 THR A O 1
ATOM 5846 N N . GLY A 1 751 ? 11.335 24.215 7.861 1.00 88.00 751 GLY A N 1
ATOM 5847 C CA . GLY A 1 751 ? 11.761 25.605 7.726 1.00 88.00 751 GLY A CA 1
ATOM 5848 C C . GLY A 1 751 ? 10.584 26.572 7.560 1.00 88.00 751 GLY A C 1
ATOM 5849 O O . GLY A 1 751 ? 9.476 26.142 7.192 1.00 88.00 751 GLY A O 1
ATOM 5850 N N . PRO A 1 752 ? 10.798 27.881 7.787 1.00 83.94 752 PRO A N 1
ATOM 5851 C CA . PRO A 1 752 ? 9.746 28.895 7.740 1.00 83.94 752 PRO A CA 1
ATOM 5852 C C . PRO A 1 752 ? 8.972 28.910 6.414 1.00 83.94 752 PRO A C 1
ATOM 5854 O O . PRO A 1 752 ? 9.441 28.444 5.367 1.00 83.94 752 PRO A O 1
ATOM 5857 N N . THR A 1 753 ? 7.745 29.427 6.432 1.00 82.44 753 THR A N 1
ATOM 5858 C CA . THR A 1 753 ? 6.948 29.586 5.206 1.00 82.44 753 THR A CA 1
ATOM 5859 C C . THR A 1 753 ? 7.664 30.525 4.234 1.00 82.44 753 THR A C 1
ATOM 5861 O O . THR A 1 753 ? 8.172 31.566 4.634 1.00 82.44 753 THR A O 1
ATOM 5864 N N . GLY A 1 754 ? 7.742 30.141 2.957 1.00 81.12 754 GLY A N 1
ATOM 5865 C CA . GLY A 1 754 ? 8.403 30.944 1.921 1.00 81.12 754 GLY A CA 1
ATOM 5866 C C . GLY A 1 754 ? 9.937 30.877 1.882 1.00 81.12 754 GLY A C 1
ATOM 5867 O O . GLY A 1 754 ? 10.529 31.484 0.995 1.00 81.12 754 GLY A O 1
ATOM 5868 N N . ILE A 1 755 ? 10.595 30.109 2.765 1.00 87.19 755 ILE A N 1
ATOM 5869 C CA . ILE A 1 755 ? 12.071 30.052 2.813 1.00 87.19 755 ILE A CA 1
ATOM 5870 C C . ILE A 1 755 ? 12.719 29.364 1.594 1.00 87.19 755 ILE A C 1
ATOM 5872 O O . ILE A 1 755 ? 13.881 29.613 1.284 1.00 87.19 755 ILE A O 1
ATOM 5876 N N . GLY A 1 756 ? 11.962 28.527 0.872 1.00 87.75 756 GLY A N 1
ATOM 5877 C CA . GLY A 1 756 ? 12.447 27.804 -0.314 1.00 87.75 756 GLY A CA 1
ATOM 5878 C C . GLY A 1 756 ? 12.506 26.276 -0.194 1.00 87.75 756 GLY A C 1
ATOM 5879 O O . GLY A 1 756 ? 13.196 25.654 -0.991 1.00 87.75 756 GLY A O 1
ATOM 5880 N N . LYS A 1 757 ? 11.769 25.658 0.745 1.00 91.06 757 LYS A N 1
ATOM 5881 C CA . LYS A 1 757 ? 11.689 24.187 0.931 1.00 91.06 757 LYS A CA 1
ATOM 5882 C C . LYS A 1 757 ? 11.481 23.419 -0.372 1.00 91.06 757 LYS A C 1
ATOM 5884 O O . LYS A 1 757 ? 12.354 22.663 -0.786 1.00 91.06 757 LYS A O 1
ATOM 5889 N N . THR A 1 758 ? 10.371 23.687 -1.055 1.00 92.25 758 THR A N 1
ATOM 5890 C CA . THR A 1 758 ? 10.040 23.031 -2.323 1.00 92.25 758 THR A CA 1
ATOM 5891 C C . THR A 1 758 ? 11.105 23.269 -3.392 1.00 92.25 758 THR A C 1
ATOM 5893 O O . THR A 1 758 ? 11.354 22.382 -4.193 1.00 92.25 758 THR A O 1
ATOM 5896 N N . THR A 1 759 ? 11.760 24.437 -3.397 1.00 92.06 759 THR A N 1
ATOM 5897 C CA . THR A 1 759 ? 12.818 24.783 -4.362 1.00 92.06 759 THR A CA 1
ATOM 5898 C C . THR A 1 759 ? 14.091 23.957 -4.159 1.00 92.06 759 THR A C 1
ATOM 5900 O O . THR A 1 759 ? 14.698 23.534 -5.140 1.00 92.06 759 THR A O 1
ATOM 5903 N N . ILE A 1 760 ? 14.487 23.704 -2.903 1.00 92.62 760 ILE A N 1
ATOM 5904 C CA . ILE A 1 760 ? 15.623 22.821 -2.591 1.00 92.62 760 ILE A CA 1
ATOM 5905 C C . ILE A 1 760 ? 15.297 21.391 -3.006 1.00 92.62 760 ILE A C 1
ATOM 5907 O O . ILE A 1 760 ? 16.082 20.758 -3.707 1.00 92.62 760 ILE A O 1
ATOM 5911 N N . ILE A 1 761 ? 14.122 20.886 -2.618 1.00 94.56 761 ILE A N 1
ATOM 5912 C CA . ILE A 1 761 ? 13.760 19.496 -2.917 1.00 94.56 761 ILE A CA 1
ATOM 5913 C C . ILE A 1 761 ? 13.598 19.282 -4.420 1.00 94.56 761 ILE A C 1
ATOM 5915 O O . ILE A 1 761 ? 13.990 18.231 -4.926 1.00 94.56 761 ILE A O 1
ATOM 5919 N N . SER A 1 762 ? 13.054 20.260 -5.150 1.00 94.81 762 SER A N 1
ATOM 5920 C CA . SER A 1 762 ? 12.910 20.175 -6.604 1.00 94.81 762 SER A CA 1
ATOM 5921 C C . SER A 1 762 ? 14.263 20.077 -7.297 1.00 94.81 762 SER A C 1
ATOM 5923 O O . SER A 1 762 ? 14.419 19.233 -8.172 1.00 94.81 762 SER A O 1
ATOM 5925 N N . GLN A 1 763 ? 15.269 20.829 -6.846 1.00 93.38 763 GLN A N 1
ATOM 5926 C CA . GLN A 1 763 ? 16.625 20.722 -7.386 1.00 93.38 763 GLN A CA 1
ATOM 5927 C C . GLN A 1 763 ? 17.307 19.395 -7.020 1.00 93.38 763 GLN A C 1
ATOM 5929 O O . GLN A 1 763 ? 17.859 18.742 -7.901 1.00 93.38 763 GLN A O 1
ATOM 5934 N N . LEU A 1 764 ? 17.190 18.940 -5.766 1.00 93.69 764 LEU A N 1
ATOM 5935 C CA . LEU A 1 764 ? 17.693 17.621 -5.352 1.00 93.69 764 LEU A CA 1
ATOM 5936 C C . LEU A 1 764 ? 17.066 16.491 -6.181 1.00 93.69 764 LEU A C 1
ATOM 5938 O O . LEU A 1 764 ? 17.767 15.603 -6.655 1.00 93.69 764 LEU A O 1
ATOM 5942 N N . SER A 1 765 ? 15.754 16.562 -6.415 1.00 95.12 765 SER A N 1
ATOM 5943 C CA . SER A 1 765 ? 15.031 15.590 -7.242 1.00 95.12 765 SER A CA 1
ATOM 5944 C C . SER A 1 765 ? 15.565 15.546 -8.674 1.00 95.12 765 SER A C 1
ATOM 5946 O O . SER A 1 765 ? 15.641 14.471 -9.263 1.00 95.12 765 SER A O 1
ATOM 5948 N N . LEU A 1 766 ? 15.949 16.694 -9.244 1.00 94.19 766 LEU A N 1
ATOM 5949 C CA . LEU A 1 766 ? 16.530 16.752 -10.588 1.00 94.19 766 LEU A CA 1
ATOM 5950 C C . LEU A 1 766 ? 17.916 16.116 -10.637 1.00 94.19 766 LEU A C 1
ATOM 5952 O O . LEU A 1 766 ? 18.189 15.364 -11.568 1.00 94.19 766 LEU A O 1
ATOM 5956 N N . ASP A 1 767 ? 18.766 16.365 -9.643 1.00 91.81 767 ASP A N 1
ATOM 5957 C CA . ASP A 1 767 ? 20.080 15.718 -9.545 1.00 91.81 767 ASP A CA 1
ATOM 5958 C C . ASP A 1 767 ? 19.961 14.196 -9.437 1.00 91.81 767 ASP A C 1
ATOM 5960 O O . ASP A 1 767 ? 20.713 13.453 -10.077 1.00 91.81 767 ASP A O 1
ATOM 5964 N N . TYR A 1 768 ? 18.975 13.728 -8.674 1.00 91.25 768 TYR A N 1
ATOM 5965 C CA . TYR A 1 768 ? 18.686 12.307 -8.518 1.00 91.25 768 TYR A CA 1
ATOM 5966 C C . TYR A 1 768 ? 18.173 11.708 -9.828 1.00 91.25 768 TYR A C 1
ATOM 5968 O O . TYR A 1 768 ? 18.712 10.702 -10.289 1.00 91.25 768 TYR A O 1
ATOM 5976 N N . CYS A 1 769 ? 17.226 12.369 -10.498 1.00 90.06 769 CYS A N 1
ATOM 5977 C CA . CYS A 1 769 ? 16.723 11.934 -11.801 1.00 90.06 769 CYS A CA 1
ATOM 5978 C C . CYS A 1 769 ? 17.828 11.885 -12.869 1.00 90.06 769 CYS A C 1
ATOM 5980 O O . CYS A 1 769 ? 17.902 10.909 -13.614 1.00 90.06 769 CYS A O 1
ATOM 5982 N N . LYS A 1 770 ? 18.719 12.887 -12.915 1.00 86.81 770 LYS A N 1
ATOM 5983 C CA . LYS A 1 770 ? 19.901 12.911 -13.802 1.00 86.81 770 LYS A CA 1
ATOM 5984 C C . LYS A 1 770 ? 20.870 11.764 -13.518 1.00 86.81 770 LYS A C 1
ATOM 5986 O O . LYS A 1 770 ? 21.574 11.319 -14.416 1.00 86.81 770 LYS A O 1
ATOM 5991 N N . SER A 1 771 ? 20.902 11.291 -12.276 1.00 82.75 771 SER A N 1
ATOM 5992 C CA . SER A 1 771 ? 21.694 10.133 -11.850 1.00 82.75 771 SER A CA 1
ATOM 5993 C C . SER A 1 771 ? 20.945 8.803 -12.032 1.00 82.75 771 SER A C 1
ATOM 5995 O O . SER A 1 771 ? 21.439 7.762 -11.617 1.00 82.75 771 SER A O 1
ATOM 5997 N N . GLY A 1 772 ? 19.754 8.819 -12.643 1.00 79.25 772 GLY A N 1
ATOM 5998 C CA . GLY A 1 772 ? 18.952 7.629 -12.926 1.00 79.25 772 GLY A CA 1
ATOM 5999 C C . GLY A 1 772 ? 18.029 7.180 -11.788 1.00 79.25 772 GLY A C 1
ATOM 6000 O O . GLY A 1 772 ? 17.470 6.082 -11.828 1.00 79.25 772 GLY A O 1
ATOM 6001 N N . VAL A 1 773 ? 17.834 8.005 -10.762 1.00 87.00 773 VAL A N 1
ATOM 6002 C CA . VAL A 1 773 ? 16.941 7.699 -9.639 1.00 87.00 773 VAL A CA 1
ATOM 6003 C C . VAL A 1 773 ? 15.528 8.172 -9.955 1.00 87.00 773 VAL A C 1
ATOM 6005 O O . VAL A 1 773 ? 15.246 9.363 -10.076 1.00 87.00 773 VAL A O 1
ATOM 6008 N N . SER A 1 774 ? 14.621 7.211 -10.066 1.00 89.94 774 SER A N 1
ATOM 6009 C CA . SER A 1 774 ? 13.197 7.428 -10.289 1.00 89.94 774 SER A CA 1
ATOM 6010 C C . SER A 1 774 ? 12.547 8.139 -9.104 1.00 89.94 774 SER A C 1
ATOM 6012 O O . SER A 1 774 ? 12.512 7.620 -7.984 1.00 89.94 774 SER A O 1
ATOM 6014 N N . THR A 1 775 ? 12.020 9.334 -9.358 1.00 94.75 775 THR A N 1
ATOM 6015 C CA . THR A 1 775 ? 11.500 10.228 -8.320 1.00 94.75 775 THR A CA 1
ATOM 6016 C C . THR A 1 775 ? 10.004 10.461 -8.485 1.00 94.75 775 THR A C 1
ATOM 6018 O O . THR A 1 775 ? 9.547 10.830 -9.564 1.00 94.75 775 THR A O 1
ATOM 6021 N N . LEU A 1 776 ? 9.233 10.288 -7.412 1.00 96.81 776 LEU A N 1
ATOM 6022 C CA . LEU A 1 776 ? 7.797 10.566 -7.363 1.00 96.81 776 LEU A CA 1
ATOM 6023 C C . LEU A 1 776 ? 7.502 11.788 -6.497 1.00 96.81 776 LEU A C 1
ATOM 6025 O O . LEU A 1 776 ? 7.883 11.837 -5.331 1.00 96.81 776 LEU A O 1
ATOM 6029 N N . TRP A 1 777 ? 6.740 12.729 -7.041 1.00 96.25 777 TRP A N 1
ATOM 6030 C CA . TRP A 1 777 ? 6.316 13.946 -6.359 1.00 96.25 777 TRP A CA 1
ATOM 6031 C C . TRP A 1 777 ? 4.848 13.913 -5.945 1.00 96.25 777 TRP A C 1
ATOM 6033 O O . TRP A 1 777 ? 3.954 13.870 -6.786 1.00 96.25 777 TRP A O 1
ATOM 6043 N N . GLY A 1 778 ? 4.594 14.021 -4.645 1.00 93.81 778 GLY A N 1
ATOM 6044 C CA . GLY A 1 778 ? 3.304 14.367 -4.057 1.00 93.81 778 GLY A CA 1
ATOM 6045 C C . GLY A 1 778 ? 3.291 15.821 -3.607 1.00 93.81 778 GLY A C 1
ATOM 6046 O O . GLY A 1 778 ? 3.568 16.100 -2.443 1.00 93.81 778 GLY A O 1
ATOM 6047 N N . SER A 1 779 ? 2.990 16.746 -4.525 1.00 89.50 779 SER A N 1
ATOM 6048 C CA . SER A 1 779 ? 2.842 18.166 -4.193 1.00 89.50 779 SER A CA 1
ATOM 6049 C C . SER A 1 779 ? 1.384 18.480 -3.857 1.00 89.50 779 SER A C 1
ATOM 6051 O O . SER A 1 779 ? 0.553 18.700 -4.730 1.00 89.50 779 SER A O 1
ATOM 6053 N N . PHE A 1 780 ? 1.069 18.473 -2.566 1.00 85.69 780 PHE A N 1
ATOM 6054 C CA . PHE A 1 780 ? -0.253 18.799 -2.032 1.00 85.69 780 PHE A CA 1
ATOM 6055 C C . PHE A 1 780 ? -0.448 20.312 -1.845 1.00 85.69 780 PHE A C 1
ATOM 6057 O O . PHE A 1 780 ? -1.587 20.771 -1.763 1.00 85.69 780 PHE A O 1
ATOM 6064 N N . GLU A 1 781 ? 0.647 21.084 -1.801 1.00 81.19 781 GLU A N 1
ATOM 6065 C CA . GLU A 1 781 ? 0.633 22.550 -1.678 1.00 81.19 781 GLU A CA 1
ATOM 6066 C C . GLU A 1 781 ? 0.634 23.268 -3.045 1.00 81.19 781 GLU A C 1
ATOM 6068 O O . GLU A 1 781 ? -0.022 24.301 -3.211 1.00 81.19 781 GLU A O 1
ATOM 6073 N N . ILE A 1 782 ? 1.346 22.740 -4.051 1.00 84.19 782 ILE A N 1
ATOM 6074 C CA . ILE A 1 782 ? 1.541 23.389 -5.357 1.00 84.19 782 ILE A CA 1
ATOM 6075 C C . ILE A 1 782 ? 1.002 22.500 -6.481 1.00 84.19 782 ILE A C 1
ATOM 6077 O O . ILE A 1 782 ? 1.325 21.326 -6.579 1.00 84.19 782 ILE A O 1
ATOM 6081 N N . TRP A 1 783 ? 0.235 23.084 -7.405 1.00 86.50 783 TRP A N 1
ATOM 6082 C CA . TRP A 1 783 ? -0.200 22.389 -8.619 1.00 86.50 783 TRP A CA 1
ATOM 6083 C C . TRP A 1 783 ? 0.986 21.853 -9.437 1.00 86.50 783 TRP A C 1
ATOM 6085 O O . TRP A 1 783 ? 1.927 22.601 -9.721 1.00 86.50 783 TRP A O 1
ATOM 6095 N N . ASN A 1 784 ? 0.887 20.609 -9.920 1.00 90.75 784 ASN A N 1
ATOM 6096 C CA . ASN A 1 784 ? 1.940 19.942 -10.702 1.00 90.75 784 ASN A CA 1
ATOM 6097 C C . ASN A 1 784 ? 2.450 20.773 -11.887 1.00 90.75 784 ASN A C 1
ATOM 6099 O O . ASN A 1 784 ? 3.643 20.780 -12.155 1.00 90.75 784 ASN A O 1
ATOM 6103 N N . THR A 1 785 ? 1.588 21.538 -12.562 1.00 90.06 785 THR A N 1
ATOM 6104 C CA . THR A 1 785 ? 1.995 22.416 -13.675 1.00 90.06 785 THR A CA 1
ATOM 6105 C C . THR A 1 785 ? 2.962 23.516 -13.235 1.00 90.06 785 THR A C 1
ATOM 6107 O O . THR A 1 785 ? 3.929 23.820 -13.931 1.00 90.06 785 THR A O 1
ATOM 6110 N N . ARG A 1 786 ? 2.745 24.106 -12.054 1.00 89.81 786 ARG A N 1
ATOM 6111 C CA . ARG A 1 786 ? 3.623 25.144 -11.492 1.00 89.81 786 ARG A CA 1
ATOM 6112 C C . ARG A 1 786 ? 4.934 24.554 -10.986 1.00 89.81 786 ARG A C 1
ATOM 6114 O O . ARG A 1 786 ? 5.973 25.193 -11.151 1.00 89.81 786 ARG A O 1
ATOM 6121 N N . LEU A 1 787 ? 4.875 23.364 -10.387 1.00 91.75 787 LEU A N 1
ATOM 6122 C CA . LEU A 1 787 ? 6.053 22.621 -9.948 1.00 91.75 787 LEU A CA 1
ATOM 6123 C C . LEU A 1 787 ? 6.921 22.213 -11.146 1.00 91.75 787 LEU A C 1
ATOM 6125 O O . LEU A 1 787 ? 8.097 22.562 -11.176 1.00 91.75 787 LEU A O 1
ATOM 6129 N N . ALA A 1 788 ? 6.333 21.574 -12.160 1.00 92.00 788 ALA A N 1
ATOM 6130 C CA . ALA A 1 788 ? 7.026 21.152 -13.375 1.00 92.00 788 ALA A CA 1
ATOM 6131 C C . ALA A 1 788 ? 7.655 22.340 -14.113 1.00 92.00 788 ALA A C 1
ATOM 6133 O O . ALA A 1 788 ? 8.813 22.262 -14.500 1.00 92.00 788 ALA A O 1
ATOM 6134 N N . ARG A 1 789 ? 6.957 23.484 -14.212 1.00 91.31 789 ARG A N 1
ATOM 6135 C CA . ARG A 1 789 ? 7.540 24.721 -14.761 1.00 91.31 789 ARG A CA 1
ATOM 6136 C C . ARG A 1 789 ? 8.803 25.145 -14.005 1.00 91.31 789 ARG A C 1
ATOM 6138 O O . ARG A 1 789 ? 9.793 25.503 -14.629 1.00 91.31 789 ARG A O 1
ATOM 6145 N N . ARG A 1 790 ? 8.772 25.122 -12.666 1.00 90.75 790 ARG A N 1
ATOM 6146 C CA . ARG A 1 790 ? 9.937 25.474 -11.837 1.00 90.75 790 ARG A CA 1
ATOM 6147 C C . ARG A 1 790 ? 11.079 24.480 -12.045 1.00 90.75 790 ARG A C 1
ATOM 6149 O O . ARG A 1 790 ? 12.211 24.909 -12.224 1.00 90.75 790 ARG A O 1
ATOM 6156 N N . MET A 1 791 ? 10.774 23.185 -12.035 1.00 94.69 791 MET A N 1
ATOM 6157 C CA . MET A 1 791 ? 11.756 22.122 -12.248 1.00 94.69 791 MET A CA 1
ATOM 6158 C C . MET A 1 791 ? 12.395 22.204 -13.634 1.00 94.69 791 MET A C 1
ATOM 6160 O O . MET A 1 791 ? 13.604 22.063 -13.742 1.00 94.69 791 MET A O 1
ATOM 6164 N N . LEU A 1 792 ? 11.619 22.503 -14.675 1.00 92.94 792 LEU A N 1
ATOM 6165 C CA . LEU A 1 792 ? 12.130 22.685 -16.030 1.00 92.94 792 LEU A CA 1
ATOM 6166 C C . LEU A 1 792 ? 13.091 23.881 -16.114 1.00 92.94 792 LEU A C 1
ATOM 6168 O O . LEU A 1 792 ? 14.185 23.745 -16.652 1.00 92.94 792 LEU A O 1
ATOM 6172 N N . SER A 1 793 ? 12.740 25.027 -15.517 1.00 91.62 793 SER A N 1
ATOM 6173 C CA . SER A 1 793 ? 13.649 26.184 -15.425 1.00 91.62 793 SER A CA 1
ATOM 6174 C C . SER A 1 793 ? 14.931 25.872 -14.646 1.00 91.62 793 SER A C 1
ATOM 6176 O O . SER A 1 793 ? 16.015 26.257 -15.079 1.00 91.62 793 SER A O 1
ATOM 6178 N N . GLN A 1 794 ? 14.832 25.130 -13.536 1.00 92.56 794 GLN A N 1
ATOM 6179 C CA . GLN A 1 794 ? 16.005 24.673 -12.779 1.00 92.56 794 GLN A CA 1
ATOM 6180 C C . GLN A 1 794 ? 16.862 23.696 -13.591 1.00 92.56 794 GLN A C 1
ATOM 6182 O O . GLN A 1 794 ? 18.087 23.769 -13.538 1.00 92.56 794 GLN A O 1
ATOM 6187 N N . TYR A 1 795 ? 16.231 22.790 -14.339 1.00 92.62 795 TYR A N 1
ATOM 6188 C CA . TYR A 1 795 ? 16.906 21.795 -15.166 1.00 92.62 795 TYR A CA 1
ATOM 6189 C C . TYR A 1 795 ? 17.710 22.457 -16.285 1.00 92.62 795 TYR A C 1
ATOM 6191 O O . TYR A 1 795 ? 18.904 22.193 -16.408 1.00 92.62 795 TYR A O 1
ATOM 6199 N N . ALA A 1 796 ? 17.067 23.361 -17.026 1.00 89.88 796 ALA A N 1
ATOM 6200 C CA . ALA A 1 796 ? 17.663 24.073 -18.149 1.00 89.88 796 ALA A CA 1
A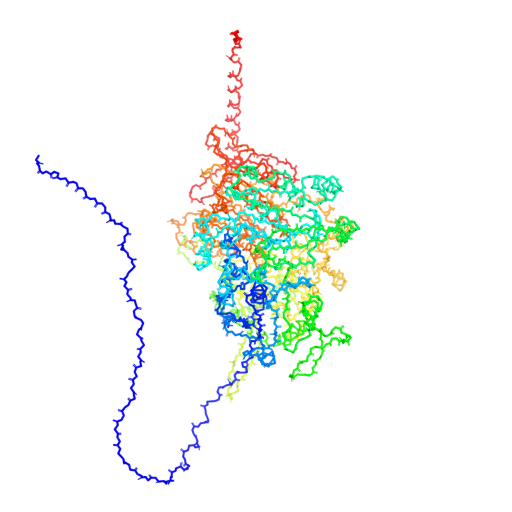TOM 6201 C C . ALA A 1 796 ? 18.610 25.207 -17.723 1.00 89.88 796 ALA A C 1
ATOM 6203 O O . ALA A 1 796 ? 19.450 25.640 -18.503 1.00 89.88 796 ALA A O 1
ATOM 6204 N N . GLY A 1 797 ? 18.479 25.717 -16.493 1.00 88.38 797 GLY A N 1
ATOM 6205 C CA . GLY A 1 797 ? 19.247 26.876 -16.035 1.00 88.38 797 GLY A CA 1
ATOM 6206 C C . GLY A 1 797 ? 18.890 28.164 -16.785 1.00 88.38 797 GLY A C 1
ATOM 6207 O O . GLY A 1 797 ? 19.725 29.055 -16.890 1.00 88.38 797 GLY A O 1
ATOM 6208 N N . THR A 1 798 ? 17.663 28.265 -17.304 1.00 84.44 798 THR A N 1
ATOM 6209 C CA . THR A 1 798 ? 17.181 29.421 -18.073 1.00 84.44 798 THR A CA 1
ATOM 6210 C C . THR A 1 798 ? 15.745 29.795 -17.702 1.00 84.44 798 THR A C 1
ATOM 6212 O O . THR A 1 798 ? 14.964 28.986 -17.185 1.00 84.44 798 THR A O 1
ATOM 6215 N N . ASP A 1 799 ? 15.390 31.048 -17.971 1.00 82.12 799 ASP A N 1
ATOM 6216 C CA . ASP A 1 799 ? 14.040 31.578 -17.805 1.00 82.12 799 ASP A CA 1
ATOM 6217 C C . ASP A 1 799 ? 13.285 31.520 -19.143 1.00 82.12 799 ASP A C 1
ATOM 6219 O O . ASP A 1 799 ? 13.423 32.382 -20.014 1.00 82.12 799 ASP A O 1
ATOM 6223 N N . PHE A 1 800 ? 12.425 30.511 -19.289 1.00 81.31 800 PHE A N 1
ATOM 6224 C CA . PHE A 1 800 ? 11.614 30.297 -20.492 1.00 81.31 800 PHE A CA 1
ATOM 6225 C C . PHE A 1 800 ? 10.579 31.394 -20.770 1.00 81.31 800 PHE A C 1
ATOM 6227 O O . PHE A 1 800 ? 9.982 31.398 -21.844 1.00 81.31 800 PHE A O 1
ATOM 6234 N N . SER A 1 801 ? 10.365 32.352 -19.857 1.00 75.25 801 SER A N 1
ATOM 6235 C CA . SER A 1 801 ? 9.586 33.550 -20.198 1.00 75.25 801 SER A CA 1
ATOM 6236 C C . SER A 1 801 ? 10.283 34.426 -21.249 1.00 75.25 801 SER A C 1
ATOM 6238 O O . SER A 1 801 ? 9.614 35.218 -21.912 1.00 75.25 801 SER A O 1
ATOM 6240 N N . LYS A 1 802 ? 11.602 34.255 -21.431 1.00 67.56 802 LYS A N 1
ATOM 6241 C CA . LYS A 1 802 ? 12.443 35.019 -22.364 1.00 67.56 802 LYS A CA 1
ATOM 6242 C C . LYS A 1 802 ? 12.970 34.195 -23.546 1.00 67.56 802 LYS A C 1
ATOM 6244 O O . LYS A 1 802 ? 13.230 34.782 -24.589 1.00 67.56 802 LYS A O 1
ATOM 6249 N N . SER A 1 803 ? 13.053 32.868 -23.416 1.00 69.25 803 SER A N 1
ATOM 6250 C CA . SER A 1 803 ? 13.581 31.954 -24.448 1.00 69.25 803 SER A CA 1
ATOM 6251 C C . SER A 1 803 ? 12.557 30.884 -24.842 1.00 69.25 803 SER A C 1
ATOM 6253 O O . SER A 1 803 ? 12.734 29.698 -24.574 1.00 69.25 803 SER A O 1
ATOM 6255 N N . ARG A 1 804 ? 11.441 31.300 -25.458 1.00 77.00 804 ARG A N 1
ATOM 6256 C CA . ARG A 1 804 ? 10.333 30.392 -25.820 1.00 77.00 804 ARG A CA 1
ATOM 6257 C C . ARG A 1 804 ? 10.713 29.373 -26.900 1.00 77.00 804 ARG A C 1
ATOM 6259 O O . ARG A 1 804 ? 10.155 28.286 -26.915 1.00 77.00 804 ARG A O 1
ATOM 6266 N N . GLU A 1 805 ? 11.650 29.728 -27.773 1.00 78.56 805 GLU A N 1
ATOM 6267 C CA . GLU A 1 805 ? 12.101 28.896 -28.897 1.00 78.56 805 GLU A CA 1
ATOM 6268 C C . GLU A 1 805 ? 12.934 27.687 -28.428 1.00 78.56 805 GLU A C 1
ATOM 6270 O O . GLU A 1 805 ? 12.920 26.649 -29.077 1.00 78.56 805 GLU A O 1
ATOM 6275 N N . GLU A 1 806 ? 13.586 27.777 -27.261 1.00 83.62 806 GLU A N 1
ATOM 6276 C CA . GLU A 1 806 ? 14.355 26.675 -26.658 1.00 83.62 806 GLU A CA 1
ATOM 6277 C C . GLU A 1 806 ? 13.480 25.695 -25.851 1.00 83.62 806 GLU A C 1
ATOM 6279 O O . GLU A 1 806 ? 13.964 24.650 -25.415 1.00 83.62 806 GLU A O 1
ATOM 6284 N N . PHE A 1 807 ? 12.199 26.021 -25.620 1.00 86.06 807 PHE A N 1
ATOM 6285 C CA . PHE A 1 807 ? 11.320 25.256 -24.729 1.00 86.06 807 PHE A CA 1
ATOM 6286 C C . PHE A 1 807 ? 11.173 23.798 -25.158 1.00 86.06 807 PHE A C 1
ATOM 6288 O O . PHE A 1 807 ? 11.339 22.921 -24.316 1.00 86.06 807 PHE A O 1
ATOM 6295 N N . ASP A 1 808 ? 10.891 23.537 -26.436 1.00 83.19 808 ASP A N 1
ATOM 6296 C CA . ASP A 1 808 ? 10.619 22.176 -26.912 1.00 83.19 808 ASP A CA 1
ATOM 6297 C C . ASP A 1 808 ? 11.858 21.276 -26.777 1.00 83.19 808 ASP A C 1
ATOM 6299 O O . ASP A 1 808 ? 11.743 20.133 -26.346 1.00 83.19 808 ASP A O 1
ATOM 6303 N N . VAL A 1 809 ? 13.060 21.813 -27.026 1.00 83.62 809 VAL A N 1
ATOM 6304 C CA . VAL A 1 809 ? 14.324 21.068 -26.874 1.00 83.62 809 VAL A CA 1
ATOM 6305 C C . VAL A 1 809 ? 14.554 20.673 -25.415 1.00 83.62 809 VAL A C 1
ATOM 6307 O O . VAL A 1 809 ? 14.832 19.512 -25.118 1.00 83.62 809 VAL A O 1
ATOM 6310 N N . TRP A 1 810 ? 14.393 21.618 -24.486 1.00 87.88 810 TRP A N 1
ATOM 6311 C CA . TRP A 1 810 ? 14.551 21.331 -23.062 1.00 87.88 810 TRP A CA 1
ATOM 6312 C C . TRP A 1 810 ? 13.413 20.478 -22.496 1.00 87.88 810 TRP A C 1
ATOM 6314 O O . TRP A 1 810 ? 13.644 19.706 -21.568 1.00 87.88 810 TRP A O 1
ATOM 6324 N N . ALA A 1 811 ? 12.194 20.606 -23.022 1.00 86.94 811 ALA A N 1
ATOM 6325 C CA . ALA A 1 811 ? 11.052 19.791 -22.628 1.00 86.94 811 ALA A CA 1
ATOM 6326 C C . ALA A 1 811 ? 11.228 18.329 -23.065 1.00 86.94 811 ALA A C 1
ATOM 6328 O O . ALA A 1 811 ? 10.960 17.440 -22.256 1.00 86.94 811 ALA A O 1
ATOM 6329 N N . ASP A 1 812 ? 11.735 18.084 -24.279 1.00 82.00 812 ASP A N 1
ATOM 6330 C CA . ASP A 1 812 ? 12.074 16.746 -24.785 1.00 82.00 812 ASP A CA 1
ATOM 6331 C C . ASP A 1 812 ? 13.085 16.041 -23.863 1.00 82.00 812 ASP A C 1
ATOM 6333 O O . ASP A 1 812 ? 12.889 14.879 -23.494 1.00 82.00 812 ASP A O 1
ATOM 6337 N N . GLU A 1 813 ? 14.139 16.756 -23.453 1.00 82.44 813 GLU A N 1
ATOM 6338 C CA . GLU A 1 813 ? 15.153 16.274 -22.503 1.00 82.44 813 GLU A CA 1
ATOM 6339 C C . GLU A 1 813 ? 14.566 16.048 -21.107 1.00 82.44 813 GLU A C 1
ATOM 6341 O O . GLU A 1 813 ? 14.763 15.003 -20.486 1.00 82.44 813 GLU A O 1
ATOM 6346 N N . PHE A 1 814 ? 13.798 17.016 -20.606 1.00 88.06 814 PHE A N 1
ATOM 6347 C CA . PHE A 1 814 ? 13.167 16.934 -19.292 1.00 88.06 814 PHE A CA 1
ATOM 6348 C C . PHE A 1 814 ? 12.193 15.754 -19.198 1.00 88.06 814 PHE A C 1
ATOM 6350 O O . PHE A 1 814 ? 12.120 15.096 -18.161 1.00 88.06 814 PHE A O 1
ATOM 6357 N N . GLN A 1 815 ? 11.482 15.439 -20.283 1.00 85.44 815 GLN A N 1
ATOM 6358 C CA . GLN A 1 815 ? 10.585 14.288 -20.372 1.00 85.44 815 GLN A CA 1
ATOM 6359 C C . GLN A 1 815 ? 11.332 12.940 -20.327 1.00 85.44 815 GLN A C 1
ATOM 6361 O O . GLN A 1 815 ? 10.715 11.925 -20.001 1.00 85.44 815 GLN A O 1
ATOM 6366 N N . GLN A 1 816 ? 12.643 12.901 -20.602 1.00 80.62 816 GLN A N 1
ATOM 6367 C CA . GLN A 1 816 ? 13.444 11.681 -20.428 1.00 80.62 816 GLN A CA 1
ATOM 6368 C C . GLN A 1 816 ? 13.736 11.357 -18.961 1.00 80.62 816 GLN A C 1
ATOM 6370 O O . GLN A 1 816 ? 14.105 10.220 -18.647 1.00 80.62 816 GLN A O 1
ATOM 6375 N N . LEU A 1 817 ? 13.599 12.326 -18.054 1.00 87.00 817 LEU A N 1
ATOM 6376 C CA . LEU A 1 817 ? 13.874 12.105 -16.641 1.00 87.00 817 LEU A CA 1
ATOM 6377 C C . LEU A 1 817 ? 12.864 11.108 -16.053 1.00 87.00 817 LEU A C 1
ATOM 6379 O O . LEU A 1 817 ? 11.673 11.192 -16.355 1.00 87.00 817 LEU A O 1
ATOM 6383 N N . PRO A 1 818 ? 13.291 10.187 -15.168 1.00 87.69 818 PRO A N 1
ATOM 6384 C CA . PRO A 1 818 ? 12.391 9.258 -14.485 1.00 87.69 818 PRO A CA 1
ATOM 6385 C C . PRO A 1 818 ? 11.617 9.973 -13.358 1.00 87.69 818 PRO A C 1
ATOM 6387 O O . PRO A 1 818 ? 11.703 9.603 -12.188 1.00 87.69 818 PRO A O 1
ATOM 6390 N N . LEU A 1 819 ? 10.887 11.031 -13.709 1.00 92.25 819 LEU A N 1
ATOM 6391 C CA . LEU A 1 819 ? 10.190 11.937 -12.805 1.00 92.25 819 LEU A CA 1
ATOM 6392 C C . LEU A 1 819 ? 8.673 11.774 -12.952 1.00 92.25 819 LEU A C 1
ATOM 6394 O O . LEU A 1 819 ? 8.110 11.953 -14.030 1.00 92.25 819 LEU A O 1
ATOM 6398 N N . TYR A 1 820 ? 8.000 11.481 -11.844 1.00 93.31 820 TYR A N 1
ATOM 6399 C CA . TYR A 1 820 ? 6.571 11.179 -11.800 1.00 93.31 820 TYR A CA 1
ATOM 6400 C C . TYR A 1 820 ? 5.852 12.093 -10.809 1.00 93.31 820 TYR A C 1
ATOM 6402 O O . TYR A 1 820 ? 6.432 12.530 -9.818 1.00 93.31 820 TYR A O 1
ATOM 6410 N N . PHE A 1 821 ? 4.561 12.346 -11.034 1.00 94.12 821 PHE A N 1
ATOM 6411 C CA . PHE A 1 821 ? 3.752 13.226 -10.186 1.00 94.12 821 PHE A CA 1
ATOM 6412 C C . PHE A 1 821 ? 2.451 12.542 -9.759 1.00 94.12 821 PHE A C 1
ATOM 6414 O O . PHE A 1 821 ? 1.710 12.015 -10.592 1.00 94.12 821 PHE A O 1
ATOM 6421 N N . LEU A 1 822 ? 2.135 12.595 -8.466 1.00 91.62 822 LEU A N 1
ATOM 6422 C CA . LEU A 1 822 ? 0.818 12.244 -7.945 1.00 91.62 822 LEU A CA 1
ATOM 6423 C C . LEU A 1 822 ? -0.202 13.309 -8.364 1.00 91.62 822 LEU A C 1
ATOM 6425 O O . LEU A 1 822 ? 0.098 14.499 -8.404 1.00 91.62 822 LEU A O 1
ATOM 6429 N N . LYS A 1 823 ? -1.431 12.885 -8.667 1.00 86.00 823 LYS A N 1
ATOM 6430 C CA . LYS A 1 823 ? -2.514 13.775 -9.131 1.00 86.00 823 LYS A CA 1
ATOM 6431 C C . LYS A 1 823 ? -3.366 14.357 -7.995 1.00 86.00 823 LYS A C 1
ATOM 6433 O O . LYS A 1 823 ? -4.421 14.925 -8.260 1.00 86.00 823 LYS A O 1
ATOM 6438 N N . PHE A 1 824 ? -2.935 14.208 -6.746 1.00 76.88 824 PHE A N 1
ATOM 6439 C CA . PHE A 1 824 ? -3.654 14.743 -5.595 1.00 76.88 824 PHE A CA 1
ATOM 6440 C C . PHE A 1 824 ? -3.421 16.248 -5.465 1.00 76.88 824 PHE A C 1
ATOM 6442 O O . PHE A 1 824 ? -2.299 16.722 -5.614 1.00 76.88 824 PHE A O 1
ATOM 6449 N N . PHE A 1 825 ? -4.481 16.992 -5.157 1.00 65.12 825 PHE A N 1
ATOM 6450 C CA . PHE A 1 825 ? -4.399 18.402 -4.799 1.00 65.12 825 PHE A CA 1
ATOM 6451 C C . PHE A 1 825 ? -5.325 18.665 -3.609 1.00 65.12 825 PHE A C 1
ATOM 6453 O O . PHE A 1 825 ? -6.481 18.243 -3.620 1.00 65.12 825 PHE A O 1
ATOM 6460 N N . GLY A 1 826 ? -4.825 19.351 -2.579 1.00 65.25 826 GLY A N 1
ATOM 6461 C CA . GLY A 1 826 ? -5.573 19.578 -1.342 1.00 65.25 826 GLY A CA 1
ATOM 6462 C C . GLY A 1 826 ? -5.541 18.387 -0.377 1.00 65.25 826 GLY A C 1
ATOM 6463 O O . GLY A 1 826 ? -4.580 17.618 -0.338 1.00 65.25 826 GLY A O 1
ATOM 6464 N N . SER A 1 827 ? -6.569 18.266 0.466 1.00 70.75 827 SER A N 1
ATOM 6465 C CA . SER A 1 827 ? -6.562 17.326 1.589 1.00 70.75 827 SER A CA 1
ATOM 6466 C C . SER A 1 827 ? -6.835 15.882 1.168 1.00 70.75 827 SER A C 1
ATOM 6468 O O . SER A 1 827 ? -7.943 15.578 0.735 1.00 70.75 827 SER A O 1
ATOM 6470 N N . THR A 1 828 ? -5.847 14.999 1.329 1.00 79.00 828 THR A N 1
ATOM 6471 C CA . THR A 1 828 ? -5.922 13.571 0.960 1.00 79.00 828 THR A CA 1
ATOM 6472 C C . THR A 1 828 ? -5.407 12.710 2.110 1.00 79.00 828 THR A C 1
ATOM 6474 O O . THR A 1 828 ? -4.378 13.039 2.693 1.00 79.00 828 THR A O 1
ATOM 6477 N N . GLY A 1 829 ? -6.083 11.609 2.446 1.00 82.75 829 GLY A N 1
ATOM 6478 C CA . GLY A 1 829 ? -5.658 10.735 3.541 1.00 82.75 829 GLY A CA 1
ATOM 6479 C C . GLY A 1 829 ? -4.295 10.078 3.289 1.00 82.75 829 GLY A C 1
ATOM 6480 O O . GLY A 1 829 ? -3.957 9.715 2.164 1.00 82.75 829 GLY A O 1
ATOM 6481 N N . VAL A 1 830 ? -3.516 9.871 4.357 1.00 87.12 830 VAL A N 1
ATOM 6482 C CA . VAL A 1 830 ? -2.165 9.273 4.286 1.00 87.12 830 VAL A CA 1
ATOM 6483 C C . VAL A 1 830 ? -2.178 7.900 3.612 1.00 87.12 830 VAL A C 1
ATOM 6485 O O . VAL A 1 830 ? -1.301 7.595 2.807 1.00 87.12 830 VAL A O 1
ATOM 6488 N N . ARG A 1 831 ? -3.206 7.091 3.885 1.00 86.06 831 ARG A N 1
ATOM 6489 C CA . ARG A 1 831 ? -3.347 5.743 3.319 1.00 86.06 831 ARG A CA 1
ATOM 6490 C C . ARG A 1 831 ? -3.537 5.748 1.807 1.00 86.06 831 ARG A C 1
ATOM 6492 O O . ARG A 1 831 ? -2.901 4.943 1.133 1.00 86.06 831 ARG A O 1
ATOM 6499 N N . ASP A 1 832 ? -4.338 6.669 1.280 1.00 87.12 832 ASP A N 1
ATOM 6500 C CA . ASP A 1 832 ? -4.584 6.784 -0.163 1.00 87.12 832 ASP A CA 1
ATOM 6501 C C . ASP A 1 832 ? -3.309 7.222 -0.891 1.00 87.12 832 ASP A C 1
ATOM 6503 O O . ASP A 1 832 ? -2.946 6.675 -1.936 1.00 87.12 832 ASP A O 1
ATOM 6507 N N . VAL A 1 833 ? -2.570 8.156 -0.282 1.00 90.38 833 VAL A N 1
ATOM 6508 C CA . VAL A 1 833 ? -1.258 8.589 -0.774 1.00 90.38 833 VAL A CA 1
ATOM 6509 C C . VAL A 1 833 ? -0.278 7.419 -0.787 1.00 90.38 833 VAL A C 1
ATOM 6511 O O . VAL A 1 833 ? 0.339 7.162 -1.817 1.00 90.38 833 VAL A O 1
ATOM 6514 N N . LEU A 1 834 ? -0.165 6.660 0.308 1.00 92.94 834 LEU A N 1
ATOM 6515 C CA . LEU A 1 834 ? 0.724 5.496 0.375 1.00 92.94 834 LEU A CA 1
ATOM 6516 C C . LEU A 1 834 ? 0.298 4.366 -0.573 1.00 92.94 834 LEU A C 1
ATOM 6518 O O . LEU A 1 834 ? 1.160 3.664 -1.102 1.00 92.94 834 LEU A O 1
ATOM 6522 N N . GLN A 1 835 ? -0.996 4.201 -0.853 1.00 89.88 835 GLN A N 1
ATOM 6523 C CA . GLN A 1 835 ? -1.479 3.258 -1.863 1.00 89.88 835 GLN A CA 1
ATOM 6524 C C . GLN A 1 835 ? -1.038 3.672 -3.273 1.00 89.88 835 GLN A C 1
ATOM 6526 O O . GLN A 1 835 ? -0.560 2.828 -4.036 1.00 89.88 835 GLN A O 1
ATOM 6531 N N . ALA A 1 836 ? -1.149 4.958 -3.613 1.00 91.31 836 ALA A N 1
ATOM 6532 C CA . ALA A 1 836 ? -0.660 5.480 -4.886 1.00 91.31 836 ALA A CA 1
ATOM 6533 C C . ALA A 1 836 ? 0.870 5.376 -4.991 1.00 91.31 836 ALA A C 1
ATOM 6535 O O . ALA A 1 836 ? 1.384 4.938 -6.020 1.00 91.31 836 ALA A O 1
ATOM 6536 N N . CYS A 1 837 ? 1.596 5.687 -3.911 1.00 94.19 837 CYS A N 1
ATOM 6537 C CA . CYS A 1 837 ? 3.038 5.465 -3.819 1.00 94.19 837 CYS A CA 1
ATOM 6538 C C . CYS A 1 837 ? 3.386 3.989 -4.030 1.00 94.19 837 CYS A C 1
ATOM 6540 O O . CYS A 1 837 ? 4.294 3.691 -4.794 1.00 94.19 837 CYS A O 1
ATOM 6542 N N . ASN A 1 838 ? 2.653 3.052 -3.418 1.00 92.38 838 ASN A N 1
ATOM 6543 C CA . ASN A 1 838 ? 2.888 1.617 -3.599 1.00 92.38 838 ASN A CA 1
ATOM 6544 C C . ASN A 1 838 ? 2.752 1.199 -5.065 1.00 92.38 838 ASN A C 1
ATOM 6546 O O . ASN A 1 838 ? 3.590 0.460 -5.576 1.00 92.38 838 ASN A O 1
ATOM 6550 N N . HIS A 1 839 ? 1.702 1.679 -5.734 1.00 88.69 839 HIS A N 1
ATOM 6551 C CA . HIS A 1 839 ? 1.526 1.438 -7.160 1.00 88.69 839 HIS A CA 1
ATOM 6552 C C . HIS A 1 839 ? 2.684 2.035 -7.964 1.00 88.69 839 HIS A C 1
ATOM 6554 O O . HIS A 1 839 ? 3.224 1.360 -8.830 1.00 88.69 839 HIS A O 1
ATOM 6560 N N . ALA A 1 840 ? 3.120 3.254 -7.645 1.00 88.69 840 ALA A N 1
ATOM 6561 C CA . ALA A 1 840 ? 4.201 3.908 -8.367 1.00 88.69 840 ALA A CA 1
ATOM 6562 C C . ALA A 1 840 ? 5.569 3.228 -8.171 1.00 88.69 840 ALA A C 1
ATOM 6564 O O . ALA A 1 840 ? 6.309 3.063 -9.138 1.00 88.69 840 ALA A O 1
ATOM 6565 N N . VAL A 1 841 ? 5.886 2.778 -6.952 1.00 89.06 841 VAL A N 1
ATOM 6566 C CA . VAL A 1 841 ? 7.081 1.964 -6.667 1.00 89.06 841 VAL A CA 1
ATOM 6567 C C . VAL A 1 841 ? 7.067 0.690 -7.504 1.00 89.06 841 VAL A C 1
ATOM 6569 O O . VAL A 1 841 ? 8.071 0.332 -8.109 1.00 89.06 841 VAL A O 1
ATOM 6572 N N . TRP A 1 842 ? 5.919 0.024 -7.600 1.00 81.88 842 TRP A N 1
ATOM 6573 C CA . TRP A 1 842 ? 5.814 -1.212 -8.363 1.00 81.88 842 TRP A CA 1
ATOM 6574 C C . TRP A 1 842 ? 5.867 -0.978 -9.886 1.00 81.88 842 TRP A C 1
ATOM 6576 O O . TRP A 1 842 ? 6.732 -1.540 -10.561 1.00 81.88 842 TRP A O 1
ATOM 6586 N N . ALA A 1 843 ? 5.020 -0.092 -10.415 1.00 79.75 843 ALA A N 1
ATOM 6587 C CA . ALA A 1 843 ? 4.841 0.135 -11.851 1.00 79.75 843 ALA A CA 1
ATOM 6588 C C . ALA A 1 843 ? 5.995 0.916 -12.504 1.00 79.75 843 ALA A C 1
ATOM 6590 O O . ALA A 1 843 ? 6.426 0.592 -13.614 1.00 79.75 843 ALA A O 1
ATOM 6591 N N . TYR A 1 844 ? 6.509 1.937 -11.809 1.00 82.25 844 TYR A N 1
ATOM 6592 C CA . TYR A 1 844 ? 7.508 2.884 -12.327 1.00 82.25 844 TYR A CA 1
ATOM 6593 C C . TYR A 1 844 ? 8.875 2.760 -11.652 1.00 82.25 844 TYR A C 1
ATOM 6595 O O . TYR A 1 844 ? 9.774 3.553 -11.932 1.00 82.25 844 TYR A O 1
ATOM 6603 N N . ASP A 1 845 ? 9.036 1.763 -10.777 1.00 82.75 845 ASP A N 1
ATOM 6604 C CA . ASP A 1 845 ? 10.293 1.485 -10.084 1.00 82.75 845 ASP A CA 1
ATOM 6605 C C . ASP A 1 845 ? 10.79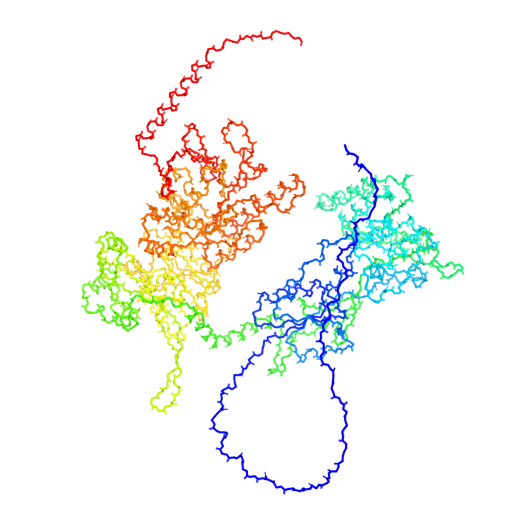3 2.664 -9.243 1.00 82.75 845 ASP A C 1
ATOM 6607 O O . ASP A 1 845 ? 11.993 2.888 -9.156 1.00 82.75 845 ASP A O 1
ATOM 6611 N N . VAL A 1 846 ? 9.879 3.470 -8.689 1.00 90.50 846 VAL A N 1
ATOM 6612 C CA . VAL A 1 846 ? 10.200 4.678 -7.910 1.00 90.50 846 VAL A CA 1
ATOM 6613 C C . VAL A 1 846 ? 11.114 4.340 -6.730 1.00 90.50 846 VAL A C 1
ATOM 6615 O O . VAL A 1 846 ? 10.759 3.498 -5.911 1.00 90.50 846 VAL A O 1
ATOM 6618 N N . ARG A 1 847 ? 12.251 5.042 -6.624 1.00 89.75 847 ARG A N 1
ATOM 6619 C CA . ARG A 1 847 ? 13.260 4.889 -5.555 1.00 89.75 847 ARG A CA 1
ATOM 6620 C C . ARG A 1 847 ? 13.326 6.086 -4.600 1.00 89.75 847 ARG A C 1
ATOM 6622 O O . ARG A 1 847 ? 13.789 5.948 -3.469 1.00 89.75 847 ARG A O 1
ATOM 6629 N N . HIS A 1 848 ? 12.839 7.251 -5.029 1.00 95.88 848 HIS A N 1
ATOM 6630 C CA . HIS A 1 848 ? 12.743 8.465 -4.216 1.00 95.88 848 HIS A CA 1
ATOM 6631 C C . HIS A 1 848 ? 11.316 9.013 -4.237 1.00 95.88 848 HIS A C 1
ATOM 6633 O O . HIS A 1 848 ? 10.718 9.158 -5.300 1.00 95.88 848 HIS A O 1
ATOM 6639 N N . ILE A 1 849 ? 10.752 9.320 -3.072 1.00 97.81 849 ILE A N 1
ATOM 6640 C CA . ILE A 1 849 ? 9.412 9.896 -2.937 1.00 97.81 849 ILE A CA 1
ATOM 6641 C C . ILE A 1 849 ? 9.514 11.217 -2.185 1.00 97.81 849 ILE A C 1
ATOM 6643 O O . ILE A 1 849 ? 10.071 11.283 -1.092 1.00 97.81 849 ILE A O 1
ATOM 6647 N N . VAL A 1 850 ? 8.915 12.261 -2.744 1.00 97.12 850 VAL A N 1
ATOM 6648 C CA . VAL A 1 850 ? 8.777 13.571 -2.113 1.00 97.12 850 VAL A CA 1
ATOM 6649 C C . VAL A 1 850 ? 7.320 13.794 -1.734 1.00 97.12 850 VAL A C 1
ATOM 6651 O O . VAL A 1 850 ? 6.445 13.722 -2.593 1.00 97.12 850 VAL A O 1
ATOM 6654 N N . LEU A 1 851 ? 7.057 14.105 -0.465 1.00 94.94 851 LEU A N 1
ATOM 6655 C CA . LEU A 1 851 ? 5.727 14.458 0.037 1.00 94.94 851 LEU A CA 1
ATOM 6656 C C . LEU A 1 851 ? 5.756 15.886 0.601 1.00 94.94 851 LEU A C 1
ATOM 6658 O O . LEU A 1 851 ? 6.320 16.131 1.668 1.00 94.94 851 LEU A O 1
ATOM 6662 N N . ASP A 1 852 ? 5.154 16.830 -0.126 1.00 91.81 852 ASP A N 1
ATOM 6663 C CA . ASP A 1 852 ? 5.145 18.265 0.189 1.00 91.81 852 ASP A CA 1
ATOM 6664 C C . ASP A 1 852 ? 3.693 18.787 0.195 1.00 91.81 852 ASP A C 1
ATOM 6666 O O . ASP A 1 852 ? 3.129 19.067 -0.860 1.00 91.81 852 ASP A O 1
ATOM 6670 N N . ASN A 1 853 ? 2.983 18.864 1.325 1.00 83.94 853 ASN A N 1
ATOM 6671 C CA . ASN A 1 853 ? 3.440 18.779 2.716 1.00 83.94 853 ASN A CA 1
ATOM 6672 C C . ASN A 1 853 ? 2.457 17.977 3.602 1.00 83.94 853 ASN A C 1
ATOM 6674 O O . ASN A 1 853 ? 1.248 17.977 3.348 1.00 83.94 853 ASN A O 1
ATOM 6678 N N . LEU A 1 854 ? 2.956 17.345 4.676 1.00 82.69 854 LEU A N 1
ATOM 6679 C CA . LEU A 1 854 ? 2.205 16.495 5.611 1.00 82.69 854 LEU A CA 1
ATOM 6680 C C . LEU A 1 854 ? 0.921 17.151 6.153 1.00 82.69 854 LEU A C 1
ATOM 6682 O O . LEU A 1 854 ? -0.080 16.466 6.344 1.00 82.69 854 LEU A O 1
ATOM 6686 N N . GLN A 1 855 ? 0.909 18.470 6.392 1.00 79.31 855 GLN A N 1
ATOM 6687 C CA . GLN A 1 855 ? -0.263 19.165 6.949 1.00 79.31 855 GLN A CA 1
ATOM 6688 C C . GLN A 1 855 ? -1.521 19.036 6.076 1.00 79.31 855 GLN A C 1
ATOM 6690 O O . GLN A 1 855 ? -2.628 18.981 6.615 1.00 79.31 855 GLN A O 1
ATOM 6695 N N . PHE A 1 856 ? -1.380 18.950 4.749 1.00 77.38 856 PHE A N 1
ATOM 6696 C CA . PHE A 1 856 ? -2.526 18.738 3.861 1.00 77.38 856 PHE A CA 1
ATOM 6697 C C . PHE A 1 856 ? -3.111 17.335 4.019 1.00 77.38 856 PHE A C 1
ATOM 6699 O O . PHE A 1 856 ? -4.315 17.158 3.867 1.00 77.38 856 PHE A O 1
ATOM 6706 N N . MET A 1 857 ? -2.298 16.358 4.419 1.00 75.00 857 MET A N 1
ATOM 6707 C CA . MET A 1 857 ? -2.735 14.974 4.585 1.00 75.00 857 MET A CA 1
ATOM 6708 C C . MET A 1 857 ? -3.532 14.737 5.881 1.00 75.00 857 MET A C 1
ATOM 6710 O O . MET A 1 857 ? -4.191 13.711 6.029 1.00 75.00 857 MET A O 1
ATOM 6714 N N . LEU A 1 858 ? -3.500 15.697 6.815 1.00 73.25 858 LEU A N 1
ATOM 6715 C CA . LEU A 1 858 ? -4.085 15.588 8.160 1.00 73.25 858 LEU A CA 1
ATOM 6716 C C . LEU A 1 858 ? -5.311 16.497 8.381 1.00 73.25 858 LEU A C 1
ATOM 6718 O O . LEU A 1 858 ? -5.984 16.404 9.409 1.00 73.25 858 LEU A O 1
ATOM 6722 N N . SER A 1 859 ? -5.612 17.403 7.446 1.00 60.97 859 SER A N 1
ATOM 6723 C CA . SER A 1 859 ? -6.508 18.547 7.677 1.00 60.97 859 SER A CA 1
ATOM 6724 C C . SER A 1 859 ? -8.007 18.218 7.768 1.00 60.97 859 SER A C 1
ATOM 6726 O O . SER A 1 859 ? -8.761 19.060 8.253 1.00 60.97 859 SER A O 1
ATOM 6728 N N . GLN A 1 860 ? -8.447 17.009 7.395 1.00 52.84 860 GLN A N 1
ATOM 6729 C CA . GLN A 1 860 ? -9.867 16.615 7.447 1.00 52.84 860 GLN A CA 1
ATOM 6730 C C . GLN A 1 860 ? -10.271 15.707 8.624 1.00 52.84 860 GLN A C 1
ATOM 6732 O O . GLN A 1 860 ? -11.456 15.424 8.773 1.00 52.84 860 GLN A O 1
ATOM 6737 N N . GLN A 1 861 ? -9.341 15.254 9.475 1.00 52.44 861 GLN A N 1
ATOM 6738 C CA . GLN A 1 861 ? -9.623 14.117 10.375 1.00 52.44 861 GLN A CA 1
ATOM 6739 C C . GLN A 1 861 ? -9.661 14.421 11.886 1.00 52.44 861 GLN A C 1
ATOM 6741 O O . GLN A 1 861 ? -10.119 13.574 12.643 1.00 52.44 861 GLN A O 1
ATOM 6746 N N . GLY A 1 862 ? -9.253 15.610 12.352 1.00 48.41 862 GLY A N 1
ATOM 6747 C CA . GLY A 1 862 ? -9.213 15.926 13.794 1.00 48.41 862 GLY A CA 1
ATOM 6748 C C . GLY A 1 862 ? -10.138 17.072 14.216 1.00 48.41 862 GLY A C 1
ATOM 6749 O O . GLY A 1 862 ? -9.932 18.214 13.778 1.00 48.41 862 GLY A O 1
ATOM 6750 N N . ARG A 1 863 ? -11.107 16.782 15.104 1.00 47.16 863 ARG A N 1
ATOM 6751 C CA . ARG A 1 863 ? -12.020 17.773 15.717 1.00 47.16 863 ARG A CA 1
ATOM 6752 C C . ARG A 1 863 ? -11.376 18.487 16.914 1.00 47.16 863 ARG A C 1
ATOM 6754 O O . ARG A 1 863 ? -11.754 19.618 17.207 1.00 47.16 863 ARG A O 1
ATOM 6761 N N . SER A 1 864 ? -10.370 17.877 17.551 1.00 54.19 864 SER A N 1
ATOM 6762 C CA . SER A 1 864 ? -9.576 18.465 18.645 1.00 54.19 864 SER A CA 1
ATOM 6763 C C . SER A 1 864 ? -8.073 18.566 18.321 1.00 54.19 864 SER A C 1
ATOM 6765 O O . SER A 1 864 ? -7.568 17.923 17.400 1.00 54.19 864 SER A O 1
ATOM 6767 N N . SER A 1 865 ? -7.331 19.392 19.071 1.00 55.97 865 SER A N 1
ATOM 6768 C CA . SER A 1 865 ? -5.875 19.556 18.912 1.00 55.97 865 SER A CA 1
ATOM 6769 C C . SER A 1 865 ? -5.071 18.317 19.322 1.00 55.97 865 SER A C 1
ATOM 6771 O O . SER A 1 865 ? -4.034 18.073 18.714 1.00 55.97 865 SER A O 1
ATOM 6773 N N . LEU A 1 866 ? -5.555 17.528 20.292 1.00 56.56 866 LEU A N 1
ATOM 6774 C CA . LEU A 1 866 ? -4.913 16.282 20.734 1.00 56.56 866 LEU A CA 1
ATOM 6775 C C . LEU A 1 866 ? -5.022 15.165 19.682 1.00 56.56 866 LEU A C 1
ATOM 6777 O O . LEU A 1 866 ? -4.021 14.531 19.365 1.00 56.56 866 LEU A O 1
ATOM 6781 N N . GLU A 1 867 ? -6.199 14.974 19.077 1.00 64.88 867 GLU A N 1
ATOM 6782 C CA . GLU A 1 867 ? -6.411 13.960 18.025 1.00 64.88 867 GLU A CA 1
ATOM 6783 C C . GLU A 1 867 ? -5.529 14.208 16.794 1.00 64.88 867 GLU A C 1
ATOM 6785 O O . GLU A 1 867 ? -5.020 13.271 16.186 1.00 64.88 867 GLU A O 1
ATOM 6790 N N . ARG A 1 868 ? -5.294 15.478 16.436 1.00 64.56 868 ARG A N 1
ATOM 6791 C CA . ARG A 1 868 ? -4.401 15.831 15.318 1.00 64.56 868 ARG A CA 1
ATOM 6792 C C . ARG A 1 868 ? -2.960 15.376 15.553 1.00 64.56 868 ARG A C 1
ATOM 6794 O O . ARG A 1 868 ? -2.256 15.135 14.578 1.00 64.56 868 ARG A O 1
ATOM 6801 N N . TRP A 1 869 ? -2.521 15.283 16.808 1.00 66.69 869 TRP A N 1
ATOM 6802 C CA . TRP A 1 869 ? -1.160 14.862 17.149 1.00 66.69 869 TRP A CA 1
ATOM 6803 C C . TRP A 1 869 ? -1.018 13.343 17.072 1.00 66.69 869 TRP A C 1
ATOM 6805 O O . TRP A 1 869 ? -0.054 12.862 16.487 1.00 66.69 869 TRP A O 1
ATOM 6815 N N . GLU A 1 870 ? -2.002 12.594 17.575 1.00 70.69 870 GLU A N 1
ATOM 6816 C CA . GLU A 1 870 ? -2.025 11.131 17.440 1.00 70.69 870 GLU A CA 1
ATOM 6817 C C . GLU A 1 870 ? -2.101 10.709 15.964 1.00 70.69 870 GLU A C 1
ATOM 6819 O O . GLU A 1 870 ? -1.327 9.863 15.520 1.00 70.69 870 GLU A O 1
ATOM 6824 N N . LEU A 1 871 ? -2.942 11.380 15.166 1.00 74.00 871 LEU A N 1
ATOM 6825 C CA . LEU A 1 871 ? -3.028 11.148 13.720 1.00 74.00 871 LEU A CA 1
ATOM 6826 C C . LEU A 1 871 ? -1.713 11.456 12.991 1.00 74.00 871 LEU A C 1
ATOM 6828 O O . LEU A 1 871 ? -1.352 10.758 12.045 1.00 74.00 871 LEU A O 1
ATOM 6832 N N . GLN A 1 872 ? -0.988 12.493 13.417 1.00 77.19 872 GLN A N 1
ATOM 6833 C CA . GLN A 1 872 ? 0.314 12.832 12.847 1.00 77.19 872 GLN A CA 1
ATOM 6834 C C . GLN A 1 872 ? 1.371 11.768 13.177 1.00 77.19 872 GLN A C 1
ATOM 6836 O O . GLN A 1 872 ? 2.148 11.382 12.303 1.00 77.19 872 GLN A O 1
ATOM 6841 N N . ASP A 1 873 ? 1.392 11.284 14.417 1.00 80.56 873 ASP A N 1
ATOM 6842 C CA . ASP A 1 873 ? 2.323 10.250 14.869 1.00 80.56 873 ASP A CA 1
ATOM 6843 C C . ASP A 1 873 ? 2.096 8.920 14.149 1.00 80.56 873 ASP A C 1
ATOM 6845 O O . ASP A 1 873 ? 3.059 8.250 13.762 1.00 80.56 873 ASP A O 1
ATOM 6849 N N . ASP A 1 874 ? 0.834 8.546 13.948 1.00 83.25 874 ASP A N 1
ATOM 6850 C CA . ASP A 1 874 ? 0.464 7.352 13.195 1.00 83.25 874 ASP A CA 1
ATOM 6851 C C . ASP A 1 874 ? 0.823 7.498 11.712 1.00 83.25 874 ASP A C 1
ATOM 6853 O O . ASP A 1 874 ? 1.397 6.578 11.127 1.00 83.25 874 ASP A O 1
ATOM 6857 N N . ALA A 1 875 ? 0.583 8.673 11.118 1.00 86.56 875 ALA A N 1
ATOM 6858 C CA . ALA A 1 875 ? 0.962 8.966 9.738 1.00 86.56 875 ALA A CA 1
ATOM 6859 C C . ALA A 1 875 ? 2.473 8.827 9.511 1.00 86.56 875 ALA A C 1
ATOM 6861 O O . ALA A 1 875 ? 2.904 8.195 8.548 1.00 86.56 875 ALA A O 1
ATOM 6862 N N . ILE A 1 876 ? 3.288 9.383 10.409 1.00 88.94 876 ILE A N 1
ATOM 6863 C CA . ILE A 1 876 ? 4.750 9.309 10.306 1.00 88.94 876 ILE A CA 1
ATOM 6864 C C . ILE A 1 876 ? 5.234 7.873 10.488 1.00 88.94 876 ILE A C 1
ATOM 6866 O O . ILE A 1 876 ? 6.100 7.431 9.734 1.00 88.94 876 ILE A O 1
ATOM 6870 N N . ALA A 1 877 ? 4.651 7.118 11.422 1.00 88.75 877 ALA A N 1
ATOM 6871 C CA . ALA A 1 877 ? 4.982 5.709 11.600 1.00 88.75 877 ALA A CA 1
ATOM 6872 C C . ALA A 1 877 ? 4.608 4.865 10.365 1.00 88.75 877 ALA A C 1
ATOM 6874 O O . ALA A 1 877 ? 5.373 3.982 9.971 1.00 88.75 877 ALA A O 1
ATOM 6875 N N . GLU A 1 878 ? 3.460 5.130 9.730 1.00 91.06 878 GLU A N 1
ATOM 6876 C CA . GLU A 1 878 ? 3.063 4.477 8.476 1.00 91.06 878 GLU A CA 1
ATOM 6877 C C . GLU A 1 878 ? 4.023 4.836 7.325 1.00 91.06 878 GLU A C 1
ATOM 6879 O O . GLU A 1 878 ? 4.485 3.934 6.625 1.00 91.06 878 GLU A O 1
ATOM 6884 N N . ILE A 1 879 ? 4.396 6.113 7.171 1.00 94.06 879 ILE A N 1
ATOM 6885 C CA . ILE A 1 879 ? 5.343 6.581 6.142 1.00 94.06 879 ILE A CA 1
ATOM 6886 C C . ILE A 1 879 ? 6.745 5.995 6.366 1.00 94.06 879 ILE A C 1
ATOM 6888 O O . ILE A 1 879 ? 7.351 5.486 5.424 1.00 94.06 879 ILE A O 1
ATOM 6892 N N . ARG A 1 880 ? 7.260 6.002 7.605 1.00 93.69 880 ARG A N 1
ATOM 6893 C CA . ARG A 1 880 ? 8.574 5.424 7.940 1.00 93.69 880 ARG A CA 1
ATOM 6894 C C . ARG A 1 880 ? 8.615 3.935 7.628 1.00 93.69 880 ARG A C 1
ATOM 6896 O O . ARG A 1 880 ? 9.569 3.467 7.007 1.00 93.69 880 ARG A O 1
ATOM 6903 N N . ARG A 1 881 ? 7.567 3.207 8.031 1.00 92.38 881 ARG A N 1
ATOM 6904 C CA . ARG A 1 881 ? 7.415 1.778 7.747 1.00 92.38 881 ARG A CA 1
ATOM 6905 C C . ARG A 1 881 ? 7.357 1.522 6.245 1.00 92.38 881 ARG A C 1
ATOM 6907 O O . ARG A 1 881 ? 7.979 0.572 5.783 1.00 92.38 881 ARG A O 1
ATOM 6914 N N . PHE A 1 882 ? 6.644 2.361 5.494 1.00 94.94 882 PHE A N 1
ATOM 6915 C CA . PHE A 1 882 ? 6.582 2.262 4.040 1.00 94.94 882 PHE A CA 1
ATOM 6916 C C . PHE A 1 882 ? 7.963 2.444 3.404 1.00 94.94 882 PHE A C 1
ATOM 6918 O O . PHE A 1 882 ? 8.343 1.608 2.589 1.00 94.94 882 PHE A O 1
ATOM 6925 N N . ALA A 1 883 ? 8.722 3.473 3.810 1.00 94.12 883 ALA A N 1
ATOM 6926 C CA . ALA A 1 883 ? 10.081 3.720 3.319 1.00 94.12 883 ALA A CA 1
ATOM 6927 C C . ALA A 1 883 ? 10.953 2.464 3.457 1.00 94.12 883 ALA A C 1
ATOM 6929 O O . ALA A 1 883 ? 11.496 1.984 2.466 1.00 94.12 883 ALA A O 1
ATOM 6930 N N . THR A 1 884 ? 10.998 1.867 4.656 1.00 87.69 884 THR A N 1
ATOM 6931 C CA . THR A 1 884 ? 11.774 0.643 4.923 1.00 87.69 884 THR A CA 1
ATOM 6932 C C . THR A 1 884 ? 11.254 -0.565 4.149 1.00 87.69 884 THR A C 1
ATOM 6934 O O . THR A 1 884 ? 12.031 -1.299 3.557 1.00 87.69 884 THR A O 1
ATOM 6937 N N . GLN A 1 885 ? 9.940 -0.811 4.156 1.00 86.00 885 GLN A N 1
ATOM 6938 C CA . GLN A 1 885 ? 9.363 -2.013 3.540 1.00 86.00 885 GLN A CA 1
ATOM 6939 C C . GLN A 1 885 ? 9.473 -2.022 2.020 1.00 86.00 885 GLN A C 1
ATOM 6941 O O . GLN A 1 885 ? 9.486 -3.092 1.413 1.00 86.00 885 GLN A O 1
ATOM 6946 N N . LYS A 1 886 ? 9.458 -0.839 1.409 1.00 86.19 886 LYS A N 1
ATOM 6947 C CA . LYS A 1 886 ? 9.541 -0.671 -0.041 1.00 86.19 886 LYS A CA 1
ATOM 6948 C C . LYS A 1 886 ? 10.942 -0.343 -0.520 1.00 86.19 886 LYS A C 1
ATOM 6950 O O . LYS A 1 886 ? 11.120 -0.258 -1.727 1.00 86.19 886 LYS A O 1
ATOM 6955 N N . ASP A 1 887 ? 11.885 -0.202 0.409 1.00 86.44 887 ASP A N 1
ATOM 6956 C CA . ASP A 1 887 ? 13.263 0.181 0.141 1.00 86.44 887 ASP A CA 1
ATOM 6957 C C . ASP A 1 887 ? 13.348 1.444 -0.733 1.00 86.44 887 ASP A C 1
ATOM 6959 O O . ASP A 1 887 ? 13.960 1.486 -1.796 1.00 86.44 887 ASP A O 1
ATOM 6963 N N . VAL A 1 888 ? 12.645 2.494 -0.300 1.00 92.56 888 VAL A N 1
ATOM 6964 C CA . VAL A 1 888 ? 12.604 3.793 -0.987 1.00 92.56 888 VAL A CA 1
ATOM 6965 C C . VAL A 1 888 ? 12.978 4.909 -0.033 1.00 92.56 888 VAL A C 1
ATOM 6967 O O . VAL A 1 888 ? 12.609 4.879 1.142 1.00 92.56 888 VAL A O 1
ATOM 6970 N N . HIS A 1 889 ? 13.686 5.915 -0.537 1.00 96.06 889 HIS A N 1
ATOM 6971 C CA . HIS A 1 889 ? 13.947 7.122 0.233 1.00 96.06 889 HIS A CA 1
ATOM 6972 C C . HIS A 1 889 ? 12.706 8.013 0.227 1.00 96.06 889 HIS A C 1
ATOM 6974 O O . HIS A 1 889 ? 12.193 8.337 -0.847 1.00 96.06 889 HIS A O 1
ATOM 6980 N N . ILE A 1 890 ? 12.249 8.469 1.393 1.00 97.69 890 ILE A N 1
ATOM 6981 C CA . ILE A 1 890 ? 11.148 9.435 1.480 1.00 97.69 890 ILE A CA 1
ATOM 6982 C C . ILE A 1 890 ? 11.660 10.756 2.038 1.00 97.69 890 ILE A C 1
ATOM 6984 O O . ILE A 1 890 ? 12.138 10.821 3.166 1.00 97.69 890 ILE A O 1
ATOM 6988 N N . THR A 1 891 ? 11.495 11.831 1.271 1.00 97.12 891 THR A N 1
ATOM 6989 C CA . THR A 1 891 ? 11.659 13.203 1.750 1.00 97.12 891 THR A CA 1
ATOM 6990 C C . THR A 1 891 ? 10.286 13.776 2.078 1.00 97.12 891 THR A C 1
ATOM 6992 O O . THR A 1 891 ? 9.478 14.040 1.187 1.00 97.12 891 THR A O 1
ATOM 6995 N N . LEU A 1 892 ? 10.013 13.964 3.364 1.00 95.12 892 LEU A N 1
ATOM 6996 C CA . LEU A 1 892 ? 8.748 14.490 3.863 1.00 95.12 892 LEU A CA 1
ATOM 6997 C C . LEU A 1 892 ? 8.950 15.921 4.355 1.00 95.12 892 LEU A C 1
ATOM 6999 O O . LEU A 1 892 ? 9.748 16.183 5.259 1.00 95.12 892 LEU A O 1
ATOM 7003 N N . VAL A 1 893 ? 8.211 16.855 3.764 1.00 92.69 893 VAL A N 1
ATOM 7004 C CA . VAL A 1 893 ? 8.151 18.221 4.277 1.00 92.69 893 VAL A CA 1
ATOM 7005 C C . VAL A 1 893 ? 7.253 18.237 5.504 1.00 92.69 893 VAL A C 1
ATOM 7007 O O . VAL A 1 893 ? 6.240 17.539 5.547 1.00 92.69 893 VAL A O 1
ATOM 7010 N N . VAL A 1 894 ? 7.652 19.011 6.513 1.00 87.94 894 VAL A N 1
ATOM 7011 C CA . VAL A 1 894 ? 6.850 19.311 7.703 1.00 87.94 894 VAL A CA 1
ATOM 7012 C C . VAL A 1 894 ? 7.071 20.784 8.055 1.00 87.94 894 VAL A C 1
ATOM 7014 O O . VAL A 1 894 ? 8.210 21.217 8.229 1.00 87.94 894 VAL A O 1
ATOM 7017 N N . HIS A 1 895 ? 6.018 21.604 8.160 1.00 79.81 895 HIS A N 1
ATOM 7018 C CA . HIS A 1 895 ? 6.180 22.987 8.655 1.00 79.81 895 HIS A CA 1
ATOM 7019 C C . HIS A 1 895 ? 6.707 23.022 10.108 1.00 79.81 895 HIS A C 1
ATOM 7021 O O . HIS A 1 895 ? 6.593 22.022 10.797 1.00 79.81 895 HIS A O 1
ATOM 7027 N N . PRO A 1 896 ? 7.317 24.115 10.593 1.00 68.94 896 PRO A N 1
ATOM 7028 C CA . PRO A 1 896 ? 7.702 24.267 12.002 1.00 68.94 896 PRO A CA 1
ATOM 7029 C C . PRO A 1 896 ? 6.537 24.764 12.880 1.00 68.94 896 PRO A C 1
ATOM 7031 O O . PRO A 1 896 ? 5.530 25.269 12.369 1.00 68.94 896 PRO A O 1
ATOM 7034 N N . ARG A 1 897 ? 6.657 24.643 14.212 1.00 65.19 897 ARG A N 1
ATOM 7035 C CA . ARG A 1 897 ? 5.743 25.319 15.158 1.00 65.19 897 ARG A CA 1
ATOM 7036 C C . ARG A 1 897 ? 5.928 26.841 15.051 1.00 65.19 897 ARG A C 1
ATOM 7038 O O . ARG A 1 897 ? 7.022 27.318 14.765 1.00 65.19 897 ARG A O 1
ATOM 7045 N N . LYS A 1 898 ? 4.854 27.623 15.250 1.00 56.34 898 LYS A N 1
ATOM 7046 C CA . LYS A 1 898 ? 4.948 29.094 15.318 1.00 56.34 898 LYS A CA 1
ATOM 7047 C C . LYS A 1 898 ? 5.713 29.479 16.589 1.00 56.34 898 LYS A C 1
ATOM 7049 O O . LYS A 1 898 ? 5.104 29.570 17.649 1.00 56.34 898 LYS A O 1
ATOM 7054 N N . GLU A 1 899 ? 7.015 29.707 16.474 1.00 51.09 899 GLU A N 1
ATOM 7055 C CA . GLU A 1 899 ? 7.851 30.261 17.542 1.00 51.09 899 GLU A CA 1
ATOM 7056 C C . GLU A 1 899 ? 8.334 31.668 17.174 1.00 51.09 899 GLU A C 1
ATOM 7058 O O . GLU A 1 899 ? 8.635 31.977 16.020 1.00 51.09 899 GLU A O 1
ATOM 7063 N N . SER A 1 900 ? 8.347 32.553 18.169 1.00 39.91 900 SER A N 1
ATOM 7064 C CA . SER A 1 900 ? 8.725 33.957 18.038 1.00 39.91 900 SER A CA 1
ATOM 7065 C C . SER A 1 900 ? 10.238 34.140 18.201 1.00 39.91 900 SER A C 1
ATOM 7067 O O . SER A 1 900 ? 10.736 34.206 19.321 1.00 39.91 900 SER A O 1
ATOM 7069 N N . GLY A 1 901 ? 10.950 34.297 17.081 1.00 47.59 901 GLY A N 1
ATOM 7070 C CA . GLY A 1 901 ? 12.159 35.132 17.004 1.00 47.59 901 GLY A CA 1
ATOM 7071 C C . GLY A 1 901 ? 13.531 34.509 17.302 1.00 47.59 901 GLY A C 1
ATOM 7072 O O . GLY A 1 901 ? 14.503 35.258 17.302 1.00 47.59 901 GLY A O 1
ATOM 7073 N N . GLN A 1 902 ? 13.659 33.195 17.516 1.00 53.22 902 GLN A N 1
ATOM 7074 C CA . GLN A 1 902 ? 14.965 32.508 17.575 1.00 53.22 902 GLN A CA 1
ATOM 7075 C C . GLN A 1 902 ? 15.053 31.393 16.520 1.00 53.22 902 GLN A C 1
ATOM 7077 O O . GLN A 1 902 ? 14.025 30.889 16.068 1.00 53.22 902 GLN A O 1
ATOM 7082 N N . GLY A 1 903 ? 16.280 31.069 16.084 1.00 58.16 903 GLY A N 1
ATOM 7083 C CA . GLY A 1 903 ? 16.552 30.043 15.068 1.00 58.16 903 GLY A CA 1
ATOM 7084 C C . GLY A 1 903 ? 15.910 28.699 15.416 1.00 58.16 903 GLY A C 1
ATOM 7085 O O . GLY A 1 903 ? 15.804 28.343 16.588 1.00 58.16 903 GLY A O 1
ATOM 7086 N N . LEU A 1 904 ? 15.454 27.972 14.396 1.00 66.12 904 LEU A N 1
ATOM 7087 C CA . LEU A 1 904 ? 14.720 26.720 14.582 1.00 66.12 904 LEU A CA 1
ATOM 7088 C C . LEU A 1 904 ? 15.686 25.609 15.014 1.00 66.12 904 LEU A C 1
ATOM 7090 O O . LEU A 1 904 ? 16.705 25.380 14.362 1.00 66.12 904 LEU A O 1
ATOM 7094 N N . ASP A 1 905 ? 15.341 24.891 16.080 1.00 66.06 905 ASP A N 1
ATOM 7095 C CA . ASP A 1 905 ? 16.066 23.695 16.520 1.00 66.06 905 ASP A CA 1
ATOM 7096 C C . ASP A 1 905 ? 15.255 22.421 16.219 1.00 66.06 905 ASP A C 1
ATOM 7098 O O . ASP A 1 905 ? 14.113 22.478 15.759 1.00 66.06 905 ASP A O 1
ATOM 7102 N N . ILE A 1 906 ? 15.821 21.244 16.495 1.00 63.56 906 ILE A N 1
ATOM 7103 C CA . ILE A 1 906 ? 15.150 19.948 16.321 1.00 63.56 906 ILE A CA 1
ATOM 7104 C C . ILE A 1 906 ? 13.826 19.862 17.102 1.00 63.56 906 ILE A C 1
ATOM 7106 O O . ILE A 1 906 ? 12.899 19.172 16.682 1.00 63.56 906 ILE A O 1
ATOM 7110 N N . ASN A 1 907 ? 13.704 20.615 18.199 1.00 64.75 907 ASN A N 1
ATOM 7111 C CA . ASN A 1 907 ? 12.485 20.716 19.005 1.00 64.75 907 ASN A CA 1
ATOM 7112 C C . ASN A 1 907 ? 11.420 21.649 18.394 1.00 64.75 907 ASN A C 1
ATOM 7114 O O . ASN A 1 907 ? 10.256 21.586 18.789 1.00 64.75 907 ASN A O 1
ATOM 7118 N N . SER A 1 908 ? 11.789 22.481 17.414 1.00 61.09 908 SER A N 1
ATOM 7119 C CA . SER A 1 908 ? 10.901 23.454 16.761 1.00 61.09 908 SER A CA 1
ATOM 7120 C C . SER A 1 908 ? 10.113 22.863 15.574 1.00 61.09 908 SER A C 1
ATOM 7122 O O . SER A 1 908 ? 9.272 23.544 14.976 1.00 61.09 908 SER A O 1
ATOM 7124 N N . VAL A 1 909 ? 10.345 21.592 15.216 1.00 59.97 909 VAL A N 1
ATOM 7125 C CA . VAL A 1 909 ? 9.598 20.874 14.164 1.00 59.97 909 VAL A CA 1
ATOM 7126 C C . VAL A 1 909 ? 8.132 20.668 14.593 1.00 59.97 909 VAL A C 1
ATOM 7128 O O . VAL A 1 909 ? 7.844 20.294 15.729 1.00 59.97 909 VAL A O 1
ATOM 7131 N N . PHE A 1 910 ? 7.164 20.925 13.702 1.00 53.00 910 PHE A N 1
ATOM 7132 C CA . PHE A 1 910 ? 5.733 20.775 14.012 1.00 53.00 910 PHE A CA 1
ATOM 7133 C C . PHE A 1 910 ? 5.341 19.304 14.176 1.00 53.00 910 PHE A C 1
ATOM 7135 O O . PHE A 1 910 ? 5.302 18.554 13.204 1.00 53.00 910 PHE A O 1
ATOM 7142 N N . GLY A 1 911 ? 4.996 18.909 15.400 1.00 56.53 911 GLY A N 1
ATOM 7143 C CA . GLY A 1 911 ? 4.480 17.582 15.747 1.00 56.53 911 GLY A CA 1
ATOM 7144 C C . GLY A 1 911 ? 4.920 17.153 17.144 1.00 56.53 911 GLY A C 1
ATOM 7145 O O . GLY A 1 911 ? 5.362 17.998 17.927 1.00 56.53 911 GLY A O 1
ATOM 7146 N N . SER A 1 912 ? 4.767 15.874 17.488 1.00 58.00 912 SER A N 1
ATOM 7147 C CA . SER A 1 912 ? 5.344 15.296 18.710 1.00 58.00 912 SER A CA 1
ATOM 7148 C C . SER A 1 912 ? 6.864 15.090 18.550 1.00 58.00 912 SER A C 1
ATOM 7150 O O . SER A 1 912 ? 7.390 15.104 17.436 1.00 58.00 912 SER A O 1
ATOM 7152 N N . ALA A 1 913 ? 7.588 14.825 19.645 1.00 65.56 913 ALA A N 1
ATOM 7153 C CA . ALA A 1 913 ? 9.006 14.432 19.588 1.00 65.56 913 ALA A CA 1
ATOM 7154 C C . ALA A 1 913 ? 9.259 13.178 18.716 1.00 65.56 913 ALA A C 1
ATOM 7156 O O . ALA A 1 913 ? 10.389 12.914 18.313 1.00 65.56 913 ALA A O 1
ATOM 7157 N N . LYS A 1 914 ? 8.208 12.417 18.388 1.00 72.00 914 LYS A N 1
ATOM 7158 C CA . LYS A 1 914 ? 8.272 11.210 17.567 1.00 72.00 914 LYS A CA 1
ATOM 7159 C C . LYS A 1 914 ? 8.654 11.502 16.113 1.00 72.00 914 LYS A C 1
ATOM 7161 O O . LYS A 1 914 ? 9.353 10.698 15.508 1.00 72.00 914 LYS A O 1
ATOM 7166 N N . VAL A 1 915 ? 8.282 12.669 15.567 1.00 77.00 915 VAL A N 1
ATOM 7167 C CA . VAL A 1 915 ? 8.593 13.054 14.171 1.00 77.00 915 VAL A CA 1
ATOM 7168 C C . VAL A 1 915 ? 10.096 13.021 13.905 1.00 77.00 915 VAL A C 1
ATOM 7170 O O . VAL A 1 915 ? 10.555 12.446 12.922 1.00 77.00 915 VAL A O 1
ATOM 7173 N N . THR A 1 916 ? 10.874 13.623 14.802 1.00 81.06 916 THR A N 1
ATOM 7174 C CA . THR A 1 916 ? 12.331 13.699 14.684 1.00 81.06 916 THR A CA 1
ATOM 7175 C C . THR A 1 916 ? 13.022 12.431 15.177 1.00 81.06 916 THR A C 1
ATOM 7177 O O . THR A 1 916 ? 14.142 12.156 14.752 1.00 81.06 916 THR A O 1
ATOM 7180 N N . GLN A 1 917 ? 12.377 11.622 16.028 1.00 83.62 917 GLN A N 1
ATOM 7181 C CA . GLN A 1 917 ? 12.885 10.309 16.447 1.00 83.62 917 GLN A CA 1
ATOM 7182 C C . GLN A 1 917 ? 12.837 9.276 15.314 1.00 83.62 917 GLN A C 1
ATOM 7184 O O . GLN A 1 917 ? 13.843 8.605 15.089 1.00 83.62 917 GLN A O 1
ATOM 7189 N N . GLU A 1 918 ? 11.718 9.195 14.589 1.00 86.19 918 GLU A N 1
ATOM 7190 C CA . GLU A 1 918 ? 11.502 8.231 13.496 1.00 86.19 918 GLU A CA 1
ATOM 7191 C C . GLU A 1 918 ? 12.304 8.573 12.231 1.00 86.19 918 GLU A C 1
ATOM 7193 O O . GLU A 1 918 ? 12.694 7.679 11.482 1.00 86.19 918 GLU A O 1
ATOM 7198 N N . ALA A 1 919 ? 12.568 9.861 11.995 1.00 90.56 919 ALA A N 1
ATOM 7199 C CA . ALA A 1 919 ? 13.376 10.330 10.873 1.00 90.56 919 ALA A CA 1
ATOM 7200 C C . ALA A 1 919 ? 14.832 9.857 10.977 1.00 90.56 919 ALA A C 1
ATOM 7202 O O . ALA A 1 919 ? 15.434 9.943 12.047 1.00 90.56 919 ALA A O 1
ATOM 7203 N N . ASP A 1 920 ? 15.442 9.439 9.874 1.00 94.56 920 ASP A N 1
ATOM 7204 C CA . ASP A 1 920 ? 16.877 9.137 9.834 1.00 94.56 920 ASP A CA 1
ATOM 7205 C C . ASP A 1 920 ? 17.688 10.421 9.633 1.00 94.56 920 ASP A C 1
ATOM 7207 O O . ASP A 1 920 ? 18.711 10.616 10.292 1.00 94.56 920 ASP A O 1
ATOM 7211 N N . ASN A 1 921 ? 17.164 11.344 8.819 1.00 94.44 921 ASN A N 1
ATOM 7212 C CA . ASN A 1 921 ? 17.757 12.659 8.594 1.00 94.44 921 ASN A CA 1
ATOM 7213 C C . ASN A 1 921 ? 16.764 13.778 8.939 1.00 94.44 921 ASN A C 1
ATOM 7215 O O . ASN A 1 921 ? 15.579 13.698 8.610 1.00 94.44 921 ASN A O 1
ATOM 7219 N N . VAL A 1 922 ? 17.243 14.847 9.579 1.00 93.38 922 VAL A N 1
ATOM 7220 C CA . VAL A 1 922 ? 16.451 16.056 9.866 1.00 93.38 922 VAL A CA 1
ATOM 7221 C C . VAL A 1 922 ? 17.204 17.261 9.331 1.00 93.38 922 VAL A C 1
ATOM 7223 O O . VAL A 1 922 ? 18.305 17.571 9.790 1.00 93.38 922 VAL A O 1
ATOM 7226 N N . ILE A 1 923 ? 16.589 17.935 8.365 1.00 94.00 923 ILE A N 1
ATOM 7227 C CA . ILE A 1 923 ? 17.153 19.072 7.647 1.00 94.00 923 ILE A CA 1
ATOM 7228 C C . ILE A 1 923 ? 16.257 20.291 7.876 1.00 94.00 923 ILE A C 1
ATOM 7230 O O . ILE A 1 923 ? 15.043 20.238 7.664 1.00 94.00 923 ILE A O 1
ATOM 7234 N N . ILE A 1 924 ? 16.853 21.408 8.283 1.00 92.19 924 ILE A N 1
ATOM 7235 C CA . ILE A 1 924 ? 16.157 22.667 8.546 1.00 92.19 924 ILE A CA 1
ATOM 7236 C C . ILE A 1 924 ? 16.712 23.745 7.620 1.00 92.19 924 ILE A C 1
ATOM 7238 O O . ILE A 1 924 ? 17.906 24.019 7.630 1.00 92.19 924 ILE A O 1
ATOM 7242 N N . ILE A 1 925 ? 15.855 24.394 6.834 1.00 91.94 925 ILE A N 1
ATOM 7243 C CA . ILE A 1 925 ? 16.257 25.569 6.051 1.00 91.94 925 ILE A CA 1
ATOM 7244 C C . ILE A 1 925 ? 16.066 26.814 6.906 1.00 91.94 925 ILE A C 1
ATOM 7246 O O . ILE A 1 925 ? 14.955 27.078 7.381 1.00 91.94 925 ILE A O 1
ATOM 7250 N N . GLN A 1 926 ? 17.138 27.584 7.066 1.00 88.75 926 GLN A N 1
ATOM 7251 C CA . GLN A 1 926 ? 17.178 28.760 7.928 1.00 88.75 926 GLN A CA 1
ATOM 7252 C C . GLN A 1 926 ? 17.691 29.996 7.185 1.00 88.75 926 GLN A C 1
ATOM 7254 O O . GLN A 1 926 ? 18.310 29.900 6.125 1.00 88.75 926 GLN A O 1
ATOM 7259 N N . ASP A 1 927 ? 17.380 31.158 7.755 1.00 86.25 927 ASP A N 1
ATOM 7260 C CA . ASP A 1 927 ? 17.843 32.479 7.334 1.00 86.25 927 ASP A CA 1
ATOM 7261 C C . ASP A 1 927 ? 18.422 33.166 8.573 1.00 86.25 927 ASP A C 1
ATOM 7263 O O . ASP A 1 927 ? 17.726 33.277 9.587 1.00 86.25 927 ASP A O 1
ATOM 7267 N N . ALA A 1 928 ? 19.687 33.575 8.513 1.00 82.12 928 ALA A N 1
ATOM 7268 C CA . ALA A 1 928 ? 20.329 34.362 9.558 1.00 82.12 928 ALA A CA 1
ATOM 7269 C C . ALA A 1 928 ? 20.901 35.640 8.942 1.00 82.12 928 ALA A C 1
ATOM 7271 O O . ALA A 1 928 ? 21.871 35.594 8.190 1.00 82.12 928 ALA A O 1
ATOM 7272 N N . ASP A 1 929 ? 20.307 36.789 9.274 1.00 76.00 929 ASP A N 1
ATOM 7273 C CA . ASP A 1 929 ? 20.720 38.111 8.784 1.00 76.00 929 ASP A CA 1
ATOM 7274 C C . ASP A 1 929 ? 20.803 38.221 7.244 1.00 76.00 929 ASP A C 1
ATOM 7276 O O . ASP A 1 929 ? 21.673 38.920 6.713 1.00 76.00 929 ASP A O 1
ATOM 7280 N N . GLY A 1 930 ? 19.899 37.540 6.525 1.00 76.06 930 GLY A N 1
ATOM 7281 C CA . GLY A 1 930 ? 19.822 37.531 5.061 1.00 76.06 930 GLY A CA 1
ATOM 7282 C C . GLY A 1 930 ? 20.622 36.412 4.389 1.00 76.06 930 GLY A C 1
ATOM 7283 O O . GLY A 1 930 ? 20.478 36.218 3.179 1.00 76.06 930 GLY A O 1
ATOM 7284 N N . ASP A 1 931 ? 21.422 35.664 5.153 1.00 84.38 931 ASP A N 1
ATOM 7285 C CA . ASP A 1 931 ? 22.200 34.529 4.666 1.00 84.38 931 ASP A CA 1
ATOM 7286 C C . ASP A 1 931 ? 21.409 33.231 4.879 1.00 84.38 931 ASP A C 1
ATOM 7288 O O . ASP A 1 931 ? 21.063 32.857 6.005 1.00 84.38 931 ASP A O 1
ATOM 7292 N N . ARG A 1 932 ? 21.103 32.530 3.782 1.00 90.00 932 ARG A N 1
ATOM 7293 C CA . ARG A 1 932 ? 20.333 31.280 3.817 1.00 90.00 932 ARG A CA 1
ATOM 7294 C C . ARG A 1 932 ? 21.246 30.070 3.853 1.00 90.00 932 ARG A C 1
ATOM 7296 O O . ARG A 1 932 ? 22.242 30.006 3.134 1.00 90.00 932 ARG A O 1
ATOM 7303 N N . PHE A 1 933 ? 20.870 29.080 4.654 1.00 91.75 933 PHE A N 1
ATOM 7304 C CA . PHE A 1 933 ? 21.626 27.841 4.782 1.00 91.75 933 PHE A CA 1
ATOM 7305 C C . PHE A 1 933 ? 20.728 26.635 5.055 1.00 91.75 933 PHE A C 1
ATOM 7307 O O . PHE A 1 933 ? 19.620 26.743 5.588 1.00 91.75 933 PHE A O 1
ATOM 7314 N N . ILE A 1 934 ? 21.227 25.471 4.652 1.00 93.94 934 ILE A N 1
ATOM 7315 C CA . ILE A 1 934 ? 20.683 24.157 4.979 1.00 93.94 934 ILE A CA 1
ATOM 7316 C C . ILE A 1 934 ? 21.377 23.694 6.260 1.00 93.94 934 ILE A C 1
ATOM 7318 O O . ILE A 1 934 ? 22.592 23.536 6.275 1.00 93.94 934 ILE A O 1
ATOM 7322 N N . ASP A 1 935 ? 20.625 23.486 7.332 1.00 92.62 935 ASP A N 1
ATOM 7323 C CA . ASP A 1 935 ? 21.130 23.023 8.625 1.00 92.62 935 ASP A CA 1
ATOM 7324 C C . ASP A 1 935 ? 20.741 21.554 8.835 1.00 92.62 935 ASP A C 1
ATOM 7326 O O . ASP A 1 935 ? 19.562 21.223 8.991 1.00 92.62 935 ASP A O 1
ATOM 7330 N N . VAL A 1 936 ? 21.724 20.656 8.795 1.00 93.44 936 VAL A N 1
ATOM 7331 C CA . VAL A 1 936 ? 21.523 19.227 9.055 1.00 93.44 936 VAL A CA 1
ATOM 7332 C C . VAL A 1 936 ? 21.657 18.990 10.555 1.00 93.44 936 VAL A C 1
ATOM 7334 O O . VAL A 1 936 ? 22.756 19.030 11.105 1.00 93.44 936 VAL A O 1
ATOM 7337 N N . ARG A 1 937 ? 20.525 18.716 11.212 1.00 90.88 937 ARG A N 1
ATOM 7338 C CA . ARG A 1 937 ? 20.422 18.522 12.670 1.00 90.88 937 ARG A CA 1
ATOM 7339 C C . ARG A 1 937 ? 20.347 17.066 13.103 1.00 90.88 937 ARG A C 1
ATOM 7341 O O . ARG A 1 937 ? 20.539 16.769 14.278 1.00 90.88 937 ARG A O 1
ATOM 7348 N N . LYS A 1 938 ? 20.083 16.156 12.168 1.00 91.69 938 LYS A N 1
ATOM 7349 C CA . LYS A 1 938 ? 20.168 14.713 12.389 1.00 91.69 938 LYS A CA 1
ATOM 7350 C C . LYS A 1 938 ? 20.647 14.038 11.114 1.00 91.69 938 LYS A C 1
ATOM 7352 O O . LYS A 1 938 ? 20.134 14.346 10.040 1.00 91.69 938 LYS A O 1
ATOM 7357 N N . ASN A 1 939 ? 21.582 13.114 11.272 1.00 92.31 939 ASN A N 1
ATOM 7358 C CA . ASN A 1 939 ? 22.064 12.207 10.244 1.00 92.31 939 ASN A CA 1
ATOM 7359 C C . ASN A 1 939 ? 22.370 10.873 10.934 1.00 92.31 939 ASN A C 1
ATOM 7361 O O . ASN A 1 939 ? 23.339 10.769 11.685 1.00 92.31 939 ASN A O 1
ATOM 7365 N N . ARG A 1 940 ? 21.505 9.874 10.747 1.00 89.81 940 ARG A N 1
ATOM 7366 C CA . ARG A 1 940 ? 21.637 8.575 11.421 1.00 89.81 940 ARG A CA 1
ATOM 7367 C C . ARG A 1 940 ? 22.776 7.717 10.864 1.00 89.81 940 ARG A C 1
ATOM 7369 O O . ARG A 1 940 ? 23.212 6.811 11.564 1.00 89.81 940 ARG A O 1
ATOM 7376 N N . PHE A 1 941 ? 23.236 7.997 9.646 1.00 86.69 941 PHE A N 1
ATOM 7377 C CA . PHE A 1 941 ? 24.232 7.184 8.953 1.00 86.69 941 PHE A CA 1
ATOM 7378 C C . PHE A 1 941 ? 25.591 7.205 9.665 1.00 86.69 941 PHE A C 1
ATOM 7380 O O . PHE A 1 941 ? 26.087 6.157 10.062 1.00 86.69 941 PHE A O 1
ATOM 7387 N N . ASP A 1 942 ? 26.165 8.391 9.885 1.00 84.75 942 ASP A N 1
ATOM 7388 C CA . ASP A 1 942 ? 27.474 8.542 10.544 1.00 84.75 942 ASP A CA 1
ATOM 7389 C C . ASP A 1 942 ? 27.494 9.605 11.660 1.00 84.75 942 ASP A C 1
ATOM 7391 O O . ASP A 1 942 ? 28.523 9.825 12.296 1.00 84.75 942 ASP A O 1
ATOM 7395 N N . GLY A 1 943 ? 26.359 10.264 11.924 1.00 86.94 943 GLY A N 1
ATOM 7396 C CA . GLY A 1 943 ? 26.243 11.301 12.951 1.00 86.94 943 GLY A CA 1
ATOM 7397 C C . GLY A 1 943 ? 26.782 12.677 12.549 1.00 86.94 943 GLY A C 1
ATOM 7398 O O . GLY A 1 943 ? 26.709 13.598 13.363 1.00 86.94 943 GLY A O 1
ATOM 7399 N N . THR A 1 944 ? 27.295 12.860 11.327 1.00 90.44 944 THR A N 1
ATOM 7400 C CA . THR A 1 944 ? 27.850 14.147 10.879 1.00 90.44 944 THR A CA 1
ATOM 7401 C C . THR A 1 944 ? 26.751 15.207 10.764 1.00 90.44 944 THR A C 1
ATOM 7403 O O . THR A 1 944 ? 25.760 15.009 10.059 1.00 90.44 944 THR A O 1
ATOM 7406 N N . LEU A 1 945 ? 26.949 16.356 11.420 1.00 91.94 945 LEU A N 1
ATOM 7407 C CA . LEU A 1 945 ? 26.053 17.519 11.390 1.00 91.94 945 LEU A CA 1
ATOM 7408 C C . LEU A 1 945 ? 26.770 18.729 10.782 1.00 91.94 945 LEU A C 1
ATOM 7410 O O . LEU A 1 945 ? 27.995 18.833 10.857 1.00 91.94 945 LEU A O 1
ATOM 7414 N N . GLY A 1 946 ? 26.022 19.665 10.201 1.00 90.19 946 GLY A N 1
ATOM 7415 C CA . GLY A 1 946 ? 26.634 20.844 9.592 1.00 90.19 946 GLY A CA 1
ATOM 7416 C C . GLY A 1 946 ? 25.652 21.825 8.967 1.00 90.19 946 GLY A C 1
ATOM 7417 O O . GLY A 1 946 ? 24.496 21.497 8.703 1.00 90.19 946 GLY A O 1
ATOM 7418 N N . GLN A 1 947 ? 26.152 23.035 8.712 1.00 91.69 947 GLN A N 1
ATOM 7419 C CA . GLN A 1 947 ? 25.433 24.113 8.037 1.00 91.69 947 GLN A CA 1
ATOM 7420 C C . GLN A 1 947 ? 26.040 24.354 6.655 1.00 91.69 947 GLN A C 1
ATOM 7422 O O . GLN A 1 947 ? 27.245 24.572 6.526 1.00 91.69 947 GLN A O 1
ATOM 7427 N N . ILE A 1 948 ? 25.196 24.317 5.629 1.00 93.06 948 ILE A N 1
ATOM 7428 C CA . ILE A 1 948 ? 25.575 24.466 4.228 1.00 93.06 948 ILE A CA 1
ATOM 7429 C C . ILE A 1 948 ? 24.924 25.749 3.703 1.00 93.06 948 ILE A C 1
ATOM 7431 O O . ILE A 1 948 ? 23.732 25.737 3.376 1.00 93.06 948 ILE A O 1
ATOM 7435 N N . PRO A 1 949 ? 25.656 26.872 3.664 1.00 91.50 949 PRO A N 1
ATOM 7436 C CA . PRO A 1 949 ? 25.122 28.118 3.140 1.00 91.50 949 PRO A CA 1
ATOM 7437 C C . PRO A 1 949 ? 24.944 28.028 1.619 1.00 91.50 949 PRO A C 1
ATOM 7439 O O . PRO A 1 949 ? 25.651 27.279 0.940 1.00 91.50 949 PRO A O 1
ATOM 7442 N N . PHE A 1 950 ? 23.967 28.763 1.084 1.00 91.88 950 PHE A N 1
ATOM 7443 C CA . PHE A 1 950 ? 23.664 28.760 -0.346 1.00 91.88 950 PHE A CA 1
ATOM 7444 C C . PHE A 1 950 ? 23.113 30.099 -0.843 1.00 91.88 950 PHE A C 1
ATOM 7446 O O . PHE A 1 950 ? 22.513 30.876 -0.099 1.00 91.88 950 PHE A O 1
ATOM 7453 N N . LYS A 1 951 ? 23.237 30.322 -2.153 1.00 91.00 951 LYS A N 1
ATOM 7454 C CA . LYS A 1 951 ? 22.673 31.463 -2.879 1.00 91.00 951 LYS A CA 1
ATOM 7455 C C . LYS A 1 951 ? 21.472 31.024 -3.706 1.00 91.00 951 LYS A C 1
ATOM 7457 O O . LYS A 1 951 ? 21.476 29.944 -4.286 1.00 91.00 951 LYS A O 1
ATOM 7462 N N . PHE A 1 952 ? 20.437 31.857 -3.772 1.00 90.00 952 PHE A N 1
ATOM 7463 C CA . PHE A 1 952 ? 19.242 31.586 -4.573 1.00 90.00 952 PHE A CA 1
ATOM 7464 C C . PHE A 1 952 ? 19.173 32.512 -5.789 1.00 90.00 952 PHE A C 1
ATOM 7466 O O . PHE A 1 952 ? 19.050 33.730 -5.640 1.00 90.00 952 PHE A O 1
ATOM 7473 N N . ASP A 1 953 ? 19.197 31.928 -6.983 1.00 89.62 953 ASP A N 1
ATOM 7474 C CA . ASP A 1 953 ? 18.965 32.630 -8.239 1.00 89.62 953 ASP A CA 1
ATOM 7475 C C . ASP A 1 953 ? 17.460 32.709 -8.530 1.00 89.62 953 ASP A C 1
ATOM 7477 O O . ASP A 1 953 ? 16.778 31.710 -8.762 1.00 89.62 953 ASP A O 1
ATOM 7481 N N . ARG A 1 954 ? 16.926 33.933 -8.534 1.00 85.56 954 ARG A N 1
ATOM 7482 C CA . ARG A 1 954 ? 15.498 34.198 -8.758 1.00 85.56 954 ARG A CA 1
ATOM 7483 C C . ARG A 1 954 ? 15.050 33.982 -10.203 1.00 85.56 954 ARG A C 1
ATOM 7485 O O . ARG A 1 954 ? 13.848 33.859 -10.419 1.00 85.56 954 ARG A O 1
ATOM 7492 N N . THR A 1 955 ? 15.972 33.991 -11.164 1.00 84.88 955 THR A N 1
ATOM 7493 C CA . THR A 1 955 ? 15.654 33.878 -12.595 1.00 84.88 955 THR A CA 1
ATOM 7494 C C . THR A 1 955 ? 15.495 32.422 -13.016 1.00 84.88 955 THR A C 1
ATOM 7496 O O . THR A 1 955 ? 14.483 32.051 -13.601 1.00 84.88 955 THR A O 1
ATOM 7499 N N . THR A 1 956 ? 16.447 31.578 -12.628 1.00 87.81 956 THR A N 1
ATOM 7500 C CA . THR A 1 956 ? 16.465 30.144 -12.953 1.00 87.81 956 THR A CA 1
ATOM 7501 C C . THR A 1 956 ? 15.824 29.276 -11.867 1.00 87.81 956 THR A C 1
ATOM 7503 O O . THR A 1 956 ? 15.607 28.082 -12.061 1.00 87.81 956 THR A O 1
ATOM 7506 N N . PHE A 1 957 ? 15.516 29.865 -10.706 1.00 89.44 957 PHE A N 1
ATOM 7507 C CA . PHE A 1 957 ? 15.128 29.179 -9.469 1.00 89.44 957 PHE A CA 1
ATOM 7508 C C . PHE A 1 957 ? 16.204 28.231 -8.917 1.00 89.44 957 PHE A C 1
ATOM 7510 O O . PHE A 1 957 ? 15.896 27.425 -8.033 1.00 89.44 957 PHE A O 1
ATOM 7517 N N . LYS A 1 958 ? 17.446 28.302 -9.410 1.00 91.44 958 LYS A N 1
ATOM 7518 C CA . LYS A 1 958 ? 18.544 27.474 -8.913 1.00 91.44 958 LYS A CA 1
ATOM 7519 C C . LYS A 1 958 ? 19.047 27.938 -7.556 1.00 91.44 958 LYS A C 1
ATOM 7521 O O . LYS A 1 958 ? 19.000 29.111 -7.188 1.00 91.44 958 LYS A O 1
ATOM 7526 N N . ILE A 1 959 ? 19.571 26.971 -6.832 1.00 90.94 959 ILE A N 1
ATOM 7527 C CA . ILE A 1 959 ? 20.315 27.137 -5.604 1.00 90.94 959 ILE A CA 1
ATOM 7528 C C . ILE A 1 959 ? 21.760 26.786 -5.913 1.00 90.94 959 ILE A C 1
ATOM 7530 O O . ILE A 1 959 ? 22.037 25.734 -6.485 1.00 90.94 959 ILE A O 1
ATOM 7534 N N . LEU A 1 960 ? 22.659 27.703 -5.584 1.00 90.31 960 LEU A N 1
ATOM 7535 C CA . LEU A 1 960 ? 24.072 27.625 -5.916 1.00 90.31 960 LEU A CA 1
ATOM 7536 C C . LEU A 1 960 ? 24.896 27.589 -4.625 1.00 90.31 960 LEU A C 1
ATOM 7538 O O . LEU A 1 960 ? 24.533 28.276 -3.660 1.00 90.31 960 LEU A O 1
ATOM 7542 N N . PRO A 1 961 ? 25.992 26.814 -4.584 1.00 89.44 961 PRO A N 1
ATOM 7543 C CA . PRO A 1 961 ? 26.971 26.947 -3.515 1.00 89.44 961 PRO A CA 1
ATOM 7544 C C . PRO A 1 961 ? 27.581 28.355 -3.553 1.00 89.44 961 PRO A C 1
ATOM 7546 O O . PRO A 1 961 ? 27.650 28.970 -4.618 1.00 89.44 961 PRO A O 1
ATOM 7549 N N . LEU A 1 962 ? 28.007 28.863 -2.396 1.00 87.62 962 LEU A N 1
ATOM 7550 C CA . LEU A 1 962 ? 28.833 30.070 -2.366 1.00 87.62 962 LEU A CA 1
ATOM 7551 C C . LEU A 1 962 ? 30.245 29.734 -2.844 1.00 87.62 962 LEU A C 1
ATOM 7553 O O . LEU A 1 962 ? 30.749 28.643 -2.561 1.00 87.62 962 LEU A O 1
ATOM 7557 N N . ASP A 1 963 ? 30.871 30.671 -3.545 1.00 87.06 963 ASP A N 1
ATOM 7558 C CA . ASP A 1 963 ? 32.278 30.552 -3.924 1.00 87.06 963 ASP A CA 1
ATOM 7559 C C . ASP A 1 963 ? 33.223 30.766 -2.721 1.00 87.06 963 ASP A C 1
ATOM 7561 O O . ASP A 1 963 ? 32.799 31.113 -1.613 1.00 87.06 963 ASP A O 1
ATOM 7565 N N . ASP A 1 964 ? 34.522 30.517 -2.913 1.00 84.31 964 ASP A N 1
ATOM 7566 C CA . ASP A 1 964 ? 35.515 30.605 -1.835 1.00 84.31 964 ASP A 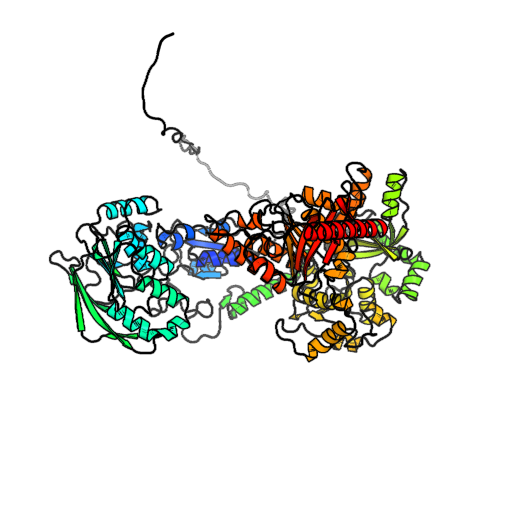CA 1
ATOM 7567 C C . ASP A 1 964 ? 35.632 32.022 -1.242 1.00 84.31 964 ASP A C 1
ATOM 7569 O O . ASP A 1 964 ? 35.876 32.171 -0.038 1.00 84.31 964 ASP A O 1
ATOM 7573 N N . GLU A 1 965 ? 35.425 33.067 -2.050 1.00 85.88 965 GLU A N 1
ATOM 7574 C CA . GLU A 1 965 ? 35.472 34.463 -1.602 1.00 85.88 965 GLU A CA 1
ATOM 7575 C C . GLU A 1 965 ? 34.235 34.818 -0.771 1.00 85.88 965 GLU A C 1
ATOM 7577 O O . GLU A 1 965 ? 34.357 35.357 0.335 1.00 85.88 965 GLU A O 1
ATOM 7582 N N . GLU A 1 966 ? 33.049 34.462 -1.262 1.00 85.94 966 GLU A N 1
ATOM 7583 C CA . GLU A 1 966 ? 31.766 34.600 -0.582 1.00 85.94 966 GLU A CA 1
ATOM 7584 C C . GLU A 1 966 ? 31.778 33.818 0.749 1.00 85.94 966 GLU A C 1
ATOM 7586 O O . GLU A 1 966 ? 31.386 34.348 1.795 1.00 85.94 966 GLU A O 1
ATOM 7591 N N . MET A 1 967 ? 32.324 32.596 0.760 1.00 82.75 967 MET A N 1
ATOM 7592 C CA . MET A 1 967 ? 32.505 31.787 1.971 1.00 82.75 967 MET A CA 1
ATOM 7593 C C . MET A 1 967 ? 33.484 32.420 2.966 1.00 82.75 967 MET A C 1
ATOM 7595 O O . MET A 1 967 ? 33.231 32.418 4.178 1.00 82.75 967 MET A O 1
ATOM 7599 N N . ALA A 1 968 ? 34.604 32.978 2.497 1.00 82.75 968 ALA A N 1
ATOM 7600 C CA . ALA A 1 968 ? 35.563 33.678 3.349 1.00 82.75 968 ALA A CA 1
ATOM 7601 C C . ALA A 1 968 ? 34.960 34.959 3.954 1.00 82.75 968 ALA A C 1
ATOM 7603 O O . ALA A 1 968 ? 35.153 35.235 5.146 1.00 82.75 968 ALA A O 1
ATOM 7604 N N . ALA A 1 969 ? 34.185 35.710 3.168 1.00 84.25 969 ALA A N 1
ATOM 7605 C CA . ALA A 1 969 ? 33.462 36.894 3.620 1.00 84.25 969 ALA A CA 1
ATOM 7606 C C . ALA A 1 969 ? 32.424 36.543 4.697 1.00 84.25 969 ALA A C 1
ATOM 7608 O O . ALA A 1 969 ? 32.380 37.197 5.746 1.00 84.25 969 ALA A O 1
ATOM 7609 N N . LEU A 1 970 ? 31.664 35.464 4.493 1.00 84.12 970 LEU A N 1
ATOM 7610 C CA . LEU A 1 970 ? 30.680 34.961 5.450 1.00 84.12 970 LEU A CA 1
ATOM 7611 C C . LEU A 1 970 ? 31.341 34.557 6.781 1.00 84.12 970 LEU A C 1
ATOM 7613 O O . LEU A 1 970 ? 30.922 34.998 7.854 1.00 84.12 970 LEU A O 1
ATOM 7617 N N . ARG A 1 971 ? 32.449 33.801 6.729 1.00 83.25 971 ARG A N 1
ATOM 7618 C CA . ARG A 1 971 ? 33.238 33.427 7.922 1.00 83.25 971 ARG A CA 1
ATOM 7619 C C . ARG A 1 971 ? 33.752 34.654 8.677 1.00 83.25 971 ARG A C 1
ATOM 7621 O O . ARG A 1 971 ? 33.718 34.685 9.909 1.00 83.25 971 ARG A O 1
ATOM 7628 N N . LYS A 1 972 ? 34.208 35.681 7.954 1.00 83.44 972 LYS A N 1
ATOM 7629 C CA . LYS A 1 972 ? 34.688 36.938 8.544 1.00 83.44 972 LYS A CA 1
ATOM 7630 C C . LYS A 1 972 ? 33.554 37.715 9.224 1.00 83.44 972 LYS A C 1
ATOM 7632 O O . LYS A 1 972 ? 33.752 38.160 10.356 1.00 83.44 972 LYS A O 1
ATOM 7637 N N . LYS A 1 973 ? 32.378 37.819 8.587 1.00 82.69 973 LYS A N 1
ATOM 7638 C CA . LYS A 1 973 ? 31.165 38.465 9.131 1.00 82.69 973 LYS A CA 1
ATOM 7639 C C . LYS A 1 973 ? 30.758 37.839 10.469 1.00 82.69 973 LYS A C 1
ATOM 7641 O O . LYS A 1 973 ? 30.672 38.548 11.473 1.00 82.69 973 LYS A O 1
ATOM 7646 N N . TYR A 1 974 ? 30.614 36.514 10.521 1.00 77.88 974 TYR A N 1
ATOM 7647 C CA . TYR A 1 974 ? 30.212 35.820 11.751 1.00 77.88 974 TYR A CA 1
ATOM 7648 C C . TYR A 1 974 ? 31.302 35.814 12.833 1.00 77.88 974 TYR A C 1
ATOM 7650 O O . TYR A 1 974 ? 30.992 35.960 14.015 1.00 77.88 974 TYR A O 1
ATOM 7658 N N . SER A 1 975 ? 32.587 35.732 12.464 1.00 77.62 975 SER A N 1
ATOM 7659 C CA . SER A 1 975 ? 33.700 35.857 13.422 1.00 77.62 975 SER A CA 1
ATOM 7660 C C . SER A 1 975 ? 33.731 37.239 14.094 1.00 77.62 975 SER A C 1
ATOM 7662 O O . SER A 1 975 ? 33.976 37.348 15.297 1.00 77.62 975 SER A O 1
ATOM 7664 N N . GLN A 1 976 ? 33.442 38.307 13.343 1.00 75.94 976 GLN A N 1
ATOM 7665 C CA . GLN A 1 976 ? 33.349 39.669 13.878 1.00 75.94 976 GLN A CA 1
ATOM 7666 C C . GLN A 1 976 ? 32.120 39.860 14.777 1.00 75.94 976 GLN A C 1
ATOM 7668 O O . GLN A 1 976 ? 32.253 40.446 15.854 1.00 75.94 976 GLN A O 1
ATOM 7673 N N . GLN A 1 977 ? 30.959 39.321 14.390 1.00 71.94 977 GLN A N 1
ATOM 7674 C CA . GLN A 1 977 ? 29.758 39.327 15.231 1.00 71.94 977 GLN A CA 1
ATOM 7675 C C . GLN A 1 977 ? 29.999 38.581 16.553 1.00 71.94 977 GLN A C 1
ATOM 7677 O O . GLN A 1 977 ? 29.741 39.136 17.619 1.00 71.94 977 GLN A O 1
ATOM 7682 N N . ALA A 1 978 ? 30.574 37.372 16.519 1.00 71.19 978 ALA A N 1
ATOM 7683 C CA . ALA A 1 978 ? 30.883 36.596 17.724 1.00 71.19 978 ALA A CA 1
ATOM 7684 C C . ALA A 1 978 ? 31.807 37.359 18.693 1.00 71.19 978 ALA A C 1
ATOM 7686 O O . ALA A 1 978 ? 31.569 37.370 19.902 1.00 71.19 978 ALA A O 1
ATOM 7687 N N . LYS A 1 979 ? 32.815 38.074 18.168 1.00 71.88 979 LYS A N 1
ATOM 7688 C CA . LYS A 1 979 ? 33.692 38.947 18.968 1.00 71.88 979 LYS A CA 1
ATOM 7689 C C . LYS A 1 979 ? 32.944 40.140 19.578 1.00 71.88 979 LYS A C 1
ATOM 7691 O O . LYS A 1 979 ? 33.185 40.463 20.738 1.00 71.88 979 LYS A O 1
ATOM 7696 N N . GLN A 1 980 ? 32.016 40.769 18.850 1.00 64.88 980 GLN A N 1
ATOM 7697 C CA . GLN A 1 980 ? 31.177 41.856 19.380 1.00 64.88 980 GLN A CA 1
ATOM 7698 C C . GLN A 1 980 ? 30.204 41.383 20.473 1.00 64.88 980 GLN A C 1
ATOM 7700 O O . GLN A 1 980 ? 30.013 42.087 21.467 1.00 64.88 980 GLN A O 1
ATOM 7705 N N . TYR A 1 981 ? 29.610 40.194 20.329 1.00 59.94 981 TYR A N 1
ATOM 7706 C CA . TYR A 1 981 ? 28.739 39.609 21.355 1.00 59.94 981 TYR A CA 1
ATOM 7707 C C . TYR A 1 981 ? 29.516 39.218 22.617 1.00 59.94 981 TYR A C 1
ATOM 7709 O O . TYR A 1 981 ? 29.051 39.501 23.721 1.00 59.94 981 TYR A O 1
ATOM 7717 N N . ALA A 1 982 ? 30.717 38.650 22.468 1.00 59.62 982 ALA A N 1
ATOM 7718 C CA . ALA A 1 982 ? 31.603 38.366 23.595 1.00 59.62 982 ALA A CA 1
ATOM 7719 C C . ALA A 1 982 ? 31.997 39.651 24.349 1.00 59.62 982 ALA A C 1
ATOM 7721 O O . ALA A 1 982 ? 31.956 39.673 25.575 1.00 59.62 982 ALA A O 1
ATOM 7722 N N . HIS A 1 983 ? 32.282 40.749 23.638 1.00 56.56 983 HIS A N 1
ATOM 7723 C CA . HIS A 1 983 ? 32.615 42.037 24.260 1.00 56.56 983 HIS A CA 1
ATOM 7724 C C . HIS A 1 983 ? 31.432 42.646 25.039 1.00 56.56 983 HIS A C 1
ATOM 7726 O O . HIS A 1 983 ? 31.614 43.165 26.137 1.00 56.56 983 HIS A O 1
ATOM 7732 N N . ARG A 1 984 ? 30.197 42.520 24.527 1.00 54.47 984 ARG A N 1
ATOM 7733 C CA . ARG A 1 984 ? 28.974 42.984 25.216 1.00 54.47 984 ARG A CA 1
ATOM 7734 C C . ARG A 1 984 ? 28.594 42.149 26.444 1.00 54.47 984 ARG A C 1
ATOM 7736 O O . ARG A 1 984 ? 27.943 42.671 27.346 1.00 54.47 984 ARG A O 1
ATOM 7743 N N . ALA A 1 985 ? 28.968 40.870 26.489 1.00 53.00 985 ALA A N 1
ATOM 7744 C CA . ALA A 1 985 ? 28.711 40.005 27.643 1.00 53.00 985 ALA A CA 1
ATOM 7745 C C . ALA A 1 985 ? 29.600 40.349 28.856 1.00 53.00 985 ALA A C 1
ATOM 7747 O O . ALA A 1 985 ? 29.182 40.127 29.990 1.00 53.00 985 ALA A O 1
ATOM 7748 N N . TYR A 1 986 ? 30.776 40.946 28.629 1.00 52.44 986 TYR A N 1
ATOM 7749 C CA . TYR A 1 986 ? 31.706 41.377 29.683 1.00 52.44 986 TYR A CA 1
ATOM 7750 C C . TYR A 1 986 ? 31.380 42.755 30.300 1.00 52.44 986 TYR A C 1
ATOM 7752 O O . TYR A 1 986 ? 31.908 43.080 31.359 1.00 52.44 986 TYR A O 1
ATOM 7760 N N . GLU A 1 987 ? 30.491 43.555 29.698 1.00 50.62 987 GLU A N 1
ATOM 7761 C CA . GLU A 1 987 ? 30.190 44.935 30.134 1.00 50.62 987 GLU A CA 1
ATOM 7762 C C . GLU A 1 987 ? 28.955 45.083 31.048 1.00 50.62 987 GLU A C 1
ATOM 7764 O O . GLU A 1 987 ? 28.584 46.204 31.396 1.00 50.62 987 GLU A O 1
ATOM 7769 N N . LYS A 1 988 ? 28.300 43.996 31.484 1.00 40.50 988 LYS A N 1
ATOM 7770 C CA . LYS A 1 988 ? 27.196 44.084 32.464 1.00 40.50 988 LYS A CA 1
ATOM 7771 C C . LYS A 1 988 ? 27.693 43.819 33.895 1.00 40.50 988 LYS A C 1
ATOM 7773 O O . LYS A 1 988 ? 27.970 42.664 34.215 1.00 40.50 988 LYS A O 1
ATOM 7778 N N . PRO A 1 989 ? 27.741 44.826 34.795 1.00 43.94 989 PRO A N 1
ATOM 7779 C CA . PRO A 1 989 ? 28.014 44.583 36.202 1.00 43.94 989 PRO A CA 1
ATOM 7780 C C . PRO A 1 989 ? 26.802 43.917 36.863 1.00 43.94 989 PRO A C 1
ATOM 7782 O O . PRO A 1 989 ? 25.664 44.382 36.758 1.00 43.94 989 PRO A O 1
ATOM 7785 N N . TYR A 1 990 ? 27.070 42.815 37.557 1.00 37.06 990 TYR A N 1
ATOM 7786 C CA . TYR A 1 990 ? 26.113 42.088 38.381 1.00 37.06 990 TYR A CA 1
ATOM 7787 C C . TYR A 1 990 ? 25.648 42.997 39.531 1.00 37.06 990 TYR A C 1
ATOM 7789 O O . TYR A 1 990 ? 26.424 43.314 40.430 1.00 37.06 990 TYR A O 1
ATOM 7797 N N . THR A 1 991 ? 24.391 43.444 39.507 1.00 40.00 991 THR A N 1
ATOM 7798 C CA . THR A 1 991 ? 23.751 44.103 40.656 1.00 40.00 991 THR A CA 1
ATOM 7799 C C . THR A 1 991 ? 22.913 43.060 41.396 1.00 40.00 991 THR A C 1
ATOM 7801 O O . THR A 1 991 ? 21.929 42.570 40.837 1.00 40.00 991 THR A O 1
ATOM 7804 N N . PRO A 1 992 ? 23.270 42.673 42.635 1.00 42.00 992 PRO A N 1
ATOM 7805 C CA . PRO A 1 992 ? 22.443 41.766 43.412 1.00 42.00 992 PRO A CA 1
ATOM 7806 C C . PRO A 1 992 ? 21.214 42.536 43.899 1.00 42.00 992 PRO A C 1
ATOM 7808 O O . PRO A 1 992 ? 21.321 43.469 44.697 1.00 42.00 992 PRO A O 1
ATOM 7811 N N . ARG A 1 993 ? 20.029 42.173 43.397 1.00 39.06 993 ARG A N 1
ATOM 7812 C CA . ARG A 1 993 ? 18.769 42.659 43.966 1.00 39.06 993 ARG A CA 1
ATOM 7813 C C . ARG A 1 993 ? 18.502 41.934 45.278 1.00 39.06 993 ARG A C 1
ATOM 7815 O O . ARG A 1 993 ? 18.275 40.730 45.311 1.00 39.06 993 ARG A O 1
ATOM 7822 N N . ASN A 1 994 ? 18.543 42.732 46.332 1.00 39.31 994 ASN A N 1
ATOM 7823 C CA . ASN A 1 994 ? 18.127 42.420 47.683 1.00 39.31 994 ASN A CA 1
ATOM 7824 C C . ASN A 1 994 ? 16.589 42.373 47.801 1.00 39.31 994 ASN A C 1
ATOM 7826 O O . ASN A 1 994 ? 15.918 43.260 47.279 1.00 39.31 994 ASN A O 1
ATOM 7830 N N . ILE A 1 995 ? 16.127 41.400 48.599 1.00 36.84 995 ILE A N 1
ATOM 7831 C CA . ILE A 1 995 ? 14.981 41.426 49.537 1.00 36.84 995 ILE A CA 1
ATOM 7832 C C . ILE A 1 995 ? 13.560 41.472 48.936 1.00 36.84 995 ILE A C 1
ATOM 7834 O O . ILE A 1 995 ? 13.151 42.467 48.347 1.00 36.84 995 ILE A O 1
ATOM 7838 N N . SER A 1 996 ? 12.733 40.447 49.179 1.00 37.59 996 SER A N 1
ATOM 7839 C CA . SER A 1 996 ? 11.725 40.352 50.272 1.00 37.59 996 SER A CA 1
ATOM 7840 C C . SER A 1 996 ? 10.882 39.091 50.122 1.00 37.59 996 SER A C 1
ATOM 7842 O O . SER A 1 996 ? 10.453 38.808 48.982 1.00 37.59 996 SER A O 1
#

=== Feature glossary ===
Key to the feature types in this record:

Secondary structure (8-state, DSSP). Secondary structure is the local, repeating backbone conformation. DSSP classifies it into eight states by reading the hydrogen-bond network: three helix types (H, G, I), two β types (E, B), two non-regular types (T, S), and unstructured coil (-).

Backbone torsions (φ/ψ). Backbone dihedral angles. Every residue except chain termini has a φ (preceding-C → N → Cα → C) and a ψ (N → Cα → C → next-N). They are reported in degrees following the IUPAC sign convention. Secondary structure is essentially a statement about which (φ, ψ) basin each residue occupies.

Predicted aligned error. Predicted Aligned Error (PAE) is an AlphaFold confidence matrix: entry (i, j) is the expected error in the position of residue j, in ångströms, when the prediction is superimposed on the true structure at residue i. Low PAE within a block of residues means that block is internally rigid and well-predicted; high PAE between two blocks means their relative placement is uncertain even if each block individually is confident.

B-factor. B-factor (Debye–Waller factor) reflects atomic displacement in the crystal lattice. It is an experimental observable (units Å²), not a prediction; low values mean the atom is pinned down, high values mean it moves or is heterogeneous across the crystal.

Secondary structure (3-state, P-SEA). Three-state secondary structure (P-SEA) collapses the eight DSSP classes into helix (a), strand (b), and coil (c). P-SEA assigns these from Cα geometry alone — distances and angles — without requiring backbone oxygens, so it works on any Cα trace.

Sequence. Primary structure: the covalent order of the twenty standard amino acids along the backbone. Two proteins with the same sequence will (almost always) fold to the same structure; two with 30% identity often share a fold but not the details.

pLDDT. pLDDT is the predicted lDDT-Cα score: AlphaFold's confidence that the local environment of each residue (all inter-atomic distances within 15 Å) is correctly placed. It is a per-residue number between 0 and 100, with higher meaning more reliable.

InterPro / GO / CATH / organism. Functional annotations link the protein to curated databases. InterPro entries identify conserved domains and families by matching the sequence against member-database signatures (Pfam, PROSITE, CDD, …). Gene Ontology (GO) terms describe molecular function, biological process, and cellular component in a controlled vocabulary. CATH places the structure in a hierarchical fold classification (Class/Architecture/Topology/Homologous-superfamily). The organism is the source species.

Contact-map, Ramachandran, and PAE plots. Three diagnostic plots accompany the record. The Cα contact map visualizes the tertiary structure as a 2D adjacency matrix (8 Å cutoff, sequence-local contacts suppressed). The Ramachandran plot shows the distribution of backbone (φ, ψ) torsions, with points in the α and β basins reflecting secondary structure content. The PAE plot shows AlphaFold's inter-residue confidence as a color matrix.

mmCIF coordinates. The mmCIF table is the protein's shape written out atom by atom. For each backbone N, Cα, C, and carbonyl O, it records an (x, y, z) coordinate triple in Å plus the residue type, chain letter, and residue number.

Radius of gyration, Cα contacts, bounding box. Three whole-structure scalars: the radius of gyration (RMS distance of Cα from centroid, in Å), the count of Cα–Cα contacts (pairs closer than 8 Å and separated by more than four residues in sequence — i.e. tertiary, not local, contacts), and the bounding-box dimensions. Together they distinguish compact globular folds from extended fibres or disordered chains.

Foldseek 3Di. The Foldseek 3Di string encodes local tertiary geometry as a 20-letter alphabet — one character per residue — derived from the relative positions of nearby Cα atoms. Unlike the amino-acid sequence, 3Di is a direct function of the 3D structure, so two proteins with the same fold have similar 3Di strings even at low sequence identity.

Rendered structure images. Six rendered views show the 3D structure from the faces of a cube — i.e. along ±x, ±y, ±z. Rendering representation is drawn randomly per protein from cartoon (secondary-structure ribbons), sticks (backbone bonds), or molecular surface; coloring is either N→C rainbow (blue at the N-terminus through red at the C-terminus) or one color per chain.

Nearest PDB structures. The Foldseek neighbor list gives the closest experimentally determined structures in the PDB, ranked by structural alignment. TM-score near 1 means near-identical fold; near 0.3 means only rough topology match. This is how one finds what a novel AlphaFold prediction most resembles in the solved-structure universe.

Solvent-accessible surface area. SASA measures how much of the protein is reachable by solvent. It is computed by rolling a water-sized probe over the atomic surface and summing the exposed area (Å²). Per-residue SASA distinguishes core (buried, low SASA) from surface (exposed, high SASA) residues; total SASA is a whole-molecule size measure.